Protein AF-A0A7V5C9N5-F1 (afdb_monomer)

Nearest PDB structures (foldseek):
  5kjy-assembly1_A  TM=9.538E-01  e=1.745E-11  Homo sapiens
  4qxk-assembly1_A  TM=9.317E-01  e=5.953E-10  Homo sapiens
  5d1i-assembly1_B  TM=8.336E-01  e=8.183E-09  Brucella abortus bv. 1 str. 9-941
  5j3u-assembly1_A  TM=5.118E-01  e=1.332E-10  Toxoplasma gondii
  6rsx-assembly1_A  TM=5.171E-01  e=5.953E-10  Euglena gracilis

Solvent-accessible surface area (backbone atoms only — not comparable to full-atom values): 47008 Å² total; per-residue (Å²): 137,56,72,70,57,41,54,51,49,30,52,49,49,48,51,50,50,25,54,68,71,25,92,58,84,90,41,89,89,46,48,68,62,41,50,49,42,29,51,55,48,58,70,61,18,54,42,76,94,59,29,43,79,33,86,78,42,57,47,26,23,48,99,86,64,49,72,61,63,67,58,84,47,61,45,82,52,94,96,37,81,38,76,34,45,54,36,46,38,73,53,90,57,71,80,46,44,66,55,47,72,58,35,42,76,71,59,39,36,45,77,55,97,93,40,50,20,27,36,24,36,33,31,30,37,35,72,48,77,58,38,40,26,54,42,31,82,87,80,38,33,29,36,43,34,30,38,41,33,41,38,36,68,83,97,70,80,79,66,48,48,43,57,78,39,40,79,60,94,65,79,71,45,83,69,51,76,46,88,92,56,51,35,41,34,25,59,46,73,49,47,30,39,41,59,81,56,99,85,68,85,47,92,62,38,46,37,38,66,52,37,35,28,54,70,85,50,41,40,67,40,29,38,64,39,80,25,51,74,83,60,70,51,93,49,63,65,56,53,48,54,48,41,63,72,65,48,23,63,77,56,51,58,56,79,82,65,92,74,78,84,81,85,78,90,75,85,91,74,96,66,91,74,77,86,73,76,78,72,68,60,59,39,81,78,46,59,46,78,55,68,52,75,44,76,41,79,44,84,91,48,86,78,48,88,49,47,81,88,46,49,49,50,21,31,24,42,35,39,37,36,34,34,31,53,70,65,98,51,80,66,74,75,50,54,57,94,56,12,63,57,54,25,53,50,21,53,51,52,50,51,51,52,51,51,63,55,65,79,59,60,78,77,82,76,90,83,77,93,77,95,77,83,86,80,73,86,80,80,72,99,53,91,86,54,99,74,77,87,74,77,53,101,54,34,71,61,54,49,54,52,50,52,54,33,51,50,42,27,52,54,17,46,52,32,36,53,51,57,74,41,56,92,78,55,58,66,76,60,50,55,55,54,48,48,52,51,54,47,47,52,40,52,51,52,33,52,50,51,50,52,46,45,43,67,70,46,45,52,55,48,24,71,74,66,76,47,80,76,56,66,66,61,55,52,51,55,46,48,51,44,47,51,52,30,49,50,46,39,41,40,73,65,67,68,38,78,55,64,65,59,49,56,59,47,47,56,53,50,48,54,51,47,62,72,44,42,67,65,52,43,10,38,53,31,24,53,46,47,70,71,71,43,87,64,53,73,70,29,40,35,31,45,54,92,48,79,51,21,33,29,66,45,78,46,62,47,35,36,33,23,37,29,88,86,75,42,80,47,77,40,47,16,40,61,53,67,76,31,60,73,49,62,54,52,79,43,94,80,34,42,49,83,45,78,46,82,45,59,28,40,61,88,56,57,68,68,61,52,39,50,46,52,37,54,15,51,69,69,18,68,63,44,43,69,85,44,88,92,47,56,60,43,54,43,81,75,50,63,44,74,32,99,75,79,79,50,74,56,65,26,30,33,32,40,40,37,40,27,33,60,49,68,89,48,46,65,63,39,52,49,40,36,50,54,28,40,52,50,41,33,59,78,69,71,51,55,70,51,67,92,78,81,82,78,80,71,86,66,85,82,73,82,78,73,70,80,74,70,56,74,50,39,54,55,47,67,76,27,74,92,42,62,86,51,54,70,71,53,42,53,57,46,35,76,61,50,40,83,44,80,42,51,55,77,35,72,78,42,52,58,64,40,78,47,51,40,31,38,37,29,72,36,41,34,31,37,37,29,31,74,58,97,88,41,79,42,79,77,52,74,44,41,57,72,36,71,50,43,57,61,17,41,72,73,65,44,49,31,80,38,26,32,30,20,71,30,61,25,39,32,32,38,40,44,44,83,71,54,56,81,71,75,118

Mean predicted aligned error: 20.1 Å

Sequence (824 aa):
PGWHAAFAYDTAMVVVEAIKNADIRGRRETIRADREKIRKYLANLTNMDKAVEGVTGYNYFDEQGDSQKPIFVATYKHQRLISALTQFQAIPNISEVPNLEKKKKEGLVVIFDGRHSYKINVVYTGIDIKEISELDVDSFTYTLDFYLWFRYHGDIQVQEVEFLNALDPINLQEHEAQKEANYRLYHVKGKFRADFLPSLHSFGNHILGISFRPRSMDRNNLILVKDVLGMRLSNDKDLVEKMNRDNVLNSIGVQGSLGRVETTTSGGAEGRTILKEMKHGWKISEVLFFQDIAEKSLLGNPGFFNVRGGTLEYSRFNVGIRIVEDKLTLRQVVPEKYAVYPLLFSLIAMMLLAALVKDRTPKPKKGMKSGADDLKDVTPPGKIFGIFPVLTPYAKTVLIFQIIFTSLLLLSAESFVLHLLSEKLTMSRFEKIIMVFDILWWTTVAFFLTVMLKQFVYIPAEEKTGQPVPQIVRVLLTLIIYIMAFMGIVGFVFDQKLTSLLATGGVLAMIIGLAVQVNISNIFSGIAMNMERPFQIDDWVKIGEFTEGKVMDISWRTTRLRTRDDTVLCIPNSQASESPIENFSRNENKGYWKYFTIHVDPFHSPDRVRKVLLDAAMSSEGVVTDDPDHPPGTRFMGLTRGMTGQSESWAANYLIGVYVTDYGKKFAHNEAIWDNVWTHLKLSGIKHVMERQEIQMLFQGMKKTQAKLPKTLSLLQDMDIFSPFPEAERVYLSKRMRPLHYRKDQDVVILGDSGDSLFIISEGTVSVNVKIKGKFTEVTRFGAGDFFGEMALLTGEPRTATITAITNTHLYEITKKDIYPLFK

pLDDT: mean 78.02, std 16.92, range [22.09, 96.75]

Radius of gyration: 63.04 Å; Cα contacts (8 Å, |Δi|>4): 1268; chains: 1; bounding box: 150×64×168 Å

Secondary structure (DSSP, 8-state):
--HHHHHHHHHHHHHHHHHHHS-----TTTHHHHHHHHHHHHHT--SGGGPEEETTEEE-B-TT--B---B--EEEETTEEEE-SEEEEE-S-GGGSTTHHHHHHTTSEEEETTEEEEEEEEEEEEEEEEEEEEEETTTTEEEEEEEEEEE--SS--TT-EEETTBSSPPPPEEEEEETTTTEEEEEEEEEEES--STT--BTTEEEEEEEEEESS--TTTEEEEE-TTTTT-SSHHHHHHHHHHTTTTTB---TTS-----------------------SEEEEEEEEEEEEEEEE-TT-GGGTT-TTSEEEEEEEEEEEEEEE----GGGGS-GGGTHHHHHHHHHHHHHHHHHHHTTPPPPPS----S--S------S-TTS------STTHHHHHHHHHHHHHHHHHHHHHHHHHHHTTT--HHHHHHHHHHHHHHHHHHHHHHHHHHHIIIIIHHHHHHHSSPPPHHHHHHHHHHHHHHHHHHIIIIIS---THHHHHHHHHHHHHHHHHHHHHHHHHHHHHHHHHH-SS-TT-EEEETTSPPEEEEEE-SSEEEEEETTS-EEEEEHHHHHHS-EEESS-STTSEEEEEEEEEE-TTS-HHHHHHHHHHHHHTSTTB--S-TTS--EEEEEEEPPPTTSSSPP--EEEEEEEEEE-GGGHHHHHHHHHHHHHHHHHHTTPPBPP---------TT---------HHHHHHHH-GGGTTS-HHHHHHHHTTPEEEEE-TT-EEE-TT----EEEEEEES-EEEEEEETTEEEEEEEE-TT-EE-HHHHHH-PPPSSEEEESS-EEEEEEEHHHHGGG--

Structure (mmCIF, N/CA/C/O backbone):
data_AF-A0A7V5C9N5-F1
#
_entry.id   AF-A0A7V5C9N5-F1
#
loop_
_atom_site.group_PDB
_atom_site.id
_atom_site.type_symbol
_atom_site.label_atom_id
_atom_site.label_alt_id
_atom_site.label_comp_id
_atom_site.label_asym_id
_atom_site.label_entity_id
_atom_site.label_seq_id
_atom_site.pdbx_PDB_ins_code
_atom_site.Cartn_x
_atom_site.Cartn_y
_atom_site.Cartn_z
_atom_site.occupancy
_atom_site.B_iso_or_equiv
_atom_site.auth_seq_id
_atom_site.auth_comp_id
_atom_site.auth_asym_id
_atom_site.auth_atom_id
_atom_site.pdbx_PDB_model_num
ATOM 1 N N . PRO A 1 1 ? 41.428 17.556 -39.762 1.00 47.19 1 PRO A N 1
ATOM 2 C CA . PRO A 1 1 ? 42.864 17.876 -39.973 1.00 47.19 1 PRO A CA 1
ATOM 3 C C . PRO A 1 1 ? 43.038 18.828 -41.168 1.00 47.19 1 PRO A C 1
ATOM 5 O O . PRO A 1 1 ? 42.392 18.623 -42.187 1.00 47.19 1 PRO A O 1
ATOM 8 N N . GLY A 1 2 ? 43.842 19.887 -41.032 1.00 56.41 2 GLY A N 1
ATOM 9 C CA . GLY A 1 2 ? 44.131 20.815 -42.137 1.00 56.41 2 GLY A CA 1
ATOM 10 C C . GLY A 1 2 ? 45.313 20.356 -42.999 1.00 56.41 2 GLY A C 1
ATOM 11 O O . GLY A 1 2 ? 46.080 19.494 -42.578 1.00 56.41 2 GLY A O 1
ATOM 12 N N . TRP A 1 3 ? 45.502 20.977 -44.169 1.00 63.03 3 TRP A N 1
ATOM 13 C CA . TRP A 1 3 ? 46.595 20.666 -45.108 1.00 63.03 3 TRP A CA 1
ATOM 14 C C . TRP A 1 3 ? 47.988 20.673 -44.469 1.00 63.03 3 TRP A C 1
ATOM 16 O O . TRP A 1 3 ? 48.791 19.790 -44.748 1.00 63.03 3 TRP A O 1
ATOM 26 N N . HIS A 1 4 ? 48.249 21.591 -43.537 1.00 74.69 4 HIS A N 1
ATOM 27 C CA . HIS A 1 4 ? 49.505 21.639 -42.780 1.00 74.69 4 HIS A CA 1
ATOM 28 C C . HIS A 1 4 ? 49.819 20.323 -42.051 1.00 74.69 4 HIS A C 1
ATOM 30 O O . HIS A 1 4 ? 50.967 19.894 -42.033 1.00 74.69 4 HIS A O 1
ATOM 36 N N . ALA A 1 5 ? 48.805 19.662 -41.482 1.00 75.19 5 ALA A N 1
ATOM 37 C CA . ALA A 1 5 ? 48.991 18.388 -40.792 1.00 75.19 5 ALA A CA 1
ATOM 38 C C . ALA A 1 5 ? 49.309 17.253 -41.777 1.00 75.19 5 ALA A C 1
ATOM 40 O O . ALA A 1 5 ? 50.148 16.411 -41.474 1.00 75.19 5 ALA A O 1
ATOM 41 N N . ALA A 1 6 ? 48.682 17.260 -42.959 1.00 75.19 6 ALA A N 1
ATOM 42 C CA . ALA A 1 6 ? 48.956 16.282 -44.009 1.00 75.19 6 ALA A CA 1
ATOM 43 C C . ALA A 1 6 ? 50.385 16.430 -44.559 1.00 75.19 6 ALA A C 1
ATOM 45 O O . ALA A 1 6 ? 51.125 15.456 -44.602 1.00 75.19 6 ALA A O 1
ATOM 46 N N . PHE A 1 7 ? 50.825 17.652 -44.881 1.00 81.38 7 PHE A N 1
ATOM 47 C CA . PHE A 1 7 ? 52.198 17.889 -45.346 1.00 81.38 7 PHE A CA 1
ATOM 48 C C . PHE A 1 7 ? 53.257 17.603 -44.270 1.00 81.38 7 PHE A C 1
ATOM 50 O O . PHE A 1 7 ? 54.330 17.088 -44.586 1.00 81.38 7 PHE A O 1
ATOM 57 N N . ALA A 1 8 ? 52.969 17.891 -42.996 1.00 86.12 8 ALA A N 1
ATOM 58 C CA . ALA A 1 8 ? 53.860 17.535 -41.892 1.00 86.12 8 ALA A CA 1
ATOM 59 C C . ALA A 1 8 ? 53.986 16.012 -41.725 1.00 86.12 8 ALA A C 1
ATOM 61 O O . ALA A 1 8 ? 55.089 15.512 -41.504 1.00 86.12 8 ALA A O 1
ATOM 62 N N . TYR A 1 9 ? 52.877 15.279 -41.872 1.00 85.50 9 TYR A N 1
ATOM 63 C CA . TYR A 1 9 ? 52.876 13.818 -41.857 1.00 85.50 9 TYR A CA 1
ATOM 64 C C . TYR A 1 9 ? 53.707 13.247 -43.012 1.00 85.50 9 TYR A C 1
ATOM 66 O O . TYR A 1 9 ? 54.585 12.423 -42.778 1.00 85.50 9 TYR A O 1
ATOM 74 N N . ASP A 1 10 ? 53.507 13.743 -44.233 1.00 87.25 10 ASP A N 1
ATOM 75 C CA . ASP A 1 10 ? 54.265 13.306 -45.411 1.00 87.25 10 ASP A CA 1
ATOM 76 C C . ASP A 1 10 ? 55.760 13.572 -45.262 1.00 87.25 10 ASP A C 1
ATOM 78 O O . ASP A 1 10 ? 56.584 12.703 -45.540 1.00 87.25 10 ASP A O 1
ATOM 82 N N . THR A 1 11 ? 56.117 14.747 -44.742 1.00 88.38 11 THR A N 1
ATOM 83 C CA . THR A 1 11 ? 57.511 15.095 -44.445 1.00 88.38 11 THR A CA 1
ATOM 84 C C . THR A 1 11 ? 58.109 14.121 -43.430 1.00 88.38 11 THR A C 1
ATOM 86 O O . THR A 1 11 ? 59.221 13.628 -43.622 1.00 88.38 11 THR A O 1
ATOM 89 N N . ALA A 1 12 ? 57.372 13.805 -42.362 1.00 89.69 12 ALA A N 1
ATOM 90 C CA . ALA A 1 12 ? 57.818 12.841 -41.364 1.00 89.69 12 ALA A CA 1
ATOM 91 C C . ALA A 1 12 ? 57.992 11.442 -41.971 1.00 89.69 12 ALA A C 1
ATOM 93 O O . ALA A 1 12 ? 59.004 10.801 -41.706 1.00 89.69 12 ALA A O 1
ATOM 94 N N . MET A 1 13 ? 57.067 10.997 -42.824 1.00 88.06 13 MET A N 1
ATOM 95 C CA . MET A 1 13 ? 57.157 9.712 -43.523 1.00 88.06 13 MET A CA 1
ATOM 96 C C . MET A 1 13 ? 58.391 9.635 -44.419 1.00 88.06 13 MET A C 1
ATOM 98 O O . MET A 1 13 ? 59.151 8.676 -44.320 1.00 88.06 13 MET A O 1
ATOM 102 N N . VAL A 1 14 ? 58.648 10.669 -45.225 1.00 89.88 14 VAL A N 1
ATOM 103 C CA . VAL A 1 14 ? 59.841 10.759 -46.083 1.00 89.88 14 VAL A CA 1
ATOM 104 C C . VAL A 1 14 ? 61.125 10.673 -45.256 1.00 89.88 14 VAL A C 1
ATOM 106 O O . VAL A 1 14 ? 62.042 9.931 -45.606 1.00 89.88 14 VAL A O 1
ATOM 109 N N . VAL A 1 15 ? 61.191 11.392 -44.132 1.00 88.12 15 VAL A N 1
ATOM 110 C CA . VAL A 1 15 ? 62.361 11.383 -43.242 1.00 88.12 15 VAL A CA 1
ATOM 111 C C . VAL A 1 15 ? 62.526 10.038 -42.536 1.00 88.12 15 VAL A C 1
ATOM 113 O O . VAL A 1 15 ? 63.644 9.539 -42.441 1.00 88.12 15 VAL A O 1
ATOM 116 N N . VAL A 1 16 ? 61.440 9.432 -42.053 1.00 88.94 16 VAL A N 1
ATOM 117 C CA . VAL A 1 16 ? 61.465 8.113 -41.404 1.00 88.94 16 VAL A CA 1
ATOM 118 C C . VAL A 1 16 ? 61.920 7.042 -42.385 1.00 88.94 16 VAL A C 1
ATOM 120 O O . VAL A 1 16 ? 62.765 6.223 -42.036 1.00 88.94 16 VAL A O 1
ATOM 123 N N . GLU A 1 17 ? 61.410 7.065 -43.612 1.00 87.75 17 GLU A N 1
ATOM 124 C CA . GLU A 1 17 ? 61.803 6.113 -44.647 1.00 87.75 17 GLU A CA 1
ATOM 125 C C . GLU A 1 17 ? 63.270 6.305 -45.045 1.00 87.75 17 GLU A C 1
ATOM 127 O O . GLU A 1 17 ? 64.023 5.338 -45.159 1.00 87.75 17 GLU A O 1
ATOM 132 N N . ALA A 1 18 ? 63.725 7.559 -45.130 1.00 87.88 18 ALA A N 1
ATOM 133 C CA . ALA A 1 18 ? 65.134 7.863 -45.332 1.00 87.88 18 ALA A CA 1
ATOM 134 C C . ALA A 1 18 ? 66.017 7.376 -44.182 1.00 87.88 18 ALA A C 1
ATOM 136 O O . ALA A 1 18 ? 67.107 6.881 -44.435 1.00 87.88 18 ALA A O 1
ATOM 137 N N . ILE A 1 19 ? 65.560 7.469 -42.934 1.00 86.81 19 ILE A N 1
ATOM 138 C CA . ILE A 1 19 ? 66.278 6.958 -41.759 1.00 86.81 19 ILE A CA 1
ATOM 139 C C . ILE A 1 19 ? 66.323 5.427 -41.742 1.00 86.81 19 ILE A C 1
ATOM 141 O O . ILE A 1 19 ? 67.342 4.862 -41.363 1.00 86.81 19 ILE A O 1
ATOM 145 N N . LYS A 1 20 ? 65.240 4.749 -42.135 1.00 85.12 20 LYS A N 1
ATOM 146 C CA . LYS A 1 20 ? 65.187 3.280 -42.182 1.00 85.12 20 LYS A CA 1
ATOM 147 C C . LYS A 1 20 ? 66.120 2.708 -43.244 1.00 85.12 20 LYS A C 1
ATOM 149 O O . LYS A 1 20 ? 66.802 1.722 -42.986 1.00 85.12 20 LYS A O 1
ATOM 154 N N . ASN A 1 21 ? 66.134 3.323 -44.425 1.00 83.31 21 ASN A N 1
ATOM 155 C CA . ASN A 1 21 ? 66.852 2.798 -45.585 1.00 83.31 21 ASN A CA 1
ATOM 156 C C . ASN A 1 21 ? 68.273 3.360 -45.718 1.00 83.31 21 ASN A C 1
ATOM 158 O O . ASN A 1 21 ? 69.132 2.736 -46.345 1.00 83.31 21 ASN A O 1
ATOM 162 N N . ALA A 1 22 ? 68.563 4.514 -45.113 1.00 79.75 22 ALA A N 1
ATOM 163 C CA . ALA A 1 22 ? 69.934 4.919 -44.855 1.00 79.75 22 ALA A CA 1
ATOM 164 C C . ALA A 1 22 ? 70.416 4.136 -43.633 1.00 79.75 22 ALA A C 1
ATOM 166 O O . ALA A 1 22 ? 70.093 4.490 -42.512 1.00 79.75 22 ALA A O 1
ATOM 167 N N . ASP A 1 23 ? 71.178 3.069 -43.847 1.00 78.12 23 ASP A N 1
ATOM 168 C CA . ASP A 1 23 ? 71.833 2.255 -42.813 1.00 78.12 23 ASP A CA 1
ATOM 169 C C . ASP A 1 23 ? 72.674 3.116 -41.830 1.00 78.12 23 ASP A C 1
ATOM 171 O O . ASP A 1 23 ? 73.883 3.321 -42.020 1.00 78.12 23 ASP A O 1
ATOM 175 N N . ILE A 1 24 ? 72.019 3.707 -40.822 1.00 84.19 24 ILE A N 1
ATOM 176 C CA . ILE A 1 24 ? 72.586 4.647 -39.843 1.00 84.19 24 ILE A CA 1
ATOM 177 C C . ILE A 1 24 ? 72.760 3.995 -38.470 1.00 84.19 24 ILE A C 1
ATOM 179 O O . ILE A 1 24 ? 72.024 3.089 -38.085 1.00 84.19 24 ILE A O 1
ATOM 183 N N . ARG A 1 25 ? 73.727 4.492 -37.687 1.00 77.19 25 ARG A N 1
ATOM 184 C CA . ARG A 1 25 ? 74.039 3.952 -36.347 1.00 77.19 25 ARG A CA 1
ATOM 185 C C . ARG A 1 25 ? 73.529 4.812 -35.191 1.00 77.19 25 ARG A C 1
ATOM 187 O O . ARG A 1 25 ? 73.454 4.314 -34.069 1.00 77.19 25 ARG A O 1
ATOM 194 N N . GLY A 1 26 ? 73.210 6.087 -35.432 1.00 76.44 26 GLY A N 1
ATOM 195 C CA . GLY A 1 26 ? 72.553 6.959 -34.451 1.00 76.44 26 GLY A CA 1
ATOM 196 C C . GLY A 1 26 ? 73.426 7.363 -33.253 1.00 76.44 26 GLY A C 1
ATOM 197 O O . GLY A 1 26 ? 72.894 7.734 -32.209 1.00 76.44 26 GLY A O 1
ATOM 198 N N . ARG A 1 27 ? 74.761 7.290 -33.370 1.00 82.62 27 ARG A N 1
ATOM 199 C CA . ARG A 1 27 ? 75.707 7.663 -32.299 1.00 82.62 27 ARG A CA 1
ATOM 200 C C . ARG A 1 27 ? 76.229 9.085 -32.487 1.00 82.62 27 ARG A C 1
ATOM 202 O O . ARG A 1 27 ? 76.360 9.576 -33.606 1.00 82.62 27 ARG A O 1
ATOM 209 N N . ARG A 1 28 ? 76.597 9.742 -31.381 1.00 78.94 28 ARG A N 1
ATOM 210 C CA . ARG A 1 28 ? 77.066 11.142 -31.385 1.00 78.94 28 ARG A CA 1
ATOM 211 C C . ARG A 1 28 ? 78.336 11.334 -32.228 1.00 78.94 28 ARG A C 1
ATOM 213 O O . ARG A 1 28 ? 78.502 12.378 -32.846 1.00 78.94 28 ARG A O 1
ATOM 220 N N . GLU A 1 29 ? 79.169 10.299 -32.298 1.00 81.50 29 GLU A N 1
ATOM 221 C CA . GLU A 1 29 ? 80.413 10.246 -33.078 1.00 81.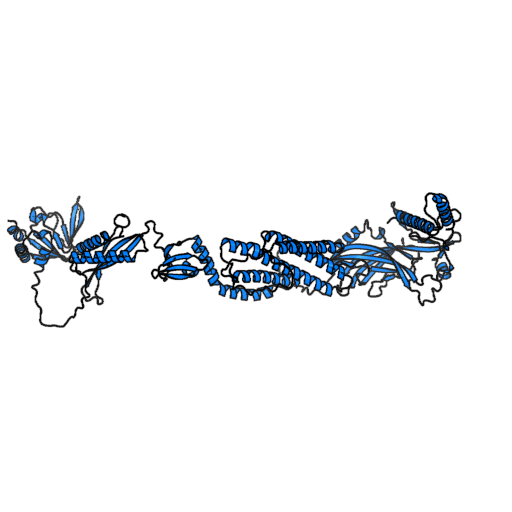50 29 GLU A CA 1
ATOM 222 C C . GLU A 1 29 ? 80.180 10.082 -34.592 1.00 81.50 29 GLU A C 1
ATOM 224 O O . GLU A 1 29 ? 80.956 10.608 -35.384 1.00 81.50 29 GLU A O 1
ATOM 229 N N . THR A 1 30 ? 79.107 9.403 -35.025 1.00 84.25 30 THR A N 1
ATOM 230 C CA . THR A 1 30 ? 78.835 9.126 -36.453 1.00 84.25 30 THR A CA 1
ATOM 231 C C . THR A 1 30 ? 77.820 10.082 -37.076 1.00 84.25 30 THR A C 1
ATOM 233 O O . THR A 1 30 ? 77.506 9.966 -38.258 1.00 84.25 30 THR A O 1
ATOM 236 N N . ILE A 1 31 ? 77.334 11.068 -36.315 1.00 86.00 31 ILE A N 1
ATOM 237 C CA . ILE A 1 31 ? 76.169 11.882 -36.683 1.00 86.00 31 ILE A CA 1
ATOM 238 C C . ILE A 1 31 ? 76.332 12.639 -38.008 1.00 86.00 31 ILE A C 1
ATOM 240 O O . ILE A 1 31 ? 75.361 12.826 -38.737 1.00 86.00 31 ILE A O 1
ATOM 244 N N . ARG A 1 32 ? 77.555 13.069 -38.349 1.00 85.62 32 ARG A N 1
ATOM 245 C CA . ARG A 1 32 ? 77.837 13.764 -39.614 1.00 85.62 32 ARG A CA 1
ATOM 246 C C . ARG A 1 32 ? 77.730 12.814 -40.811 1.00 85.62 32 ARG A C 1
ATOM 248 O O . ARG A 1 32 ? 77.069 13.159 -41.784 1.00 85.62 32 ARG A O 1
ATOM 255 N N . ALA A 1 33 ? 78.307 11.619 -40.697 1.00 84.31 33 ALA A N 1
ATOM 256 C CA . ALA A 1 33 ? 78.241 10.587 -41.731 1.00 84.31 33 ALA A CA 1
ATOM 257 C C . ALA A 1 33 ? 76.815 10.029 -41.889 1.00 84.31 33 ALA A C 1
ATOM 259 O O . ALA A 1 33 ? 76.342 9.845 -43.008 1.00 84.31 33 ALA A O 1
ATOM 260 N N . ASP A 1 34 ? 76.097 9.831 -40.780 1.00 87.31 34 ASP A N 1
ATOM 261 C CA . ASP A 1 34 ? 74.698 9.387 -40.792 1.00 87.31 34 ASP A CA 1
ATOM 262 C C . ASP A 1 34 ? 73.794 10.426 -41.496 1.00 87.31 34 ASP A C 1
ATOM 264 O O . ASP A 1 34 ? 72.965 10.069 -42.333 1.00 87.31 34 ASP A O 1
ATOM 268 N N . ARG A 1 35 ? 74.009 11.730 -41.255 1.00 87.81 35 ARG A N 1
ATOM 269 C CA . ARG A 1 35 ? 73.301 12.814 -41.968 1.00 87.81 35 ARG A CA 1
ATOM 270 C C . ARG A 1 35 ? 73.613 12.857 -43.465 1.00 87.81 35 ARG A C 1
ATOM 272 O O . ARG A 1 35 ? 72.713 13.134 -44.254 1.00 87.81 35 ARG A O 1
ATOM 279 N N . GLU A 1 36 ? 74.855 12.595 -43.869 1.00 87.56 36 GLU A N 1
ATOM 280 C CA . GLU A 1 36 ? 75.225 12.518 -45.290 1.00 87.56 36 GLU A CA 1
ATOM 281 C C . GLU A 1 36 ? 74.549 11.340 -45.997 1.00 87.56 36 GLU A C 1
ATOM 283 O O . GLU A 1 36 ? 74.043 11.512 -47.106 1.00 87.56 36 GLU A O 1
ATOM 288 N N . LYS A 1 37 ? 74.456 10.174 -45.344 1.00 87.75 37 LYS A N 1
ATOM 289 C CA . LYS A 1 37 ? 73.718 9.017 -45.875 1.00 87.75 37 LYS A CA 1
ATOM 290 C C . LYS A 1 37 ? 72.233 9.329 -46.073 1.00 87.75 37 LYS A C 1
ATOM 292 O O . LYS A 1 37 ? 71.707 9.068 -47.152 1.00 87.75 37 LYS A O 1
ATOM 297 N N . ILE A 1 38 ? 71.585 9.942 -45.079 1.00 87.94 38 ILE A N 1
ATOM 298 C CA . ILE A 1 38 ? 70.177 10.369 -45.174 1.00 87.94 38 ILE A CA 1
ATOM 299 C C . ILE A 1 38 ? 70.000 11.381 -46.311 1.00 87.94 38 ILE A C 1
ATOM 301 O O . ILE A 1 38 ? 69.109 11.227 -47.141 1.00 87.94 38 ILE A O 1
ATOM 305 N N . ARG A 1 39 ? 70.876 12.391 -46.405 1.00 87.00 39 ARG A N 1
ATOM 306 C CA . ARG A 1 39 ? 70.837 13.376 -47.497 1.00 87.00 39 ARG A CA 1
ATOM 307 C C . ARG A 1 39 ? 70.971 12.707 -48.867 1.00 87.00 39 ARG A C 1
ATOM 309 O O . ARG A 1 39 ? 70.235 13.065 -49.778 1.00 87.00 39 ARG A O 1
ATOM 316 N N . LYS A 1 40 ? 71.881 11.739 -49.014 1.00 86.88 40 LYS A N 1
ATOM 317 C CA . LYS A 1 40 ? 72.082 10.996 -50.267 1.00 86.88 40 LYS A CA 1
ATOM 318 C C . LYS A 1 40 ? 70.870 10.134 -50.626 1.00 86.88 40 LYS A C 1
ATOM 320 O O . LYS A 1 40 ? 70.532 10.036 -51.800 1.00 86.88 40 LYS A O 1
ATOM 325 N N . TYR A 1 41 ? 70.208 9.540 -49.633 1.00 87.19 41 TYR A N 1
ATOM 326 C CA . TYR A 1 41 ? 68.952 8.823 -49.840 1.00 87.19 41 TYR A CA 1
ATOM 327 C C . TYR A 1 41 ? 67.853 9.765 -50.345 1.00 87.19 41 TYR A C 1
ATOM 329 O O . TYR A 1 41 ? 67.256 9.497 -51.382 1.00 87.19 41 TYR A O 1
ATOM 337 N N . LEU A 1 42 ? 67.642 10.900 -49.668 1.00 86.50 42 LEU A N 1
ATOM 338 C CA . LEU A 1 42 ? 66.636 11.892 -50.060 1.00 86.50 42 LEU A CA 1
ATOM 339 C C . LEU A 1 42 ? 66.895 12.457 -51.465 1.00 86.50 42 LEU A C 1
ATOM 341 O O . LEU A 1 42 ? 65.963 12.591 -52.248 1.00 86.50 42 LEU A O 1
ATOM 345 N N . ALA A 1 43 ? 68.158 12.716 -51.813 1.00 85.12 43 ALA A N 1
ATOM 346 C CA . ALA A 1 43 ? 68.550 13.190 -53.141 1.00 85.12 43 ALA A CA 1
ATOM 347 C C . ALA A 1 43 ? 68.327 12.156 -54.262 1.00 85.12 43 ALA A C 1
ATOM 349 O O . ALA A 1 43 ? 68.304 12.528 -55.428 1.00 85.12 43 ALA A O 1
ATOM 350 N N . ASN A 1 44 ? 68.164 10.871 -53.930 1.00 86.25 44 ASN A N 1
ATOM 351 C CA . ASN A 1 44 ? 67.873 9.809 -54.896 1.00 86.25 44 ASN A CA 1
ATOM 352 C C . ASN A 1 44 ? 66.368 9.594 -55.131 1.00 86.25 44 ASN A C 1
ATOM 354 O O . ASN A 1 44 ? 66.008 8.763 -55.970 1.00 86.25 44 ASN A O 1
ATOM 358 N N . LEU A 1 45 ? 65.498 10.318 -54.417 1.00 86.19 45 LEU A N 1
ATOM 359 C CA . LEU A 1 45 ? 64.046 10.306 -54.608 1.00 86.19 45 LEU A CA 1
ATOM 360 C C . LEU A 1 45 ? 63.666 11.166 -55.824 1.00 86.19 45 LEU A C 1
ATOM 362 O O . LEU A 1 45 ? 62.932 12.138 -55.690 1.00 86.19 45 LEU A O 1
ATOM 366 N N . THR A 1 46 ? 64.210 10.846 -57.001 1.00 82.69 46 THR A N 1
ATOM 367 C CA . THR A 1 46 ? 64.080 11.678 -58.213 1.00 82.69 46 THR A CA 1
ATOM 368 C C . THR A 1 46 ? 62.980 11.234 -59.172 1.00 82.69 46 THR A C 1
ATOM 370 O O . THR A 1 46 ? 62.672 11.914 -60.148 1.00 82.69 46 THR A O 1
ATOM 373 N N . ASN A 1 47 ? 62.381 10.072 -58.927 1.00 77.19 47 ASN A N 1
ATOM 374 C CA . ASN A 1 47 ? 61.317 9.522 -59.751 1.00 77.19 47 ASN A CA 1
ATOM 375 C C . ASN A 1 47 ? 60.273 8.811 -58.891 1.00 77.19 47 ASN A C 1
ATOM 377 O O . ASN A 1 47 ? 60.499 8.518 -57.715 1.00 77.19 47 ASN A O 1
ATOM 381 N N . MET A 1 48 ? 59.118 8.540 -59.493 1.00 68.94 48 MET A N 1
ATOM 382 C CA . MET A 1 48 ? 57.986 7.981 -58.769 1.00 68.94 48 MET A CA 1
ATOM 383 C C . MET A 1 48 ? 58.224 6.544 -58.269 1.00 68.94 48 MET A C 1
ATOM 385 O O . MET A 1 48 ? 57.731 6.198 -57.202 1.00 68.94 48 MET A O 1
ATOM 389 N N . ASP A 1 49 ? 59.041 5.739 -58.955 1.00 74.12 49 ASP A N 1
ATOM 390 C CA . ASP A 1 49 ? 59.376 4.369 -58.519 1.00 74.12 49 ASP A CA 1
ATOM 391 C C . ASP A 1 49 ? 60.138 4.327 -57.190 1.00 74.12 49 ASP A C 1
ATOM 393 O O . ASP A 1 49 ? 60.086 3.341 -56.458 1.00 74.12 49 ASP A O 1
ATOM 397 N N . LYS A 1 50 ? 60.867 5.402 -56.886 1.00 76.44 50 LYS A N 1
ATOM 398 C CA . LYS A 1 50 ? 61.591 5.578 -55.627 1.00 76.44 50 LYS A CA 1
ATOM 399 C C . LYS A 1 50 ? 60.831 6.462 -54.645 1.00 76.44 50 LYS A C 1
ATOM 401 O O . LYS A 1 50 ? 61.361 6.740 -53.576 1.00 76.44 50 LYS A O 1
ATOM 406 N N . ALA A 1 51 ? 59.638 6.942 -54.993 1.00 83.19 51 ALA A N 1
ATOM 407 C CA . ALA A 1 51 ? 58.911 7.898 -54.176 1.00 83.19 51 ALA A CA 1
ATOM 408 C C . ALA A 1 51 ? 58.398 7.277 -52.878 1.00 83.19 51 ALA A C 1
ATOM 410 O O . ALA A 1 51 ? 58.004 6.114 -52.820 1.00 83.19 51 ALA A O 1
ATOM 411 N N . VAL A 1 52 ? 58.333 8.105 -51.840 1.00 84.69 52 VAL A N 1
ATOM 412 C CA . VAL A 1 52 ? 57.712 7.721 -50.572 1.00 84.69 52 VAL A CA 1
ATOM 413 C C . VAL A 1 52 ? 56.240 8.103 -50.635 1.00 84.69 52 VAL A C 1
ATOM 415 O O . VAL A 1 52 ? 55.901 9.278 -50.801 1.00 84.69 52 VAL A O 1
ATOM 418 N N . GLU A 1 53 ? 55.352 7.124 -50.521 1.00 81.56 53 GLU A N 1
ATOM 419 C CA . GLU A 1 53 ? 53.914 7.374 -50.503 1.00 81.56 53 GLU A CA 1
ATOM 420 C C . GLU A 1 53 ? 53.503 8.109 -49.218 1.00 81.56 53 GLU A C 1
ATOM 422 O O . GLU A 1 53 ? 53.867 7.715 -48.109 1.00 81.56 53 GLU A O 1
ATOM 427 N N . GLY A 1 54 ? 52.770 9.211 -49.380 1.00 78.44 54 GLY A N 1
ATOM 428 C CA . GLY A 1 54 ? 52.219 10.010 -48.289 1.00 78.44 54 GLY A CA 1
ATOM 429 C C . GLY A 1 54 ? 50.741 10.330 -48.505 1.00 78.44 54 GLY A C 1
ATOM 430 O O . GLY A 1 54 ? 50.157 10.030 -49.545 1.00 78.44 54 GLY A O 1
ATOM 431 N N . VAL A 1 55 ? 50.132 10.992 -47.526 1.00 72.31 55 VAL A N 1
ATOM 432 C CA . VAL A 1 55 ? 48.724 11.413 -47.507 1.00 72.31 55 VAL A CA 1
ATOM 433 C C . VAL A 1 55 ? 48.417 12.432 -48.609 1.00 72.31 55 VAL A C 1
ATOM 435 O O . VAL A 1 55 ? 47.291 12.485 -49.101 1.00 72.31 55 VAL A O 1
ATOM 438 N N . THR A 1 56 ? 49.400 13.232 -49.034 1.00 73.25 56 THR A N 1
ATOM 439 C CA . THR A 1 56 ? 49.262 14.181 -50.157 1.00 73.25 56 THR A CA 1
ATOM 440 C C . THR A 1 56 ? 49.702 13.589 -51.502 1.00 73.25 56 THR A C 1
ATOM 442 O O . THR A 1 56 ? 49.842 14.318 -52.486 1.00 73.25 56 THR A O 1
ATOM 445 N N . GLY A 1 57 ? 49.915 12.271 -51.557 1.00 72.81 57 GLY A N 1
ATOM 446 C CA . GLY A 1 57 ? 50.433 11.542 -52.712 1.00 72.81 57 GLY A CA 1
ATOM 447 C C . GLY A 1 57 ? 51.934 11.268 -52.616 1.00 72.81 57 GLY A C 1
ATOM 448 O O . GLY A 1 57 ? 52.588 11.587 -51.621 1.00 72.81 57 GLY A O 1
ATOM 449 N N . TYR A 1 58 ? 52.488 10.675 -53.672 1.00 80.88 58 TYR A N 1
ATOM 450 C CA . TYR A 1 58 ? 53.902 10.308 -53.749 1.00 80.88 58 TYR A CA 1
ATOM 451 C C . TYR A 1 58 ? 54.828 11.514 -53.538 1.00 80.88 58 TYR A C 1
ATOM 453 O O . TYR A 1 58 ? 54.579 12.617 -54.026 1.00 80.88 58 TYR A O 1
ATOM 461 N N . ASN A 1 59 ? 55.890 11.308 -52.762 1.00 85.50 59 ASN A N 1
ATOM 462 C CA . ASN A 1 59 ? 56.898 12.313 -52.446 1.00 85.50 59 ASN A CA 1
ATOM 463 C C . ASN A 1 59 ? 58.194 11.978 -53.189 1.00 85.50 59 ASN A C 1
ATOM 465 O O . ASN A 1 59 ? 58.924 11.067 -52.792 1.00 85.50 59 ASN A O 1
ATOM 469 N N . TYR A 1 60 ? 58.458 12.721 -54.262 1.00 87.06 60 TYR A N 1
ATOM 470 C CA . TYR A 1 60 ? 59.710 12.723 -55.017 1.00 87.06 60 TYR A CA 1
ATOM 471 C C . TYR A 1 60 ? 59.992 14.140 -55.535 1.00 87.06 60 TYR A C 1
ATOM 473 O O . TYR A 1 60 ? 59.110 15.008 -55.515 1.00 87.06 60 TYR A O 1
ATOM 481 N N . PHE A 1 61 ? 61.228 14.373 -55.955 1.00 86.19 61 PHE A N 1
ATOM 482 C CA . PHE A 1 61 ? 61.758 15.685 -56.308 1.00 86.19 61 PHE A CA 1
ATOM 483 C C . PHE A 1 61 ? 62.289 15.668 -57.741 1.00 86.19 61 PHE A C 1
ATOM 485 O O . PHE A 1 61 ? 62.779 14.640 -58.200 1.00 86.19 61 PHE A O 1
ATOM 492 N N . ASP A 1 62 ? 62.178 16.774 -58.467 1.00 80.00 62 ASP A N 1
ATOM 493 C CA . ASP A 1 62 ? 62.834 16.894 -59.772 1.00 80.00 62 ASP A CA 1
ATOM 494 C C . ASP A 1 62 ? 64.330 17.239 -59.637 1.00 80.00 62 ASP A C 1
ATOM 496 O O . ASP A 1 62 ? 64.886 17.291 -58.537 1.00 80.00 62 ASP A O 1
ATOM 500 N N . GLU A 1 63 ? 65.006 17.464 -60.767 1.00 77.62 63 GLU A N 1
ATOM 501 C CA . GLU A 1 63 ? 66.435 17.809 -60.809 1.00 77.62 63 GLU A CA 1
ATOM 502 C C . GLU A 1 63 ? 66.774 19.124 -60.081 1.00 77.62 63 GLU A C 1
ATOM 504 O O . GLU A 1 63 ? 67.929 19.338 -59.712 1.00 77.62 63 GLU A O 1
ATOM 509 N N . GLN A 1 64 ? 65.783 19.990 -59.849 1.00 78.62 64 GLN A N 1
ATOM 510 C CA . GLN A 1 64 ? 65.924 21.264 -59.135 1.00 78.62 64 GLN A CA 1
ATOM 511 C C . GLN A 1 64 ? 65.641 21.108 -57.631 1.00 78.62 64 GLN A C 1
ATOM 513 O O . GLN A 1 64 ? 65.893 22.028 -56.852 1.00 78.62 64 GLN A O 1
ATOM 518 N N . GLY A 1 65 ? 65.200 19.920 -57.203 1.00 73.81 65 GLY A N 1
ATOM 519 C CA . GLY A 1 65 ? 64.815 19.627 -55.828 1.00 73.81 65 GLY A CA 1
ATOM 520 C C . GLY A 1 65 ? 63.366 20.000 -55.511 1.00 73.81 65 GLY A C 1
ATOM 521 O O . GLY A 1 65 ? 62.976 19.936 -54.343 1.00 73.81 65 GLY A O 1
ATOM 522 N N . ASP A 1 66 ? 62.563 20.354 -56.518 1.00 79.50 66 ASP A N 1
ATOM 523 C CA . ASP A 1 66 ? 61.173 20.745 -56.326 1.00 79.50 66 ASP A CA 1
ATOM 524 C C . ASP A 1 66 ? 60.277 19.517 -56.193 1.00 79.50 66 ASP A C 1
ATOM 526 O O . ASP A 1 66 ? 60.333 18.565 -56.982 1.00 79.50 66 ASP A O 1
ATOM 530 N N . SER A 1 67 ? 59.415 19.537 -55.174 1.00 77.25 67 SER A N 1
ATOM 531 C CA . SER A 1 67 ? 58.482 18.441 -54.929 1.00 77.25 67 SER A CA 1
ATOM 532 C C . SER A 1 67 ? 57.442 18.368 -56.041 1.00 77.25 67 SER A C 1
ATOM 534 O O . SER A 1 67 ? 56.680 19.310 -56.265 1.00 77.25 67 SER A O 1
ATOM 536 N N . GLN A 1 68 ? 57.369 17.219 -56.706 1.00 76.25 68 GLN A N 1
ATOM 537 C CA . GLN A 1 68 ? 56.389 16.991 -57.759 1.00 76.25 68 GLN A CA 1
ATOM 538 C C . GLN A 1 68 ? 55.051 16.595 -57.126 1.00 76.25 68 GLN A C 1
ATOM 540 O O . GLN A 1 68 ? 54.827 15.438 -56.765 1.00 76.25 68 GLN A O 1
ATOM 545 N N . LYS A 1 69 ? 54.161 17.577 -56.958 1.00 73.56 69 LYS A N 1
ATOM 546 C CA . LYS A 1 69 ? 52.825 17.396 -56.373 1.00 73.56 69 LYS A CA 1
ATOM 547 C C . LYS A 1 69 ? 51.711 17.659 -57.393 1.00 73.56 69 LYS A C 1
ATOM 549 O O . LYS A 1 69 ? 51.927 18.397 -58.354 1.00 73.56 69 LYS A O 1
ATOM 554 N N . PRO A 1 70 ? 50.512 17.072 -57.206 1.00 65.38 70 PRO A N 1
ATOM 555 C CA . PRO A 1 70 ? 49.352 17.379 -58.040 1.00 65.38 70 PRO A CA 1
ATOM 556 C C . PRO A 1 70 ? 49.029 18.879 -58.038 1.00 65.38 70 PRO A C 1
ATOM 558 O O . PRO A 1 70 ? 49.155 19.549 -57.011 1.00 65.38 70 PRO A O 1
ATOM 561 N N . ILE A 1 71 ? 48.572 19.399 -59.180 1.00 65.56 71 ILE A N 1
ATOM 562 C CA . ILE A 1 71 ? 48.168 20.801 -59.310 1.00 65.56 71 ILE A CA 1
ATOM 563 C C . ILE A 1 71 ? 46.744 20.938 -58.772 1.00 65.56 71 ILE A C 1
AT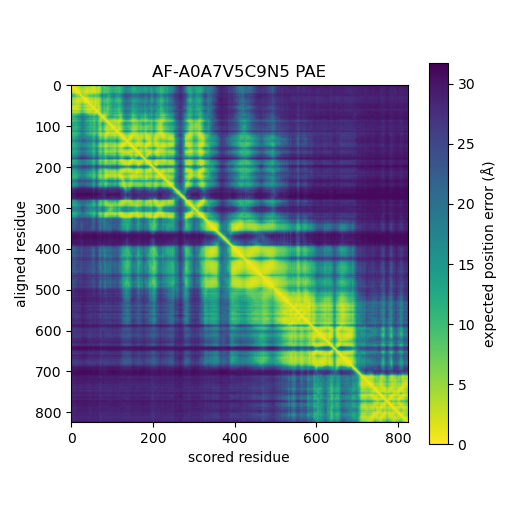OM 565 O O . ILE A 1 71 ? 45.780 20.516 -59.411 1.00 65.56 71 ILE A O 1
ATOM 569 N N . PHE A 1 72 ? 46.607 21.558 -57.603 1.00 66.38 72 PHE A N 1
ATOM 570 C CA . PHE A 1 72 ? 45.302 21.894 -57.045 1.00 66.38 72 PHE A CA 1
ATOM 571 C C . PHE A 1 72 ? 44.852 23.260 -57.554 1.00 66.38 72 PHE A C 1
ATOM 573 O O . PHE A 1 72 ? 45.469 24.286 -57.271 1.00 66.38 72 PHE A O 1
ATOM 580 N N . VAL A 1 73 ? 43.748 23.280 -58.292 1.00 71.00 73 VAL A N 1
ATOM 581 C CA . VAL A 1 73 ? 43.139 24.505 -58.809 1.00 71.00 73 VAL A CA 1
ATOM 582 C C . VAL A 1 73 ? 42.019 24.918 -57.860 1.00 71.00 73 VAL A C 1
ATOM 584 O O . VAL A 1 73 ? 41.128 24.133 -57.542 1.00 71.00 73 VAL A O 1
ATOM 587 N N . ALA A 1 74 ? 42.025 26.156 -57.387 1.00 68.88 74 ALA A N 1
ATOM 588 C CA . ALA A 1 74 ? 40.971 26.664 -56.519 1.00 68.88 74 ALA A CA 1
ATOM 589 C C . ALA A 1 74 ? 40.523 28.047 -56.979 1.00 68.88 74 ALA A C 1
ATOM 591 O O . ALA A 1 74 ? 41.313 28.850 -57.463 1.00 68.88 74 ALA A O 1
ATOM 592 N N . THR A 1 75 ? 39.235 28.325 -56.814 1.00 67.94 75 THR A N 1
ATOM 593 C CA . THR A 1 75 ? 38.665 29.655 -57.006 1.00 67.94 75 THR A CA 1
ATOM 594 C C . THR A 1 75 ? 38.574 30.335 -55.646 1.00 67.94 75 THR A C 1
ATOM 596 O O . THR A 1 75 ? 38.009 29.780 -54.701 1.00 67.94 75 THR A O 1
ATOM 599 N N . TYR A 1 76 ? 39.129 31.537 -55.521 1.00 72.12 76 TYR A N 1
ATOM 600 C CA . TYR A 1 76 ? 39.044 32.315 -54.289 1.00 72.12 76 TYR A CA 1
ATOM 601 C C . TYR A 1 76 ? 37.740 33.119 -54.277 1.00 72.12 76 TYR A C 1
ATOM 603 O O . TYR A 1 76 ? 37.570 34.037 -55.079 1.00 72.12 76 TYR A O 1
ATOM 611 N N . LYS A 1 77 ? 36.793 32.770 -53.397 1.00 62.75 77 LYS A N 1
ATOM 612 C CA . LYS A 1 77 ? 35.494 33.459 -53.293 1.00 62.75 77 LYS A CA 1
ATOM 613 C C . LYS A 1 77 ? 35.138 33.685 -51.823 1.00 62.75 77 LYS A C 1
ATOM 615 O O . LYS A 1 77 ? 35.173 32.750 -51.030 1.00 62.75 77 LYS A O 1
ATOM 620 N N . HIS A 1 78 ? 34.790 34.920 -51.457 1.00 68.44 78 HIS A N 1
ATOM 621 C CA . HIS A 1 78 ? 34.450 35.317 -50.076 1.00 68.44 78 HIS A CA 1
ATOM 622 C C . HIS A 1 78 ? 35.491 34.882 -49.026 1.00 68.44 78 HIS A C 1
ATOM 624 O O . HIS A 1 78 ? 35.151 34.263 -48.021 1.00 68.44 78 HIS A O 1
ATOM 630 N N . GLN A 1 79 ? 36.772 35.164 -49.281 1.00 67.44 79 GLN A N 1
ATOM 631 C CA . GLN A 1 79 ? 37.899 34.808 -48.404 1.00 67.44 79 GLN A CA 1
ATOM 632 C C . GLN A 1 79 ? 38.114 33.301 -48.163 1.00 67.44 79 GLN A C 1
ATOM 634 O O . GLN A 1 79 ? 38.951 32.917 -47.346 1.00 67.44 79 GLN A O 1
ATOM 639 N N . ARG A 1 80 ? 37.406 32.426 -48.887 1.00 57.69 80 ARG A N 1
ATOM 640 C CA . ARG A 1 80 ? 37.587 30.973 -48.831 1.00 57.69 80 ARG A CA 1
ATOM 641 C C . ARG A 1 80 ? 38.109 30.454 -50.169 1.00 57.69 80 ARG A C 1
ATOM 643 O O . ARG A 1 80 ? 37.628 30.839 -51.235 1.00 57.69 80 ARG A O 1
ATOM 650 N N . LEU A 1 81 ? 39.093 29.558 -50.100 1.00 65.19 81 LEU A N 1
ATOM 651 C CA . LEU A 1 81 ? 39.519 28.737 -51.232 1.00 65.19 81 LEU A CA 1
ATOM 652 C C . LEU A 1 81 ? 38.445 27.676 -51.482 1.00 65.19 81 LEU A C 1
ATOM 654 O O . LEU A 1 81 ? 38.185 26.836 -50.623 1.00 65.19 81 LEU A O 1
ATOM 658 N N . ILE A 1 82 ? 37.812 27.730 -52.647 1.00 65.19 82 ILE A N 1
ATOM 659 C CA . ILE A 1 82 ? 36.832 26.745 -53.098 1.00 65.19 82 ILE A CA 1
ATOM 660 C C . ILE A 1 82 ? 37.509 25.923 -54.186 1.00 65.19 82 ILE A C 1
ATOM 662 O O . ILE A 1 82 ? 38.065 26.497 -55.119 1.00 65.19 82 ILE A O 1
ATOM 666 N N . SER A 1 83 ? 37.492 24.595 -54.074 1.00 66.94 83 SER A N 1
ATOM 667 C CA . SER A 1 83 ? 38.038 23.730 -55.125 1.00 66.94 83 SER A CA 1
ATOM 668 C C . SER A 1 83 ? 37.412 24.090 -56.477 1.00 66.94 83 SER A C 1
ATOM 670 O O . SER A 1 83 ? 36.204 24.292 -56.590 1.00 66.94 83 SER A O 1
ATOM 672 N N . ALA A 1 84 ? 38.235 24.255 -57.508 1.00 74.88 84 ALA A N 1
ATOM 673 C CA . ALA A 1 84 ? 37.705 24.451 -58.846 1.00 74.88 84 ALA A CA 1
ATOM 674 C C . ALA A 1 84 ? 36.966 23.183 -59.298 1.00 74.88 84 ALA A C 1
ATOM 676 O O . ALA A 1 84 ? 37.352 22.068 -58.942 1.00 74.88 84 ALA A O 1
ATOM 677 N N . LEU A 1 85 ? 35.935 23.361 -60.128 1.00 76.88 85 LEU A N 1
ATOM 678 C CA . LEU A 1 85 ? 35.093 22.278 -60.663 1.00 76.88 85 LEU A CA 1
ATOM 679 C C . LEU A 1 85 ? 35.870 21.278 -61.541 1.00 76.88 85 LEU A C 1
ATOM 681 O O . LEU A 1 85 ? 35.356 20.222 -61.904 1.00 76.88 85 LEU A O 1
ATOM 685 N N . THR A 1 86 ? 37.118 21.594 -61.881 1.00 81.25 86 THR A N 1
ATOM 686 C CA . THR A 1 86 ? 38.035 20.723 -62.612 1.00 81.25 86 THR A CA 1
ATOM 687 C C . THR A 1 86 ? 39.404 20.759 -61.942 1.00 81.25 86 THR A C 1
ATOM 689 O O . THR A 1 86 ? 39.930 21.836 -61.662 1.00 81.25 86 THR A O 1
ATOM 692 N N . GLN A 1 87 ? 39.971 19.583 -61.690 1.00 82.31 87 GLN A N 1
ATOM 693 C CA . GLN A 1 87 ? 41.332 19.386 -61.188 1.00 82.31 87 GLN A CA 1
ATOM 694 C C . GLN A 1 87 ? 42.138 18.581 -62.207 1.00 82.31 87 GLN A C 1
ATOM 696 O O . GLN A 1 87 ? 41.566 17.854 -63.025 1.00 82.31 87 GLN A O 1
ATOM 701 N N . PHE A 1 88 ? 43.463 18.682 -62.134 1.00 81.56 88 PHE A N 1
ATOM 702 C CA . PHE A 1 88 ? 44.363 17.907 -62.980 1.00 81.56 88 PHE A CA 1
ATOM 703 C C . PHE A 1 88 ? 45.356 17.132 -62.124 1.00 81.56 88 PHE A C 1
ATOM 705 O O . PHE A 1 88 ? 46.061 17.705 -61.294 1.00 81.56 88 PHE A O 1
ATOM 712 N N . GLN A 1 89 ? 45.418 15.823 -62.343 1.00 78.62 89 GLN A N 1
ATOM 713 C CA . GLN A 1 89 ? 46.360 14.947 -61.658 1.00 78.62 89 GLN A CA 1
ATOM 714 C C . GLN A 1 89 ? 47.294 14.312 -62.678 1.00 78.62 89 GLN A C 1
ATOM 716 O O . GLN A 1 89 ? 46.834 13.635 -63.593 1.00 78.62 89 GLN A O 1
ATOM 721 N N . ALA A 1 90 ? 48.600 14.521 -62.520 1.00 74.81 90 ALA A N 1
ATOM 722 C CA . ALA A 1 90 ? 49.596 13.930 -63.404 1.00 74.81 90 ALA A CA 1
ATOM 723 C C . ALA A 1 90 ? 49.488 12.396 -63.397 1.00 74.81 90 ALA A C 1
ATOM 725 O O . ALA A 1 90 ? 49.332 11.780 -62.341 1.00 74.81 90 ALA A O 1
ATOM 726 N N . ILE A 1 91 ? 49.565 11.794 -64.584 1.00 79.06 91 ILE A N 1
ATOM 727 C CA . ILE A 1 91 ? 49.581 10.345 -64.772 1.00 79.06 91 ILE A CA 1
ATOM 728 C C . ILE A 1 91 ? 51.042 9.896 -64.757 1.00 79.06 91 ILE A C 1
ATOM 730 O O . ILE A 1 91 ? 51.792 10.259 -65.662 1.00 79.06 91 ILE A O 1
ATOM 734 N N . PRO A 1 92 ? 51.453 9.099 -63.764 1.00 64.88 92 PRO A N 1
ATOM 735 C CA . PRO A 1 92 ? 52.847 8.703 -63.616 1.00 64.88 92 PRO A CA 1
ATOM 736 C C . PRO A 1 92 ? 53.256 7.587 -64.577 1.00 64.88 92 PRO A C 1
ATOM 738 O O . PRO A 1 92 ? 54.333 7.650 -65.161 1.00 64.88 92 PRO A O 1
ATOM 741 N N . ASN A 1 93 ? 52.383 6.595 -64.789 1.00 72.12 93 ASN A N 1
ATOM 742 C CA . ASN A 1 93 ? 52.585 5.527 -65.761 1.00 72.12 93 ASN A CA 1
ATOM 743 C C . ASN A 1 93 ? 51.378 5.424 -66.695 1.00 72.12 93 ASN A C 1
ATOM 745 O O . ASN A 1 93 ? 50.291 4.991 -66.318 1.00 72.12 93 ASN A O 1
ATOM 749 N N . ILE A 1 94 ? 51.590 5.810 -67.947 1.00 74.56 94 ILE A N 1
ATOM 750 C CA . ILE A 1 94 ? 50.560 5.818 -68.988 1.00 74.56 94 ILE A CA 1
ATOM 751 C C . ILE A 1 94 ? 50.081 4.391 -69.320 1.00 74.56 94 ILE A C 1
ATOM 753 O O . ILE A 1 94 ? 48.926 4.204 -69.701 1.00 74.56 94 ILE A O 1
ATOM 757 N N . SER A 1 95 ? 50.938 3.383 -69.131 1.00 70.69 95 SER A N 1
ATOM 758 C CA . SER A 1 95 ? 50.641 1.975 -69.446 1.00 70.69 95 SER A CA 1
ATOM 759 C C . SER A 1 95 ? 49.616 1.343 -68.497 1.00 70.69 95 SER A C 1
ATOM 761 O O . SER A 1 95 ? 48.997 0.336 -68.843 1.00 70.69 95 SER A O 1
ATOM 763 N N . GLU A 1 96 ? 49.433 1.940 -67.317 1.00 71.12 96 GLU A N 1
ATOM 764 C CA . GLU A 1 96 ? 48.493 1.504 -66.276 1.00 71.12 96 GLU A CA 1
ATOM 765 C C . GLU A 1 96 ? 47.110 2.148 -66.433 1.00 71.12 96 GLU A C 1
ATOM 767 O O . GLU A 1 96 ? 46.170 1.786 -65.727 1.00 71.12 96 GLU A O 1
ATOM 772 N N . VAL A 1 97 ? 46.957 3.090 -67.371 1.00 76.81 97 VAL A N 1
ATOM 773 C CA . VAL A 1 97 ? 45.674 3.739 -67.639 1.00 76.81 97 VAL A CA 1
ATOM 774 C C . VAL A 1 97 ? 44.799 2.802 -68.476 1.00 76.81 97 VAL A C 1
ATOM 776 O O . VAL A 1 97 ? 45.090 2.575 -69.656 1.00 76.81 97 VAL A O 1
ATOM 779 N N . PRO A 1 98 ? 43.685 2.285 -67.931 1.00 73.12 98 PRO A N 1
ATOM 780 C CA . PRO A 1 98 ? 42.796 1.432 -68.701 1.00 73.12 98 PRO A CA 1
ATOM 781 C C . PRO A 1 98 ? 42.142 2.229 -69.833 1.00 73.12 98 PRO A C 1
ATOM 783 O O . PRO A 1 98 ? 41.628 3.330 -69.619 1.00 73.12 98 PRO A O 1
ATOM 786 N N . ASN A 1 99 ? 42.136 1.651 -71.038 1.00 76.25 99 ASN A N 1
ATOM 787 C CA . ASN A 1 99 ? 41.529 2.237 -72.238 1.00 76.25 99 ASN A CA 1
ATOM 788 C C . ASN A 1 99 ? 41.994 3.680 -72.519 1.00 76.25 99 ASN A C 1
ATOM 790 O O . ASN A 1 99 ? 41.183 4.548 -72.844 1.00 76.25 99 ASN A O 1
ATOM 794 N N . LEU A 1 100 ? 43.302 3.939 -72.401 1.00 80.62 100 LEU A N 1
ATOM 795 C CA . LEU A 1 100 ? 43.913 5.264 -72.557 1.00 80.62 100 LEU A CA 1
ATOM 796 C C . LEU A 1 100 ? 43.427 6.033 -73.796 1.00 80.62 100 LEU A C 1
ATOM 798 O O . LEU A 1 100 ? 43.061 7.199 -73.681 1.00 80.62 100 LEU A O 1
ATOM 802 N N . GLU A 1 101 ? 43.408 5.401 -74.971 1.00 79.94 101 GLU A N 1
ATOM 803 C CA . GLU A 1 101 ? 43.003 6.063 -76.221 1.00 79.94 101 GLU A CA 1
ATOM 804 C C . GLU A 1 101 ? 41.532 6.500 -76.197 1.00 79.94 101 GLU A C 1
ATOM 806 O O . GLU A 1 101 ? 41.191 7.591 -76.658 1.00 79.94 101 GLU A O 1
ATOM 811 N N . LYS A 1 102 ? 40.663 5.706 -75.561 1.00 81.12 102 LYS A N 1
ATOM 812 C CA . LYS A 1 102 ? 39.267 6.080 -75.315 1.00 81.12 102 LYS A CA 1
ATOM 813 C C . LYS A 1 102 ? 39.185 7.264 -74.345 1.00 81.12 102 LYS A C 1
ATOM 815 O O . LYS A 1 102 ? 38.535 8.255 -74.663 1.00 81.12 102 LYS A O 1
ATOM 820 N N . LYS A 1 103 ? 39.914 7.215 -73.221 1.00 83.62 103 LYS A N 1
ATOM 821 C CA . LYS A 1 103 ? 39.944 8.308 -72.231 1.00 83.62 103 LYS A CA 1
ATOM 822 C C . LYS A 1 103 ? 40.511 9.619 -72.801 1.00 83.62 103 LYS A C 1
ATOM 824 O O . LYS A 1 103 ? 40.040 10.690 -72.426 1.00 83.62 103 LYS A O 1
ATOM 829 N N . LYS A 1 104 ? 41.480 9.566 -73.724 1.00 83.06 104 LYS A N 1
ATOM 830 C CA . LYS A 1 104 ? 41.975 10.747 -74.459 1.00 83.06 104 LYS A CA 1
ATOM 831 C C . LYS A 1 104 ? 40.905 11.324 -75.387 1.00 83.06 104 LYS A C 1
ATOM 833 O O . LYS A 1 104 ? 40.683 12.530 -75.375 1.00 83.06 104 LYS A O 1
ATOM 838 N N . LYS A 1 105 ? 40.213 10.471 -76.154 1.00 82.50 105 LYS A N 1
ATOM 839 C CA . LYS A 1 105 ? 39.130 10.887 -77.064 1.00 82.50 105 LYS A CA 1
ATOM 840 C C . LYS A 1 105 ? 37.955 11.530 -76.318 1.00 82.50 105 LYS A C 1
ATOM 842 O O . LYS A 1 105 ? 37.362 12.478 -76.817 1.00 82.50 105 LYS A O 1
ATOM 847 N N . GLU A 1 106 ? 37.651 11.034 -75.123 1.00 80.00 106 GLU A N 1
ATOM 848 C CA . GLU A 1 106 ? 36.601 11.554 -74.235 1.00 80.00 106 GLU A CA 1
ATOM 849 C C . GLU A 1 106 ? 37.057 12.773 -73.404 1.00 80.00 106 GLU A C 1
ATOM 851 O O . GLU A 1 106 ? 36.282 13.315 -72.620 1.00 80.00 106 GLU A O 1
ATOM 856 N N . GLY A 1 107 ? 38.311 13.223 -73.549 1.00 81.88 107 GLY A N 1
ATOM 857 C CA . GLY A 1 107 ? 38.850 14.375 -72.815 1.00 81.88 107 GLY A CA 1
ATOM 858 C C . GLY A 1 107 ? 39.043 14.141 -71.309 1.00 81.88 107 GLY A C 1
ATOM 859 O O . GLY A 1 107 ? 39.201 15.099 -70.552 1.00 81.88 107 GLY A O 1
ATOM 860 N N . LEU A 1 108 ? 39.035 12.879 -70.870 1.00 83.44 108 LEU A N 1
ATOM 861 C CA . LEU A 1 108 ? 39.284 12.442 -69.491 1.00 83.44 108 LEU A CA 1
ATOM 862 C C . LEU A 1 108 ? 40.784 12.383 -69.160 1.00 83.44 108 LEU A C 1
ATOM 864 O O . LEU A 1 108 ? 41.171 12.419 -67.991 1.00 83.44 108 LEU A O 1
ATOM 868 N N . VAL A 1 109 ? 41.630 12.309 -70.191 1.00 85.69 109 VAL A N 1
ATOM 869 C CA . VAL A 1 109 ? 43.085 12.468 -70.104 1.00 85.69 109 VAL A CA 1
ATOM 870 C C . VAL A 1 109 ? 43.507 13.588 -71.043 1.00 85.69 109 VAL A C 1
ATOM 872 O O . VAL A 1 109 ? 43.201 13.556 -72.233 1.00 85.69 109 VAL A O 1
ATOM 875 N N . VAL A 1 110 ? 44.225 14.566 -70.506 1.00 83.94 110 VAL A N 1
ATOM 876 C CA . VAL A 1 110 ? 44.686 15.763 -71.218 1.00 83.94 110 VAL A CA 1
ATOM 877 C C . VAL A 1 110 ? 46.203 15.875 -71.138 1.00 83.94 110 VAL A C 1
ATOM 879 O O . VAL A 1 110 ? 46.820 15.338 -70.220 1.00 83.94 110 VAL A O 1
ATOM 882 N N . ILE A 1 111 ? 46.814 16.546 -72.113 1.00 80.81 111 ILE A N 1
ATOM 883 C CA . ILE A 1 111 ? 48.266 16.729 -72.174 1.00 80.81 111 ILE A CA 1
ATOM 884 C C . ILE A 1 111 ? 48.569 18.202 -71.917 1.00 80.81 111 ILE A C 1
ATOM 886 O O . ILE A 1 111 ? 48.105 19.062 -72.663 1.00 80.81 111 ILE A O 1
ATOM 890 N N . PHE A 1 112 ? 49.360 18.476 -70.883 1.00 71.12 112 PHE A N 1
ATOM 891 C CA . PHE A 1 112 ? 49.901 19.803 -70.591 1.00 71.12 112 PHE A CA 1
ATOM 892 C C . PHE A 1 112 ? 51.419 19.700 -70.519 1.00 71.12 112 PHE A C 1
ATOM 894 O O . PHE A 1 112 ? 51.933 18.852 -69.794 1.00 71.12 112 PHE A O 1
ATOM 901 N N . ASP A 1 113 ? 52.121 20.535 -71.286 1.00 67.75 113 ASP A N 1
ATOM 902 C CA . ASP A 1 113 ? 53.590 20.618 -71.266 1.00 67.75 113 ASP A CA 1
ATOM 903 C C . ASP A 1 113 ? 54.290 19.244 -71.405 1.00 67.75 113 ASP A C 1
ATOM 905 O O . ASP A 1 113 ? 55.168 18.861 -70.636 1.00 67.75 113 ASP A O 1
ATOM 909 N N . GLY A 1 114 ? 53.803 18.420 -72.343 1.00 70.38 114 GLY A N 1
ATOM 910 C CA . GLY A 1 114 ? 54.328 17.072 -72.599 1.00 70.38 114 GLY A CA 1
ATOM 911 C C . GLY A 1 114 ? 53.943 15.991 -71.575 1.00 70.38 114 GLY A C 1
ATOM 912 O O . GLY A 1 114 ? 54.302 14.833 -71.776 1.00 70.38 114 GLY A O 1
ATOM 913 N N . ARG A 1 115 ? 53.187 16.316 -70.515 1.00 74.00 115 ARG A N 1
ATOM 914 C CA . ARG A 1 115 ? 52.759 15.372 -69.465 1.00 74.00 115 ARG A CA 1
ATOM 915 C C . ARG A 1 115 ? 51.278 15.004 -69.599 1.00 74.00 115 ARG A C 1
ATOM 917 O O . ARG A 1 115 ? 50.418 15.882 -69.690 1.00 74.00 115 ARG A O 1
ATOM 924 N N . HIS A 1 116 ? 50.954 13.710 -69.554 1.00 82.62 116 HIS A N 1
ATOM 925 C CA . HIS A 1 116 ? 49.565 13.236 -69.477 1.00 82.62 116 HIS A CA 1
ATOM 926 C C . HIS A 1 116 ? 49.014 13.451 -68.069 1.00 82.62 116 HIS A C 1
ATOM 928 O O . HIS A 1 116 ? 49.650 13.089 -67.084 1.00 82.62 116 HIS A O 1
ATOM 934 N N . SER A 1 117 ? 47.823 14.028 -67.964 1.00 83.31 117 SER A N 1
ATOM 935 C CA . SER A 1 117 ? 47.121 14.251 -66.701 1.00 83.31 117 SER A CA 1
ATOM 936 C C . SER A 1 117 ? 45.686 13.756 -66.792 1.00 83.31 117 SER A C 1
ATOM 938 O O . SER A 1 117 ? 45.009 13.963 -67.800 1.00 83.31 117 SER A O 1
ATOM 940 N N . TYR A 1 118 ? 45.197 13.135 -65.726 1.00 85.88 118 TYR A N 1
ATOM 941 C CA . TYR A 1 118 ? 43.778 12.910 -65.535 1.00 85.88 118 TYR A CA 1
ATOM 942 C C . TYR A 1 118 ? 43.070 14.250 -65.350 1.00 85.88 118 TYR A C 1
ATOM 944 O O . TYR A 1 118 ? 43.478 15.069 -64.524 1.00 85.88 118 TYR A O 1
ATOM 952 N N . LYS A 1 119 ? 41.991 14.457 -66.104 1.00 86.56 119 LYS A N 1
ATOM 953 C CA . LYS A 1 119 ? 41.018 15.513 -65.841 1.00 86.56 119 LYS A CA 1
ATOM 954 C C . LYS A 1 119 ? 40.014 14.972 -64.827 1.00 86.56 119 LYS A C 1
ATOM 956 O O . LYS A 1 119 ? 39.199 14.109 -65.157 1.00 86.56 119 LYS A O 1
ATOM 961 N N . ILE A 1 120 ? 40.085 15.480 -63.602 1.00 87.38 120 ILE A N 1
ATOM 962 C CA . ILE A 1 120 ? 39.169 15.129 -62.519 1.00 87.38 120 ILE A CA 1
ATOM 963 C C . ILE A 1 120 ? 38.054 16.165 -62.484 1.00 87.38 120 ILE A C 1
ATOM 965 O O . ILE A 1 120 ? 38.299 17.359 -62.304 1.00 87.38 120 ILE A O 1
ATOM 969 N N . ASN A 1 121 ? 36.817 15.707 -62.611 1.00 86.81 121 ASN A N 1
ATOM 970 C CA . ASN A 1 121 ? 35.648 16.559 -62.491 1.00 86.81 121 ASN A CA 1
ATOM 971 C C . ASN A 1 121 ? 35.162 16.550 -61.042 1.00 86.81 121 ASN A C 1
ATOM 973 O O . ASN A 1 121 ? 34.806 15.503 -60.497 1.00 86.81 121 ASN A O 1
ATOM 977 N N . VAL A 1 122 ? 35.172 17.722 -60.410 1.00 87.25 122 VAL A N 1
ATOM 978 C CA . VAL A 1 122 ? 34.712 17.891 -59.031 1.00 87.25 122 VAL A CA 1
ATOM 979 C C . VAL A 1 122 ? 33.228 18.214 -59.069 1.00 87.25 122 VAL A C 1
ATOM 981 O O . VAL A 1 122 ? 32.821 19.282 -59.530 1.00 87.25 122 VAL A O 1
ATOM 984 N N . VAL A 1 123 ? 32.417 17.274 -58.592 1.00 89.44 123 VAL A N 1
ATOM 985 C CA . VAL A 1 123 ? 30.960 17.385 -58.578 1.00 89.44 123 VAL A CA 1
ATOM 986 C C . VAL A 1 123 ? 30.515 17.750 -57.168 1.00 89.44 123 VAL A C 1
ATOM 988 O O . VAL A 1 123 ? 30.572 16.936 -56.241 1.00 89.44 123 VAL A O 1
ATOM 991 N N . TYR A 1 124 ? 30.060 18.989 -57.003 1.00 88.12 124 TYR A N 1
ATOM 992 C CA . TYR A 1 124 ? 29.471 19.447 -55.753 1.00 88.12 124 TYR A CA 1
ATOM 993 C C . TYR A 1 124 ? 28.112 18.788 -55.558 1.00 88.12 124 TYR A C 1
ATOM 995 O O . TYR A 1 124 ? 27.200 18.978 -56.355 1.00 88.12 124 TYR A O 1
ATOM 1003 N N . THR A 1 125 ? 28.003 18.010 -54.493 1.00 90.62 125 THR A N 1
ATOM 1004 C CA . THR A 1 125 ? 26.852 17.190 -54.141 1.00 90.62 125 THR A CA 1
ATOM 1005 C C . THR A 1 125 ? 26.201 17.756 -52.893 1.00 90.62 125 THR A C 1
ATOM 1007 O O . THR A 1 125 ? 26.856 17.883 -51.852 1.00 90.62 125 THR A O 1
ATOM 1010 N N . GLY A 1 126 ? 24.918 18.081 -52.979 1.00 89.19 126 GLY A N 1
ATOM 1011 C CA . GLY A 1 126 ? 24.124 18.469 -51.821 1.00 89.19 126 GLY A CA 1
ATOM 1012 C C . GLY A 1 126 ? 22.845 17.654 -51.719 1.00 89.19 126 GLY A C 1
ATOM 1013 O O . GLY A 1 126 ? 22.366 17.100 -52.708 1.00 89.19 126 GLY A O 1
ATOM 1014 N N . ILE A 1 127 ? 22.338 17.552 -50.495 1.00 89.25 127 ILE A N 1
ATOM 1015 C CA . ILE A 1 127 ? 21.145 16.785 -50.154 1.00 89.25 127 ILE A CA 1
ATOM 1016 C C . ILE A 1 127 ? 20.222 17.643 -49.290 1.00 89.25 127 ILE A C 1
ATOM 1018 O O . ILE A 1 127 ? 20.697 18.397 -48.438 1.00 89.25 127 ILE A O 1
ATOM 1022 N N . ASP A 1 128 ? 18.915 17.511 -49.493 1.00 87.56 128 ASP A N 1
ATOM 1023 C CA . ASP A 1 128 ? 17.896 18.057 -48.601 1.00 87.56 128 ASP A CA 1
ATOM 1024 C C . ASP A 1 128 ? 16.862 16.977 -48.294 1.00 87.56 128 ASP A C 1
ATOM 1026 O O . ASP A 1 128 ? 16.190 16.474 -49.192 1.00 87.56 128 ASP A O 1
ATOM 1030 N N . ILE A 1 129 ? 16.778 16.572 -47.031 1.00 88.00 129 ILE A N 1
ATOM 1031 C CA . ILE A 1 129 ? 15.946 15.443 -46.612 1.00 88.00 129 ILE A CA 1
ATOM 1032 C C . ILE A 1 129 ? 14.561 15.975 -46.276 1.00 88.00 129 ILE A C 1
ATOM 1034 O O . ILE A 1 129 ? 14.431 16.854 -45.427 1.00 88.00 129 ILE A O 1
ATOM 1038 N N . LYS A 1 130 ? 13.535 15.418 -46.921 1.00 86.19 130 LYS A N 1
ATOM 1039 C CA . LYS A 1 130 ? 12.144 15.768 -46.640 1.00 86.19 130 LYS A CA 1
ATOM 1040 C C . LYS A 1 130 ? 11.558 14.925 -45.532 1.00 86.19 130 LYS A C 1
ATOM 1042 O O . LYS A 1 130 ? 10.949 15.459 -44.615 1.00 86.19 130 LYS A O 1
ATOM 1047 N N . GLU A 1 131 ? 11.709 13.613 -45.653 1.00 86.62 131 GLU A N 1
ATOM 1048 C CA . GLU A 1 131 ? 10.965 12.683 -44.818 1.00 86.62 131 GLU A CA 1
ATOM 1049 C C . GLU A 1 131 ? 11.713 11.360 -44.656 1.00 86.62 131 GLU A C 1
ATOM 1051 O O . GLU A 1 131 ? 12.285 10.815 -45.604 1.00 86.62 131 GLU A O 1
ATOM 1056 N N . ILE A 1 132 ? 11.676 10.839 -43.434 1.00 87.00 132 ILE A N 1
ATOM 1057 C CA . ILE A 1 132 ? 12.099 9.493 -43.068 1.00 87.00 132 ILE A CA 1
ATOM 1058 C C . ILE A 1 132 ? 10.864 8.789 -42.515 1.00 87.00 132 ILE A C 1
ATOM 1060 O O . ILE A 1 132 ? 10.315 9.205 -41.498 1.00 87.00 132 ILE A O 1
ATOM 1064 N N . SER A 1 133 ? 10.447 7.718 -43.180 1.00 84.31 133 SER A N 1
ATOM 1065 C CA . SER A 1 133 ? 9.202 6.997 -42.896 1.00 84.31 133 SER A CA 1
ATOM 1066 C C . SER A 1 133 ? 9.425 5.484 -42.888 1.00 84.31 133 SER A C 1
ATOM 1068 O O . SER A 1 133 ? 10.477 5.005 -43.313 1.00 84.31 133 SER A O 1
ATOM 1070 N N . GLU A 1 134 ? 8.434 4.726 -42.406 1.00 81.19 134 GLU A N 1
ATOM 1071 C CA . GLU A 1 134 ? 8.426 3.251 -42.452 1.00 81.19 134 GLU A CA 1
ATOM 1072 C C . GLU A 1 134 ? 9.695 2.593 -41.862 1.00 81.19 134 GLU A C 1
ATOM 1074 O O . GLU A 1 134 ? 10.216 1.638 -42.435 1.00 81.19 134 GLU A O 1
ATOM 1079 N N . LEU A 1 135 ? 10.229 3.109 -40.746 1.00 80.31 135 LEU A N 1
ATOM 1080 C CA . LEU A 1 135 ? 11.375 2.484 -40.076 1.00 80.31 135 LEU A CA 1
ATOM 1081 C C . LEU A 1 135 ? 10.958 1.138 -39.468 1.00 80.31 135 LEU A C 1
ATOM 1083 O O . LEU A 1 135 ? 10.243 1.088 -38.465 1.00 80.31 135 LEU A O 1
ATOM 1087 N N . ASP A 1 136 ? 11.455 0.062 -40.064 1.00 75.00 136 ASP A N 1
ATOM 1088 C CA . ASP A 1 136 ? 11.378 -1.294 -39.545 1.00 75.00 136 ASP A CA 1
ATOM 1089 C C . ASP A 1 136 ? 12.638 -1.587 -38.719 1.00 75.00 136 ASP A C 1
ATOM 1091 O O . ASP A 1 136 ? 13.757 -1.673 -39.238 1.00 75.00 136 ASP A O 1
ATOM 1095 N N . VAL A 1 137 ? 12.436 -1.719 -37.409 1.00 67.25 137 VAL A N 1
ATOM 1096 C CA . VAL A 1 137 ? 13.493 -1.938 -36.412 1.00 67.25 137 VAL A CA 1
ATOM 1097 C C . VAL A 1 137 ? 14.021 -3.380 -36.448 1.00 67.25 137 VAL A C 1
ATOM 1099 O O . VAL A 1 137 ? 15.151 -3.625 -36.031 1.00 67.25 137 VAL A O 1
ATOM 1102 N N . ASP A 1 138 ? 13.252 -4.329 -36.990 1.00 62.97 138 ASP A N 1
ATOM 1103 C CA . ASP A 1 138 ? 13.654 -5.733 -37.091 1.00 62.97 138 ASP A CA 1
ATOM 1104 C C . ASP A 1 138 ? 14.510 -5.988 -38.336 1.00 62.97 138 ASP A C 1
ATOM 1106 O O . ASP A 1 138 ? 15.525 -6.689 -38.266 1.00 62.97 138 ASP A O 1
ATOM 1110 N N . SER A 1 139 ? 14.125 -5.413 -39.482 1.00 71.25 139 SER A N 1
ATOM 1111 C CA . SER A 1 139 ? 14.872 -5.558 -40.742 1.00 71.25 139 SER A CA 1
ATOM 1112 C C . SER A 1 139 ? 15.923 -4.467 -40.981 1.00 71.25 139 SER A C 1
ATOM 1114 O O . SER A 1 139 ? 16.717 -4.587 -41.919 1.00 71.25 139 SER A O 1
ATOM 1116 N N . PHE A 1 140 ? 15.957 -3.425 -40.140 1.00 77.00 140 PHE A N 1
ATOM 1117 C CA . PHE A 1 140 ? 16.776 -2.218 -40.312 1.00 77.00 140 PHE A CA 1
ATOM 1118 C C . PHE A 1 140 ? 16.586 -1.572 -41.684 1.00 77.00 140 PHE A C 1
ATOM 1120 O O . PHE A 1 140 ? 17.545 -1.174 -42.356 1.00 77.00 140 PHE A O 1
ATOM 1127 N N . THR A 1 141 ? 15.333 -1.475 -42.115 1.00 84.50 141 THR A N 1
ATOM 1128 C CA . THR A 1 141 ? 14.967 -0.834 -43.376 1.00 84.50 141 THR A CA 1
ATOM 1129 C C . THR A 1 141 ? 14.072 0.364 -43.122 1.00 84.50 141 THR A C 1
ATOM 1131 O O . THR A 1 141 ? 13.362 0.425 -42.124 1.00 84.50 141 THR A O 1
ATOM 1134 N N . TYR A 1 142 ? 14.160 1.366 -43.988 1.00 88.50 142 TYR A N 1
ATOM 1135 C CA . TYR A 1 142 ? 13.347 2.571 -43.886 1.00 88.50 142 TYR A CA 1
ATOM 1136 C C . TYR A 1 142 ? 13.175 3.207 -4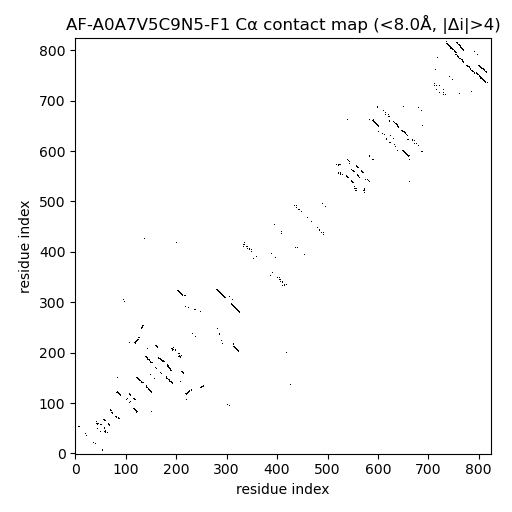5.262 1.00 88.50 142 TYR A C 1
ATOM 1138 O O . TYR A 1 142 ? 13.977 2.988 -46.177 1.00 88.50 142 TYR A O 1
ATOM 1146 N N . THR A 1 143 ? 12.129 4.012 -45.403 1.00 89.56 143 THR A N 1
ATOM 1147 C CA . THR A 1 143 ? 11.849 4.783 -46.610 1.00 89.56 143 THR A CA 1
ATOM 1148 C C . THR A 1 143 ? 12.382 6.203 -46.435 1.00 89.56 143 THR A C 1
ATOM 1150 O O . THR A 1 143 ? 12.030 6.899 -45.482 1.00 89.56 143 THR A O 1
ATOM 1153 N N . LEU A 1 144 ? 13.235 6.640 -47.363 1.00 91.69 144 LEU A N 1
ATOM 1154 C CA . LEU A 1 144 ? 13.824 7.979 -47.372 1.00 91.69 144 LEU A CA 1
ATOM 1155 C C . LEU A 1 144 ? 13.325 8.768 -48.580 1.00 91.69 144 LEU A C 1
ATOM 1157 O O . LEU A 1 144 ? 13.430 8.291 -49.711 1.00 91.69 144 LEU A O 1
ATOM 1161 N N . ASP A 1 145 ? 12.834 9.979 -48.330 1.00 91.38 145 ASP A N 1
ATOM 1162 C CA . ASP A 1 145 ? 12.395 10.952 -49.331 1.00 91.38 145 ASP A CA 1
ATOM 1163 C C . ASP A 1 145 ? 13.277 12.207 -49.238 1.00 91.38 145 ASP A C 1
ATOM 1165 O O . ASP A 1 145 ? 13.372 12.848 -48.184 1.00 91.38 145 ASP A O 1
ATOM 1169 N N . PHE A 1 146 ? 13.989 12.533 -50.317 1.00 91.88 146 PHE A N 1
ATOM 1170 C CA . PHE A 1 146 ? 14.973 13.611 -50.328 1.00 91.88 146 PHE A CA 1
ATOM 1171 C C . PHE A 1 146 ? 15.186 14.212 -51.718 1.00 91.88 146 PHE A C 1
ATOM 1173 O O . PHE A 1 146 ? 14.961 13.589 -52.756 1.00 91.88 146 PHE A O 1
ATOM 1180 N N . TYR A 1 147 ? 15.689 15.440 -51.730 1.00 90.81 147 TYR A N 1
ATOM 1181 C CA . TYR A 1 147 ? 16.278 16.058 -52.903 1.00 90.81 147 TYR A CA 1
ATOM 1182 C C . TYR A 1 147 ? 17.786 15.847 -52.918 1.00 90.81 147 TYR A C 1
ATOM 1184 O O . TYR A 1 147 ? 18.462 16.037 -51.908 1.00 90.81 147 TYR A O 1
ATOM 1192 N N . LEU A 1 148 ? 18.318 15.502 -54.084 1.00 91.56 148 LEU A N 1
ATOM 1193 C CA . LEU A 1 148 ? 19.744 15.379 -54.356 1.00 91.56 148 LEU A CA 1
ATOM 1194 C C . LEU A 1 148 ? 20.086 16.314 -55.505 1.00 91.56 148 LEU A C 1
ATOM 1196 O O . LEU A 1 148 ? 19.414 16.281 -56.531 1.00 91.56 148 LEU A O 1
ATOM 1200 N N . TRP A 1 149 ? 21.131 17.123 -55.377 1.00 91.19 149 TRP A N 1
ATOM 1201 C CA . TRP A 1 149 ? 21.592 17.940 -56.495 1.00 91.19 149 TRP A CA 1
ATOM 1202 C C . TRP A 1 149 ? 23.081 17.820 -56.740 1.00 91.19 149 TRP A C 1
ATOM 1204 O O . TRP A 1 149 ? 23.883 17.613 -55.825 1.00 91.19 149 TRP A O 1
ATOM 1214 N N . PHE A 1 150 ? 23.430 18.028 -58.004 1.00 90.50 150 PHE A N 1
ATOM 1215 C CA . PHE A 1 150 ? 24.797 18.094 -58.482 1.00 90.50 150 PHE A CA 1
ATOM 1216 C C . PHE A 1 150 ? 25.059 19.444 -59.129 1.00 90.50 150 PHE A C 1
ATOM 1218 O O . PHE A 1 150 ? 24.289 19.902 -59.972 1.00 90.50 150 PHE A O 1
ATOM 1225 N N . ARG A 1 151 ? 26.185 20.053 -58.766 1.00 87.06 151 ARG A N 1
ATOM 1226 C CA . ARG A 1 151 ? 26.728 21.253 -59.396 1.00 87.06 151 ARG A CA 1
ATOM 1227 C C . ARG A 1 151 ? 28.131 20.951 -59.901 1.00 87.06 151 ARG A C 1
ATOM 1229 O O . ARG A 1 151 ? 29.022 20.611 -59.125 1.00 87.06 151 ARG A O 1
ATOM 1236 N N . TYR A 1 152 ? 28.316 21.036 -61.208 1.00 86.06 152 TYR A N 1
ATOM 1237 C CA . TYR A 1 152 ? 29.545 20.615 -61.883 1.00 86.06 152 TYR A CA 1
ATOM 1238 C C . TYR A 1 152 ? 29.835 21.525 -63.080 1.00 86.06 152 TYR A C 1
ATOM 1240 O O . TYR A 1 152 ? 29.189 22.550 -63.253 1.00 86.06 152 TYR A O 1
ATOM 1248 N N . HIS A 1 153 ? 30.845 21.208 -63.886 1.00 79.38 153 HIS A N 1
ATOM 1249 C CA . HIS A 1 153 ? 31.142 21.929 -65.123 1.00 79.38 153 HIS A CA 1
ATOM 1250 C C . HIS A 1 153 ? 31.455 20.935 -66.245 1.00 79.38 153 HIS A C 1
ATOM 1252 O O . HIS A 1 153 ? 32.020 19.875 -65.984 1.00 79.38 153 HIS A O 1
ATOM 1258 N N . GLY A 1 154 ? 31.103 21.281 -67.485 1.00 74.69 154 GLY A N 1
ATOM 1259 C CA . GLY A 1 154 ? 31.240 20.403 -68.653 1.00 74.69 154 GLY A CA 1
ATOM 1260 C C . GLY A 1 154 ? 30.057 19.451 -68.865 1.00 74.69 154 GLY A C 1
ATOM 1261 O O . GLY A 1 154 ? 29.090 19.467 -68.105 1.00 74.69 154 GLY A O 1
ATOM 1262 N N . ASP A 1 155 ? 30.139 18.650 -69.928 1.00 74.81 155 ASP A N 1
ATOM 1263 C CA . ASP A 1 155 ? 29.131 17.654 -70.306 1.00 74.81 155 ASP A CA 1
ATOM 1264 C C . ASP A 1 155 ? 29.494 16.291 -69.701 1.00 74.81 155 ASP A C 1
ATOM 1266 O O . ASP A 1 155 ? 30.362 15.575 -70.201 1.00 74.81 155 ASP A O 1
ATOM 1270 N N . ILE A 1 156 ? 28.913 15.992 -68.537 1.00 79.75 156 ILE A N 1
ATOM 1271 C CA . ILE A 1 156 ? 29.228 14.812 -67.724 1.00 79.75 156 ILE A CA 1
ATOM 1272 C C . ILE A 1 156 ? 27.919 14.163 -67.289 1.00 79.75 156 ILE A C 1
ATOM 1274 O O . ILE A 1 156 ? 27.006 14.835 -66.807 1.00 79.75 156 ILE A O 1
ATOM 1278 N N . GLN A 1 157 ? 27.844 12.840 -67.407 1.00 80.50 157 GLN A N 1
ATOM 1279 C CA . GLN A 1 157 ? 26.684 12.056 -66.986 1.00 80.50 157 GLN A CA 1
ATOM 1280 C C . GLN A 1 157 ? 26.698 11.809 -65.471 1.00 80.50 157 GLN A C 1
ATOM 1282 O O . GLN A 1 157 ? 27.006 10.722 -64.994 1.00 80.50 157 GLN A O 1
ATOM 1287 N N . VAL A 1 158 ? 26.361 12.839 -64.695 1.00 82.81 158 VAL A N 1
ATOM 1288 C CA . VAL A 1 158 ? 26.291 12.754 -63.223 1.00 82.81 158 VAL A CA 1
ATOM 1289 C C . VAL A 1 158 ? 25.064 11.988 -62.713 1.00 82.81 158 VAL A C 1
ATOM 1291 O O . VAL A 1 158 ? 25.007 11.642 -61.538 1.00 82.81 158 VAL A O 1
ATOM 1294 N N . GLN A 1 159 ? 24.077 11.723 -63.576 1.00 82.12 159 GLN A N 1
ATOM 1295 C CA . GLN A 1 159 ? 22.859 10.993 -63.215 1.00 82.12 159 GLN A CA 1
ATOM 1296 C C . GLN A 1 159 ? 23.077 9.482 -63.015 1.00 82.12 159 GLN A C 1
ATOM 1298 O O . GLN A 1 159 ? 22.245 8.813 -62.404 1.00 82.12 159 GLN A O 1
ATOM 1303 N N . GLU A 1 160 ? 24.185 8.929 -63.520 1.00 87.12 160 GLU A N 1
ATOM 1304 C CA . GLU A 1 160 ? 24.507 7.506 -63.401 1.00 87.12 160 GLU A CA 1
ATOM 1305 C C . GLU A 1 160 ? 25.159 7.189 -62.048 1.00 87.12 160 GLU A C 1
ATOM 1307 O O . GLU A 1 160 ? 26.375 7.002 -61.948 1.00 87.12 160 GLU A O 1
ATOM 1312 N N . VAL A 1 161 ? 24.346 7.108 -60.995 1.00 89.81 161 VAL A N 1
ATOM 1313 C CA . VAL A 1 161 ? 24.797 6.725 -59.649 1.00 89.81 161 VAL A CA 1
ATOM 1314 C C . VAL A 1 161 ? 24.257 5.362 -59.224 1.00 89.81 161 VAL A C 1
ATOM 1316 O O . VAL A 1 161 ? 23.216 4.897 -59.679 1.00 89.81 161 VAL A O 1
ATOM 1319 N N . GLU A 1 162 ? 24.991 4.706 -58.334 1.00 90.88 162 GLU A N 1
ATOM 1320 C CA . GLU A 1 162 ? 24.620 3.462 -57.671 1.00 90.88 162 GLU A CA 1
ATOM 1321 C C . GLU A 1 162 ? 24.538 3.720 -56.163 1.00 90.88 162 GLU A C 1
ATOM 1323 O O . GLU A 1 162 ? 25.548 4.046 -55.535 1.00 90.88 162 GLU A O 1
ATOM 1328 N N . PHE A 1 163 ? 23.343 3.570 -55.587 1.00 92.56 163 PHE A N 1
ATOM 1329 C CA . PHE A 1 163 ? 23.138 3.597 -54.140 1.00 92.56 163 PHE A CA 1
ATOM 1330 C C . PHE A 1 163 ? 23.498 2.230 -53.553 1.00 92.56 163 PHE A C 1
ATOM 1332 O O . PHE A 1 163 ? 22.841 1.233 -53.835 1.00 92.56 163 PHE A O 1
ATOM 1339 N N . LEU A 1 164 ? 24.547 2.183 -52.737 1.00 89.25 164 LEU A N 1
ATOM 1340 C CA . LEU A 1 164 ? 25.122 0.948 -52.199 1.00 89.25 164 LEU A CA 1
ATOM 1341 C C . LEU A 1 164 ? 24.288 0.342 -51.065 1.00 89.25 164 LEU A C 1
ATOM 1343 O O . LEU A 1 164 ? 24.402 -0.849 -50.792 1.00 89.25 164 LEU A O 1
ATOM 1347 N N . ASN A 1 165 ? 23.473 1.159 -50.392 1.00 91.62 165 ASN A N 1
ATOM 1348 C CA . ASN A 1 165 ? 22.600 0.737 -49.298 1.00 91.62 165 ASN A CA 1
ATOM 1349 C C . ASN A 1 165 ? 21.104 0.777 -49.656 1.00 91.62 165 ASN A C 1
ATOM 1351 O O . ASN A 1 165 ? 20.274 0.621 -48.763 1.00 91.62 165 ASN A O 1
ATOM 1355 N N . ALA A 1 166 ? 20.747 0.995 -50.925 1.00 91.50 166 ALA A N 1
ATOM 1356 C CA . ALA A 1 166 ? 19.364 0.874 -51.381 1.00 91.50 166 ALA A CA 1
ATOM 1357 C C . ALA A 1 166 ? 18.969 -0.608 -51.513 1.00 91.50 166 ALA A C 1
ATOM 1359 O O . ALA A 1 166 ? 19.784 -1.434 -51.922 1.00 91.50 166 ALA A O 1
ATOM 1360 N N . LEU A 1 167 ? 17.727 -0.945 -51.156 1.00 88.31 167 LEU A N 1
ATOM 1361 C CA . LEU A 1 167 ? 17.188 -2.305 -51.314 1.00 88.31 167 LEU A CA 1
ATOM 1362 C C . LEU A 1 167 ? 16.856 -2.622 -52.777 1.00 88.31 167 LEU A C 1
ATOM 1364 O O . LEU A 1 167 ? 17.081 -3.743 -53.224 1.00 88.31 167 LEU A O 1
ATOM 1368 N N . ASP A 1 168 ? 16.395 -1.611 -53.513 1.00 88.81 168 ASP A N 1
ATOM 1369 C CA . ASP A 1 168 ? 16.063 -1.686 -54.932 1.00 88.81 168 ASP A CA 1
ATOM 1370 C C . ASP A 1 168 ? 16.939 -0.709 -55.739 1.00 88.81 168 ASP A C 1
ATOM 1372 O O . ASP A 1 168 ? 17.292 0.360 -55.229 1.00 88.81 168 ASP A O 1
ATOM 1376 N N . PRO A 1 169 ? 17.297 -1.012 -57.002 1.00 86.38 169 PRO A N 1
ATOM 1377 C CA . PRO A 1 169 ? 18.031 -0.078 -57.853 1.00 86.38 169 PRO A CA 1
ATOM 1378 C C . PRO A 1 169 ? 17.246 1.221 -58.089 1.00 86.38 169 PRO A C 1
ATOM 1380 O O . PRO A 1 169 ? 16.161 1.210 -58.668 1.00 86.38 169 PRO A O 1
ATOM 1383 N N . ILE A 1 170 ? 17.826 2.356 -57.696 1.00 88.69 170 ILE A N 1
ATOM 1384 C CA . ILE A 1 170 ? 17.229 3.686 -57.871 1.00 88.69 170 ILE A CA 1
ATOM 1385 C C . ILE A 1 170 ? 17.881 4.382 -59.068 1.00 88.69 170 ILE A C 1
ATOM 1387 O O . ILE A 1 170 ? 19.095 4.582 -59.085 1.00 88.69 170 ILE A O 1
ATOM 1391 N N . ASN A 1 171 ? 17.069 4.796 -60.042 1.00 84.75 171 ASN A N 1
ATOM 1392 C CA . ASN A 1 171 ? 17.502 5.668 -61.134 1.00 84.75 171 ASN A CA 1
ATOM 1393 C C . ASN A 1 171 ? 17.062 7.105 -60.842 1.00 84.75 171 ASN A C 1
ATOM 1395 O O . ASN A 1 171 ? 15.903 7.341 -60.502 1.00 84.75 171 ASN A O 1
ATOM 1399 N N . LEU A 1 172 ? 17.976 8.062 -60.990 1.00 85.88 172 LEU A N 1
ATOM 1400 C CA . LEU A 1 172 ? 17.679 9.468 -60.736 1.00 85.88 172 LEU A CA 1
ATOM 1401 C C . LEU A 1 172 ? 16.774 10.043 -61.834 1.00 85.88 172 LEU A C 1
ATOM 1403 O O . LEU A 1 172 ? 17.116 9.989 -63.015 1.00 85.88 172 LEU A O 1
ATOM 1407 N N . GLN A 1 173 ? 15.637 10.616 -61.436 1.00 77.88 173 GLN A N 1
ATOM 1408 C CA . GLN A 1 173 ? 14.734 11.352 -62.325 1.00 77.88 173 GLN A CA 1
ATOM 1409 C C . GLN A 1 173 ? 14.938 12.856 -62.130 1.00 77.88 173 GLN A C 1
ATOM 1411 O O . GLN A 1 173 ? 14.936 13.353 -61.002 1.00 77.88 173 GLN A O 1
ATOM 1416 N N . GLU A 1 174 ? 15.179 13.570 -63.227 1.00 75.94 174 GLU A N 1
ATOM 1417 C CA . GLU A 1 174 ? 15.484 15.002 -63.207 1.00 75.94 174 GLU A CA 1
ATOM 1418 C C . GLU A 1 174 ? 14.233 15.812 -62.840 1.00 75.94 174 GLU A C 1
ATOM 1420 O O . GLU A 1 174 ? 13.176 15.651 -63.448 1.00 75.94 174 GLU A O 1
ATOM 1425 N N . HIS A 1 175 ? 14.357 16.659 -61.818 1.00 73.81 175 HIS A N 1
ATOM 1426 C CA . HIS A 1 175 ? 13.274 17.495 -61.301 1.00 73.81 175 HIS A CA 1
ATOM 1427 C C . HIS A 1 175 ? 13.381 18.937 -61.813 1.00 73.81 175 HIS A C 1
ATOM 1429 O O . HIS A 1 175 ? 12.388 19.510 -62.251 1.00 73.81 175 HIS A O 1
ATOM 1435 N N . GLU A 1 176 ? 14.587 19.516 -61.791 1.00 74.88 176 GLU A N 1
ATOM 1436 C CA . GLU A 1 176 ? 14.851 20.879 -62.263 1.00 74.88 176 GLU A CA 1
ATOM 1437 C C . GLU A 1 176 ? 16.296 21.010 -62.777 1.00 74.88 176 GLU A C 1
ATOM 1439 O O . GLU A 1 176 ? 17.230 20.457 -62.186 1.00 74.88 176 GLU A O 1
ATOM 1444 N N . ALA A 1 177 ? 16.486 21.763 -63.866 1.00 66.25 177 ALA A N 1
ATOM 1445 C CA . ALA A 1 177 ? 17.789 22.006 -64.484 1.00 66.25 177 ALA A CA 1
ATOM 1446 C C . ALA A 1 177 ? 18.001 23.502 -64.754 1.00 66.25 177 ALA A C 1
ATOM 1448 O O . ALA A 1 177 ? 17.217 24.130 -65.468 1.00 66.25 177 ALA A O 1
ATOM 1449 N N . GLN A 1 178 ? 19.094 24.074 -64.239 1.00 66.44 178 GLN A N 1
ATOM 1450 C CA . GLN A 1 178 ? 19.448 25.480 -64.466 1.00 66.44 178 GLN A CA 1
ATOM 1451 C C . GLN A 1 178 ? 20.670 25.590 -65.395 1.00 66.44 178 GLN A C 1
ATOM 1453 O O . GLN A 1 178 ? 21.732 25.028 -65.116 1.00 66.44 178 GLN A O 1
ATOM 1458 N N . LYS A 1 179 ? 20.528 26.333 -66.506 1.00 55.41 179 LYS A N 1
ATOM 1459 C CA . LYS A 1 179 ? 21.533 26.399 -67.591 1.00 55.41 179 LYS A CA 1
ATOM 1460 C C . LYS A 1 179 ? 22.818 27.165 -67.246 1.00 55.41 179 LYS A C 1
ATOM 1462 O O . LYS A 1 179 ? 23.845 26.900 -67.853 1.00 55.41 179 LYS A O 1
ATOM 1467 N N . GLU A 1 180 ? 22.787 28.097 -66.295 1.00 52.81 180 GLU A N 1
ATOM 1468 C CA . GLU A 1 180 ? 23.910 29.023 -66.048 1.00 52.81 180 GLU A CA 1
ATOM 1469 C C . GLU A 1 180 ? 25.076 28.424 -65.238 1.00 52.81 180 GLU A C 1
ATOM 1471 O O . GLU A 1 180 ? 26.154 29.012 -65.198 1.00 52.81 180 GLU A O 1
ATOM 1476 N N . ALA A 1 181 ? 24.898 27.256 -64.604 1.00 55.31 181 ALA A N 1
ATOM 1477 C CA . ALA A 1 181 ? 25.911 26.683 -63.708 1.00 55.31 181 ALA A CA 1
ATOM 1478 C C . ALA A 1 181 ? 26.005 25.143 -63.712 1.00 55.31 181 ALA A C 1
ATOM 1480 O O . ALA A 1 181 ? 26.587 24.590 -62.780 1.00 55.31 181 ALA A O 1
ATOM 1481 N N . ASN A 1 182 ? 25.427 24.454 -64.711 1.00 70.38 182 ASN A N 1
ATOM 1482 C CA . ASN A 1 182 ? 25.303 22.984 -64.743 1.00 70.38 182 ASN A CA 1
ATOM 1483 C C . ASN A 1 182 ? 24.843 22.427 -63.378 1.00 70.38 182 ASN A C 1
ATOM 1485 O O . ASN A 1 182 ? 25.486 21.566 -62.772 1.00 70.38 182 ASN A O 1
ATOM 1489 N N . TYR A 1 183 ? 23.740 22.989 -62.879 1.00 84.06 183 TYR A N 1
ATOM 1490 C CA . TYR A 1 183 ? 23.039 22.539 -61.681 1.00 84.06 183 TYR A CA 1
ATOM 1491 C C . TYR A 1 183 ? 21.898 21.611 -62.096 1.00 84.06 183 TYR A C 1
ATOM 1493 O O . TYR A 1 183 ? 21.072 21.992 -62.930 1.00 84.06 183 TYR A O 1
ATOM 1501 N N . ARG A 1 184 ? 21.851 20.411 -61.513 1.00 85.94 184 ARG A N 1
ATOM 1502 C CA . ARG A 1 184 ? 20.758 19.451 -61.707 1.00 85.94 184 ARG A CA 1
ATOM 1503 C C . ARG A 1 184 ? 20.221 18.983 -60.368 1.00 85.94 184 ARG A C 1
ATOM 1505 O O . ARG A 1 184 ? 21.002 18.512 -59.541 1.00 85.94 184 ARG A O 1
ATOM 1512 N N . LEU A 1 185 ? 18.911 19.093 -60.193 1.00 88.44 185 LEU A N 1
ATOM 1513 C CA . LEU A 1 185 ? 18.173 18.667 -59.011 1.00 88.44 185 LEU A CA 1
ATOM 1514 C C . LEU A 1 185 ? 17.367 17.409 -59.334 1.00 88.44 185 LEU A C 1
ATOM 1516 O O . LEU A 1 185 ? 16.670 17.350 -60.346 1.00 88.44 185 LEU A O 1
ATOM 1520 N N . TYR A 1 186 ? 17.430 16.428 -58.445 1.00 90.38 186 TYR A N 1
ATOM 1521 C CA . TYR A 1 186 ? 16.738 15.151 -58.542 1.00 90.38 186 TYR A CA 1
ATOM 1522 C C . TYR A 1 186 ? 15.901 14.946 -57.287 1.00 90.38 186 TYR A C 1
ATOM 1524 O O . TYR A 1 186 ? 16.356 15.212 -56.172 1.00 90.38 186 TYR A O 1
ATOM 1532 N N . HIS A 1 187 ? 14.681 14.452 -57.464 1.00 91.94 187 HIS A N 1
ATOM 1533 C CA . HIS A 1 187 ? 13.847 13.991 -56.360 1.00 91.94 187 HIS A CA 1
ATOM 1534 C C . HIS A 1 187 ? 13.988 12.478 -56.247 1.00 91.94 187 HIS A C 1
ATOM 1536 O O . HIS A 1 187 ? 13.844 11.765 -57.240 1.00 91.94 187 HIS A O 1
ATOM 1542 N N . VAL A 1 188 ? 14.321 11.991 -55.055 1.00 90.88 188 VAL A N 1
ATOM 1543 C CA . VAL A 1 188 ? 14.592 10.578 -54.815 1.00 90.88 188 VAL A CA 1
ATOM 1544 C C . VAL A 1 188 ? 13.759 10.097 -53.643 1.00 90.88 188 VAL A C 1
ATOM 1546 O O . VAL A 1 188 ? 13.835 10.637 -52.541 1.00 90.88 188 VAL A O 1
ATOM 1549 N N . LYS A 1 189 ? 13.002 9.029 -53.887 1.00 92.00 189 LYS A N 1
ATOM 1550 C CA . LYS A 1 189 ? 12.291 8.280 -52.859 1.00 92.00 189 LYS A CA 1
ATOM 1551 C C . LYS A 1 189 ? 12.585 6.799 -53.028 1.00 92.00 189 LYS A C 1
ATOM 1553 O O . LYS A 1 189 ? 12.433 6.265 -54.124 1.00 92.00 189 LYS A O 1
ATOM 1558 N N . GLY A 1 190 ? 13.015 6.140 -51.961 1.00 90.69 190 GLY A N 1
ATOM 1559 C CA . GLY A 1 190 ? 13.360 4.722 -52.016 1.00 90.69 190 GLY A CA 1
ATOM 1560 C C . GLY A 1 190 ? 13.534 4.096 -50.642 1.00 90.69 190 GLY A C 1
ATOM 1561 O O . GLY A 1 190 ? 13.565 4.797 -49.629 1.00 90.69 190 GLY A O 1
ATOM 1562 N N . LYS A 1 191 ? 13.647 2.764 -50.625 1.00 91.31 191 LYS A N 1
ATOM 1563 C CA . LYS A 1 191 ? 13.924 1.990 -49.414 1.00 91.31 191 LYS A CA 1
ATOM 1564 C C . LYS A 1 191 ? 15.419 1.758 -49.260 1.00 91.31 191 LYS A C 1
ATOM 1566 O O . LYS A 1 191 ? 16.083 1.281 -50.182 1.00 91.31 191 LYS A O 1
ATOM 1571 N N . PHE A 1 192 ? 15.932 2.054 -48.074 1.00 91.75 192 PHE A N 1
ATOM 1572 C CA . PHE A 1 192 ? 17.345 1.943 -47.738 1.00 91.75 192 PHE A CA 1
ATOM 1573 C C . PHE A 1 192 ? 17.544 1.070 -46.504 1.00 91.75 192 PHE A C 1
ATOM 1575 O O . PHE A 1 192 ? 16.683 0.982 -45.630 1.00 91.75 192 PHE A O 1
ATOM 1582 N N . ARG A 1 193 ? 18.713 0.437 -46.431 1.00 88.50 193 ARG A N 1
ATOM 1583 C CA . ARG A 1 193 ? 19.193 -0.254 -45.238 1.00 88.50 193 ARG A CA 1
ATOM 1584 C C . ARG A 1 193 ? 19.885 0.754 -44.319 1.00 88.50 193 ARG A C 1
ATOM 1586 O O . ARG A 1 193 ? 20.769 1.497 -44.760 1.00 88.50 193 ARG A O 1
ATOM 1593 N N . ALA A 1 194 ? 19.452 0.793 -43.063 1.00 85.06 194 ALA A N 1
ATOM 1594 C CA . ALA A 1 194 ? 20.089 1.550 -41.993 1.00 85.06 194 ALA A CA 1
ATOM 1595 C C . ALA A 1 194 ? 21.440 0.925 -41.627 1.00 85.06 194 ALA A C 1
ATOM 1597 O O . ALA A 1 194 ? 21.758 -0.185 -42.056 1.00 85.06 194 ALA A O 1
ATOM 1598 N N . ASP A 1 195 ? 22.236 1.632 -40.825 1.00 78.81 195 ASP A N 1
ATOM 1599 C CA . ASP A 1 195 ? 23.418 1.057 -40.183 1.00 78.81 195 ASP A CA 1
ATOM 1600 C C . ASP A 1 195 ? 24.442 0.510 -41.202 1.00 78.81 195 ASP A C 1
ATOM 1602 O O . ASP A 1 195 ? 25.228 -0.395 -40.942 1.00 78.81 195 ASP A O 1
ATOM 1606 N N . PHE A 1 196 ? 24.484 1.133 -42.385 1.00 76.31 196 PHE A N 1
ATOM 1607 C CA . PHE A 1 196 ? 25.390 0.810 -43.492 1.00 76.31 196 PHE A CA 1
ATOM 1608 C C . PHE A 1 196 ? 26.857 1.204 -43.224 1.00 76.31 196 PHE A C 1
ATOM 1610 O O . PHE A 1 196 ? 27.706 1.078 -44.111 1.00 76.31 196 PHE A O 1
ATOM 1617 N N . LEU A 1 197 ? 27.160 1.686 -42.012 1.00 67.75 197 LEU A N 1
ATOM 1618 C CA . LEU A 1 197 ? 28.490 2.088 -41.571 1.00 67.75 197 LEU A CA 1
ATOM 1619 C C . LEU A 1 197 ? 29.017 1.183 -40.451 1.00 67.75 197 LEU A C 1
ATOM 1621 O O . LEU A 1 197 ? 28.441 1.197 -39.367 1.00 67.75 197 LEU A O 1
ATOM 1625 N N . PRO A 1 198 ? 30.146 0.471 -40.658 1.00 55.88 198 PRO A N 1
ATOM 1626 C CA . PRO A 1 198 ? 30.621 -0.574 -39.742 1.00 55.88 198 PRO A CA 1
ATOM 1627 C C . PRO A 1 198 ? 31.046 -0.141 -38.327 1.00 55.88 198 PRO A C 1
ATOM 1629 O O . PRO A 1 198 ? 31.401 -1.001 -37.530 1.00 55.88 198 PRO A O 1
ATOM 1632 N N . SER A 1 199 ? 31.119 1.157 -38.008 1.00 55.09 199 SER A N 1
ATOM 1633 C CA . SER A 1 199 ? 31.887 1.652 -36.849 1.00 55.09 199 SER A CA 1
ATOM 1634 C C . SER A 1 199 ? 31.079 2.319 -35.727 1.00 55.09 199 SER A C 1
ATOM 1636 O O . SER A 1 199 ? 31.688 2.885 -34.819 1.00 55.09 199 SER A O 1
ATOM 1638 N N . LEU A 1 200 ? 29.739 2.292 -35.756 1.00 50.69 200 LEU A N 1
ATOM 1639 C CA . LEU A 1 200 ? 28.919 3.166 -34.894 1.00 50.69 200 LEU A CA 1
ATOM 1640 C C . LEU A 1 200 ? 27.646 2.530 -34.288 1.00 50.69 200 LEU A C 1
ATOM 1642 O O . LEU A 1 200 ? 26.751 3.264 -33.868 1.00 50.69 200 LEU A O 1
ATOM 1646 N N . HIS A 1 201 ? 27.558 1.202 -34.174 1.00 54.03 201 HIS A N 1
ATOM 1647 C CA . HIS A 1 201 ? 26.398 0.557 -33.538 1.00 54.03 201 HIS A CA 1
ATOM 1648 C C . HIS A 1 201 ? 26.450 0.706 -32.009 1.00 54.03 201 HIS A C 1
ATOM 1650 O O . HIS A 1 201 ? 27.371 0.226 -31.354 1.00 54.03 201 HIS A O 1
ATOM 1656 N N . SER A 1 202 ? 25.454 1.373 -31.427 1.00 56.03 202 SER A N 1
ATOM 1657 C CA . SER A 1 202 ? 25.198 1.382 -29.977 1.00 56.03 202 SER A CA 1
ATOM 1658 C C . SER A 1 202 ? 23.692 1.280 -29.742 1.00 56.03 202 SER A C 1
ATOM 1660 O O . SER A 1 202 ? 22.904 1.661 -30.605 1.00 56.03 202 SER A O 1
ATOM 1662 N N . PHE A 1 203 ? 23.268 0.702 -28.617 1.00 55.28 203 PHE A N 1
ATOM 1663 C CA . PHE A 1 203 ? 21.848 0.429 -28.378 1.00 55.28 203 PHE A CA 1
ATOM 1664 C C . PHE A 1 203 ? 21.036 1.730 -28.325 1.00 55.28 203 PHE A C 1
ATOM 1666 O O . PHE A 1 203 ? 21.421 2.682 -27.645 1.00 55.28 203 PHE A O 1
ATOM 1673 N N . GLY A 1 204 ? 19.917 1.765 -29.053 1.00 60.12 204 GLY A N 1
ATOM 1674 C CA . GLY A 1 204 ? 19.097 2.964 -29.193 1.00 60.12 204 GLY A CA 1
ATOM 1675 C C . GLY A 1 204 ? 19.751 4.063 -30.031 1.00 60.12 204 GLY A C 1
ATOM 1676 O O . GLY A 1 204 ? 19.228 5.166 -30.020 1.00 60.12 204 GLY A O 1
ATOM 1677 N N . ASN A 1 205 ? 20.853 3.783 -30.742 1.00 70.19 205 ASN A N 1
ATOM 1678 C CA . ASN A 1 205 ? 21.509 4.692 -31.682 1.00 70.19 205 ASN A CA 1
ATOM 1679 C C . ASN A 1 205 ? 21.606 4.036 -33.067 1.00 70.19 205 ASN A C 1
ATOM 1681 O O . ASN A 1 205 ? 22.326 3.052 -33.232 1.00 70.19 205 ASN A O 1
ATOM 1685 N N . HIS A 1 206 ? 20.959 4.625 -34.072 1.00 76.69 206 HIS A N 1
ATOM 1686 C CA . HIS A 1 206 ? 21.000 4.131 -35.454 1.00 76.69 206 HIS A CA 1
ATOM 1687 C C . HIS A 1 206 ? 21.448 5.206 -36.428 1.00 76.69 206 HIS A C 1
ATOM 1689 O O . HIS A 1 206 ? 21.188 6.391 -36.223 1.00 76.69 206 HIS A O 1
ATOM 1695 N N . ILE A 1 207 ? 22.112 4.794 -37.504 1.00 83.19 207 ILE A N 1
ATOM 1696 C CA . ILE A 1 207 ? 22.513 5.664 -38.604 1.00 83.19 207 ILE A CA 1
ATOM 1697 C C . ILE A 1 207 ? 21.617 5.392 -39.804 1.00 83.19 207 ILE A C 1
ATOM 1699 O O . ILE A 1 207 ? 21.702 4.358 -40.464 1.00 83.19 207 ILE A O 1
ATOM 1703 N N . LEU A 1 208 ? 20.781 6.372 -40.118 1.00 88.06 208 LEU A N 1
ATOM 1704 C CA . LEU A 1 208 ? 20.010 6.428 -41.353 1.00 88.06 208 LEU A CA 1
ATOM 1705 C C . LEU A 1 208 ? 20.774 7.245 -42.404 1.00 88.06 208 LEU A C 1
ATOM 1707 O O . LEU A 1 208 ? 21.785 7.863 -42.104 1.00 88.06 208 LEU A O 1
ATOM 1711 N N . GLY A 1 209 ? 20.308 7.273 -43.642 1.00 88.88 209 GLY A N 1
ATOM 1712 C CA . GLY A 1 209 ? 20.891 8.031 -44.747 1.00 88.88 209 GLY A CA 1
ATOM 1713 C C . GLY A 1 209 ? 21.435 7.176 -45.897 1.00 88.88 209 GLY A C 1
ATOM 1714 O O . GLY A 1 209 ? 21.162 5.982 -46.020 1.00 88.88 209 GLY A O 1
ATOM 1715 N N . ILE A 1 210 ? 22.176 7.809 -46.799 1.00 91.88 210 ILE A N 1
ATOM 1716 C CA . ILE A 1 210 ? 22.521 7.235 -48.104 1.00 91.88 210 ILE A CA 1
ATOM 1717 C C . ILE A 1 210 ? 24.021 7.047 -48.271 1.00 91.88 210 ILE A C 1
ATOM 1719 O O . ILE A 1 210 ? 24.831 7.841 -47.792 1.00 91.88 210 ILE A O 1
ATOM 1723 N N . SER A 1 211 ? 24.375 6.025 -49.038 1.00 91.12 211 SER A N 1
ATOM 1724 C CA . SER A 1 211 ? 25.721 5.787 -49.537 1.00 91.12 211 SER A CA 1
ATOM 1725 C C . SER A 1 211 ? 25.644 5.543 -51.034 1.00 91.12 211 SER A C 1
ATOM 1727 O O . SER A 1 211 ? 24.951 4.622 -51.467 1.00 91.12 211 SER A O 1
ATOM 1729 N N . PHE A 1 212 ? 26.320 6.359 -51.843 1.00 92.19 212 PHE A N 1
ATOM 1730 C CA . PHE A 1 212 ? 26.301 6.178 -53.294 1.00 92.19 212 PHE A CA 1
ATOM 1731 C C . PHE A 1 212 ? 27.637 6.493 -53.961 1.00 92.19 212 PHE A C 1
ATOM 1733 O O . PHE A 1 212 ? 28.481 7.211 -53.419 1.00 92.19 212 PHE A O 1
ATOM 1740 N N . ARG A 1 213 ? 27.815 5.947 -55.166 1.00 91.50 213 ARG A N 1
ATOM 1741 C CA . ARG A 1 213 ? 28.973 6.188 -56.036 1.00 91.50 213 ARG A CA 1
ATOM 1742 C C . ARG A 1 213 ? 28.549 6.374 -57.499 1.00 91.50 213 ARG A C 1
ATOM 1744 O O . ARG A 1 213 ? 27.484 5.884 -57.871 1.00 91.50 213 ARG A O 1
ATOM 1751 N N . PRO A 1 214 ? 29.365 7.014 -58.353 1.00 90.12 214 PRO A N 1
ATOM 1752 C CA . PRO A 1 214 ? 29.163 6.989 -59.800 1.00 90.12 214 PRO A CA 1
ATOM 1753 C C . PRO A 1 214 ? 29.282 5.562 -60.353 1.00 90.12 214 PRO A C 1
ATOM 1755 O O . PRO A 1 214 ? 30.088 4.770 -59.864 1.00 90.12 214 PRO A O 1
ATOM 1758 N N . ARG A 1 215 ? 28.505 5.232 -61.389 1.00 86.50 215 ARG A N 1
ATOM 1759 C CA . ARG A 1 215 ? 28.514 3.901 -62.023 1.00 86.50 215 ARG A CA 1
ATOM 1760 C C . ARG A 1 215 ? 29.621 3.746 -63.069 1.00 86.50 215 ARG A C 1
ATOM 1762 O O . ARG A 1 215 ? 30.165 2.653 -63.211 1.00 86.50 215 ARG A O 1
ATOM 1769 N N . SER A 1 216 ? 29.919 4.810 -63.814 1.00 80.81 216 SER A N 1
ATOM 1770 C CA . SER A 1 216 ? 30.749 4.759 -65.026 1.00 80.81 216 SER A CA 1
ATOM 1771 C C . SER A 1 216 ? 32.115 5.441 -64.893 1.00 80.81 216 SER A C 1
ATOM 1773 O O . SER A 1 216 ? 33.056 5.024 -65.567 1.00 80.81 216 SER A O 1
ATOM 1775 N N . MET A 1 217 ? 32.260 6.443 -64.017 1.00 84.00 217 MET A N 1
ATOM 1776 C CA . MET A 1 217 ? 33.517 7.182 -63.830 1.00 84.00 217 MET A CA 1
ATOM 1777 C C . MET A 1 217 ? 34.229 6.798 -62.536 1.00 84.00 217 MET A C 1
ATOM 1779 O O . MET A 1 217 ? 33.647 6.872 -61.455 1.00 84.00 217 MET A O 1
ATOM 1783 N N . ASP A 1 218 ? 35.504 6.436 -62.657 1.00 85.06 218 ASP A N 1
ATOM 1784 C CA . ASP A 1 218 ? 36.386 6.172 -61.522 1.00 85.06 218 ASP A CA 1
ATOM 1785 C C . ASP A 1 218 ? 36.815 7.461 -60.800 1.00 85.06 218 ASP A C 1
ATOM 1787 O O . ASP A 1 218 ? 36.628 8.585 -61.281 1.00 85.06 218 ASP A O 1
ATOM 1791 N N . ARG A 1 219 ? 37.419 7.290 -59.622 1.00 84.44 219 ARG A N 1
ATOM 1792 C CA . ARG A 1 219 ? 37.902 8.379 -58.765 1.00 84.44 219 ARG A CA 1
ATOM 1793 C C . ARG A 1 219 ? 38.916 9.295 -59.460 1.00 84.44 219 ARG A C 1
ATOM 1795 O O . ARG A 1 219 ? 38.990 10.473 -59.116 1.00 84.44 219 ARG A O 1
ATOM 1802 N N . ASN A 1 220 ? 39.666 8.792 -60.440 1.00 84.25 220 ASN A N 1
ATOM 1803 C CA . ASN A 1 220 ? 40.645 9.591 -61.178 1.00 84.25 220 ASN A CA 1
ATOM 1804 C C . ASN A 1 220 ? 39.977 10.517 -62.205 1.00 84.25 220 ASN A C 1
ATOM 1806 O O . ASN A 1 220 ? 40.642 11.379 -62.767 1.00 84.25 220 ASN A O 1
ATOM 1810 N N . ASN A 1 221 ? 38.673 10.379 -62.457 1.00 87.12 221 ASN A N 1
ATOM 1811 C CA . ASN A 1 221 ? 37.938 11.225 -63.395 1.00 87.12 221 ASN A CA 1
ATOM 1812 C C . ASN A 1 221 ? 36.733 11.950 -62.781 1.00 87.12 221 ASN A C 1
ATOM 1814 O O . ASN A 1 221 ? 36.301 12.966 -63.336 1.00 87.12 221 ASN A O 1
ATOM 1818 N N . LEU A 1 222 ? 36.222 11.499 -61.631 1.00 88.94 222 LEU A N 1
ATOM 1819 C CA . LEU A 1 222 ? 35.119 12.147 -60.922 1.00 88.94 222 LEU A CA 1
ATOM 1820 C C . LEU A 1 222 ? 35.281 12.023 -59.401 1.00 88.94 222 LEU A C 1
ATOM 1822 O O . LEU A 1 222 ? 35.403 10.923 -58.861 1.00 88.94 222 LEU A O 1
ATOM 1826 N N . ILE A 1 223 ? 35.229 13.162 -58.706 1.00 87.56 223 ILE A N 1
ATOM 1827 C CA . ILE A 1 223 ? 35.211 13.220 -57.239 1.00 87.56 223 ILE A CA 1
ATOM 1828 C C . ILE A 1 223 ? 33.948 13.944 -56.772 1.00 87.56 223 ILE A C 1
ATOM 1830 O O . ILE A 1 223 ? 33.672 15.070 -57.190 1.00 87.56 223 ILE A O 1
ATOM 1834 N N . LEU A 1 224 ? 33.192 13.295 -55.887 1.00 88.75 224 LEU A N 1
ATOM 1835 C CA . LEU A 1 224 ? 32.010 13.860 -55.241 1.00 88.75 224 LEU A CA 1
ATOM 1836 C C . LEU A 1 224 ? 32.440 14.651 -54.005 1.00 88.75 224 LEU A C 1
ATOM 1838 O O . LEU A 1 224 ? 33.050 14.095 -53.093 1.00 88.75 224 LEU A O 1
ATOM 1842 N N . VAL A 1 225 ? 32.102 15.940 -53.951 1.00 85.94 225 VAL A N 1
ATOM 1843 C CA . VAL A 1 225 ? 32.447 16.821 -52.826 1.00 85.94 225 VAL A CA 1
ATOM 1844 C C . VAL A 1 225 ? 31.191 17.448 -52.235 1.00 85.94 225 VAL A C 1
ATOM 1846 O O . VAL A 1 225 ? 30.283 17.832 -52.957 1.00 85.94 225 VAL A O 1
ATOM 1849 N N . LYS A 1 226 ? 31.134 17.593 -50.911 1.00 85.94 226 LYS A N 1
ATOM 1850 C CA . LYS A 1 226 ? 30.012 18.228 -50.202 1.00 85.94 226 LYS A CA 1
ATOM 1851 C C . LYS A 1 226 ? 29.782 19.675 -50.672 1.00 85.94 226 LYS A C 1
ATOM 1853 O O . LYS A 1 226 ? 30.680 20.512 -50.567 1.00 85.94 226 LYS A O 1
ATOM 1858 N N . ASP A 1 227 ? 28.561 20.001 -51.096 1.00 85.25 227 ASP A N 1
ATOM 1859 C CA . ASP A 1 227 ? 28.160 21.358 -51.489 1.00 85.25 227 ASP A CA 1
ATOM 1860 C C . ASP A 1 227 ? 27.719 22.216 -50.295 1.00 85.25 227 ASP A C 1
ATOM 1862 O O . ASP A 1 227 ? 26.536 22.485 -50.083 1.00 85.25 227 ASP A O 1
ATOM 1866 N N . VAL A 1 228 ? 28.691 22.667 -49.499 1.00 75.69 228 VAL A N 1
ATOM 1867 C CA . VAL A 1 228 ? 28.441 23.503 -48.307 1.00 75.69 228 VAL A CA 1
ATOM 1868 C C . VAL A 1 228 ? 27.693 24.798 -48.658 1.00 75.69 228 VAL A C 1
ATOM 1870 O O . VAL A 1 228 ? 26.816 25.229 -47.913 1.00 75.69 228 VAL A O 1
ATOM 1873 N N . LEU A 1 229 ? 28.012 25.404 -49.807 1.00 72.31 229 LEU A N 1
ATOM 1874 C CA . LEU A 1 229 ? 27.389 26.653 -50.256 1.00 72.31 229 LEU A CA 1
ATOM 1875 C C . LEU A 1 229 ? 25.965 26.430 -50.773 1.00 72.31 229 LEU A C 1
ATOM 1877 O O . LEU A 1 229 ? 25.082 27.219 -50.444 1.00 72.31 229 LEU A O 1
ATOM 1881 N N . GLY A 1 230 ? 25.738 25.367 -51.550 1.00 74.25 230 GLY A N 1
ATOM 1882 C CA . GLY A 1 230 ? 24.411 25.017 -52.064 1.00 74.25 230 GLY A CA 1
ATOM 1883 C C . GLY A 1 230 ? 23.425 24.654 -50.955 1.00 74.25 230 GLY A C 1
ATOM 1884 O O . GLY A 1 230 ? 22.270 25.060 -51.010 1.00 74.25 230 GLY A O 1
ATOM 1885 N N . MET A 1 231 ? 23.892 23.979 -49.899 1.00 78.31 231 MET A N 1
ATOM 1886 C CA . MET A 1 231 ? 23.060 23.630 -48.738 1.00 78.31 231 MET A CA 1
ATOM 1887 C C . MET A 1 231 ? 22.816 24.806 -47.774 1.00 78.31 231 MET A C 1
ATOM 1889 O O . MET A 1 231 ? 22.037 24.663 -46.836 1.00 78.31 231 MET A O 1
ATOM 1893 N N . ARG A 1 232 ? 23.463 25.967 -47.986 1.00 70.19 232 ARG A N 1
ATOM 1894 C CA . ARG A 1 232 ? 23.403 27.153 -47.104 1.00 70.19 232 ARG A CA 1
ATOM 1895 C C . ARG A 1 232 ? 23.769 26.854 -45.639 1.00 70.19 232 ARG A C 1
ATOM 1897 O O . ARG A 1 232 ? 23.190 27.433 -44.726 1.00 70.19 232 ARG A O 1
ATOM 1904 N N . LEU A 1 233 ? 24.737 25.966 -45.412 1.00 64.75 233 LEU A N 1
ATOM 1905 C CA . LEU A 1 233 ? 25.155 25.559 -44.067 1.00 64.75 233 LEU A CA 1
ATOM 1906 C C . LEU A 1 233 ? 26.338 26.409 -43.585 1.00 64.75 233 LEU A C 1
ATOM 1908 O O . LEU A 1 233 ? 27.363 26.485 -44.269 1.00 64.75 233 LEU A O 1
ATOM 1912 N N . SER A 1 234 ? 26.232 27.013 -42.396 1.00 59.94 234 SER A N 1
ATOM 1913 C CA . SER A 1 234 ? 27.391 27.592 -41.696 1.00 59.94 234 SER A CA 1
ATOM 1914 C C . SER A 1 234 ? 28.173 26.521 -40.933 1.00 59.94 234 SER A C 1
ATOM 1916 O O . SER A 1 234 ? 29.406 26.580 -40.910 1.00 59.94 234 SER A O 1
ATOM 1918 N N . ASN A 1 235 ? 27.477 25.535 -40.354 1.00 63.50 2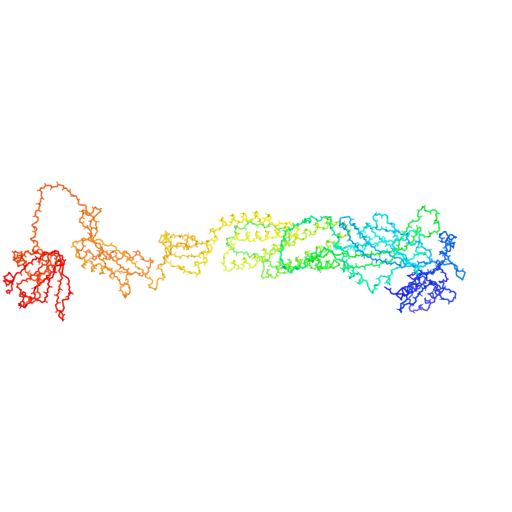35 ASN A N 1
ATOM 1919 C CA . ASN A 1 235 ? 28.042 24.354 -39.696 1.00 63.50 235 ASN A CA 1
ATOM 1920 C C . ASN A 1 235 ? 27.067 23.152 -39.748 1.00 63.50 235 ASN A C 1
ATOM 1922 O O . ASN A 1 235 ? 25.880 23.322 -40.011 1.00 63.50 235 ASN A O 1
ATOM 1926 N N . ASP A 1 236 ? 27.537 21.937 -39.446 1.00 62.91 236 ASP A N 1
ATOM 1927 C CA . ASP A 1 236 ? 26.728 20.700 -39.494 1.00 62.91 236 ASP A CA 1
ATOM 1928 C C . ASP A 1 236 ? 25.570 20.684 -38.478 1.00 62.91 236 ASP A C 1
ATOM 1930 O O . ASP A 1 236 ? 24.551 20.028 -38.695 1.00 62.91 236 ASP A O 1
ATOM 1934 N N . LYS A 1 237 ? 25.680 21.470 -37.398 1.00 65.06 237 LYS A N 1
ATOM 1935 C CA . LYS A 1 237 ? 24.609 21.654 -36.402 1.00 65.06 237 LYS A CA 1
ATOM 1936 C C . LYS A 1 237 ? 23.367 22.345 -36.973 1.00 65.06 237 LYS A C 1
ATOM 1938 O O . LYS A 1 237 ? 22.259 22.011 -36.561 1.00 65.06 237 LYS A O 1
ATOM 1943 N N . ASP A 1 238 ? 23.537 23.231 -37.954 1.00 69.25 238 ASP A N 1
ATOM 1944 C CA . ASP A 1 238 ? 22.425 23.971 -38.564 1.00 69.25 238 ASP A CA 1
ATOM 1945 C C . ASP A 1 238 ? 21.481 23.026 -39.323 1.00 69.25 238 ASP A C 1
ATOM 1947 O O . ASP A 1 238 ? 20.274 23.254 -39.390 1.00 69.25 238 ASP A O 1
ATOM 1951 N N . LEU A 1 239 ? 22.021 21.924 -39.857 1.00 72.56 239 LEU A N 1
ATOM 1952 C CA . LEU A 1 239 ? 21.240 20.913 -40.564 1.00 72.56 239 LEU A CA 1
ATOM 1953 C C . LEU A 1 239 ? 20.387 20.078 -39.601 1.00 72.56 239 LEU A C 1
ATOM 1955 O O . LEU A 1 239 ? 19.230 19.802 -39.902 1.00 72.56 239 LEU A O 1
ATOM 1959 N N . VAL A 1 240 ? 20.918 19.733 -38.421 1.00 76.81 240 VAL A N 1
ATOM 1960 C CA . VAL A 1 240 ? 20.150 19.050 -37.363 1.00 76.81 240 VAL A CA 1
ATOM 1961 C C . VAL A 1 240 ? 18.990 19.933 -36.898 1.00 76.81 240 VAL A C 1
ATOM 1963 O O . VAL A 1 240 ? 17.869 19.453 -36.738 1.00 76.81 240 VAL A O 1
ATOM 1966 N N . GLU A 1 241 ? 19.230 21.230 -36.700 1.00 75.94 241 GLU A N 1
ATOM 1967 C CA . GLU A 1 241 ? 18.179 22.182 -36.324 1.00 75.94 241 GLU A CA 1
ATOM 1968 C C . GLU A 1 241 ? 17.126 22.355 -37.421 1.00 75.94 241 GLU A C 1
ATOM 1970 O O . GLU A 1 241 ? 15.935 22.405 -37.111 1.00 75.94 241 GLU A O 1
ATOM 1975 N N . LYS A 1 242 ? 17.544 22.402 -38.693 1.00 78.25 242 LYS A N 1
ATOM 1976 C CA . LYS A 1 242 ? 16.632 22.447 -39.841 1.00 78.25 242 LYS A CA 1
ATOM 1977 C C . LYS A 1 242 ? 15.751 21.195 -39.894 1.00 78.25 242 LYS A C 1
ATOM 1979 O O . LYS A 1 242 ? 14.536 21.318 -39.881 1.00 78.25 242 LYS A O 1
ATOM 1984 N N . MET A 1 243 ? 16.337 20.000 -39.846 1.00 77.25 243 MET A N 1
ATOM 1985 C CA . MET A 1 243 ? 15.580 18.741 -39.908 1.00 77.25 243 MET A CA 1
ATOM 1986 C C . MET A 1 243 ? 14.628 18.552 -38.720 1.00 77.25 243 MET A C 1
ATOM 1988 O O . MET A 1 243 ? 13.524 18.037 -38.887 1.00 77.25 243 MET A O 1
ATOM 1992 N N . ASN A 1 244 ? 15.034 18.985 -37.521 1.00 75.88 244 ASN A N 1
ATOM 1993 C CA . ASN A 1 244 ? 14.162 18.970 -36.346 1.00 75.88 244 ASN A CA 1
ATOM 1994 C C . ASN A 1 244 ? 13.014 19.988 -36.463 1.00 75.88 244 ASN A C 1
ATOM 1996 O O . ASN A 1 244 ? 11.921 19.717 -35.979 1.00 75.88 244 ASN A O 1
ATOM 2000 N N . ARG A 1 245 ? 13.243 21.150 -37.090 1.00 75.62 245 ARG A N 1
ATOM 2001 C CA . ARG A 1 245 ? 12.201 22.156 -37.364 1.00 75.62 245 ARG A CA 1
ATOM 2002 C C . ARG A 1 245 ? 11.211 21.676 -38.422 1.00 75.62 245 ARG A C 1
ATOM 2004 O O . ARG A 1 245 ? 10.014 21.900 -38.273 1.00 75.62 245 ARG A O 1
ATOM 2011 N N . ASP A 1 246 ? 11.721 21.003 -39.445 1.00 76.00 246 ASP A N 1
ATOM 2012 C CA . ASP A 1 246 ? 10.949 20.498 -40.581 1.00 76.00 246 ASP A CA 1
ATOM 2013 C C . ASP A 1 246 ? 10.254 19.157 -40.265 1.00 76.00 246 ASP A C 1
ATOM 2015 O O . ASP A 1 246 ? 9.548 18.615 -41.109 1.00 76.00 246 ASP A O 1
ATOM 2019 N N . ASN A 1 247 ? 10.403 18.640 -39.036 1.00 73.69 247 ASN A N 1
ATOM 2020 C CA . ASN A 1 247 ? 9.745 17.426 -38.541 1.00 73.69 247 ASN A CA 1
ATOM 2021 C C . ASN A 1 247 ? 9.966 16.184 -39.427 1.00 73.69 247 ASN A C 1
ATOM 2023 O O . ASN A 1 247 ? 9.078 15.349 -39.594 1.00 73.69 247 ASN A O 1
ATOM 2027 N N . VAL A 1 248 ? 11.184 16.023 -39.945 1.00 78.00 248 VAL A N 1
ATOM 2028 C CA . VAL A 1 248 ? 11.550 14.982 -40.924 1.00 78.00 248 VAL A CA 1
ATOM 2029 C C . VAL A 1 248 ? 11.290 13.538 -40.436 1.00 78.00 248 VAL A C 1
ATOM 2031 O O . VAL A 1 248 ? 11.121 12.644 -41.260 1.00 78.00 248 VAL A O 1
ATOM 2034 N N . LEU A 1 249 ? 11.243 13.291 -39.118 1.00 71.19 249 LEU A N 1
ATOM 2035 C CA . LEU A 1 249 ? 11.008 11.966 -38.506 1.00 71.19 249 LEU A CA 1
ATOM 2036 C C . LEU A 1 249 ? 9.533 11.671 -38.140 1.00 71.19 249 LEU A C 1
ATOM 2038 O O . LEU A 1 249 ? 9.250 10.605 -37.594 1.00 71.19 249 LEU A O 1
ATOM 2042 N N . ASN A 1 250 ? 8.588 12.591 -38.377 1.00 60.38 250 ASN A N 1
ATOM 2043 C CA . ASN A 1 250 ? 7.223 12.477 -37.829 1.00 60.38 250 ASN A CA 1
ATOM 2044 C C . ASN A 1 250 ? 6.376 11.326 -38.404 1.00 60.38 250 ASN A C 1
ATOM 2046 O O . ASN A 1 250 ? 5.339 11.009 -37.831 1.00 60.38 250 ASN A O 1
ATOM 2050 N N . SER A 1 251 ? 6.785 10.683 -39.496 1.00 51.28 251 SER A N 1
ATOM 2051 C CA . SER A 1 251 ? 6.033 9.595 -40.141 1.00 51.28 251 SER A CA 1
A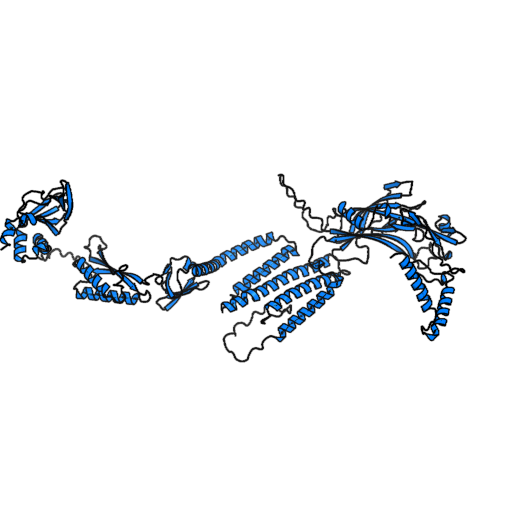TOM 2052 C C . SER A 1 251 ? 6.588 8.197 -39.864 1.00 51.28 251 SER A C 1
ATOM 2054 O O . SER A 1 251 ? 6.214 7.223 -40.525 1.00 51.28 251 SER A O 1
ATOM 2056 N N . ILE A 1 252 ? 7.451 8.059 -38.854 1.00 52.38 252 ILE A N 1
ATOM 2057 C CA . ILE A 1 252 ? 7.900 6.751 -38.376 1.00 52.38 252 ILE A CA 1
ATOM 2058 C C . ILE A 1 252 ? 6.771 6.092 -37.569 1.00 52.38 252 ILE A C 1
ATOM 2060 O O . ILE A 1 252 ? 6.735 6.117 -36.340 1.00 52.38 252 ILE A O 1
ATOM 2064 N N . GLY A 1 253 ? 5.826 5.482 -38.283 1.00 45.69 253 GLY A N 1
ATOM 2065 C CA . GLY A 1 253 ? 4.959 4.454 -37.726 1.00 45.69 253 GLY A CA 1
ATOM 2066 C C . GLY A 1 253 ? 5.775 3.178 -37.559 1.00 45.69 253 GLY A C 1
ATOM 2067 O O . GLY A 1 253 ? 6.059 2.501 -38.542 1.00 45.69 253 GLY A O 1
ATOM 2068 N N . VAL A 1 254 ? 6.175 2.858 -36.328 1.00 39.72 254 VAL A N 1
ATOM 2069 C CA . VAL A 1 254 ? 6.822 1.576 -36.021 1.00 39.72 254 VAL A CA 1
ATOM 2070 C C . VAL A 1 254 ? 5.781 0.472 -36.223 1.00 39.72 254 VAL A C 1
ATOM 2072 O O . VAL A 1 254 ? 4.930 0.248 -35.362 1.00 39.72 254 VAL A O 1
ATOM 2075 N N . GLN A 1 255 ? 5.815 -0.216 -37.366 1.00 35.06 255 GLN A N 1
ATOM 2076 C CA . GLN A 1 255 ? 5.088 -1.474 -37.528 1.00 35.06 255 GLN A CA 1
ATOM 2077 C C . GLN A 1 255 ? 5.776 -2.522 -36.653 1.00 35.06 255 GLN A C 1
ATOM 2079 O O . GLN A 1 255 ? 6.785 -3.097 -37.033 1.00 35.06 255 GLN A O 1
ATOM 2084 N N . GLY A 1 256 ? 5.252 -2.721 -35.444 1.00 33.62 256 GLY A N 1
ATOM 2085 C CA . GLY A 1 256 ? 5.800 -3.689 -34.493 1.00 33.62 256 GLY A CA 1
ATOM 2086 C C . GLY A 1 256 ? 5.375 -3.455 -33.047 1.00 33.62 256 GLY A C 1
ATOM 2087 O O . GLY A 1 256 ? 5.286 -4.413 -32.283 1.00 33.62 256 GLY A O 1
ATOM 2088 N N . SER A 1 257 ? 5.012 -2.225 -32.665 1.00 29.23 257 SER A N 1
ATOM 2089 C CA . SER A 1 257 ? 4.366 -1.994 -31.372 1.00 29.23 257 SER A CA 1
ATOM 2090 C C . SER A 1 257 ? 2.850 -2.107 -31.528 1.00 29.23 257 SER A C 1
ATOM 2092 O O . SER A 1 257 ? 2.225 -1.463 -32.370 1.00 29.23 257 SER A O 1
ATOM 2094 N N . LEU A 1 258 ? 2.238 -2.962 -30.711 1.00 26.92 258 LEU A N 1
ATOM 2095 C CA . LEU A 1 258 ? 0.789 -3.134 -30.582 1.00 26.92 258 LEU A CA 1
ATOM 2096 C C . LEU A 1 258 ? 0.161 -1.902 -29.887 1.00 26.92 258 LEU A C 1
ATOM 2098 O O . LEU A 1 258 ? -0.527 -2.005 -28.876 1.00 26.92 258 LEU A O 1
ATOM 2102 N N . GLY A 1 259 ? 0.413 -0.706 -30.421 1.00 26.53 259 GLY A N 1
ATOM 2103 C CA . GLY A 1 259 ? -0.198 0.549 -30.005 1.00 26.53 259 GLY A CA 1
ATOM 2104 C C . GLY A 1 259 ? -1.585 0.674 -30.620 1.00 26.53 259 GLY A C 1
ATOM 2105 O O . GLY A 1 259 ? -1.758 1.208 -31.712 1.00 26.53 259 GLY A O 1
ATOM 2106 N N . ARG A 1 260 ? -2.589 0.137 -29.928 1.00 26.08 260 ARG A N 1
ATOM 2107 C CA . ARG A 1 260 ? -4.002 0.269 -30.293 1.00 26.08 260 ARG A CA 1
ATOM 2108 C C . ARG A 1 260 ? -4.380 1.757 -30.259 1.00 26.08 260 ARG A C 1
ATOM 2110 O O . ARG A 1 260 ? -4.383 2.362 -29.193 1.00 26.08 260 ARG A O 1
ATOM 2117 N N . VAL A 1 261 ? -4.689 2.336 -31.419 1.00 26.59 261 VAL A N 1
ATOM 2118 C CA . VAL A 1 261 ? -5.226 3.699 -31.541 1.00 26.59 261 VAL A CA 1
ATOM 2119 C C . VAL A 1 261 ? -6.601 3.729 -30.862 1.00 26.59 261 VAL A C 1
ATOM 2121 O O . VAL A 1 261 ? -7.571 3.190 -31.391 1.00 26.59 261 VAL A O 1
ATOM 2124 N N . GLU A 1 262 ? -6.686 4.301 -29.659 1.00 25.45 262 GLU A N 1
ATOM 2125 C CA . GLU A 1 262 ? -7.960 4.584 -28.990 1.00 25.45 262 GLU A CA 1
ATOM 2126 C C . GLU A 1 262 ? -8.528 5.898 -29.546 1.00 25.45 262 GLU A C 1
ATOM 2128 O O . GLU A 1 262 ? -8.072 6.991 -29.225 1.00 25.45 262 GLU A O 1
ATOM 2133 N N . THR A 1 263 ? -9.542 5.796 -30.405 1.00 24.09 263 THR A N 1
ATOM 2134 C CA . THR A 1 263 ? -10.403 6.924 -30.770 1.00 24.09 263 THR A CA 1
ATOM 2135 C C . THR A 1 263 ? -11.411 7.166 -29.649 1.00 24.09 263 THR A C 1
ATOM 2137 O O . THR A 1 263 ? -12.405 6.447 -29.547 1.00 24.09 263 THR A O 1
ATOM 2140 N N . THR A 1 264 ? -11.188 8.177 -28.812 1.00 24.69 264 THR A N 1
ATOM 2141 C CA . THR A 1 264 ? -12.217 8.696 -27.900 1.00 24.69 264 THR A CA 1
ATOM 2142 C C . THR A 1 264 ? -12.902 9.915 -28.508 1.00 24.69 264 THR A C 1
ATOM 2144 O O . THR A 1 264 ? -12.313 10.986 -28.632 1.00 24.69 264 THR A O 1
ATOM 2147 N N . THR A 1 265 ? -14.172 9.749 -28.864 1.00 32.81 265 THR A N 1
ATOM 2148 C CA . THR A 1 265 ? -15.131 10.823 -29.144 1.00 32.81 265 THR A CA 1
ATOM 2149 C C . THR A 1 265 ? -15.584 11.502 -27.846 1.00 32.81 265 THR A C 1
ATOM 2151 O O . THR A 1 265 ? -16.279 10.888 -27.042 1.00 32.81 265 THR A O 1
ATOM 2154 N N . SER A 1 266 ? -15.267 12.787 -27.683 1.00 26.98 266 SER A N 1
ATOM 2155 C CA . SER A 1 266 ? -16.010 13.757 -26.856 1.00 26.98 266 SER A CA 1
ATOM 2156 C C . SER A 1 266 ? -15.686 15.153 -27.406 1.00 26.98 266 SER A C 1
ATOM 2158 O O . SER A 1 266 ? -14.515 15.485 -27.543 1.00 26.98 266 SER A O 1
ATOM 2160 N N . GLY A 1 267 ? -16.635 15.951 -27.901 1.00 25.70 267 GLY A N 1
ATOM 2161 C CA . GLY A 1 267 ? -17.690 16.582 -27.103 1.00 25.70 267 GLY A CA 1
ATOM 2162 C C . GLY A 1 267 ? -17.124 17.872 -26.498 1.00 25.70 267 GLY A C 1
ATOM 2163 O O . GLY A 1 267 ? -16.347 17.800 -25.555 1.00 25.70 267 GLY A O 1
ATOM 2164 N N . GLY A 1 268 ? -17.419 19.020 -27.114 1.00 28.38 268 GLY A N 1
ATOM 2165 C CA . GLY A 1 268 ? -16.673 20.269 -26.934 1.00 28.38 268 GLY A CA 1
ATOM 2166 C C . GLY A 1 268 ? -16.799 20.970 -25.578 1.00 28.38 268 GLY A C 1
ATOM 2167 O O . GLY A 1 268 ? -17.799 20.835 -24.885 1.00 28.38 268 GLY A O 1
ATOM 2168 N N . ALA A 1 269 ? -15.780 21.770 -25.264 1.00 25.36 269 ALA A N 1
ATOM 2169 C CA . ALA A 1 269 ? -15.833 23.045 -24.546 1.00 25.36 269 ALA A CA 1
ATOM 2170 C C . ALA A 1 269 ? -14.417 23.647 -24.546 1.00 25.36 269 ALA A C 1
ATOM 2172 O O . ALA A 1 269 ? -13.426 22.924 -24.449 1.00 25.36 269 ALA A O 1
ATOM 2173 N N . GLU A 1 270 ? -14.331 24.966 -24.689 1.00 34.91 270 GLU A N 1
ATOM 2174 C CA . GLU A 1 270 ? -13.094 25.745 -24.677 1.00 34.91 270 GLU A CA 1
ATOM 2175 C C . GLU A 1 270 ? -12.223 25.425 -23.454 1.00 34.91 270 GLU A C 1
ATOM 2177 O O . GLU A 1 270 ? -12.606 25.632 -22.305 1.00 34.91 270 GLU A O 1
ATOM 2182 N N . GLY A 1 271 ? -11.007 24.954 -23.709 1.00 22.09 271 GLY A N 1
ATOM 2183 C CA . GLY A 1 271 ? -10.004 24.724 -22.685 1.00 22.09 271 GLY A CA 1
ATOM 2184 C C . GLY A 1 271 ? -8.650 24.612 -23.354 1.00 22.09 271 GLY A C 1
ATOM 2185 O O . GLY A 1 271 ? -8.443 23.722 -24.173 1.00 22.09 271 GLY A O 1
ATOM 2186 N N . ARG A 1 272 ? -7.747 25.546 -23.031 1.00 28.28 272 ARG A N 1
ATOM 2187 C CA . ARG A 1 272 ? -6.340 25.569 -23.457 1.00 28.28 272 ARG A CA 1
ATOM 2188 C C . ARG A 1 272 ? -5.750 24.158 -23.413 1.00 28.28 272 ARG A C 1
ATOM 2190 O O . ARG A 1 272 ? -5.378 23.667 -22.349 1.00 28.28 272 ARG A O 1
ATOM 2197 N N . THR A 1 273 ? -5.670 23.517 -24.573 1.00 22.92 273 THR A N 1
ATOM 2198 C CA . THR A 1 273 ? -5.060 22.203 -24.718 1.00 22.92 273 THR A CA 1
ATOM 2199 C C . THR A 1 273 ? -3.558 22.410 -24.633 1.00 22.92 273 THR A C 1
ATOM 2201 O O . THR A 1 273 ? -2.930 22.967 -25.532 1.00 22.92 273 THR A O 1
ATOM 2204 N N . ILE A 1 274 ? -2.985 22.026 -23.497 1.00 23.95 274 ILE A N 1
ATOM 2205 C CA . ILE A 1 274 ? -1.548 21.836 -23.355 1.00 23.95 274 ILE A CA 1
ATOM 2206 C C . ILE A 1 274 ? -1.171 20.798 -24.416 1.00 23.95 274 ILE A C 1
ATOM 2208 O O . ILE A 1 274 ? -1.511 19.625 -24.274 1.00 23.95 274 ILE A O 1
ATOM 2212 N N . LEU A 1 275 ? -0.531 21.254 -25.497 1.00 24.64 275 LEU A N 1
ATOM 2213 C CA . LEU A 1 275 ? 0.085 20.432 -26.537 1.00 24.64 275 LEU A CA 1
ATOM 2214 C C . LEU A 1 275 ? 1.136 19.532 -25.881 1.00 24.64 275 LEU A C 1
ATOM 2216 O O . LEU A 1 275 ? 2.310 19.876 -25.766 1.00 24.64 275 LEU A O 1
ATOM 2220 N N . LYS A 1 276 ? 0.683 18.380 -25.397 1.00 25.75 276 LYS A N 1
ATOM 2221 C CA . LYS A 1 276 ? 1.512 17.248 -25.003 1.00 25.75 276 LYS A CA 1
ATOM 2222 C C . LYS A 1 276 ? 1.347 16.171 -26.072 1.00 25.75 276 LYS A C 1
ATOM 2224 O O . LYS A 1 276 ? 0.973 15.042 -25.778 1.00 25.75 276 LYS A O 1
ATOM 2229 N N . GLU A 1 277 ? 1.583 16.548 -27.327 1.00 26.39 277 GLU A N 1
ATOM 2230 C CA . GLU A 1 277 ? 1.833 15.566 -28.376 1.00 26.39 277 GLU A CA 1
ATOM 2231 C C . GLU A 1 277 ? 3.158 14.889 -28.032 1.00 26.39 277 GLU A C 1
ATOM 2233 O O . GLU A 1 277 ? 4.228 15.504 -28.027 1.00 26.39 277 GLU A O 1
ATOM 2238 N N . MET A 1 278 ? 3.052 13.628 -27.616 1.00 25.50 278 MET A N 1
ATOM 2239 C CA . MET A 1 278 ? 4.188 12.757 -27.377 1.00 25.50 278 MET A CA 1
ATOM 2240 C C . MET A 1 278 ? 4.964 12.626 -28.685 1.00 25.50 278 MET A C 1
ATOM 2242 O O . MET A 1 278 ? 4.541 11.936 -29.613 1.00 25.50 278 MET A O 1
ATOM 2246 N N . LYS A 1 279 ? 6.103 13.321 -28.734 1.00 36.03 279 LYS A N 1
ATOM 2247 C CA . LYS A 1 279 ? 7.163 13.122 -29.717 1.00 36.03 279 LYS A CA 1
ATOM 2248 C C . LYS A 1 279 ? 7.431 11.628 -29.850 1.00 36.03 279 LYS A C 1
ATOM 2250 O O . LYS A 1 279 ? 7.646 10.939 -28.853 1.00 36.03 279 LYS A O 1
ATOM 2255 N N . HIS A 1 280 ? 7.363 11.135 -31.080 1.00 48.81 280 HIS A N 1
ATOM 2256 C CA . HIS A 1 280 ? 7.748 9.775 -31.422 1.00 48.81 280 HIS A CA 1
ATOM 2257 C C . HIS A 1 280 ? 9.166 9.512 -30.906 1.00 48.81 280 HIS A C 1
ATOM 2259 O O . HIS A 1 280 ? 10.014 10.399 -30.963 1.00 48.81 280 HIS A O 1
ATOM 2265 N N . GLY A 1 281 ? 9.384 8.325 -30.337 1.00 59.59 281 GLY A N 1
ATOM 2266 C CA . GLY A 1 281 ? 10.481 8.019 -29.413 1.00 59.59 281 GLY A CA 1
ATOM 2267 C C . GLY A 1 281 ? 11.899 8.033 -29.984 1.00 59.59 281 GLY A C 1
ATOM 2268 O O . GLY A 1 281 ? 12.749 7.391 -29.393 1.00 59.59 281 GLY A O 1
ATOM 2269 N N . TRP A 1 282 ? 12.175 8.729 -31.088 1.00 70.75 282 TRP A N 1
ATOM 2270 C CA . TRP A 1 282 ? 13.494 8.854 -31.707 1.00 70.75 282 TRP A CA 1
ATOM 2271 C C . TRP A 1 282 ? 13.808 10.318 -32.027 1.00 70.75 282 TRP A C 1
ATOM 2273 O O . TRP A 1 282 ? 12.972 11.052 -32.551 1.00 70.75 282 TRP A O 1
ATOM 2283 N N . LYS A 1 283 ? 15.039 10.745 -31.754 1.00 75.81 283 LYS A N 1
ATOM 2284 C CA . LYS A 1 283 ? 15.527 12.111 -31.956 1.00 75.81 283 LYS A CA 1
ATOM 2285 C C . LYS A 1 283 ? 16.787 12.118 -32.812 1.00 75.81 283 LYS A C 1
ATOM 2287 O O . LYS A 1 283 ? 17.684 11.312 -32.592 1.00 75.81 283 LYS A O 1
ATOM 2292 N N . ILE A 1 284 ? 16.907 13.078 -33.731 1.00 78.19 284 ILE A N 1
ATOM 2293 C CA . ILE A 1 284 ? 18.147 13.294 -34.489 1.00 78.19 284 ILE A CA 1
ATOM 2294 C C . ILE A 1 284 ? 19.198 13.905 -33.560 1.00 78.19 284 ILE A C 1
ATOM 2296 O O . ILE A 1 284 ? 19.012 15.013 -33.048 1.00 78.19 284 ILE A O 1
ATOM 2300 N N . SER A 1 285 ? 20.310 13.204 -33.356 1.00 76.88 285 SER A N 1
ATOM 2301 C CA . SER A 1 285 ? 21.438 13.718 -32.575 1.00 76.88 285 SER A CA 1
ATOM 2302 C C . SER A 1 285 ? 22.488 14.412 -33.438 1.00 76.88 285 SER A C 1
ATOM 2304 O O . SER A 1 285 ? 23.090 15.386 -32.995 1.00 76.88 285 SER A O 1
ATOM 2306 N N . GLU A 1 286 ? 22.748 13.898 -34.644 1.00 80.69 286 GLU A N 1
ATOM 2307 C CA . GLU A 1 286 ? 23.875 14.328 -35.480 1.00 80.69 286 GLU A CA 1
ATOM 2308 C C . GLU A 1 286 ? 23.634 13.992 -36.959 1.00 80.69 286 GLU A C 1
ATOM 2310 O O . GLU A 1 286 ? 23.027 12.966 -37.262 1.00 80.69 286 GLU A O 1
ATOM 2315 N N . VAL A 1 287 ? 24.153 14.817 -37.876 1.00 82.31 287 VAL A N 1
ATOM 2316 C CA . VAL A 1 287 ? 24.275 14.477 -39.303 1.00 82.31 287 VAL A CA 1
ATOM 2317 C C . VAL A 1 287 ? 25.751 14.474 -39.694 1.00 82.31 287 VAL A C 1
ATOM 2319 O O . VAL A 1 287 ? 26.481 15.425 -39.428 1.00 82.31 287 VAL A O 1
ATOM 2322 N N . LEU A 1 288 ? 26.180 13.395 -40.335 1.00 81.81 288 LEU A N 1
ATOM 2323 C CA . LEU A 1 288 ? 27.548 13.096 -40.723 1.00 81.81 288 LEU A CA 1
ATOM 2324 C C . LEU A 1 288 ? 27.660 13.105 -42.246 1.00 81.81 288 LEU A C 1
ATOM 2326 O O . LEU A 1 288 ? 26.908 12.423 -42.939 1.00 81.81 288 LEU A O 1
ATOM 2330 N N . PHE A 1 289 ? 28.651 13.827 -42.761 1.00 83.00 289 PHE A N 1
ATOM 2331 C CA . PHE A 1 289 ? 29.050 13.764 -44.165 1.00 83.00 289 PHE A CA 1
ATOM 2332 C C . PHE A 1 289 ? 30.495 13.305 -44.245 1.00 83.00 289 PHE A C 1
ATOM 2334 O O . PHE A 1 289 ? 31.373 13.932 -43.652 1.00 83.00 289 PHE A O 1
ATOM 2341 N N . PHE A 1 290 ? 30.763 12.258 -45.013 1.00 80.00 290 PHE A N 1
ATOM 2342 C CA . PHE A 1 290 ? 32.132 11.823 -45.264 1.00 80.00 290 PHE A CA 1
ATOM 2343 C C . PHE A 1 290 ? 32.262 11.237 -46.666 1.00 80.00 290 PHE A C 1
ATOM 2345 O O . PHE A 1 290 ? 31.325 10.676 -47.240 1.00 80.00 290 PHE A O 1
ATOM 2352 N N . GLN A 1 291 ? 33.452 11.430 -47.219 1.00 83.81 291 GLN A N 1
ATOM 2353 C CA . GLN A 1 291 ? 33.849 10.962 -48.537 1.00 83.81 291 GLN A CA 1
ATOM 2354 C C . GLN A 1 291 ? 34.945 9.931 -48.352 1.00 83.81 291 GLN A C 1
ATOM 2356 O O . GLN A 1 291 ? 35.881 10.145 -47.580 1.00 83.81 291 GLN A O 1
ATOM 2361 N N . ASP A 1 292 ? 34.823 8.831 -49.070 1.00 83.31 292 ASP A N 1
ATOM 2362 C CA . ASP A 1 292 ? 35.795 7.753 -49.069 1.00 83.31 292 ASP A CA 1
ATOM 2363 C C . ASP A 1 292 ? 35.793 7.039 -50.426 1.00 83.31 292 ASP A C 1
ATOM 2365 O O . ASP A 1 292 ? 35.327 7.582 -51.437 1.00 83.31 292 ASP A O 1
ATOM 2369 N N . ILE A 1 293 ? 36.400 5.855 -50.468 1.00 84.00 293 ILE A N 1
ATOM 2370 C CA . ILE A 1 293 ? 36.626 5.095 -51.690 1.00 84.00 293 ILE A CA 1
ATOM 2371 C C . ILE A 1 293 ? 35.781 3.825 -51.645 1.00 84.00 293 ILE A C 1
ATOM 2373 O O . ILE A 1 293 ? 35.801 3.082 -50.665 1.00 84.00 293 ILE A O 1
ATOM 2377 N N . ALA A 1 294 ? 35.037 3.578 -52.721 1.00 82.56 294 ALA A N 1
ATOM 2378 C CA . ALA A 1 294 ? 34.379 2.304 -52.959 1.00 82.56 294 ALA A CA 1
ATOM 2379 C C . ALA A 1 294 ? 35.163 1.518 -54.006 1.00 82.56 294 ALA A C 1
ATOM 2381 O O . ALA A 1 294 ? 35.190 1.894 -55.179 1.00 82.56 294 ALA A O 1
ATOM 2382 N N . GLU A 1 295 ? 35.760 0.409 -53.594 1.00 83.69 295 GLU A N 1
ATOM 2383 C CA . GLU A 1 295 ? 36.463 -0.491 -54.500 1.00 83.69 295 GLU A CA 1
ATOM 2384 C C . GLU A 1 295 ? 35.481 -1.414 -55.233 1.00 83.69 295 GLU A C 1
ATOM 2386 O O . GLU A 1 295 ? 34.465 -1.863 -54.692 1.00 83.69 295 GLU A O 1
ATOM 2391 N N . LYS A 1 296 ? 35.774 -1.704 -56.499 1.00 80.19 296 LYS A N 1
ATOM 2392 C CA . LYS A 1 296 ? 35.072 -2.715 -57.293 1.00 80.19 296 LYS A CA 1
ATOM 2393 C C . LYS A 1 296 ? 36.094 -3.660 -57.899 1.00 80.19 296 LYS A C 1
ATOM 2395 O O . LYS A 1 296 ? 36.952 -3.216 -58.654 1.00 80.19 296 LYS A O 1
ATOM 2400 N N . SER A 1 297 ? 35.987 -4.953 -57.605 1.00 76.69 297 SER A N 1
ATOM 2401 C CA . SER A 1 297 ? 36.876 -5.949 -58.204 1.00 76.69 297 SER A CA 1
ATOM 2402 C C . SER A 1 297 ? 36.710 -6.008 -59.726 1.00 76.69 297 SER A C 1
ATOM 2404 O O . SER A 1 297 ? 35.594 -5.960 -60.248 1.00 76.69 297 SER A O 1
ATOM 2406 N N . LEU A 1 298 ? 37.841 -6.102 -60.421 1.00 73.44 298 LEU A N 1
ATOM 2407 C CA . LEU A 1 298 ? 37.959 -6.199 -61.876 1.00 73.44 298 LEU A CA 1
ATOM 2408 C C . LEU A 1 298 ? 38.197 -7.642 -62.352 1.00 73.44 298 LEU A C 1
ATOM 2410 O O . LEU A 1 298 ? 38.341 -7.869 -63.554 1.00 73.44 298 LEU A O 1
ATOM 2414 N N . LEU A 1 299 ? 38.230 -8.615 -61.431 1.00 67.62 299 LEU A N 1
ATOM 2415 C CA . LEU A 1 299 ? 38.406 -10.037 -61.738 1.00 67.62 299 LEU A CA 1
ATOM 2416 C C . LEU A 1 299 ? 37.376 -10.495 -62.787 1.00 67.62 299 LEU A C 1
ATOM 2418 O O . LEU A 1 299 ? 36.171 -10.458 -62.549 1.00 67.62 299 LEU A O 1
ATOM 2422 N N . GLY A 1 300 ? 37.867 -10.920 -63.957 1.00 60.03 300 GLY A N 1
ATOM 2423 C CA . GLY A 1 300 ? 37.045 -11.426 -65.063 1.00 60.03 300 GLY A CA 1
ATOM 2424 C C . GLY A 1 300 ? 36.567 -10.387 -66.087 1.00 60.03 300 GLY A C 1
ATOM 2425 O O . GLY A 1 300 ? 35.860 -10.766 -67.018 1.00 60.03 300 GLY A O 1
ATOM 2426 N N . ASN A 1 301 ? 36.944 -9.104 -65.974 1.00 67.56 301 ASN A N 1
ATOM 2427 C CA . ASN A 1 301 ? 36.578 -8.079 -66.959 1.00 67.56 301 ASN A CA 1
ATOM 2428 C C . ASN A 1 301 ? 37.697 -7.848 -68.005 1.00 67.56 301 ASN A C 1
ATOM 2430 O O . ASN A 1 301 ? 38.730 -7.262 -67.668 1.00 67.56 301 ASN A O 1
ATOM 2434 N N . PRO A 1 302 ? 37.503 -8.226 -69.286 1.00 61.34 302 PRO A N 1
ATOM 2435 C CA . PRO A 1 302 ? 38.532 -8.110 -70.324 1.00 61.34 302 PRO A CA 1
ATOM 2436 C C . PRO A 1 302 ? 38.887 -6.663 -70.712 1.00 61.34 302 PRO A C 1
ATOM 2438 O O . PRO A 1 302 ? 39.887 -6.444 -71.389 1.00 61.34 302 PRO A O 1
ATOM 2441 N N . GLY A 1 303 ? 38.117 -5.659 -70.278 1.00 63.16 303 GLY A N 1
ATOM 2442 C CA . GLY A 1 303 ? 38.375 -4.246 -70.578 1.00 63.16 303 GLY A CA 1
ATOM 2443 C C . GLY A 1 303 ? 39.443 -3.561 -69.712 1.00 63.16 303 GLY A C 1
ATOM 2444 O O . GLY A 1 303 ? 39.693 -2.374 -69.923 1.00 63.16 303 GLY A O 1
ATOM 2445 N N . PHE A 1 304 ? 40.043 -4.253 -68.731 1.00 67.38 304 PHE A N 1
ATOM 2446 C CA . PHE A 1 304 ? 40.886 -3.638 -67.686 1.00 67.38 304 PHE A CA 1
ATOM 2447 C C . PHE A 1 304 ? 42.183 -4.420 -67.372 1.00 67.38 304 PHE A C 1
ATOM 2449 O O . PHE A 1 304 ? 42.624 -4.472 -66.227 1.00 67.38 304 PHE A O 1
ATOM 2456 N N . PHE A 1 305 ? 42.827 -5.002 -68.390 1.00 58.28 305 PHE A N 1
ATOM 2457 C CA . PHE A 1 305 ? 43.959 -5.942 -68.254 1.00 58.28 305 PHE A CA 1
ATOM 2458 C C . PHE A 1 305 ? 45.260 -5.396 -67.609 1.00 58.28 305 PHE A C 1
ATOM 2460 O O . PHE A 1 305 ? 46.126 -6.194 -67.264 1.00 58.28 305 PHE A O 1
ATOM 2467 N N . ASN A 1 306 ? 45.396 -4.079 -67.398 1.00 60.38 306 ASN A N 1
ATOM 2468 C CA . ASN A 1 306 ? 46.633 -3.431 -66.916 1.00 60.38 306 ASN A CA 1
ATOM 2469 C C . ASN A 1 306 ? 46.500 -2.696 -65.564 1.00 60.38 306 ASN A C 1
ATOM 2471 O O . ASN A 1 306 ? 47.392 -1.935 -65.192 1.00 60.38 306 ASN A O 1
ATOM 2475 N N . VAL A 1 307 ? 45.405 -2.886 -64.819 1.00 64.19 307 VAL A N 1
ATOM 2476 C CA . VAL A 1 307 ? 45.190 -2.170 -63.547 1.00 64.19 307 VAL A CA 1
ATOM 2477 C C . VAL A 1 307 ? 45.878 -2.903 -62.389 1.00 64.19 307 VAL A C 1
ATOM 2479 O O . VAL A 1 307 ? 45.483 -4.009 -62.010 1.00 64.19 307 VAL A O 1
ATOM 2482 N N . ARG A 1 308 ? 46.908 -2.281 -61.799 1.00 57.62 308 ARG A N 1
ATOM 2483 C CA . ARG A 1 308 ? 47.603 -2.787 -60.602 1.00 57.62 308 ARG A CA 1
ATOM 2484 C C . ARG A 1 308 ? 46.620 -2.850 -59.423 1.00 57.62 308 ARG A C 1
ATOM 2486 O O . ARG A 1 308 ? 45.891 -1.898 -59.184 1.00 57.62 308 ARG A O 1
ATOM 2493 N N . GLY A 1 309 ? 46.574 -3.976 -58.709 1.00 61.25 309 GLY A N 1
ATOM 2494 C CA . GLY A 1 309 ? 45.650 -4.187 -57.581 1.00 61.25 309 GLY A CA 1
ATOM 2495 C C . GLY A 1 309 ? 44.294 -4.805 -57.949 1.00 61.25 309 GLY A C 1
ATOM 2496 O O . GLY A 1 309 ? 43.596 -5.286 -57.064 1.00 61.25 309 GLY A O 1
ATOM 2497 N N . GLY A 1 310 ? 43.937 -4.884 -59.239 1.00 67.38 310 GLY A N 1
ATOM 2498 C CA . GLY A 1 310 ? 42.750 -5.622 -59.695 1.00 67.38 310 GLY A CA 1
ATOM 2499 C C . GLY A 1 310 ? 41.407 -5.057 -59.213 1.00 67.38 310 GLY A C 1
ATOM 2500 O O . GLY A 1 310 ? 40.390 -5.748 -59.292 1.00 67.38 310 GLY A O 1
ATOM 2501 N N . THR A 1 311 ? 41.383 -3.816 -58.728 1.00 76.19 311 THR A N 1
ATOM 2502 C CA . THR A 1 311 ? 40.185 -3.096 -58.292 1.00 76.19 311 THR A CA 1
ATOM 2503 C C . THR A 1 311 ? 40.115 -1.732 -58.979 1.00 76.19 311 THR A C 1
ATOM 2505 O O . THR A 1 311 ? 41.133 -1.124 -59.301 1.00 76.19 311 THR A O 1
ATOM 2508 N N . LEU A 1 312 ? 38.899 -1.259 -59.255 1.00 78.56 312 LEU A N 1
ATOM 2509 C CA . LEU A 1 312 ? 38.649 0.123 -59.653 1.00 78.56 312 LEU A CA 1
ATOM 2510 C C . LEU A 1 312 ? 38.131 0.887 -58.438 1.00 78.56 312 LEU A C 1
ATOM 2512 O O . LEU A 1 312 ? 37.184 0.447 -57.779 1.00 78.56 312 LEU A O 1
ATOM 2516 N N . GLU A 1 313 ? 38.729 2.036 -58.174 1.00 84.56 313 GLU A N 1
ATOM 2517 C CA . GLU A 1 313 ? 38.334 2.920 -57.088 1.00 84.56 313 GLU A CA 1
ATOM 2518 C C . GLU A 1 313 ? 37.321 3.954 -57.574 1.00 84.56 313 GLU A C 1
ATOM 2520 O O . GLU A 1 313 ? 37.559 4.668 -58.549 1.00 84.56 313 GLU A O 1
ATOM 2525 N N . TYR A 1 314 ? 36.205 4.079 -56.865 1.00 88.38 314 TYR A N 1
ATOM 2526 C CA . TYR A 1 314 ? 35.197 5.106 -57.111 1.00 88.38 314 TYR A CA 1
ATOM 2527 C C . TYR A 1 314 ? 35.131 6.068 -55.932 1.00 88.38 314 TYR A C 1
ATOM 2529 O O . TYR A 1 314 ? 35.225 5.651 -54.777 1.00 88.38 314 TYR A O 1
ATOM 2537 N N . SER A 1 315 ? 34.913 7.353 -56.216 1.00 89.69 315 SER A N 1
ATOM 2538 C CA . SER A 1 315 ? 34.552 8.314 -55.175 1.00 89.69 315 SER A CA 1
ATOM 2539 C C . SER A 1 315 ? 33.174 7.950 -54.622 1.00 89.69 315 SER A C 1
ATOM 2541 O O . SER A 1 315 ? 32.202 7.870 -55.375 1.00 89.69 315 SER A O 1
ATOM 2543 N N . ARG A 1 316 ? 33.093 7.704 -53.313 1.00 90.19 316 ARG A N 1
ATOM 2544 C CA . ARG A 1 316 ? 31.845 7.411 -52.611 1.00 90.19 316 ARG A CA 1
ATOM 2545 C C . ARG A 1 316 ? 31.460 8.590 -51.730 1.00 90.19 316 ARG A C 1
ATOM 2547 O O . ARG A 1 316 ? 32.293 9.158 -51.022 1.00 90.19 316 ARG A O 1
ATOM 2554 N N . PHE A 1 317 ? 30.184 8.949 -51.785 1.00 90.38 317 PHE A N 1
ATOM 2555 C CA . PHE A 1 317 ? 29.602 9.997 -50.963 1.00 90.38 317 PHE A CA 1
ATOM 2556 C C . PHE A 1 317 ? 28.611 9.384 -49.983 1.00 90.38 317 PHE A C 1
ATOM 2558 O O . PHE A 1 317 ? 27.716 8.633 -50.379 1.00 90.38 317 PHE A O 1
ATOM 2565 N N . ASN A 1 318 ? 28.777 9.709 -48.704 1.00 89.06 318 ASN A N 1
ATOM 2566 C CA . ASN A 1 318 ? 27.961 9.156 -47.638 1.00 89.06 318 ASN A CA 1
ATOM 2567 C C . ASN A 1 318 ? 27.341 10.271 -46.800 1.00 89.06 318 ASN A C 1
ATOM 2569 O O . ASN A 1 318 ? 28.011 11.240 -46.424 1.00 89.06 318 ASN A O 1
ATOM 2573 N N . VAL A 1 319 ? 26.069 10.081 -46.472 1.00 88.94 319 VAL A N 1
ATOM 2574 C CA . VAL A 1 319 ? 25.299 10.927 -45.563 1.00 88.94 319 VAL A CA 1
ATOM 2575 C C . VAL A 1 319 ? 24.726 10.022 -44.489 1.00 88.94 319 VAL A C 1
ATOM 2577 O O . VAL A 1 319 ? 23.925 9.150 -44.803 1.00 88.94 319 VAL A O 1
ATOM 2580 N N . GLY A 1 320 ? 25.144 10.217 -43.244 1.00 86.50 320 GLY A N 1
ATOM 2581 C CA . GLY A 1 320 ? 24.630 9.499 -42.081 1.00 86.50 320 GLY A CA 1
ATOM 2582 C C . GLY A 1 320 ? 23.816 10.428 -41.185 1.00 86.50 320 GLY A C 1
ATOM 2583 O O . GLY A 1 320 ? 24.262 11.523 -40.876 1.00 86.50 320 GLY A O 1
ATOM 2584 N N . ILE A 1 321 ? 22.645 10.008 -40.734 1.00 86.06 321 ILE A N 1
ATOM 2585 C CA . ILE A 1 321 ? 21.761 10.727 -39.817 1.00 86.06 321 ILE A CA 1
ATOM 2586 C C . ILE A 1 321 ? 21.650 9.849 -38.586 1.00 86.06 321 ILE A C 1
ATOM 2588 O O . ILE A 1 321 ? 21.046 8.779 -38.634 1.00 86.06 321 ILE A O 1
ATOM 2592 N N . ARG A 1 322 ? 22.262 10.280 -37.488 1.00 82.38 322 ARG A N 1
ATOM 2593 C CA . ARG A 1 322 ? 22.210 9.536 -36.238 1.00 82.38 322 ARG A CA 1
ATOM 2594 C C . ARG A 1 322 ? 20.903 9.845 -35.517 1.00 82.38 322 ARG A C 1
ATOM 2596 O O . ARG A 1 322 ? 20.651 11.004 -35.175 1.00 82.38 322 ARG A O 1
ATOM 2603 N N . ILE A 1 323 ? 20.107 8.811 -35.274 1.00 79.31 323 ILE A N 1
ATOM 2604 C CA . ILE A 1 323 ? 18.888 8.858 -34.467 1.00 79.31 323 ILE A CA 1
ATOM 2605 C C . ILE A 1 323 ? 19.110 8.148 -33.132 1.00 79.31 323 ILE A C 1
ATOM 2607 O O . ILE A 1 323 ? 19.805 7.136 -33.087 1.00 79.31 323 ILE A O 1
ATOM 2611 N N . VAL A 1 324 ? 18.533 8.694 -32.060 1.00 73.50 324 VAL A N 1
ATOM 2612 C CA . VAL A 1 324 ? 18.661 8.205 -30.680 1.00 73.50 324 VAL A CA 1
ATOM 2613 C C . VAL A 1 324 ? 17.287 8.042 -30.045 1.00 73.50 324 VAL A C 1
ATOM 2615 O O . VAL A 1 324 ? 16.452 8.926 -30.223 1.00 73.50 324 VAL A O 1
ATOM 2618 N N . GLU A 1 325 ? 17.041 6.970 -29.294 1.00 67.62 325 GLU A N 1
ATOM 2619 C CA . GLU A 1 325 ? 15.762 6.783 -28.596 1.00 67.62 325 GLU A CA 1
ATOM 2620 C C . GLU A 1 325 ? 15.548 7.873 -27.514 1.00 67.62 325 GLU A C 1
ATOM 2622 O O . GLU A 1 325 ? 16.375 8.055 -26.617 1.00 67.62 325 GLU A O 1
ATOM 2627 N N . ASP A 1 326 ? 14.437 8.615 -27.579 1.00 59.19 326 ASP A N 1
ATOM 2628 C CA . ASP A 1 326 ? 14.087 9.739 -26.691 1.00 59.19 326 ASP A CA 1
ATOM 2629 C C . ASP A 1 326 ? 13.458 9.241 -25.373 1.00 59.19 326 ASP A C 1
ATOM 2631 O O . ASP A 1 326 ? 12.341 9.603 -25.000 1.00 59.19 326 ASP A O 1
ATOM 2635 N N . LYS A 1 327 ? 14.173 8.352 -24.670 1.00 58.75 327 LYS A N 1
ATOM 2636 C CA . LYS A 1 327 ? 13.802 7.841 -23.341 1.00 58.75 327 LYS A CA 1
ATOM 2637 C C . LYS A 1 327 ? 14.918 8.096 -22.336 1.00 58.75 327 LYS A C 1
ATOM 2639 O O . LYS A 1 327 ? 16.039 7.615 -22.488 1.00 58.75 327 LYS A O 1
ATOM 2644 N N . LEU A 1 328 ? 14.586 8.802 -21.253 1.00 48.25 328 LEU A N 1
ATOM 2645 C CA . LEU A 1 328 ? 15.487 8.972 -20.116 1.00 48.25 328 LEU A CA 1
ATOM 2646 C C . LEU A 1 328 ? 15.586 7.638 -19.359 1.00 48.25 328 LEU A C 1
ATOM 2648 O O . LEU A 1 328 ? 14.710 7.300 -18.566 1.00 48.25 328 LEU A O 1
ATOM 2652 N N . THR A 1 329 ? 16.640 6.867 -19.614 1.00 59.97 329 THR A N 1
ATOM 2653 C CA . THR A 1 329 ? 16.902 5.598 -18.920 1.00 59.97 329 THR A CA 1
ATOM 2654 C C . THR A 1 329 ? 18.138 5.730 -18.034 1.00 59.97 329 THR A C 1
ATOM 2656 O O . THR A 1 329 ? 19.147 6.308 -18.437 1.00 59.97 329 THR A O 1
ATOM 2659 N N . LEU A 1 330 ? 18.079 5.175 -16.814 1.00 59.28 330 LEU A N 1
ATOM 2660 C CA . LEU A 1 330 ? 19.209 5.141 -15.864 1.00 59.28 330 LEU A CA 1
ATOM 2661 C C . LEU A 1 330 ? 20.489 4.581 -16.506 1.00 59.28 330 LEU A C 1
ATOM 2663 O O . LEU A 1 330 ? 21.592 5.003 -16.171 1.00 59.28 330 LEU A O 1
ATOM 2667 N N . ARG A 1 331 ? 20.338 3.692 -17.489 1.00 64.81 331 ARG A N 1
ATOM 2668 C CA . ARG A 1 331 ? 21.415 3.108 -18.288 1.00 64.81 331 ARG A CA 1
ATOM 2669 C C . ARG A 1 331 ? 22.314 4.132 -18.987 1.00 64.81 331 ARG A C 1
ATOM 2671 O O . ARG A 1 331 ? 23.504 3.877 -19.136 1.00 64.81 331 ARG A O 1
ATOM 2678 N N . GLN A 1 332 ? 21.789 5.296 -19.371 1.00 64.06 332 GLN A N 1
ATOM 2679 C CA . GLN A 1 332 ? 22.570 6.345 -20.042 1.00 64.06 332 GLN A CA 1
ATOM 2680 C C . GLN A 1 332 ? 23.518 7.101 -19.088 1.00 64.06 332 GLN A C 1
ATOM 2682 O O . GLN A 1 332 ? 24.335 7.900 -19.542 1.00 64.06 332 GLN A O 1
ATOM 2687 N N . VAL A 1 333 ? 23.444 6.853 -17.771 1.00 70.00 333 VAL A N 1
ATOM 2688 C CA . VAL A 1 333 ? 24.277 7.525 -16.755 1.00 70.00 333 VAL A CA 1
ATOM 2689 C C . VAL A 1 333 ? 25.735 7.057 -16.793 1.00 70.00 333 VAL A C 1
ATOM 2691 O O . VAL A 1 333 ? 26.637 7.854 -16.534 1.00 70.00 333 VAL A O 1
ATOM 2694 N N . VAL A 1 334 ? 25.991 5.784 -17.113 1.00 69.38 334 VAL A N 1
ATOM 2695 C CA . VAL A 1 334 ? 27.352 5.230 -17.204 1.00 69.38 334 VAL A CA 1
ATOM 2696 C C . VAL A 1 334 ? 27.704 5.040 -18.678 1.00 69.38 334 VAL A C 1
ATOM 2698 O O . VAL A 1 334 ? 27.152 4.135 -19.308 1.00 69.38 334 VAL A O 1
ATOM 2701 N N . PRO A 1 335 ? 28.627 5.846 -19.246 1.00 69.44 335 PRO A N 1
ATOM 2702 C CA . PRO A 1 335 ? 29.018 5.677 -20.637 1.00 69.44 335 PRO A CA 1
ATOM 2703 C C . PRO A 1 335 ? 29.603 4.279 -20.856 1.00 69.44 335 PRO A C 1
ATOM 2705 O O . PRO A 1 335 ? 30.468 3.854 -20.086 1.00 69.44 335 PRO A O 1
ATOM 2708 N N . GLU A 1 336 ? 29.182 3.599 -21.925 1.00 69.06 336 GLU A N 1
ATOM 2709 C CA . GLU A 1 336 ? 29.554 2.202 -22.214 1.00 69.06 336 GLU A CA 1
ATOM 2710 C C . GLU A 1 336 ? 31.070 1.968 -22.141 1.00 69.06 336 GLU A C 1
ATOM 2712 O O . GLU A 1 336 ? 31.542 1.027 -21.504 1.00 69.06 336 GLU A O 1
ATOM 2717 N N . LYS A 1 337 ? 31.853 2.904 -22.695 1.00 70.00 337 LYS A N 1
ATOM 2718 C CA . LYS A 1 337 ? 33.323 2.858 -22.705 1.00 70.00 337 LYS A CA 1
ATOM 2719 C C . LYS A 1 337 ? 33.946 2.775 -21.306 1.00 70.00 337 LYS A C 1
ATOM 2721 O O . LYS A 1 337 ? 35.052 2.262 -21.153 1.00 70.00 337 LYS A O 1
ATOM 2726 N N . TYR A 1 338 ? 33.265 3.302 -20.292 1.00 77.38 338 TYR A N 1
ATOM 2727 C CA . TYR A 1 338 ? 33.761 3.355 -18.921 1.00 77.38 338 TYR A CA 1
ATOM 2728 C C . TYR A 1 338 ? 33.075 2.358 -17.990 1.00 77.38 338 TYR A C 1
ATOM 2730 O O . TYR A 1 338 ? 33.488 2.286 -16.839 1.00 77.38 338 TYR A O 1
ATOM 2738 N N . ALA A 1 339 ? 32.102 1.563 -18.452 1.00 80.06 339 ALA A N 1
ATOM 2739 C CA . ALA A 1 339 ? 31.299 0.672 -17.606 1.00 80.06 339 ALA A CA 1
ATOM 2740 C C . ALA A 1 339 ? 32.117 -0.385 -16.834 1.00 80.06 339 ALA A C 1
ATOM 2742 O O . ALA A 1 339 ? 31.737 -0.788 -15.736 1.00 80.06 339 ALA A O 1
ATOM 2743 N N . VAL A 1 340 ? 33.286 -0.782 -17.351 1.00 85.62 340 VAL A N 1
ATOM 2744 C CA . VAL A 1 340 ? 34.183 -1.764 -16.711 1.00 85.62 340 VAL A CA 1
ATOM 2745 C C . VAL A 1 340 ? 34.752 -1.263 -15.378 1.00 85.62 340 VAL A C 1
ATOM 2747 O O . VAL A 1 340 ? 34.887 -2.038 -14.431 1.00 85.62 340 VAL A O 1
ATOM 2750 N N . TYR A 1 341 ? 35.077 0.028 -15.273 1.00 87.81 341 TYR A N 1
ATOM 2751 C CA . TYR A 1 341 ? 35.691 0.596 -14.069 1.00 87.81 341 TYR A CA 1
ATOM 2752 C C . TYR A 1 341 ? 34.756 0.591 -12.842 1.00 87.81 341 TYR A C 1
ATOM 2754 O O . TYR A 1 341 ? 35.152 0.034 -11.814 1.00 87.81 341 TYR A O 1
ATOM 2762 N N . PRO A 1 342 ? 33.523 1.145 -12.900 1.00 86.94 342 PRO A N 1
ATOM 2763 C CA . PRO A 1 342 ? 32.587 1.079 -11.785 1.00 86.94 342 PRO A CA 1
ATOM 2764 C C . PRO A 1 342 ? 32.118 -0.357 -11.511 1.00 86.94 342 PRO A C 1
ATOM 2766 O O . PRO A 1 342 ? 31.898 -0.695 -10.348 1.00 86.94 342 PRO A O 1
ATOM 2769 N N . LEU A 1 343 ? 32.067 -1.235 -12.526 1.00 88.44 343 LEU A N 1
ATOM 2770 C CA . LEU A 1 343 ? 31.795 -2.663 -12.334 1.00 88.44 343 LEU A CA 1
ATOM 2771 C C . LEU A 1 343 ? 32.853 -3.316 -11.431 1.00 88.44 343 LEU A C 1
ATOM 2773 O O . LEU A 1 343 ? 32.511 -3.875 -10.389 1.00 88.44 343 LEU A O 1
ATOM 2777 N N . LEU A 1 344 ? 34.138 -3.204 -11.779 1.00 89.19 344 LEU A N 1
ATOM 2778 C CA . LEU A 1 344 ? 35.232 -3.765 -10.976 1.00 89.19 344 LEU A CA 1
ATOM 2779 C C . LEU A 1 344 ? 35.295 -3.139 -9.580 1.00 89.19 344 LEU A C 1
ATOM 2781 O O . LEU A 1 344 ? 35.453 -3.853 -8.590 1.00 89.19 344 LEU A O 1
ATOM 2785 N N . PHE A 1 345 ? 35.121 -1.819 -9.485 1.00 91.31 345 PHE A N 1
ATOM 2786 C CA . PHE A 1 345 ? 35.092 -1.116 -8.205 1.00 91.31 345 PHE A CA 1
ATOM 2787 C C . PHE A 1 345 ? 33.970 -1.630 -7.293 1.00 91.31 345 PHE A C 1
ATOM 2789 O O . PHE A 1 345 ? 34.217 -1.923 -6.125 1.00 91.31 345 PHE A O 1
ATOM 2796 N N . SER A 1 346 ? 32.757 -1.800 -7.828 1.00 89.25 346 SER A N 1
ATOM 2797 C CA . SER A 1 346 ? 31.612 -2.306 -7.065 1.00 89.25 346 SER A CA 1
ATOM 2798 C C . SER A 1 346 ? 31.809 -3.754 -6.589 1.00 89.25 346 SER A C 1
ATOM 2800 O O . SER A 1 346 ? 31.498 -4.059 -5.437 1.00 89.25 346 SER A O 1
ATOM 2802 N N . LEU A 1 347 ? 32.409 -4.623 -7.415 1.00 89.19 347 LEU A N 1
ATOM 2803 C CA . LEU A 1 347 ? 32.769 -5.998 -7.046 1.00 89.19 347 LEU A CA 1
ATOM 2804 C C . LEU A 1 347 ? 33.801 -6.037 -5.911 1.00 89.19 347 LEU A C 1
ATOM 2806 O O . LEU A 1 347 ? 33.619 -6.768 -4.935 1.00 89.19 347 LEU A O 1
ATOM 2810 N N . ILE A 1 348 ? 34.862 -5.229 -6.011 1.00 89.00 348 ILE A N 1
ATOM 2811 C CA . ILE A 1 348 ? 35.899 -5.127 -4.974 1.00 89.00 348 ILE A CA 1
ATOM 2812 C C . ILE A 1 348 ? 35.297 -4.581 -3.675 1.00 89.00 348 ILE A C 1
ATOM 2814 O O . ILE A 1 348 ? 35.523 -5.150 -2.607 1.00 89.00 348 ILE A O 1
ATOM 2818 N N . ALA A 1 349 ? 34.488 -3.521 -3.749 1.00 87.25 349 ALA A N 1
ATOM 2819 C CA . ALA A 1 349 ? 33.836 -2.928 -2.586 1.00 87.25 349 ALA A CA 1
ATOM 2820 C C . ALA A 1 349 ? 32.881 -3.912 -1.886 1.00 87.25 349 ALA A C 1
ATOM 2822 O O . ALA A 1 349 ? 32.898 -4.023 -0.660 1.00 87.25 349 ALA A O 1
ATOM 2823 N N . MET A 1 350 ? 32.103 -4.685 -2.652 1.00 84.81 350 MET A N 1
ATOM 2824 C CA . MET A 1 350 ? 31.248 -5.756 -2.128 1.00 84.81 350 MET A CA 1
ATOM 2825 C C . MET A 1 350 ? 32.059 -6.869 -1.450 1.00 84.81 350 MET A C 1
ATOM 2827 O O . MET A 1 350 ? 31.690 -7.321 -0.365 1.00 84.81 350 MET A O 1
ATOM 2831 N N . MET A 1 351 ? 33.185 -7.283 -2.040 1.00 84.12 351 MET A N 1
ATOM 2832 C CA . MET A 1 351 ? 34.075 -8.290 -1.452 1.00 84.12 351 MET A CA 1
ATOM 2833 C C . MET A 1 351 ? 34.704 -7.797 -0.140 1.00 84.12 351 MET A C 1
ATOM 2835 O O . MET A 1 351 ? 34.731 -8.535 0.846 1.00 84.12 351 MET A O 1
ATOM 2839 N N . LEU A 1 352 ? 35.147 -6.536 -0.098 1.00 83.25 352 LEU A N 1
ATOM 2840 C CA . LEU A 1 352 ? 35.679 -5.898 1.108 1.00 83.25 352 LEU A CA 1
ATOM 2841 C C . LEU A 1 352 ? 34.618 -5.793 2.209 1.00 83.25 352 LEU A C 1
ATOM 2843 O O . LEU A 1 352 ? 34.899 -6.132 3.357 1.00 83.25 352 LEU A O 1
ATOM 2847 N N . LEU A 1 353 ? 33.388 -5.391 1.871 1.00 81.62 353 LEU A N 1
ATOM 2848 C CA . LEU A 1 353 ? 32.269 -5.366 2.819 1.00 81.62 353 LEU A CA 1
ATOM 2849 C C . LEU A 1 353 ? 31.968 -6.760 3.378 1.00 81.62 353 LEU A C 1
ATOM 2851 O O . LEU A 1 353 ? 31.778 -6.905 4.585 1.00 81.62 353 LEU A O 1
ATOM 2855 N N . ALA A 1 354 ? 31.960 -7.791 2.530 1.00 72.31 354 ALA A N 1
ATOM 2856 C CA . ALA A 1 354 ? 31.746 -9.169 2.963 1.00 72.31 354 ALA A CA 1
ATOM 2857 C C . ALA A 1 354 ? 32.862 -9.658 3.905 1.00 72.31 354 ALA A C 1
ATOM 2859 O O . ALA A 1 354 ? 32.574 -10.284 4.928 1.00 72.31 354 ALA A O 1
ATOM 2860 N N . ALA A 1 355 ? 34.124 -9.330 3.609 1.00 74.31 355 ALA A N 1
ATOM 2861 C CA . ALA A 1 355 ? 35.261 -9.642 4.475 1.00 74.31 355 ALA A CA 1
ATOM 2862 C C . ALA A 1 355 ? 35.159 -8.934 5.838 1.00 74.31 355 ALA A C 1
ATOM 2864 O O . ALA A 1 355 ? 35.343 -9.570 6.876 1.00 74.31 355 ALA A O 1
ATOM 2865 N N . LEU A 1 356 ? 34.772 -7.653 5.848 1.00 70.62 356 LEU A N 1
ATOM 2866 C CA . LEU A 1 356 ? 34.620 -6.848 7.065 1.00 70.62 356 LEU A CA 1
ATOM 2867 C C . LEU A 1 356 ? 33.535 -7.395 8.010 1.00 70.62 356 LEU A C 1
ATOM 2869 O O . LEU A 1 356 ? 33.658 -7.298 9.232 1.00 70.62 356 LEU A O 1
ATOM 2873 N N . VAL A 1 357 ? 32.468 -7.971 7.446 1.00 65.88 357 VAL A N 1
ATOM 2874 C CA . VAL A 1 357 ? 31.374 -8.599 8.204 1.00 65.88 357 VAL A CA 1
ATOM 2875 C C . VAL A 1 357 ? 31.780 -9.978 8.734 1.00 65.88 357 VAL A C 1
ATOM 2877 O O . VAL A 1 357 ? 31.449 -10.311 9.873 1.00 65.88 357 VAL A O 1
ATOM 2880 N N . LYS A 1 358 ? 32.519 -10.770 7.944 1.00 59.19 358 LYS A N 1
ATOM 2881 C CA . LYS A 1 358 ? 32.950 -12.130 8.312 1.00 59.19 358 LYS A CA 1
ATOM 2882 C C . LYS A 1 358 ? 33.906 -12.149 9.510 1.00 59.19 358 LYS A C 1
ATOM 2884 O O . LYS A 1 358 ? 33.834 -13.067 10.320 1.00 59.19 358 LYS A O 1
ATOM 2889 N N . ASP A 1 359 ? 34.754 -11.135 9.651 1.00 48.22 359 ASP A N 1
ATOM 2890 C CA . ASP A 1 359 ? 35.796 -11.095 10.688 1.00 48.22 359 ASP A CA 1
ATOM 2891 C C . ASP A 1 359 ? 35.287 -10.635 12.072 1.00 48.22 359 ASP A C 1
ATOM 2893 O O . ASP A 1 359 ? 36.009 -10.671 13.066 1.00 48.22 359 ASP A O 1
ATOM 2897 N N . ARG A 1 360 ? 34.020 -10.203 12.165 1.00 49.22 360 ARG A N 1
ATOM 2898 C CA . ARG A 1 360 ? 33.430 -9.633 13.393 1.00 49.22 360 ARG A CA 1
ATOM 2899 C C . ARG A 1 360 ? 32.245 -10.413 13.961 1.00 49.22 360 ARG A C 1
ATOM 2901 O O . ARG A 1 360 ? 31.596 -9.928 14.886 1.00 49.22 360 ARG A O 1
ATOM 2908 N N . THR A 1 361 ? 31.958 -11.616 13.464 1.00 40.16 361 THR A N 1
ATOM 2909 C CA . THR A 1 361 ? 30.951 -12.487 14.090 1.00 40.16 361 THR A CA 1
ATOM 2910 C C . THR A 1 361 ? 31.489 -13.023 15.426 1.00 40.16 361 THR A C 1
ATOM 2912 O O . THR A 1 361 ? 32.505 -13.725 15.415 1.00 40.16 361 THR A O 1
ATOM 2915 N N . PRO A 1 362 ? 30.860 -12.734 16.582 1.00 36.91 362 PRO A N 1
ATOM 2916 C CA . PRO A 1 362 ? 31.326 -13.269 17.856 1.00 36.91 362 PRO A CA 1
ATOM 2917 C C . PRO A 1 362 ? 31.198 -14.799 17.860 1.00 36.91 362 PRO A C 1
ATOM 2919 O O . PRO A 1 362 ? 30.130 -15.344 17.582 1.00 36.91 362 PRO A O 1
ATOM 2922 N N . LYS A 1 363 ? 32.285 -15.510 18.195 1.00 33.75 363 LYS A N 1
ATOM 2923 C CA . LYS A 1 363 ? 32.210 -16.942 18.525 1.00 33.75 363 LYS A CA 1
ATOM 2924 C C . LYS A 1 363 ? 31.260 -17.108 19.723 1.00 33.75 363 LYS A C 1
ATOM 2926 O O . LYS A 1 363 ? 31.406 -16.357 20.691 1.00 33.75 363 LYS A O 1
ATOM 2931 N N . PRO A 1 364 ? 30.316 -18.066 19.708 1.00 33.12 364 PRO A N 1
ATOM 2932 C CA . PRO A 1 364 ? 29.430 -18.277 20.846 1.00 33.12 364 PRO A CA 1
ATOM 2933 C C . PRO A 1 364 ? 30.261 -18.633 22.086 1.00 33.12 364 PRO A C 1
ATOM 2935 O O . PRO A 1 364 ? 31.083 -19.554 22.056 1.00 33.12 364 PRO A O 1
ATOM 2938 N N . LYS A 1 365 ? 30.070 -17.885 23.181 1.00 33.41 365 LYS A N 1
ATOM 2939 C CA . LYS A 1 365 ? 30.657 -18.216 24.485 1.00 33.41 365 LYS A CA 1
ATOM 2940 C C . LYS A 1 365 ? 30.088 -19.563 24.940 1.00 33.41 365 LYS A C 1
ATOM 2942 O O . LYS A 1 365 ? 28.879 -19.709 25.100 1.00 33.41 365 LYS A O 1
ATOM 2947 N N . LYS A 1 366 ? 30.964 -20.548 25.160 1.00 37.72 366 LYS A N 1
ATOM 2948 C CA . LYS A 1 366 ? 30.621 -21.796 25.856 1.00 37.72 366 LYS A CA 1
ATOM 2949 C C . LYS A 1 366 ? 30.159 -21.445 27.274 1.00 37.72 366 LYS A C 1
ATOM 2951 O O . LYS A 1 366 ? 30.964 -20.962 28.062 1.00 37.72 366 LYS A O 1
ATOM 2956 N N . GLY A 1 367 ? 28.891 -21.719 27.578 1.00 36.66 367 GLY A N 1
ATOM 2957 C CA . GLY A 1 367 ? 28.349 -21.658 28.938 1.00 36.66 367 GLY A CA 1
ATOM 2958 C C . GLY A 1 367 ? 27.230 -20.639 29.135 1.00 36.66 367 GLY A C 1
ATOM 2959 O O . GLY A 1 367 ? 27.391 -19.702 29.901 1.00 36.66 367 GLY A O 1
ATOM 2960 N N . MET A 1 368 ? 26.083 -20.839 28.483 1.00 29.38 368 MET A N 1
ATOM 2961 C CA . MET A 1 368 ? 24.803 -20.306 28.958 1.00 29.38 368 MET A CA 1
ATOM 2962 C C . MET A 1 368 ? 23.702 -21.254 28.472 1.00 29.38 368 MET A C 1
ATOM 2964 O O . MET A 1 368 ? 23.394 -21.307 27.284 1.00 29.38 368 MET A O 1
ATOM 2968 N N . LYS A 1 369 ? 23.179 -22.083 29.378 1.00 40.75 369 LYS A N 1
ATOM 2969 C CA . LYS A 1 369 ? 21.984 -22.895 29.134 1.00 40.75 369 LYS A CA 1
ATOM 2970 C C . LYS A 1 369 ? 20.761 -22.040 29.474 1.00 40.75 369 LYS A C 1
ATOM 2972 O O . LYS A 1 369 ? 20.549 -21.786 30.652 1.00 40.75 369 LYS A O 1
ATOM 2977 N N . SER A 1 370 ? 19.958 -21.659 28.481 1.00 33.69 370 SER A N 1
ATOM 2978 C CA . SER A 1 370 ? 18.490 -21.630 28.600 1.00 33.69 370 SER A CA 1
ATOM 2979 C C . SER A 1 370 ? 17.812 -21.441 27.231 1.00 33.69 370 SER A C 1
ATOM 2981 O O . SER A 1 370 ? 18.099 -20.503 26.496 1.00 33.69 370 SER A O 1
ATOM 2983 N N . GLY A 1 371 ? 16.902 -22.364 26.903 1.00 32.59 371 GLY A N 1
ATOM 2984 C CA . GLY A 1 371 ? 15.646 -22.069 26.201 1.00 32.59 371 GLY A CA 1
ATOM 2985 C C . GLY A 1 371 ? 15.640 -21.735 24.705 1.00 32.59 371 GLY A C 1
ATOM 2986 O O . GLY A 1 371 ? 14.700 -21.073 24.283 1.00 32.59 371 GLY A O 1
ATOM 2987 N N . ALA A 1 372 ? 16.614 -22.160 23.895 1.00 31.84 372 ALA A N 1
ATOM 2988 C CA . ALA A 1 372 ? 16.619 -21.869 22.452 1.00 31.84 372 ALA A CA 1
ATOM 2989 C C . ALA A 1 372 ? 16.850 -23.110 21.566 1.00 31.84 372 ALA A C 1
ATOM 2991 O O . ALA A 1 372 ? 17.636 -23.051 20.623 1.00 31.84 372 ALA A O 1
ATOM 2992 N N . ASP A 1 373 ? 16.177 -24.227 21.866 1.00 29.77 373 ASP A N 1
ATOM 2993 C CA . ASP A 1 373 ? 16.222 -25.440 21.027 1.00 29.77 373 ASP A CA 1
ATOM 2994 C C . ASP A 1 373 ? 15.063 -25.558 20.007 1.00 29.77 373 ASP A C 1
ATOM 2996 O O . ASP A 1 373 ? 15.125 -26.425 19.140 1.00 29.77 373 ASP A O 1
ATOM 3000 N N . ASP A 1 374 ? 14.091 -24.633 19.990 1.00 31.78 374 ASP A N 1
ATOM 3001 C CA . ASP A 1 374 ? 12.902 -24.712 19.108 1.00 31.78 374 ASP A CA 1
ATOM 3002 C C . ASP A 1 374 ? 12.901 -23.757 17.891 1.00 31.78 374 ASP A C 1
ATOM 3004 O O . ASP A 1 374 ? 11.866 -23.510 17.279 1.00 31.78 374 ASP A O 1
ATOM 3008 N N . LEU A 1 375 ? 14.057 -23.231 17.473 1.00 32.84 375 LEU A N 1
ATOM 3009 C CA . LEU A 1 375 ? 14.193 -22.549 16.171 1.00 32.84 375 LEU A CA 1
ATOM 3010 C C . LEU A 1 375 ? 15.321 -23.159 15.330 1.00 32.84 375 LEU A C 1
ATOM 3012 O O . LEU A 1 375 ? 16.251 -22.485 14.882 1.00 32.84 375 LEU A O 1
ATOM 3016 N N . LYS A 1 376 ? 15.221 -24.465 15.082 1.00 31.39 376 LYS A N 1
ATOM 3017 C CA . LYS A 1 376 ? 15.739 -25.049 13.841 1.00 31.39 376 LYS A CA 1
ATOM 3018 C C . LYS A 1 376 ? 14.615 -25.008 12.805 1.00 31.39 376 LYS A C 1
ATOM 3020 O O . LYS A 1 376 ? 13.463 -25.232 13.139 1.00 31.39 376 LYS A O 1
ATOM 3025 N N . ASP A 1 377 ? 14.987 -24.697 11.569 1.00 33.22 377 ASP A N 1
ATOM 3026 C CA . ASP A 1 377 ? 14.141 -24.699 10.369 1.00 33.22 377 ASP A CA 1
ATOM 3027 C C . ASP A 1 377 ? 13.210 -23.505 10.132 1.00 33.22 377 ASP A C 1
ATOM 3029 O O . ASP A 1 377 ? 11.996 -23.625 10.101 1.00 33.22 377 ASP A O 1
ATOM 3033 N N . VAL A 1 378 ? 13.814 -22.374 9.750 1.00 33.00 378 VAL A N 1
ATOM 3034 C CA . VAL A 1 378 ? 13.475 -21.748 8.458 1.00 33.00 378 VAL A CA 1
ATOM 3035 C C . VAL A 1 378 ? 14.775 -21.229 7.844 1.00 33.00 378 VAL A C 1
ATOM 3037 O O . VAL A 1 378 ? 15.236 -20.125 8.137 1.00 33.00 378 VAL A O 1
ATOM 3040 N N . THR A 1 379 ? 15.410 -22.035 6.996 1.00 26.97 379 THR A N 1
ATOM 3041 C CA . THR A 1 379 ? 16.391 -21.497 6.050 1.00 26.97 379 THR A CA 1
ATOM 3042 C C . THR A 1 379 ? 15.617 -20.670 5.017 1.00 26.97 379 THR A C 1
ATOM 3044 O O . THR A 1 379 ? 14.719 -21.210 4.374 1.00 26.97 379 THR A O 1
ATOM 3047 N N . PRO A 1 380 ? 15.882 -19.361 4.846 1.00 29.41 380 PRO A N 1
ATOM 3048 C CA . PRO A 1 380 ? 15.226 -18.613 3.784 1.00 29.41 380 PRO A CA 1
ATOM 3049 C C . PRO A 1 380 ? 15.700 -19.143 2.418 1.00 29.41 380 PRO A C 1
ATOM 3051 O O . PRO A 1 380 ? 16.881 -19.491 2.277 1.00 29.41 380 PRO A O 1
ATOM 3054 N N . PRO A 1 381 ? 14.824 -19.181 1.398 1.00 25.47 381 PRO A N 1
ATOM 3055 C CA . PRO A 1 381 ? 15.194 -19.528 0.032 1.00 25.47 381 PRO A CA 1
ATOM 3056 C C . PRO A 1 381 ? 16.021 -18.374 -0.552 1.00 25.47 381 PRO A C 1
ATOM 3058 O O . PRO A 1 381 ? 15.510 -17.470 -1.196 1.00 25.47 381 PRO A O 1
ATOM 3061 N N . GLY A 1 382 ? 17.311 -18.348 -0.225 1.00 32.25 382 GLY A N 1
ATOM 3062 C CA . GLY A 1 382 ? 18.210 -17.247 -0.578 1.00 32.25 382 GLY A CA 1
ATOM 3063 C C . GLY A 1 382 ? 19.692 -17.612 -0.554 1.00 32.25 382 GLY A C 1
ATOM 3064 O O . GLY A 1 382 ? 20.536 -16.740 -0.709 1.00 32.25 382 GLY A O 1
ATOM 3065 N N . LYS A 1 383 ? 20.044 -18.898 -0.415 1.00 29.80 383 LYS A N 1
ATOM 3066 C CA . LYS A 1 383 ? 21.436 -19.388 -0.511 1.00 29.80 383 LYS A CA 1
ATOM 3067 C C . LYS A 1 383 ? 21.997 -19.413 -1.946 1.00 29.80 383 LYS A C 1
ATOM 3069 O O . LYS A 1 383 ? 23.023 -20.042 -2.178 1.00 29.80 383 LYS A O 1
ATOM 3074 N N . ILE A 1 384 ? 21.340 -18.750 -2.898 1.00 31.69 384 ILE A N 1
ATOM 3075 C CA . ILE A 1 384 ? 21.744 -18.725 -4.313 1.00 31.69 384 ILE A CA 1
ATOM 3076 C C . ILE A 1 384 ? 22.529 -17.444 -4.656 1.00 31.69 384 ILE A C 1
ATOM 3078 O O . ILE A 1 384 ? 23.353 -17.463 -5.562 1.00 31.69 384 ILE A O 1
ATOM 3082 N N . PHE A 1 385 ? 22.396 -16.370 -3.869 1.00 32.19 385 PHE A N 1
ATOM 3083 C CA . PHE A 1 385 ? 23.211 -15.157 -3.999 1.00 32.19 385 PHE A CA 1
ATOM 3084 C C . PHE A 1 385 ? 23.861 -14.842 -2.649 1.00 32.19 385 PHE A C 1
ATOM 3086 O O . PHE A 1 385 ? 23.168 -14.645 -1.657 1.00 32.19 385 PHE A O 1
ATOM 3093 N N . GLY A 1 386 ? 25.195 -14.847 -2.585 1.00 31.20 386 GLY A N 1
ATOM 3094 C CA . GLY A 1 386 ? 25.995 -14.722 -1.358 1.00 31.20 386 GLY A CA 1
ATOM 3095 C C . GLY A 1 386 ? 25.927 -13.359 -0.652 1.00 31.20 386 GLY A C 1
ATOM 3096 O O . GLY A 1 386 ? 26.954 -12.708 -0.481 1.00 31.20 386 GLY A O 1
ATOM 3097 N N . ILE A 1 387 ? 24.743 -12.931 -0.213 1.00 39.56 387 ILE A N 1
ATOM 3098 C CA . ILE A 1 387 ? 24.523 -11.699 0.552 1.00 39.56 387 ILE A CA 1
ATOM 3099 C C . ILE A 1 387 ? 24.355 -12.081 2.032 1.00 39.56 387 ILE A C 1
ATOM 3101 O O . ILE A 1 387 ? 23.340 -12.633 2.454 1.00 39.56 387 ILE A O 1
ATOM 3105 N N . PHE A 1 388 ? 25.411 -11.858 2.817 1.00 43.88 388 PHE A N 1
ATOM 3106 C CA . PHE A 1 388 ? 25.548 -12.305 4.210 1.00 43.88 388 PHE A CA 1
ATOM 3107 C C . PHE A 1 388 ? 24.631 -11.538 5.192 1.00 43.88 388 PHE A C 1
ATOM 3109 O O . PHE A 1 388 ? 24.497 -10.318 5.070 1.00 43.88 388 PHE A O 1
ATOM 3116 N N . PRO A 1 389 ? 24.047 -12.196 6.219 1.00 42.19 389 PRO A N 1
ATOM 3117 C CA . PRO A 1 389 ? 23.238 -11.525 7.234 1.00 42.19 389 PRO A CA 1
ATOM 3118 C C . PRO A 1 389 ? 24.123 -10.707 8.186 1.00 42.19 389 PRO A C 1
ATOM 3120 O O . PRO A 1 389 ? 24.972 -11.245 8.895 1.00 42.19 389 PRO A O 1
ATOM 3123 N N . VAL A 1 390 ? 23.913 -9.390 8.208 1.00 47.41 390 VAL A N 1
ATOM 3124 C CA . VAL A 1 390 ? 24.713 -8.452 9.005 1.00 47.41 390 VAL A CA 1
ATOM 3125 C C . VAL A 1 390 ? 24.222 -8.422 10.459 1.00 47.41 390 VAL A C 1
ATOM 3127 O O . VAL A 1 390 ? 23.209 -7.798 10.772 1.00 47.41 390 VAL A O 1
ATOM 3130 N N . LEU A 1 391 ? 24.951 -9.105 11.346 1.00 50.16 391 LEU A N 1
ATOM 3131 C CA . LEU A 1 391 ? 24.797 -9.081 12.809 1.00 50.16 391 LEU A CA 1
ATOM 3132 C C . LEU A 1 391 ? 26.011 -8.366 13.430 1.00 50.16 391 LEU A C 1
ATOM 3134 O O . LEU A 1 391 ? 26.910 -9.010 13.962 1.00 50.16 391 LEU A O 1
ATOM 3138 N N . THR A 1 392 ? 26.090 -7.037 13.309 1.00 53.75 392 THR A N 1
ATOM 3139 C CA . THR A 1 392 ? 27.147 -6.220 13.947 1.00 53.75 392 THR A CA 1
ATOM 3140 C C . THR A 1 392 ? 26.616 -4.829 14.342 1.00 53.75 392 THR A C 1
ATOM 3142 O O . THR A 1 392 ? 25.635 -4.374 13.755 1.00 53.75 392 THR A O 1
ATOM 3145 N N . PRO A 1 393 ? 27.261 -4.097 15.279 1.00 56.84 393 PRO A N 1
ATOM 3146 C CA . PRO A 1 393 ? 26.892 -2.715 15.654 1.00 56.84 393 PRO A CA 1
ATOM 3147 C C . PRO A 1 393 ? 26.933 -1.702 14.493 1.00 56.84 393 PRO A C 1
ATOM 3149 O O . PRO A 1 393 ? 26.430 -0.590 14.615 1.00 56.84 393 PRO A O 1
ATOM 3152 N N . TYR A 1 394 ? 27.495 -2.096 13.349 1.00 67.00 394 TYR A N 1
ATOM 3153 C CA . TYR A 1 394 ? 27.553 -1.315 12.114 1.00 67.00 394 TYR A CA 1
ATOM 3154 C C . TYR A 1 394 ? 26.555 -1.816 11.057 1.00 67.00 394 TYR A C 1
ATOM 3156 O O . TYR A 1 394 ? 26.673 -1.475 9.885 1.00 67.00 394 TYR A O 1
ATOM 3164 N N . ALA A 1 395 ? 25.557 -2.626 11.429 1.00 71.94 395 ALA A N 1
ATOM 3165 C CA . ALA A 1 395 ? 24.646 -3.240 10.463 1.00 71.94 395 ALA A CA 1
ATOM 3166 C C . ALA A 1 395 ? 23.909 -2.225 9.580 1.00 71.94 395 ALA A C 1
ATOM 3168 O O . ALA A 1 395 ? 23.765 -2.439 8.378 1.00 71.94 395 ALA A O 1
ATOM 3169 N N . LYS A 1 396 ? 23.513 -1.086 10.157 1.00 80.44 396 LYS A N 1
ATOM 3170 C CA . LYS A 1 396 ? 22.840 -0.002 9.429 1.00 80.44 396 LYS A CA 1
ATOM 3171 C C . LYS A 1 396 ? 23.763 0.669 8.408 1.00 80.44 396 LYS A C 1
ATOM 3173 O O . LYS A 1 396 ? 23.338 0.918 7.286 1.00 80.44 396 LYS A O 1
ATOM 3178 N N . THR A 1 397 ? 25.022 0.933 8.765 1.00 81.38 397 THR A N 1
ATOM 3179 C CA . THR A 1 397 ? 25.985 1.566 7.850 1.00 81.38 397 THR A CA 1
ATOM 3180 C C . THR A 1 397 ? 26.429 0.603 6.754 1.00 81.38 397 THR A C 1
ATOM 3182 O O . THR A 1 397 ? 26.460 0.987 5.589 1.00 81.38 397 THR A O 1
ATOM 3185 N N . VAL A 1 398 ? 26.685 -0.666 7.091 1.00 83.12 398 VAL A N 1
ATOM 3186 C CA . VAL A 1 398 ? 26.989 -1.722 6.111 1.00 83.12 398 VAL A CA 1
ATOM 3187 C C . VAL A 1 398 ? 25.847 -1.880 5.107 1.00 83.12 398 VAL A C 1
ATOM 3189 O O . VAL A 1 398 ? 26.117 -1.982 3.914 1.00 83.12 398 VAL A O 1
ATOM 3192 N N . LEU A 1 399 ? 24.588 -1.840 5.556 1.00 84.06 399 LEU A N 1
ATOM 3193 C CA . LEU A 1 399 ? 23.427 -1.934 4.669 1.00 84.06 399 LEU A CA 1
ATOM 3194 C C . LEU A 1 399 ? 23.368 -0.781 3.659 1.00 84.06 399 LEU A C 1
ATOM 3196 O O . LEU A 1 399 ? 23.117 -1.019 2.482 1.00 84.06 399 LEU A O 1
ATOM 3200 N N . ILE A 1 400 ? 23.639 0.454 4.094 1.00 86.69 400 ILE A N 1
ATOM 3201 C CA . ILE A 1 400 ? 23.671 1.620 3.196 1.00 86.69 400 ILE A CA 1
ATOM 3202 C C . ILE A 1 400 ? 24.731 1.423 2.107 1.00 86.69 400 ILE A C 1
ATOM 3204 O O . ILE A 1 400 ? 24.439 1.588 0.924 1.00 86.69 400 ILE A O 1
ATOM 3208 N N . PHE A 1 401 ? 25.943 1.007 2.483 1.00 88.19 401 PHE A N 1
ATOM 3209 C CA . PHE A 1 401 ? 26.994 0.731 1.505 1.00 88.19 401 PHE A CA 1
ATOM 3210 C C . PHE A 1 401 ? 26.643 -0.446 0.584 1.00 88.19 401 PHE A C 1
ATOM 3212 O O . PHE A 1 401 ? 26.896 -0.367 -0.615 1.00 88.19 401 PHE A O 1
ATOM 3219 N N . GLN A 1 402 ? 26.008 -1.506 1.097 1.00 86.56 402 GLN A N 1
ATOM 3220 C CA . GLN A 1 402 ? 25.523 -2.617 0.272 1.00 86.56 402 GLN A CA 1
ATOM 3221 C C . GLN A 1 402 ? 24.499 -2.155 -0.768 1.00 86.56 402 GLN A C 1
ATOM 3223 O O . GLN A 1 402 ? 24.610 -2.559 -1.923 1.00 86.56 402 GLN A O 1
ATOM 3228 N N . ILE A 1 403 ? 23.551 -1.286 -0.402 1.00 89.25 403 ILE A N 1
ATOM 3229 C CA . ILE A 1 403 ? 22.574 -0.716 -1.345 1.00 89.25 403 ILE A CA 1
ATOM 3230 C C . ILE A 1 403 ? 23.298 0.058 -2.452 1.00 89.25 403 ILE A C 1
ATOM 3232 O O . ILE 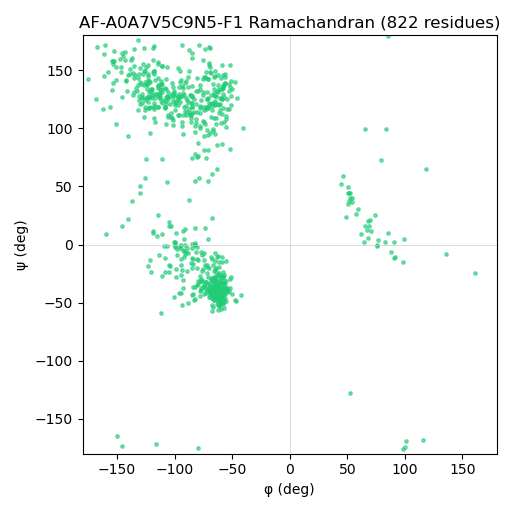A 1 403 ? 23.038 -0.171 -3.634 1.00 89.25 403 ILE A O 1
ATOM 3236 N N . ILE A 1 404 ? 24.239 0.932 -2.079 1.00 89.81 404 ILE A N 1
ATOM 3237 C CA . ILE A 1 404 ? 24.992 1.765 -3.027 1.00 89.81 404 ILE A CA 1
ATOM 3238 C C . ILE A 1 404 ? 25.798 0.893 -3.996 1.00 89.81 404 ILE A C 1
ATOM 3240 O O . ILE A 1 404 ? 25.661 1.039 -5.210 1.00 89.81 404 ILE A O 1
ATOM 3244 N N . PHE A 1 405 ? 26.612 -0.035 -3.487 1.00 90.56 405 PHE A N 1
ATOM 3245 C CA . PHE A 1 405 ? 27.478 -0.846 -4.343 1.00 90.56 405 PHE A CA 1
ATOM 3246 C C . PHE A 1 405 ? 26.713 -1.891 -5.151 1.00 90.56 405 PHE A C 1
ATOM 3248 O O . PHE A 1 405 ? 27.106 -2.151 -6.280 1.00 90.56 405 PHE A O 1
ATOM 3255 N N . THR A 1 406 ? 25.610 -2.445 -4.638 1.00 89.94 406 THR A N 1
ATOM 3256 C CA . THR A 1 406 ? 24.769 -3.371 -5.419 1.00 89.94 406 THR A CA 1
ATOM 3257 C C . THR A 1 406 ? 24.064 -2.637 -6.556 1.00 89.94 406 THR A C 1
ATOM 325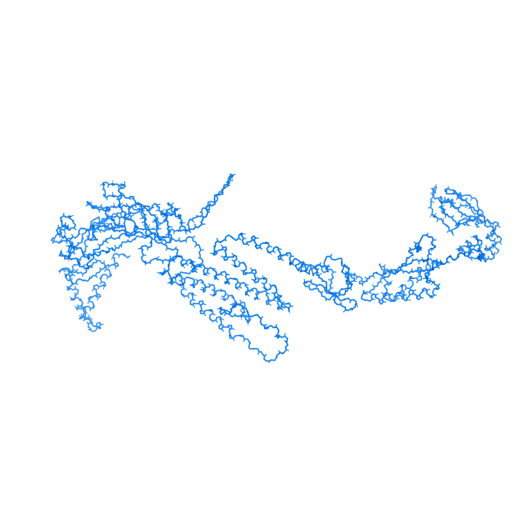9 O O . THR A 1 406 ? 24.039 -3.140 -7.674 1.00 89.94 406 THR A O 1
ATOM 3262 N N . SER A 1 407 ? 23.562 -1.422 -6.308 1.00 89.56 407 SER A N 1
ATOM 3263 C CA . SER A 1 407 ? 22.957 -0.588 -7.356 1.00 89.56 407 SER A CA 1
ATOM 3264 C C . SER A 1 407 ? 23.992 -0.196 -8.414 1.00 89.56 407 SER A C 1
ATOM 3266 O O . SER A 1 407 ? 23.740 -0.319 -9.609 1.00 89.56 407 SER A O 1
ATOM 3268 N N . LEU A 1 408 ? 25.192 0.216 -7.987 1.00 89.62 408 LEU A N 1
ATOM 3269 C CA . LEU A 1 408 ? 26.286 0.539 -8.903 1.00 89.62 408 LEU A CA 1
ATOM 3270 C C . LEU A 1 408 ? 26.731 -0.684 -9.717 1.00 89.62 408 LEU A C 1
ATOM 3272 O O . LEU A 1 408 ? 26.993 -0.557 -10.913 1.00 89.62 408 LEU A O 1
ATOM 3276 N N . LEU A 1 409 ? 26.797 -1.859 -9.085 1.00 90.75 409 LEU A N 1
ATOM 3277 C CA . LEU A 1 409 ? 27.133 -3.119 -9.740 1.00 90.75 409 LEU A CA 1
ATOM 3278 C C . LEU A 1 409 ? 26.101 -3.476 -10.801 1.00 90.75 409 LEU A C 1
ATOM 3280 O O . LEU A 1 409 ? 26.486 -3.789 -11.921 1.00 90.75 409 LEU A O 1
ATOM 3284 N N . LEU A 1 410 ? 24.811 -3.397 -10.466 1.00 90.62 410 LEU A N 1
ATOM 3285 C CA . LEU A 1 410 ? 23.728 -3.731 -11.384 1.00 90.62 410 LEU A CA 1
ATOM 3286 C C . LEU A 1 410 ? 23.727 -2.793 -12.599 1.00 90.62 410 LEU A C 1
ATOM 3288 O O . LEU A 1 410 ? 23.738 -3.272 -13.730 1.00 90.62 410 LEU A O 1
ATOM 3292 N N . LEU A 1 411 ? 23.853 -1.481 -12.366 1.00 87.94 411 LEU A N 1
ATOM 3293 C CA . LEU A 1 411 ? 23.939 -0.464 -13.420 1.00 87.94 411 LEU A CA 1
ATOM 3294 C C . LEU A 1 411 ? 25.146 -0.679 -14.348 1.00 87.94 411 LEU A C 1
ATOM 3296 O O . LEU A 1 411 ? 25.046 -0.575 -15.570 1.00 87.94 411 LEU A O 1
ATOM 3300 N N . SER A 1 412 ? 26.307 -0.983 -13.764 1.00 88.38 412 SER A N 1
ATOM 3301 C CA . SER A 1 412 ? 27.544 -1.177 -14.527 1.00 88.38 412 SER A CA 1
ATOM 3302 C C . SER A 1 412 ? 27.546 -2.509 -15.277 1.00 88.38 412 SER A C 1
ATOM 3304 O O . SER A 1 412 ? 28.060 -2.582 -16.389 1.00 88.38 412 SER A O 1
ATOM 3306 N N . ALA A 1 413 ? 26.963 -3.558 -14.689 1.00 87.94 413 ALA A N 1
ATOM 3307 C CA . ALA A 1 413 ? 26.835 -4.873 -15.310 1.00 87.94 413 ALA A CA 1
ATOM 3308 C C . ALA A 1 413 ? 25.904 -4.818 -16.520 1.00 87.94 413 ALA A C 1
ATOM 3310 O O . ALA A 1 413 ? 26.240 -5.368 -17.563 1.00 87.94 413 ALA A O 1
ATOM 3311 N N . GLU A 1 414 ? 24.784 -4.110 -16.399 1.00 86.19 414 GLU A N 1
ATOM 3312 C CA . GLU A 1 414 ? 23.849 -3.855 -17.492 1.00 86.19 414 GLU A CA 1
ATOM 3313 C C . GLU A 1 414 ? 24.554 -3.173 -18.673 1.00 86.19 414 GLU A C 1
ATOM 3315 O O . GLU A 1 414 ? 24.580 -3.718 -19.775 1.00 86.19 414 GLU A O 1
ATOM 3320 N N . SER A 1 415 ? 25.219 -2.038 -18.429 1.00 82.75 415 SER A N 1
ATOM 3321 C CA . SER A 1 415 ? 25.959 -1.296 -19.462 1.00 82.75 415 SER A CA 1
ATOM 3322 C C . SER A 1 415 ? 27.088 -2.131 -20.092 1.00 82.75 415 SER A C 1
ATOM 3324 O O . SER A 1 415 ? 27.228 -2.180 -21.314 1.00 82.75 415 SER A O 1
ATOM 3326 N N . PHE A 1 416 ? 27.853 -2.873 -19.283 1.00 84.19 416 PHE A N 1
ATOM 3327 C CA . PHE A 1 416 ? 28.944 -3.721 -19.770 1.00 84.19 416 PHE A CA 1
ATOM 3328 C C . PHE A 1 416 ? 28.461 -4.903 -20.622 1.00 84.19 416 PHE A C 1
ATOM 3330 O O . PHE A 1 416 ? 29.025 -5.167 -21.683 1.00 84.19 416 PHE A O 1
ATOM 3337 N N . VAL A 1 417 ? 27.423 -5.619 -20.175 1.00 83.94 417 VAL A N 1
ATOM 3338 C CA . VAL A 1 417 ? 26.863 -6.768 -20.904 1.00 83.94 417 VAL A CA 1
ATOM 3339 C C . VAL A 1 417 ? 26.290 -6.320 -22.245 1.00 83.94 417 VAL A C 1
ATOM 3341 O O . VAL A 1 417 ? 26.518 -6.985 -23.255 1.00 83.94 417 VAL A O 1
ATOM 3344 N N . LEU A 1 418 ? 25.594 -5.182 -22.272 1.00 76.94 418 LEU A N 1
ATOM 3345 C CA . LEU A 1 418 ? 25.037 -4.630 -23.504 1.00 76.94 418 LEU A CA 1
ATOM 3346 C C . LEU A 1 418 ? 26.133 -4.219 -24.490 1.00 76.94 418 LEU A C 1
ATOM 3348 O O . LEU A 1 418 ? 26.030 -4.545 -25.669 1.00 76.94 418 LEU A O 1
ATOM 3352 N N . HIS A 1 419 ? 27.210 -3.596 -24.005 1.00 76.94 419 HIS A N 1
ATOM 3353 C CA . HIS A 1 419 ? 28.360 -3.245 -24.834 1.00 76.94 419 HIS A CA 1
ATOM 3354 C C . HIS A 1 419 ? 29.071 -4.481 -25.406 1.00 76.94 419 HIS A C 1
ATOM 3356 O O . HIS A 1 419 ? 29.403 -4.514 -26.585 1.00 76.94 419 HIS A O 1
ATOM 3362 N N . LEU A 1 420 ? 29.273 -5.530 -24.601 1.00 78.19 420 LEU A N 1
ATOM 3363 C CA . LEU A 1 420 ? 29.953 -6.754 -25.045 1.00 78.19 420 LEU A CA 1
ATOM 3364 C C . LEU A 1 420 ? 29.170 -7.502 -26.135 1.00 78.19 420 LEU A C 1
ATOM 3366 O O . LEU A 1 420 ? 29.750 -8.202 -26.968 1.00 78.19 420 LEU A O 1
ATOM 3370 N N . LEU A 1 421 ? 27.844 -7.409 -26.088 1.00 76.44 421 LEU A N 1
ATOM 3371 C CA . LEU A 1 421 ? 26.953 -8.156 -26.964 1.00 76.44 421 LEU A CA 1
ATOM 3372 C C . LEU A 1 421 ? 26.472 -7.341 -28.176 1.00 76.44 421 LEU A C 1
ATOM 3374 O O . LEU A 1 421 ? 25.794 -7.913 -29.033 1.00 76.44 421 LEU A O 1
ATOM 3378 N N . SER A 1 422 ? 26.827 -6.050 -28.270 1.00 68.50 422 SER A N 1
ATOM 3379 C CA . SER A 1 422 ? 26.329 -5.104 -29.293 1.00 68.50 422 SER A CA 1
ATOM 3380 C C . SER A 1 422 ? 26.662 -5.543 -30.710 1.00 68.50 422 SER A C 1
ATOM 3382 O O . SER A 1 422 ? 25.823 -5.444 -31.597 1.00 68.50 422 SER A O 1
ATOM 3384 N N . GLU A 1 423 ? 27.834 -6.140 -30.904 1.00 63.53 423 GLU A N 1
ATOM 3385 C CA . GLU A 1 423 ? 28.294 -6.609 -32.212 1.00 63.53 423 GLU A CA 1
ATOM 3386 C C . GLU A 1 423 ? 27.706 -7.972 -32.627 1.00 63.53 423 GLU A C 1
ATOM 3388 O O . GLU A 1 423 ? 27.864 -8.386 -33.774 1.00 63.53 423 GLU A O 1
ATOM 3393 N N . LYS A 1 424 ? 27.067 -8.716 -31.708 1.00 65.38 424 LYS A N 1
ATOM 3394 C CA . LYS A 1 424 ? 26.736 -10.145 -31.911 1.00 65.38 424 LYS A CA 1
ATOM 3395 C C . LYS A 1 424 ? 25.252 -10.495 -31.826 1.00 65.38 424 LYS A C 1
ATOM 3397 O O . LYS A 1 424 ? 24.891 -11.620 -32.176 1.00 65.38 424 LYS A O 1
ATOM 3402 N N . LEU A 1 425 ? 24.394 -9.605 -31.329 1.00 64.00 425 LEU A N 1
ATOM 3403 C CA . LEU A 1 425 ? 22.981 -9.910 -31.083 1.00 64.00 425 LEU A CA 1
ATOM 3404 C C . LEU A 1 425 ? 22.029 -9.057 -31.928 1.00 64.00 425 LEU A C 1
ATOM 3406 O O . LEU A 1 425 ? 22.209 -7.859 -32.092 1.00 64.00 425 LEU A O 1
ATOM 3410 N N . THR A 1 426 ? 20.955 -9.693 -32.396 1.00 61.22 426 THR A N 1
ATOM 3411 C CA . THR A 1 426 ? 19.774 -9.040 -32.982 1.00 61.22 426 THR A CA 1
ATOM 3412 C C . THR A 1 426 ? 18.974 -8.282 -31.911 1.00 61.22 426 THR A C 1
ATOM 3414 O O . THR A 1 426 ? 18.944 -8.719 -30.755 1.00 61.22 426 THR A O 1
ATOM 3417 N N . MET A 1 427 ? 18.251 -7.221 -32.291 1.00 56.78 427 MET A N 1
ATOM 3418 C CA . MET A 1 427 ? 17.477 -6.368 -31.368 1.00 56.78 427 MET A CA 1
ATOM 3419 C C . MET A 1 427 ? 16.495 -7.127 -30.466 1.00 56.78 427 MET A C 1
ATOM 3421 O O . MET A 1 427 ? 16.477 -6.909 -29.258 1.00 56.78 427 MET A O 1
ATOM 3425 N N . SER A 1 428 ? 15.788 -8.131 -30.991 1.00 59.72 428 SER A N 1
ATOM 3426 C CA . SER A 1 428 ? 14.883 -8.964 -30.179 1.00 59.72 428 SER A CA 1
ATOM 3427 C C . SER A 1 428 ? 15.585 -9.707 -29.024 1.00 59.72 428 SER A C 1
ATOM 3429 O O . SER A 1 428 ? 15.004 -9.941 -27.962 1.00 59.72 428 SER A O 1
ATOM 3431 N N . ARG A 1 429 ? 16.856 -10.104 -29.194 1.00 69.06 429 ARG A N 1
ATOM 3432 C CA . ARG A 1 429 ? 17.637 -10.720 -28.104 1.00 69.06 429 ARG A CA 1
ATOM 3433 C C . ARG A 1 429 ? 18.149 -9.669 -27.122 1.00 69.06 429 ARG A C 1
ATOM 3435 O O . ARG A 1 429 ? 18.242 -9.966 -25.934 1.00 69.06 429 ARG A O 1
ATOM 3442 N N . PHE A 1 430 ? 18.433 -8.465 -27.611 1.00 68.44 430 PHE A N 1
ATOM 3443 C CA . PHE A 1 430 ? 18.790 -7.310 -26.796 1.00 68.44 430 PHE A CA 1
ATOM 3444 C C . PHE A 1 430 ? 17.673 -6.924 -25.825 1.00 68.44 430 PHE A C 1
ATOM 3446 O O . PHE A 1 430 ? 17.919 -6.867 -24.623 1.00 68.44 430 PHE A O 1
ATOM 3453 N N . GLU A 1 431 ? 16.437 -6.773 -26.301 1.00 70.38 431 GLU A N 1
ATOM 3454 C CA . GLU A 1 431 ? 15.278 -6.436 -25.458 1.00 70.38 431 GLU A CA 1
ATOM 3455 C C . GLU A 1 431 ? 15.048 -7.442 -24.324 1.00 70.38 431 GLU A C 1
ATOM 3457 O O . GLU A 1 431 ? 14.751 -7.064 -23.192 1.00 70.38 431 GLU A O 1
ATOM 3462 N N . LYS A 1 432 ? 15.265 -8.737 -24.581 1.00 78.56 432 LYS A N 1
ATOM 3463 C CA . LYS A 1 432 ? 15.140 -9.778 -23.548 1.00 78.56 432 LYS A CA 1
ATOM 3464 C C . LYS A 1 432 ? 16.184 -9.642 -22.442 1.00 78.56 432 LYS A C 1
ATOM 3466 O O . LYS A 1 432 ? 15.874 -9.905 -21.286 1.00 78.56 432 LYS A O 1
ATOM 3471 N N . ILE A 1 433 ? 17.411 -9.239 -22.772 1.00 82.12 433 ILE A N 1
ATOM 3472 C CA . ILE A 1 433 ? 18.463 -9.004 -21.769 1.00 82.12 433 ILE A CA 1
ATOM 3473 C C . ILE A 1 433 ? 18.097 -7.797 -20.905 1.00 82.12 433 ILE A C 1
ATOM 3475 O O . ILE A 1 433 ? 18.240 -7.847 -19.686 1.00 82.12 433 ILE A O 1
ATOM 3479 N N . ILE A 1 434 ? 17.577 -6.741 -21.526 1.00 80.56 434 ILE A N 1
ATOM 3480 C CA . ILE A 1 434 ? 17.118 -5.530 -20.839 1.00 80.56 434 ILE A CA 1
ATOM 3481 C C . ILE A 1 434 ? 16.019 -5.872 -19.839 1.00 80.56 434 ILE A C 1
ATOM 3483 O O . ILE A 1 434 ? 16.146 -5.559 -18.661 1.00 80.56 434 ILE A O 1
ATOM 3487 N N . MET A 1 435 ? 15.019 -6.626 -20.290 1.00 83.50 435 MET A N 1
ATOM 3488 C CA . MET A 1 435 ? 13.927 -7.109 -19.452 1.00 83.50 435 MET A CA 1
ATOM 3489 C C . MET A 1 435 ? 14.433 -7.868 -18.214 1.00 83.50 435 MET A C 1
ATOM 3491 O O . MET A 1 435 ? 13.900 -7.699 -17.119 1.00 83.50 435 MET A O 1
ATOM 3495 N N . VAL A 1 436 ? 15.491 -8.677 -18.355 1.00 89.81 436 VAL A N 1
ATOM 3496 C CA . VAL A 1 436 ? 16.116 -9.373 -17.217 1.00 89.81 436 VAL A CA 1
ATOM 3497 C C . VAL A 1 436 ? 16.715 -8.379 -16.219 1.00 89.81 436 VAL A C 1
ATOM 3499 O O . VAL A 1 436 ? 16.499 -8.536 -15.018 1.00 89.81 436 VAL A O 1
ATOM 3502 N N . PHE A 1 437 ? 17.431 -7.351 -16.681 1.00 90.44 437 PHE A N 1
ATOM 3503 C CA . PHE A 1 437 ? 17.979 -6.315 -15.799 1.00 90.44 437 PHE A CA 1
ATOM 3504 C C . PHE A 1 437 ? 16.885 -5.481 -15.125 1.00 90.44 437 PHE A C 1
ATOM 3506 O O . PHE A 1 437 ? 16.979 -5.225 -13.925 1.00 90.44 437 PHE A O 1
ATOM 3513 N N . ASP A 1 438 ? 15.812 -5.138 -15.834 1.00 87.56 438 ASP A N 1
ATOM 3514 C CA . ASP A 1 438 ? 14.690 -4.396 -15.255 1.00 87.56 438 ASP A CA 1
ATOM 3515 C C . ASP A 1 438 ? 13.981 -5.205 -14.151 1.00 87.56 438 ASP A C 1
ATOM 3517 O O . ASP A 1 438 ? 13.664 -4.677 -13.082 1.00 87.56 438 ASP A O 1
ATOM 3521 N N . ILE A 1 439 ? 13.808 -6.521 -14.340 1.00 92.75 439 ILE A N 1
ATOM 3522 C CA . ILE A 1 439 ? 13.313 -7.430 -13.288 1.00 92.75 439 ILE A CA 1
ATOM 3523 C C . ILE A 1 439 ? 14.288 -7.477 -12.100 1.00 92.75 439 ILE A C 1
ATOM 3525 O O . ILE A 1 439 ? 13.865 -7.466 -10.935 1.00 92.75 439 ILE A O 1
ATOM 3529 N N . LEU A 1 440 ? 15.598 -7.520 -12.363 1.00 92.25 440 LEU A N 1
ATOM 3530 C CA . LEU A 1 440 ? 16.622 -7.497 -11.316 1.00 92.25 440 LEU A CA 1
ATOM 3531 C C . LEU A 1 440 ? 16.578 -6.199 -10.500 1.00 92.25 440 LEU A C 1
ATOM 3533 O O . LEU A 1 440 ? 16.725 -6.255 -9.279 1.00 92.25 440 LEU A O 1
ATOM 3537 N N . TRP A 1 441 ? 16.306 -5.050 -11.122 1.00 92.38 441 TRP A N 1
ATOM 3538 C CA . TRP A 1 441 ? 16.133 -3.780 -10.412 1.00 92.38 441 TRP A CA 1
ATOM 3539 C C . TRP A 1 441 ? 14.965 -3.836 -9.421 1.00 92.38 441 TRP A C 1
ATOM 3541 O O . TRP A 1 441 ? 15.148 -3.545 -8.235 1.00 92.38 441 TRP A O 1
ATOM 3551 N N . TRP A 1 442 ? 13.790 -4.292 -9.860 1.00 94.44 442 TRP A N 1
ATOM 3552 C CA . TRP A 1 442 ? 12.610 -4.419 -8.994 1.00 94.44 442 TRP A CA 1
ATOM 3553 C C . TRP A 1 442 ? 12.818 -5.391 -7.830 1.00 94.44 442 TRP A C 1
ATOM 3555 O O . TRP A 1 442 ? 12.471 -5.092 -6.684 1.00 94.44 442 TRP A O 1
ATOM 3565 N N . THR A 1 443 ? 13.417 -6.548 -8.103 1.00 92.69 443 THR A N 1
ATOM 3566 C CA . THR A 1 443 ? 13.684 -7.564 -7.074 1.00 92.69 443 THR A CA 1
ATOM 3567 C C . THR A 1 443 ? 14.757 -7.116 -6.082 1.00 92.69 443 THR A C 1
ATOM 3569 O O . THR A 1 443 ? 14.618 -7.361 -4.883 1.00 92.69 443 THR A O 1
ATOM 3572 N N . THR A 1 444 ? 15.779 -6.388 -6.539 1.00 90.81 444 THR A N 1
ATOM 3573 C CA . THR A 1 444 ? 16.824 -5.813 -5.678 1.00 90.81 444 THR A CA 1
ATOM 3574 C C . THR A 1 444 ? 16.243 -4.778 -4.716 1.00 90.81 444 THR A C 1
ATOM 3576 O O . THR A 1 444 ? 16.526 -4.820 -3.517 1.00 90.81 444 THR A O 1
ATOM 3579 N N . VAL A 1 445 ? 15.370 -3.889 -5.202 1.00 92.62 445 VAL A N 1
ATOM 3580 C CA . VAL A 1 445 ? 14.669 -2.912 -4.351 1.00 92.62 445 VAL A CA 1
ATOM 3581 C C . VAL A 1 445 ? 13.791 -3.620 -3.314 1.00 92.62 445 VAL A C 1
ATOM 3583 O O . VAL A 1 445 ? 13.870 -3.298 -2.127 1.00 92.62 445 VAL A O 1
ATOM 3586 N N . ALA A 1 446 ? 13.009 -4.625 -3.722 1.00 93.62 446 ALA A N 1
ATOM 3587 C CA . ALA A 1 446 ? 12.165 -5.410 -2.816 1.00 93.62 446 ALA A CA 1
ATOM 3588 C C . ALA A 1 446 ? 12.976 -6.112 -1.712 1.00 93.62 446 ALA A C 1
ATOM 3590 O O . ALA A 1 446 ? 12.616 -6.079 -0.527 1.00 93.62 446 ALA A O 1
ATOM 3591 N N . PHE A 1 447 ? 14.108 -6.710 -2.089 1.00 91.88 447 PHE A N 1
ATOM 3592 C CA . PHE A 1 447 ? 15.033 -7.345 -1.160 1.00 91.88 447 PHE A CA 1
ATOM 3593 C C . PHE A 1 447 ? 15.564 -6.340 -0.131 1.00 91.88 447 PHE A C 1
ATOM 3595 O O . PHE A 1 447 ? 15.446 -6.574 1.075 1.00 91.88 447 PHE A O 1
ATOM 3602 N N . PHE A 1 448 ? 16.085 -5.194 -0.577 1.00 90.19 448 PHE A N 1
ATOM 3603 C CA . PHE A 1 448 ? 16.634 -4.190 0.335 1.00 90.19 448 PHE A CA 1
ATOM 3604 C C . PHE A 1 448 ? 15.573 -3.553 1.229 1.00 90.19 448 PHE A C 1
ATOM 3606 O O . PHE A 1 448 ? 15.842 -3.369 2.414 1.00 90.19 448 PHE A O 1
ATOM 3613 N N . LEU A 1 449 ? 14.359 -3.299 0.730 1.00 91.62 449 LEU A N 1
ATOM 3614 C CA . LEU A 1 449 ? 13.238 -2.847 1.562 1.00 91.62 449 LEU A CA 1
ATOM 3615 C C . LEU A 1 449 ? 12.928 -3.848 2.681 1.00 91.62 449 LEU A C 1
ATOM 3617 O O . LEU A 1 449 ? 12.750 -3.452 3.833 1.00 91.62 449 LEU A O 1
ATOM 3621 N N . THR A 1 450 ? 12.945 -5.147 2.375 1.00 90.00 450 THR A N 1
ATOM 3622 C CA . THR A 1 450 ? 12.732 -6.209 3.372 1.00 90.00 450 THR A CA 1
ATOM 3623 C C . THR A 1 450 ? 13.843 -6.219 4.431 1.00 90.00 450 THR A C 1
ATOM 3625 O O . THR A 1 450 ? 13.576 -6.332 5.632 1.00 90.00 450 THR A O 1
ATOM 3628 N N . VAL A 1 451 ? 15.104 -6.050 4.019 1.00 85.81 451 VAL A N 1
ATOM 3629 C CA . VAL A 1 451 ? 16.244 -5.967 4.949 1.00 85.81 451 VAL A CA 1
ATOM 3630 C C . VAL A 1 451 ? 16.193 -4.682 5.785 1.00 85.81 451 VAL A C 1
ATOM 3632 O O . VAL A 1 451 ? 16.458 -4.735 6.989 1.00 85.81 451 VAL A O 1
ATOM 3635 N N . MET A 1 452 ? 15.806 -3.545 5.198 1.00 87.19 452 MET A N 1
ATOM 3636 C CA . MET A 1 452 ? 15.619 -2.287 5.927 1.00 87.19 452 MET A CA 1
ATOM 3637 C C . MET A 1 452 ? 14.510 -2.412 6.967 1.00 87.19 452 MET A C 1
ATOM 3639 O O . MET A 1 452 ? 14.712 -2.024 8.114 1.00 87.19 452 MET A O 1
ATOM 3643 N N . LEU A 1 453 ? 13.379 -3.023 6.618 1.00 89.88 453 LEU A N 1
ATOM 3644 C CA . LEU A 1 453 ? 12.285 -3.266 7.553 1.00 89.88 453 LEU A CA 1
ATOM 3645 C C . LEU A 1 453 ? 12.758 -4.086 8.764 1.00 89.88 453 LEU A C 1
ATOM 3647 O O . LEU A 1 453 ? 12.483 -3.735 9.912 1.00 89.88 453 LEU A O 1
ATOM 3651 N N . LYS A 1 454 ? 13.574 -5.118 8.530 1.00 86.62 454 LYS A N 1
ATOM 3652 C CA . LYS A 1 454 ? 14.191 -5.894 9.610 1.00 86.62 454 LYS A CA 1
ATOM 3653 C C . LYS A 1 454 ? 15.118 -5.048 10.495 1.00 86.62 454 LYS A C 1
ATOM 3655 O O . LYS A 1 454 ? 15.010 -5.119 11.716 1.00 86.62 454 LYS A O 1
ATOM 3660 N N . GLN A 1 455 ? 16.021 -4.272 9.896 1.00 84.00 455 GLN A N 1
ATOM 3661 C CA . GLN A 1 455 ? 17.071 -3.529 10.613 1.00 84.00 455 GLN A CA 1
ATOM 3662 C C . GLN A 1 455 ? 16.571 -2.258 11.320 1.00 84.00 455 GLN A C 1
ATOM 3664 O O . GLN A 1 455 ? 17.120 -1.867 12.350 1.00 84.00 455 GLN A O 1
ATOM 3669 N N . PHE A 1 456 ? 15.553 -1.594 10.772 1.00 86.94 456 PHE A N 1
ATOM 3670 C CA . PHE A 1 456 ? 15.055 -0.310 11.275 1.00 86.94 456 PHE A CA 1
ATOM 3671 C C . PHE A 1 456 ? 13.733 -0.414 12.030 1.00 86.94 456 PHE A C 1
ATOM 3673 O O . PHE A 1 456 ? 13.464 0.454 12.857 1.00 86.94 456 PHE A O 1
ATOM 3680 N N . VAL A 1 457 ? 12.932 -1.455 11.785 1.00 88.56 457 VAL A N 1
ATOM 3681 C CA . VAL A 1 457 ? 11.629 -1.624 12.442 1.00 88.56 457 VAL A CA 1
ATOM 3682 C C . VAL A 1 457 ? 11.650 -2.811 13.392 1.00 88.56 457 VAL A C 1
ATOM 3684 O O . VAL A 1 457 ? 11.451 -2.614 14.585 1.00 88.56 457 VAL A O 1
ATOM 3687 N N . TYR A 1 458 ? 11.933 -4.025 12.908 1.00 86.00 458 TYR A N 1
ATOM 3688 C CA . TYR A 1 458 ? 11.791 -5.223 13.746 1.00 86.00 458 TYR A CA 1
ATOM 3689 C C . TYR A 1 458 ? 12.808 -5.275 14.882 1.00 86.00 458 TYR A C 1
ATOM 3691 O O . TYR A 1 458 ? 12.396 -5.301 16.032 1.00 86.00 458 TYR A O 1
ATOM 3699 N N . ILE A 1 459 ? 14.111 -5.222 14.589 1.00 84.19 459 ILE A N 1
ATOM 3700 C CA . ILE A 1 459 ? 15.145 -5.311 15.635 1.00 84.19 459 ILE A CA 1
ATOM 3701 C C . ILE A 1 459 ? 14.959 -4.215 16.707 1.00 84.19 459 ILE A C 1
ATOM 3703 O O . ILE A 1 459 ? 14.864 -4.561 17.883 1.00 84.19 459 ILE A O 1
ATOM 3707 N N . PRO A 1 460 ? 14.790 -2.921 16.356 1.00 85.25 460 PRO A N 1
ATOM 3708 C CA . PRO A 1 460 ? 14.583 -1.881 17.366 1.00 85.25 460 PRO A CA 1
ATOM 3709 C C . PRO A 1 460 ? 13.271 -2.020 18.151 1.00 85.25 460 PRO A C 1
ATOM 3711 O O . PRO A 1 460 ? 13.213 -1.631 19.316 1.00 85.25 460 PRO A O 1
ATOM 3714 N N . ALA A 1 461 ? 12.204 -2.538 17.532 1.00 81.31 461 ALA A N 1
ATOM 3715 C CA . ALA A 1 461 ? 10.944 -2.788 18.228 1.00 81.31 461 ALA A CA 1
ATOM 3716 C C . ALA A 1 461 ? 11.076 -3.942 19.233 1.00 81.31 461 ALA A C 1
ATOM 3718 O O . ALA A 1 461 ? 10.580 -3.831 20.352 1.00 81.31 461 ALA A O 1
ATOM 3719 N N . GLU A 1 462 ? 11.778 -5.015 18.867 1.00 86.00 462 GLU A N 1
ATOM 3720 C CA . GLU A 1 462 ? 12.031 -6.169 19.741 1.00 86.00 462 GLU A CA 1
ATOM 3721 C C . GLU A 1 462 ? 12.929 -5.797 20.918 1.00 86.00 462 GLU A C 1
ATOM 3723 O O . GLU A 1 462 ? 12.647 -6.180 22.049 1.00 86.00 462 GLU A O 1
ATOM 3728 N N . GLU A 1 463 ? 13.955 -4.977 20.678 1.00 83.44 463 GLU A N 1
ATOM 3729 C CA . GLU A 1 463 ? 14.827 -4.449 21.732 1.00 83.44 463 GLU A CA 1
ATOM 3730 C C . GLU A 1 463 ? 14.063 -3.567 22.732 1.00 83.44 463 GLU A C 1
ATOM 3732 O O . GLU A 1 463 ? 14.299 -3.658 23.934 1.00 83.44 463 GLU A O 1
ATOM 3737 N N . LYS A 1 464 ? 13.126 -2.728 22.262 1.00 80.06 464 LYS A N 1
ATOM 3738 C CA . LYS A 1 464 ? 12.327 -1.848 23.136 1.00 80.06 464 LYS A CA 1
ATOM 3739 C C . LYS A 1 464 ? 11.229 -2.576 23.906 1.00 80.06 464 LYS A C 1
ATOM 3741 O O . LYS A 1 464 ? 10.919 -2.184 25.025 1.00 80.06 464 LYS A O 1
ATOM 3746 N N . THR A 1 465 ? 10.593 -3.568 23.288 1.00 76.56 465 THR A N 1
ATOM 3747 C CA . THR A 1 465 ? 9.427 -4.260 23.865 1.00 76.56 465 THR A CA 1
ATOM 3748 C C . THR A 1 465 ? 9.797 -5.534 24.618 1.00 76.56 465 THR A C 1
ATOM 3750 O O . THR A 1 465 ? 8.983 -6.039 25.387 1.00 76.56 465 THR A O 1
ATOM 3753 N N . GLY A 1 466 ? 10.998 -6.078 24.397 1.00 78.44 466 GLY A N 1
ATOM 3754 C CA . GLY A 1 466 ? 11.430 -7.361 24.955 1.00 78.44 466 GLY A CA 1
ATOM 3755 C C . GLY A 1 466 ? 10.679 -8.571 24.387 1.00 78.44 466 GLY A C 1
ATOM 3756 O O . GLY A 1 466 ? 10.877 -9.686 24.865 1.00 78.44 466 GLY A O 1
ATOM 3757 N N . GLN A 1 467 ? 9.817 -8.375 23.384 1.00 76.69 467 GLN A N 1
ATOM 3758 C CA . GLN A 1 467 ? 9.025 -9.424 22.746 1.00 76.69 467 GLN A CA 1
ATOM 3759 C C . GLN A 1 467 ? 9.321 -9.475 21.244 1.00 76.69 467 GLN A C 1
ATOM 3761 O O . GLN A 1 467 ? 9.456 -8.422 20.617 1.00 76.69 467 GLN A O 1
ATOM 3766 N N . PRO A 1 468 ? 9.400 -10.673 20.635 1.00 80.19 468 PRO A N 1
ATOM 3767 C CA . PRO A 1 468 ? 9.578 -10.788 19.197 1.00 80.19 468 PRO A CA 1
ATOM 3768 C C . PRO A 1 468 ? 8.340 -10.271 18.453 1.00 80.19 468 PRO A C 1
ATOM 3770 O O . PRO A 1 468 ? 7.200 -10.573 18.814 1.00 80.19 468 PRO A O 1
ATOM 3773 N N . VAL A 1 469 ? 8.558 -9.535 17.364 1.00 80.94 469 VAL A N 1
ATOM 3774 C CA . VAL A 1 469 ? 7.510 -9.131 16.428 1.00 80.94 469 VAL A CA 1
ATOM 3775 C C . VAL A 1 469 ? 6.861 -10.400 15.869 1.00 80.94 469 VAL A C 1
ATOM 3777 O O . VAL A 1 469 ? 7.574 -11.242 15.307 1.00 80.94 469 VAL A O 1
ATOM 3780 N N . PRO A 1 470 ? 5.524 -10.540 15.959 1.00 79.81 470 PRO A N 1
ATOM 3781 C CA . PRO A 1 470 ? 4.824 -11.727 15.495 1.00 79.81 470 PRO A CA 1
ATOM 3782 C C . PRO A 1 470 ? 5.176 -12.089 14.051 1.00 79.81 470 PRO A C 1
ATOM 3784 O O . PRO A 1 470 ? 5.186 -11.236 13.158 1.00 79.81 470 PRO A O 1
ATOM 3787 N N . GLN A 1 471 ? 5.409 -13.378 13.802 1.00 82.81 471 GLN A N 1
ATOM 3788 C CA . GLN A 1 471 ? 5.810 -13.874 12.484 1.00 82.81 471 GLN A CA 1
ATOM 3789 C C . GLN A 1 471 ? 4.800 -13.512 11.387 1.00 82.81 471 GLN A C 1
ATOM 3791 O O . GLN A 1 471 ? 5.205 -13.197 10.272 1.00 82.81 471 GLN A O 1
ATOM 3796 N N . ILE A 1 472 ? 3.506 -13.460 11.715 1.00 79.06 472 ILE A N 1
ATOM 3797 C CA . ILE A 1 472 ? 2.455 -13.055 10.773 1.00 79.06 472 ILE A CA 1
ATOM 3798 C C . ILE A 1 472 ? 2.663 -11.632 10.235 1.00 79.06 472 ILE A C 1
ATOM 3800 O O . ILE A 1 472 ? 2.529 -11.412 9.036 1.00 79.06 472 ILE A O 1
ATOM 3804 N N . VAL A 1 473 ? 3.074 -10.683 11.086 1.00 84.25 473 VAL A N 1
ATOM 3805 C CA . VAL A 1 473 ? 3.341 -9.292 10.683 1.00 84.25 473 VAL A CA 1
ATOM 3806 C C . VAL A 1 473 ? 4.552 -9.239 9.754 1.00 84.25 473 VAL A C 1
ATOM 3808 O O . VAL A 1 473 ? 4.535 -8.537 8.743 1.00 84.25 473 VAL A O 1
ATOM 3811 N N . ARG A 1 474 ? 5.587 -10.029 10.064 1.00 86.62 474 ARG A N 1
ATOM 3812 C CA . ARG A 1 474 ? 6.796 -10.140 9.238 1.00 86.62 474 ARG A CA 1
ATOM 3813 C C . ARG A 1 474 ? 6.484 -10.686 7.846 1.00 86.62 474 ARG A C 1
ATOM 3815 O O . ARG A 1 474 ? 6.922 -10.114 6.848 1.00 86.62 474 ARG A O 1
ATOM 3822 N N . VAL A 1 475 ? 5.715 -11.773 7.785 1.00 87.38 475 VAL A N 1
ATOM 3823 C CA . VAL A 1 475 ? 5.311 -12.414 6.527 1.00 87.38 475 VAL A CA 1
ATOM 3824 C C . VAL A 1 475 ? 4.415 -11.486 5.712 1.00 87.38 475 VAL A C 1
ATOM 3826 O O . VAL A 1 475 ? 4.672 -11.308 4.526 1.00 87.38 475 VAL A O 1
ATOM 3829 N N . LEU A 1 476 ? 3.424 -10.841 6.334 1.00 86.56 476 LEU A N 1
ATOM 3830 C CA . LEU A 1 476 ? 2.483 -9.955 5.647 1.00 86.56 476 LEU A CA 1
ATOM 3831 C C . LEU A 1 476 ? 3.181 -8.742 5.020 1.00 86.56 476 LEU A C 1
ATOM 3833 O O . LEU A 1 476 ? 2.980 -8.463 3.842 1.00 86.56 476 LEU A O 1
ATOM 3837 N N . LEU A 1 477 ? 4.044 -8.048 5.768 1.00 89.44 477 LEU A N 1
ATOM 3838 C CA . LEU A 1 477 ? 4.772 -6.893 5.233 1.00 89.44 477 LEU A CA 1
ATOM 3839 C C . LEU A 1 477 ? 5.761 -7.297 4.132 1.00 89.44 477 LEU A C 1
ATOM 3841 O O . LEU A 1 477 ? 5.870 -6.601 3.125 1.00 89.44 477 LEU A O 1
ATOM 3845 N N . THR A 1 478 ? 6.433 -8.443 4.282 1.00 90.31 478 THR A N 1
ATOM 3846 C CA . THR A 1 478 ? 7.306 -8.984 3.229 1.00 90.31 478 THR A CA 1
ATOM 3847 C C . THR A 1 478 ? 6.497 -9.306 1.970 1.00 90.31 478 THR A C 1
ATOM 3849 O O . THR A 1 478 ? 6.880 -8.904 0.874 1.00 90.31 478 THR A O 1
ATOM 3852 N N . LEU A 1 479 ? 5.344 -9.964 2.116 1.00 91.00 479 LEU A N 1
ATOM 3853 C CA . LEU A 1 479 ? 4.447 -10.285 1.008 1.00 91.00 479 LEU A CA 1
ATOM 3854 C C . LEU A 1 479 ? 3.979 -9.018 0.280 1.00 91.00 479 LEU A C 1
ATOM 3856 O O . LEU A 1 479 ? 4.026 -8.978 -0.944 1.00 91.00 479 LEU A O 1
ATOM 3860 N N . ILE A 1 480 ? 3.595 -7.969 1.014 1.00 91.25 480 ILE A N 1
ATOM 3861 C CA . ILE A 1 480 ? 3.187 -6.679 0.435 1.00 91.25 480 ILE A CA 1
ATOM 3862 C C . ILE A 1 480 ? 4.319 -6.071 -0.406 1.00 91.25 480 ILE A C 1
ATOM 3864 O O . ILE A 1 480 ? 4.074 -5.655 -1.537 1.00 91.25 480 ILE A O 1
ATOM 3868 N N . ILE A 1 481 ? 5.559 -6.067 0.097 1.00 94.69 481 ILE A N 1
ATOM 3869 C CA . ILE A 1 481 ? 6.726 -5.551 -0.640 1.00 94.69 481 ILE A CA 1
ATOM 3870 C C . ILE A 1 481 ? 6.928 -6.313 -1.958 1.00 94.69 481 ILE A C 1
ATOM 3872 O O . ILE A 1 481 ? 7.091 -5.689 -3.008 1.00 94.69 481 ILE A O 1
ATOM 3876 N N . TYR A 1 482 ? 6.875 -7.647 -1.933 1.00 95.00 482 TYR A N 1
ATOM 3877 C CA . TYR A 1 482 ? 7.058 -8.455 -3.143 1.00 95.00 482 TYR A CA 1
ATOM 3878 C C . TYR A 1 482 ? 5.865 -8.394 -4.103 1.00 95.00 482 TYR A C 1
ATOM 3880 O O . TYR A 1 482 ? 6.082 -8.420 -5.310 1.00 95.00 482 TYR A O 1
ATOM 3888 N N . ILE A 1 483 ? 4.628 -8.253 -3.614 1.00 91.81 483 ILE A N 1
ATOM 3889 C CA . ILE A 1 483 ? 3.455 -8.009 -4.470 1.00 91.81 483 ILE A CA 1
ATOM 3890 C C . ILE A 1 483 ? 3.592 -6.659 -5.180 1.00 91.81 483 ILE A C 1
ATOM 3892 O O . ILE A 1 483 ? 3.354 -6.589 -6.382 1.00 91.81 483 ILE A O 1
ATOM 3896 N N . MET A 1 484 ? 4.023 -5.604 -4.480 1.00 92.44 484 MET A N 1
ATOM 3897 C CA . MET A 1 484 ? 4.273 -4.301 -5.108 1.00 92.44 484 MET A CA 1
ATOM 3898 C C . MET A 1 484 ? 5.381 -4.384 -6.158 1.00 92.44 484 MET A C 1
ATOM 3900 O O . MET A 1 484 ? 5.226 -3.834 -7.244 1.00 92.44 484 MET A O 1
ATOM 3904 N N . ALA A 1 485 ? 6.468 -5.105 -5.874 1.00 95.12 485 ALA A N 1
ATOM 3905 C CA . ALA A 1 485 ? 7.531 -5.314 -6.851 1.00 95.12 485 ALA A CA 1
ATOM 3906 C C . ALA A 1 485 ? 7.054 -6.134 -8.058 1.00 95.12 485 ALA A C 1
ATOM 3908 O O . ALA A 1 485 ? 7.366 -5.785 -9.190 1.00 95.12 485 ALA A O 1
ATOM 3909 N N . PHE A 1 486 ? 6.244 -7.172 -7.840 1.00 93.75 486 PHE A N 1
ATOM 3910 C CA . PHE A 1 486 ? 5.623 -7.952 -8.910 1.00 93.75 486 PHE A CA 1
ATOM 3911 C C . PHE A 1 486 ? 4.693 -7.096 -9.777 1.00 93.75 486 PHE A C 1
ATOM 3913 O O . PHE A 1 486 ? 4.779 -7.146 -11.000 1.00 93.75 486 PHE A O 1
ATOM 3920 N N . MET A 1 487 ? 3.849 -6.261 -9.167 1.00 90.75 487 MET A N 1
ATOM 3921 C CA . MET A 1 487 ? 3.012 -5.305 -9.897 1.00 90.75 487 MET A CA 1
ATOM 3922 C C . MET A 1 487 ? 3.860 -4.287 -10.665 1.00 90.75 487 MET A C 1
ATOM 3924 O O . MET A 1 487 ? 3.557 -3.990 -11.816 1.00 90.75 487 MET A O 1
ATOM 3928 N N . GLY A 1 488 ? 4.949 -3.801 -10.067 1.00 91.06 488 GLY A N 1
ATOM 3929 C CA . GLY A 1 488 ? 5.920 -2.941 -10.735 1.00 91.06 488 GLY A CA 1
ATOM 3930 C C . GLY A 1 488 ? 6.539 -3.608 -11.963 1.00 91.06 488 GLY A C 1
ATOM 3931 O O . GLY A 1 488 ? 6.584 -3.011 -13.032 1.00 91.06 488 GLY A O 1
ATOM 3932 N N . ILE A 1 489 ? 6.919 -4.881 -11.851 1.00 92.81 489 ILE A N 1
ATOM 3933 C CA . ILE A 1 489 ? 7.429 -5.678 -12.971 1.00 92.81 489 ILE A CA 1
ATOM 3934 C C . ILE A 1 489 ? 6.368 -5.815 -14.073 1.00 92.81 489 ILE A C 1
ATOM 3936 O O . ILE A 1 489 ? 6.636 -5.519 -15.233 1.00 92.81 489 ILE A O 1
ATOM 3940 N N . VAL A 1 490 ? 5.144 -6.217 -13.731 1.00 90.56 490 VAL A N 1
ATOM 3941 C CA . VAL A 1 490 ? 4.055 -6.386 -14.709 1.00 90.56 490 VAL A CA 1
ATOM 3942 C C . VAL A 1 490 ? 3.723 -5.068 -15.420 1.00 90.56 490 VAL A C 1
ATOM 3944 O O . VAL A 1 490 ? 3.560 -5.058 -16.637 1.00 90.56 490 VAL A O 1
ATOM 3947 N N . GLY A 1 491 ? 3.654 -3.960 -14.678 1.00 88.19 491 GLY A N 1
ATOM 3948 C CA . GLY A 1 491 ? 3.275 -2.656 -15.219 1.00 88.19 491 GLY A CA 1
ATOM 3949 C C . GLY A 1 491 ? 4.388 -1.941 -15.982 1.00 88.19 491 GLY A C 1
ATOM 3950 O O . GLY A 1 491 ? 4.128 -1.397 -17.044 1.00 88.19 491 GLY A O 1
ATOM 3951 N N . PHE A 1 492 ? 5.617 -1.930 -15.459 1.00 85.75 492 PHE A N 1
ATOM 3952 C CA . PHE A 1 492 ? 6.719 -1.147 -16.034 1.00 85.75 492 PHE A CA 1
ATOM 3953 C C . PHE A 1 492 ? 7.659 -1.962 -16.925 1.00 85.75 492 PHE A C 1
ATOM 3955 O O . PHE A 1 492 ? 8.271 -1.384 -17.815 1.00 85.75 492 PHE A O 1
ATOM 3962 N N . VAL A 1 493 ? 7.797 -3.274 -16.696 1.00 87.25 493 VAL A N 1
ATOM 3963 C CA . VAL A 1 493 ? 8.721 -4.123 -17.472 1.00 87.25 493 VAL A CA 1
ATOM 3964 C C . VAL A 1 493 ? 8.004 -4.844 -18.609 1.00 87.25 493 VAL A C 1
ATOM 3966 O O . VAL A 1 493 ? 8.523 -4.915 -19.717 1.00 87.25 493 VAL A O 1
ATOM 3969 N N . PHE A 1 494 ? 6.800 -5.362 -18.357 1.00 85.06 494 PHE A N 1
ATOM 3970 C CA . PHE A 1 494 ? 5.996 -6.043 -19.380 1.00 85.06 494 PHE A CA 1
ATOM 3971 C C . PHE A 1 494 ? 4.968 -5.137 -20.075 1.00 85.06 494 PHE A C 1
ATOM 3973 O O . PHE A 1 494 ? 4.240 -5.622 -20.944 1.00 85.06 494 PHE A O 1
ATOM 3980 N N . ASP A 1 495 ? 4.887 -3.864 -19.670 1.00 81.44 495 ASP A N 1
ATOM 3981 C CA . ASP A 1 495 ? 3.935 -2.859 -20.172 1.00 81.44 495 ASP A CA 1
ATOM 3982 C C . ASP A 1 495 ? 2.471 -3.356 -20.169 1.00 81.44 495 ASP A C 1
ATOM 3984 O O . ASP A 1 495 ? 1.665 -3.069 -21.055 1.00 81.44 495 ASP A O 1
ATOM 3988 N N . GLN A 1 496 ? 2.112 -4.179 -19.174 1.00 84.75 496 GLN A N 1
ATOM 3989 C CA . GLN A 1 496 ? 0.770 -4.749 -19.057 1.00 84.75 496 GLN A CA 1
ATOM 3990 C C . GLN A 1 496 ? -0.136 -3.854 -18.214 1.00 84.75 496 GLN A C 1
ATOM 3992 O O . GLN A 1 496 ? 0.229 -3.380 -17.135 1.00 84.75 496 GLN A O 1
ATOM 3997 N N . LYS A 1 497 ? -1.390 -3.693 -18.653 1.00 84.44 497 LYS A N 1
ATOM 3998 C CA . LYS A 1 497 ? -2.410 -2.956 -17.893 1.00 84.44 497 LYS A CA 1
ATOM 3999 C C . LYS A 1 497 ? -2.710 -3.677 -16.567 1.00 84.44 497 LYS A C 1
ATOM 4001 O O . LYS A 1 497 ? -3.392 -4.702 -16.537 1.00 84.44 497 LYS A O 1
ATOM 4006 N N . LEU A 1 498 ? -2.269 -3.082 -15.455 1.00 86.06 498 LEU A N 1
ATOM 4007 C CA . LEU A 1 498 ? -2.471 -3.587 -14.086 1.00 86.06 498 LEU A CA 1
ATOM 4008 C C . LEU A 1 498 ? -3.939 -3.612 -13.628 1.00 86.06 498 LEU A C 1
ATOM 4010 O O . LEU A 1 498 ? -4.254 -4.252 -12.628 1.00 86.06 498 LEU A O 1
ATOM 4014 N N . THR A 1 499 ? -4.843 -2.935 -14.339 1.00 84.19 499 THR A N 1
ATOM 4015 C CA . THR A 1 499 ? -6.266 -2.821 -13.976 1.00 84.19 499 THR A CA 1
ATOM 4016 C C . THR A 1 499 ? -6.956 -4.175 -13.836 1.00 84.19 499 THR A C 1
ATOM 4018 O O . THR A 1 499 ? -7.735 -4.362 -12.905 1.00 84.19 499 THR A O 1
ATOM 4021 N N . SER A 1 500 ? -6.636 -5.137 -14.706 1.00 80.50 500 SER A N 1
ATOM 4022 C CA . SER A 1 500 ? -7.189 -6.498 -14.645 1.00 80.50 500 SER A CA 1
ATOM 4023 C C . SER A 1 500 ? -6.745 -7.244 -13.380 1.00 80.50 500 SER A C 1
ATOM 4025 O O . SER A 1 500 ? -7.573 -7.802 -12.659 1.00 80.50 500 SER A O 1
ATOM 4027 N N . LEU A 1 501 ? -5.450 -7.180 -13.062 1.00 81.88 501 LEU A N 1
ATOM 4028 C CA . LEU A 1 501 ? -4.856 -7.834 -11.900 1.00 81.88 501 LEU A CA 1
ATOM 4029 C C . LEU A 1 501 ? -5.342 -7.203 -10.587 1.00 81.88 501 LEU A C 1
ATOM 4031 O O . LEU A 1 501 ? -5.684 -7.918 -9.645 1.00 81.88 501 LEU A O 1
ATOM 4035 N N . LEU A 1 502 ? -5.433 -5.870 -10.541 1.00 83.50 502 LEU A N 1
ATOM 4036 C CA . LEU A 1 502 ? -5.951 -5.121 -9.395 1.00 83.50 502 LEU A CA 1
ATOM 4037 C C . LEU A 1 502 ? -7.438 -5.387 -9.156 1.00 83.50 502 LEU A C 1
ATOM 4039 O O . LEU A 1 502 ? -7.833 -5.527 -8.004 1.00 83.50 502 LEU A O 1
ATOM 4043 N N . ALA A 1 503 ? -8.251 -5.521 -10.209 1.00 83.75 503 ALA A N 1
ATOM 4044 C CA . ALA A 1 503 ? -9.663 -5.873 -10.065 1.00 83.75 503 ALA A CA 1
ATOM 4045 C C . ALA A 1 503 ? -9.833 -7.255 -9.407 1.00 83.75 503 ALA A C 1
ATOM 4047 O O . ALA A 1 503 ? -10.576 -7.389 -8.435 1.00 83.75 503 ALA A O 1
ATOM 4048 N N . THR A 1 504 ? -9.085 -8.268 -9.867 1.00 84.00 504 THR A N 1
ATOM 4049 C CA . THR A 1 504 ? -9.104 -9.607 -9.247 1.00 84.00 504 THR A CA 1
ATOM 4050 C C . THR A 1 504 ? -8.494 -9.619 -7.842 1.00 84.00 504 THR A C 1
ATOM 4052 O O . THR A 1 504 ? -9.028 -10.256 -6.935 1.00 84.00 504 THR A O 1
ATOM 4055 N N . GLY A 1 505 ? -7.407 -8.870 -7.632 1.00 85.19 505 GLY A N 1
ATOM 4056 C CA . GLY A 1 505 ? -6.740 -8.746 -6.338 1.00 85.19 505 GLY A CA 1
ATOM 4057 C C . GLY A 1 505 ? -7.579 -7.991 -5.309 1.00 85.19 505 GLY A C 1
ATOM 4058 O O . GLY A 1 505 ? -7.513 -8.310 -4.127 1.00 85.19 505 GLY A O 1
ATOM 4059 N N . GLY A 1 506 ? -8.415 -7.047 -5.747 1.00 85.88 506 GLY A N 1
ATOM 4060 C CA . GLY A 1 506 ? -9.317 -6.280 -4.893 1.00 85.88 506 GLY A CA 1
ATOM 4061 C C . GLY A 1 506 ? -10.372 -7.153 -4.220 1.00 85.88 506 GLY A C 1
ATOM 4062 O O . GLY A 1 506 ? -10.597 -7.015 -3.021 1.00 85.88 506 GLY A O 1
ATOM 4063 N N . VAL A 1 507 ? -10.957 -8.112 -4.948 1.00 87.94 507 VAL A N 1
ATOM 4064 C CA . VAL A 1 507 ? -11.905 -9.083 -4.368 1.00 87.94 507 VAL A CA 1
ATOM 4065 C C . VAL A 1 507 ? -11.217 -9.940 -3.306 1.00 87.94 507 VAL A C 1
ATOM 4067 O O . VAL A 1 507 ? -11.747 -10.113 -2.210 1.00 87.94 507 VAL A O 1
ATOM 4070 N N . LEU A 1 508 ? -10.006 -10.427 -3.588 1.00 84.69 508 LEU A N 1
ATOM 4071 C CA . LEU A 1 508 ? -9.229 -11.204 -2.621 1.00 84.69 508 LEU A CA 1
ATOM 4072 C C . LEU A 1 508 ? -8.853 -10.365 -1.388 1.00 84.69 508 LEU A C 1
ATOM 4074 O O . LEU A 1 508 ? -8.989 -10.834 -0.260 1.00 84.69 508 LEU A O 1
ATOM 4078 N N . ALA A 1 509 ? -8.435 -9.113 -1.589 1.00 86.19 509 ALA A N 1
ATOM 4079 C CA . ALA A 1 509 ? -8.127 -8.176 -0.513 1.00 86.19 509 ALA A CA 1
ATOM 4080 C C . ALA A 1 509 ? -9.361 -7.868 0.345 1.00 86.19 509 ALA A C 1
ATOM 4082 O O . ALA A 1 509 ? -9.245 -7.798 1.565 1.00 86.19 509 ALA A O 1
ATOM 4083 N N . MET A 1 510 ? -10.545 -7.754 -0.264 1.00 88.69 510 MET A N 1
ATOM 4084 C CA . MET A 1 510 ? -11.812 -7.597 0.451 1.00 88.69 510 MET A CA 1
ATOM 4085 C C . MET A 1 510 ? -12.123 -8.828 1.312 1.00 88.69 510 MET A C 1
ATOM 4087 O O . MET A 1 510 ? -12.445 -8.675 2.487 1.00 88.69 510 MET A O 1
ATOM 4091 N N . ILE A 1 511 ? -11.974 -10.042 0.769 1.00 89.06 511 ILE A N 1
ATOM 4092 C CA . ILE A 1 511 ? -12.194 -11.296 1.513 1.00 89.06 511 ILE A CA 1
ATOM 4093 C C . ILE A 1 511 ? -11.230 -11.400 2.704 1.00 89.06 511 ILE A C 1
ATOM 4095 O O . ILE A 1 511 ? -11.656 -11.686 3.823 1.00 89.06 511 ILE A O 1
ATOM 4099 N N . ILE A 1 512 ? -9.939 -11.128 2.489 1.00 86.81 512 ILE A N 1
ATOM 4100 C CA . ILE A 1 512 ? -8.931 -11.122 3.560 1.00 86.81 512 ILE A CA 1
ATOM 4101 C C . ILE A 1 512 ? -9.246 -10.026 4.587 1.00 86.81 512 ILE A C 1
ATOM 4103 O O . ILE A 1 512 ? -9.153 -10.267 5.789 1.00 86.81 512 ILE A O 1
ATOM 4107 N N . GLY A 1 513 ? -9.658 -8.839 4.134 1.00 87.94 513 GLY A N 1
ATOM 4108 C CA . GLY A 1 513 ? -10.052 -7.724 4.993 1.00 87.94 513 GLY A CA 1
ATOM 4109 C C . GLY A 1 513 ? -11.215 -8.084 5.916 1.00 87.94 513 GLY A C 1
ATOM 4110 O O . GLY A 1 513 ? -11.117 -7.865 7.121 1.00 87.94 513 GLY A O 1
ATOM 4111 N N . LEU A 1 514 ? -12.261 -8.720 5.379 1.00 90.44 514 LEU A N 1
ATOM 4112 C CA . LEU A 1 514 ? -13.396 -9.227 6.157 1.00 90.44 514 LEU A CA 1
ATOM 4113 C C . LEU A 1 514 ? -12.958 -10.286 7.177 1.00 90.44 514 LEU A C 1
ATOM 4115 O O . LEU A 1 514 ? -13.368 -10.235 8.334 1.00 90.44 514 LEU A O 1
ATOM 4119 N N . ALA A 1 515 ? -12.070 -11.206 6.789 1.00 87.50 515 ALA A N 1
ATOM 4120 C CA . ALA A 1 515 ? -11.563 -12.241 7.691 1.00 87.50 515 ALA A CA 1
ATOM 4121 C C . ALA A 1 515 ? -10.711 -11.670 8.843 1.00 87.50 515 ALA A C 1
ATOM 4123 O O . ALA A 1 515 ? -10.733 -12.185 9.962 1.00 87.50 515 ALA A O 1
ATOM 4124 N N . VAL A 1 516 ? -9.950 -10.601 8.587 1.00 86.12 516 VAL A N 1
ATOM 4125 C CA . VAL A 1 516 ? -9.038 -9.990 9.569 1.00 86.12 516 VAL A CA 1
ATOM 4126 C C . VAL A 1 516 ? -9.712 -8.866 10.376 1.00 86.12 516 VAL A C 1
ATOM 4128 O O . VAL A 1 516 ? -9.178 -8.462 11.410 1.00 86.12 516 VAL A O 1
ATOM 4131 N N . GLN A 1 517 ? -10.907 -8.410 9.984 1.00 88.50 517 GLN A N 1
ATOM 4132 C CA . GLN A 1 517 ? -11.626 -7.276 10.582 1.00 88.50 517 GLN A CA 1
ATOM 4133 C C . GLN A 1 517 ? -11.678 -7.320 12.118 1.00 88.50 517 GLN A C 1
ATOM 4135 O O . GLN A 1 517 ? -11.335 -6.338 12.773 1.00 88.50 517 GLN A O 1
ATOM 4140 N N . VAL A 1 518 ? -12.033 -8.465 12.713 1.00 85.75 518 VAL A N 1
ATOM 4141 C CA . VAL A 1 518 ? -12.128 -8.614 14.180 1.00 85.75 518 VAL A CA 1
ATOM 4142 C C . VAL A 1 518 ? -10.760 -8.480 14.860 1.00 85.75 518 VAL A C 1
ATOM 4144 O O . VAL A 1 518 ? -10.641 -7.901 15.940 1.00 85.75 518 VAL A O 1
ATOM 4147 N N . ASN A 1 519 ? -9.692 -8.974 14.230 1.00 83.62 519 ASN A N 1
ATOM 4148 C CA . ASN A 1 519 ? -8.335 -8.843 14.766 1.00 83.62 519 ASN A CA 1
ATOM 4149 C C . ASN A 1 519 ? -7.858 -7.387 14.731 1.00 83.62 519 ASN A C 1
ATOM 4151 O O . ASN A 1 519 ? -7.228 -6.937 15.685 1.00 83.62 519 ASN A O 1
ATOM 4155 N N . ILE A 1 520 ? -8.204 -6.651 13.671 1.00 86.62 520 ILE A N 1
ATOM 4156 C CA . ILE A 1 520 ? -7.925 -5.215 13.560 1.00 86.62 520 ILE A CA 1
ATOM 4157 C C . ILE A 1 520 ? -8.733 -4.424 14.594 1.00 86.62 520 ILE A C 1
ATOM 4159 O O . ILE A 1 520 ? -8.161 -3.574 15.274 1.00 86.62 520 ILE A O 1
ATOM 4163 N N . SER A 1 521 ? -10.019 -4.744 14.772 1.00 89.44 521 SER A N 1
ATOM 4164 C CA . SER A 1 521 ? -10.868 -4.112 15.791 1.00 89.44 521 SER A CA 1
ATOM 4165 C C . SER A 1 521 ? -10.251 -4.245 17.187 1.00 89.44 521 SER A C 1
ATOM 4167 O O . SER A 1 521 ? -10.028 -3.246 17.859 1.00 89.44 521 SER A O 1
ATOM 4169 N N . ASN A 1 522 ? -9.813 -5.451 17.574 1.00 88.19 522 ASN A N 1
ATOM 4170 C CA . ASN A 1 522 ? -9.147 -5.661 18.863 1.00 88.19 522 ASN A CA 1
ATOM 4171 C C . ASN A 1 522 ? -7.880 -4.805 19.060 1.00 88.19 522 ASN A C 1
ATOM 4173 O O . ASN A 1 522 ? -7.604 -4.394 20.188 1.00 88.19 522 ASN A O 1
ATOM 4177 N N . ILE A 1 523 ? -7.114 -4.538 17.995 1.00 86.56 523 ILE A N 1
ATOM 4178 C CA . ILE A 1 523 ? -5.933 -3.662 18.060 1.00 86.56 523 ILE A CA 1
ATOM 4179 C C . ILE A 1 523 ? -6.362 -2.218 18.324 1.00 86.56 523 ILE A C 1
ATOM 4181 O O . ILE A 1 523 ? -5.853 -1.591 19.252 1.00 86.56 523 ILE A O 1
ATOM 4185 N N . PHE A 1 524 ? -7.300 -1.692 17.531 1.00 87.75 524 PHE A N 1
ATOM 4186 C CA . PHE A 1 524 ? -7.764 -0.312 17.681 1.00 87.75 524 PHE A CA 1
ATOM 4187 C C . PHE A 1 524 ? -8.450 -0.082 19.026 1.00 87.75 524 PHE A C 1
ATOM 4189 O O . PHE A 1 524 ? -8.144 0.909 19.686 1.00 87.75 524 PHE A O 1
ATOM 4196 N N . SER A 1 525 ? -9.273 -1.026 19.488 1.00 91.75 525 SER A N 1
ATOM 4197 C CA . SER A 1 525 ? -9.852 -0.988 20.833 1.00 91.75 525 SER A CA 1
ATOM 4198 C C . SER A 1 525 ? -8.768 -1.021 21.911 1.00 91.75 525 SER A C 1
ATOM 4200 O O . SER A 1 525 ? -8.837 -0.260 22.866 1.00 91.75 525 SER A O 1
ATOM 4202 N N . GLY A 1 526 ? -7.710 -1.824 21.746 1.00 86.75 526 GLY A N 1
ATOM 4203 C CA . GLY A 1 526 ? -6.583 -1.843 22.685 1.00 86.75 526 GLY A CA 1
ATOM 4204 C C . GLY A 1 526 ? -5.826 -0.514 22.773 1.00 86.75 526 GLY A C 1
ATOM 4205 O O . GLY A 1 526 ? -5.440 -0.093 23.866 1.00 86.75 526 GLY A O 1
ATOM 4206 N N . ILE A 1 527 ? -5.630 0.162 21.635 1.00 87.00 527 ILE A N 1
ATOM 4207 C CA . ILE A 1 527 ? -5.020 1.500 21.576 1.00 87.00 527 ILE A CA 1
ATOM 4208 C C . ILE A 1 527 ? -5.944 2.532 22.234 1.00 87.00 527 ILE A C 1
ATOM 4210 O O . ILE A 1 527 ? -5.481 3.310 23.068 1.00 87.00 527 ILE A O 1
ATOM 4214 N N . ALA A 1 528 ? -7.241 2.509 21.910 1.00 87.62 528 ALA A N 1
ATOM 4215 C CA . ALA A 1 528 ? -8.238 3.415 22.477 1.00 87.62 528 ALA A CA 1
ATOM 4216 C C . ALA A 1 528 ? -8.335 3.271 24.004 1.00 87.62 528 ALA A C 1
ATOM 4218 O O . ALA A 1 528 ? -8.216 4.261 24.721 1.00 87.62 528 ALA A O 1
ATOM 4219 N N . MET A 1 529 ? -8.410 2.039 24.517 1.00 88.19 529 MET A N 1
ATOM 4220 C CA . MET A 1 529 ? -8.449 1.760 25.958 1.00 88.19 529 MET A CA 1
ATOM 4221 C C . MET A 1 529 ? -7.198 2.262 26.694 1.00 88.19 529 MET A C 1
ATOM 4223 O O . MET A 1 529 ? -7.304 2.777 27.805 1.00 88.19 529 MET A O 1
ATOM 4227 N N . ASN A 1 530 ? -6.011 2.169 26.082 1.00 83.62 530 ASN A N 1
ATOM 4228 C CA . ASN A 1 530 ? -4.778 2.717 26.662 1.00 83.62 530 ASN A CA 1
ATOM 4229 C C . ASN A 1 530 ? -4.735 4.254 26.659 1.00 83.62 530 ASN A C 1
ATOM 4231 O O . ASN A 1 530 ? -4.058 4.849 27.505 1.00 83.62 530 ASN A O 1
ATOM 4235 N N . MET A 1 531 ? -5.422 4.889 25.707 1.00 84.50 531 MET A N 1
ATOM 4236 C CA . MET A 1 531 ? -5.468 6.342 25.560 1.00 84.50 531 MET A CA 1
ATOM 4237 C C . MET A 1 531 ? -6.515 6.976 26.484 1.00 84.50 531 MET A C 1
ATOM 4239 O O . MET A 1 531 ? -6.194 7.916 27.205 1.00 84.50 531 MET A O 1
ATOM 4243 N N . GLU A 1 532 ? -7.735 6.439 26.507 1.00 86.94 532 GLU A N 1
ATOM 4244 C CA . GLU A 1 532 ? -8.841 6.931 27.343 1.00 86.94 532 GLU A CA 1
ATOM 4245 C C . GLU A 1 532 ? -8.710 6.497 28.807 1.00 86.94 532 GLU A C 1
ATOM 4247 O O . GLU A 1 532 ? -9.175 7.189 29.715 1.00 86.94 532 GLU A O 1
ATOM 4252 N N . ARG A 1 533 ? -8.044 5.359 29.047 1.00 89.19 533 ARG A N 1
ATOM 4253 C CA . ARG A 1 533 ? -7.818 4.760 30.370 1.00 89.19 533 ARG A CA 1
ATOM 4254 C C . ARG A 1 533 ? -9.092 4.728 31.224 1.00 89.19 533 ARG A C 1
ATOM 4256 O O . ARG A 1 533 ? -9.089 5.314 32.310 1.00 89.19 533 ARG A O 1
ATOM 4263 N N . PRO A 1 534 ? -10.184 4.070 30.787 1.00 90.88 534 PRO A N 1
ATOM 4264 C CA . PRO A 1 534 ? -11.390 3.917 31.612 1.00 90.88 534 PRO A CA 1
ATOM 4265 C C . PRO A 1 534 ? -11.092 3.180 32.933 1.00 90.88 534 PRO A C 1
ATOM 4267 O O . PRO A 1 534 ? -11.708 3.455 33.964 1.00 90.88 534 PRO A O 1
ATOM 4270 N N . PHE A 1 535 ? -10.080 2.312 32.918 1.00 92.44 535 PHE A N 1
ATOM 4271 C CA . PHE A 1 535 ? -9.496 1.639 34.073 1.00 92.44 535 PHE A CA 1
ATOM 4272 C C . PHE A 1 535 ? -7.985 1.466 33.895 1.00 92.44 535 PHE A C 1
ATOM 4274 O O . PHE A 1 535 ? -7.461 1.576 32.783 1.00 92.44 535 PHE A O 1
ATOM 4281 N N . GLN A 1 536 ? -7.286 1.208 34.995 1.00 91.81 536 GLN A N 1
ATOM 4282 C CA . GLN A 1 536 ? -5.850 0.941 35.032 1.00 91.81 536 GLN A CA 1
ATOM 4283 C C . GLN A 1 536 ? -5.562 -0.458 35.579 1.00 91.81 536 GLN A C 1
ATOM 4285 O O . GLN A 1 536 ? -6.446 -1.142 36.093 1.00 91.81 536 GLN A O 1
ATOM 4290 N N . ILE A 1 537 ? -4.307 -0.891 35.444 1.00 92.44 537 ILE A N 1
ATOM 4291 C CA . ILE A 1 537 ? -3.819 -2.093 36.128 1.00 92.44 537 ILE A CA 1
ATOM 4292 C C . ILE A 1 537 ? -4.063 -1.915 37.631 1.00 92.44 537 ILE A C 1
ATOM 4294 O O . ILE A 1 537 ? -3.861 -0.825 38.157 1.00 92.44 537 ILE A O 1
ATOM 4298 N N . ASP A 1 538 ? -4.503 -2.988 38.284 1.00 91.62 538 ASP A N 1
ATOM 4299 C CA . ASP A 1 538 ? -4.944 -3.059 39.678 1.00 91.62 538 ASP A CA 1
ATOM 4300 C C . ASP A 1 538 ? -6.333 -2.481 40.019 1.00 91.62 538 ASP A C 1
ATOM 4302 O O . ASP A 1 538 ? -6.769 -2.631 41.165 1.00 91.62 538 ASP A O 1
ATOM 4306 N N . ASP A 1 539 ? -7.087 -1.938 39.061 1.00 92.62 539 ASP A N 1
ATOM 4307 C CA . ASP A 1 539 ? -8.481 -1.546 39.309 1.00 92.62 539 ASP A CA 1
ATOM 4308 C C . ASP A 1 539 ? -9.410 -2.769 39.397 1.00 92.62 539 ASP A C 1
ATOM 4310 O O . ASP A 1 539 ? -9.259 -3.740 38.653 1.00 92.62 539 ASP A O 1
ATOM 4314 N N . TRP A 1 540 ? -10.419 -2.712 40.269 1.00 93.19 540 TRP A N 1
ATOM 4315 C CA . TRP A 1 540 ? -11.557 -3.633 40.246 1.00 93.19 540 TRP A CA 1
ATOM 4316 C C . TRP A 1 540 ? -12.610 -3.136 39.265 1.00 93.19 540 TRP A C 1
ATOM 4318 O O . TRP A 1 540 ? -13.148 -2.038 39.424 1.00 93.19 540 TRP A O 1
ATOM 4328 N N . VAL A 1 541 ? -12.940 -3.968 38.281 1.00 94.31 541 VAL A N 1
ATOM 4329 C CA . VAL A 1 541 ? -13.885 -3.613 37.221 1.00 94.31 541 VAL A CA 1
ATOM 4330 C C . VAL A 1 541 ? -14.876 -4.734 36.941 1.00 94.31 541 VAL A C 1
ATOM 4332 O O . VAL A 1 541 ? -14.584 -5.918 37.137 1.00 94.31 541 VAL A O 1
ATOM 4335 N N . LYS A 1 542 ? -16.046 -4.355 36.433 1.00 94.81 542 LYS A N 1
ATOM 4336 C CA . LYS A 1 542 ? -17.001 -5.254 35.786 1.00 94.81 542 LYS A CA 1
ATOM 4337 C C . LYS A 1 542 ? -17.255 -4.744 34.371 1.00 94.81 542 LYS A C 1
ATOM 4339 O O . LYS A 1 542 ? -17.546 -3.567 34.180 1.00 94.81 542 LYS A O 1
ATOM 4344 N N . ILE A 1 543 ? -17.100 -5.624 33.389 1.00 95.75 543 ILE A N 1
ATOM 4345 C CA . ILE A 1 543 ? -17.186 -5.286 31.966 1.00 95.75 543 ILE A CA 1
ATOM 4346 C C . ILE A 1 543 ? -18.376 -6.051 31.383 1.00 95.75 543 ILE A C 1
ATOM 4348 O O . ILE A 1 543 ? -18.303 -7.264 31.215 1.00 95.75 543 ILE A O 1
ATOM 4352 N N . GLY A 1 544 ? -19.482 -5.361 31.111 1.00 93.38 544 GLY A N 1
ATOM 4353 C CA . GLY A 1 544 ? -20.723 -5.957 30.614 1.00 93.38 544 GLY A CA 1
ATOM 4354 C C . GLY A 1 544 ? -21.213 -7.127 31.475 1.00 93.38 544 GLY A C 1
ATOM 4355 O O . GLY A 1 544 ? -21.328 -7.022 32.698 1.00 93.38 544 GLY A O 1
ATOM 4356 N N . GLU A 1 545 ? -21.464 -8.260 30.818 1.00 92.31 545 GLU A N 1
ATOM 4357 C CA . GLU A 1 545 ? -21.918 -9.509 31.448 1.00 92.31 545 GLU A CA 1
ATOM 4358 C C . GLU A 1 545 ? -20.767 -10.369 32.002 1.00 92.31 545 GLU A C 1
ATOM 4360 O O . GLU A 1 545 ? -21.002 -11.425 32.590 1.00 92.31 545 GLU A O 1
ATOM 4365 N N . PHE A 1 546 ? -19.510 -9.952 31.816 1.00 93.56 546 PHE A N 1
ATOM 4366 C CA . PHE A 1 546 ? -18.362 -10.695 32.324 1.00 93.56 546 PHE A CA 1
ATOM 4367 C C . PHE A 1 546 ? -18.244 -10.576 33.850 1.00 93.56 546 PHE A C 1
ATOM 4369 O O . PHE A 1 546 ? -18.575 -9.549 34.450 1.00 93.56 546 PHE A O 1
ATOM 4376 N N . THR A 1 547 ? -17.729 -11.633 34.484 1.00 93.31 547 THR A N 1
ATOM 4377 C CA . THR A 1 547 ? -17.479 -11.660 35.930 1.00 93.31 547 THR A CA 1
ATOM 4378 C C . THR A 1 547 ? -16.545 -10.524 36.345 1.00 93.31 547 THR A C 1
ATOM 4380 O O . THR A 1 547 ? -15.546 -10.254 35.676 1.00 93.31 547 THR A O 1
ATOM 4383 N N . GLU A 1 548 ? -16.852 -9.878 37.473 1.00 94.12 548 GLU A N 1
ATOM 4384 C CA . GLU A 1 548 ? -15.993 -8.838 38.040 1.00 94.12 548 GLU A CA 1
ATOM 4385 C C . GLU A 1 548 ? -14.591 -9.375 38.368 1.00 94.12 548 GLU A C 1
ATOM 4387 O O . GLU A 1 548 ? -14.420 -10.510 38.826 1.00 94.12 548 GLU A O 1
ATOM 4392 N N . GLY A 1 549 ? -13.576 -8.542 38.161 1.00 94.62 549 GLY A N 1
ATOM 4393 C CA . GLY A 1 549 ? -12.190 -8.925 38.392 1.00 94.62 549 GLY A CA 1
ATOM 4394 C C . GLY A 1 549 ? -11.261 -7.728 38.530 1.00 94.62 549 GLY A C 1
ATOM 4395 O O . GLY A 1 549 ? -11.603 -6.602 38.171 1.00 94.62 549 GLY A O 1
ATOM 4396 N N . LYS A 1 550 ? -10.070 -7.990 39.066 1.00 95.06 550 LYS A N 1
ATOM 4397 C CA . LYS A 1 550 ? -8.990 -7.015 39.188 1.00 95.06 550 LYS A CA 1
ATOM 4398 C C . LYS A 1 550 ? -8.155 -7.006 37.910 1.00 95.06 550 LYS A C 1
ATOM 4400 O O . LYS A 1 550 ? -7.705 -8.063 37.470 1.00 95.06 550 LYS A O 1
ATOM 4405 N N . VAL A 1 551 ? -7.926 -5.844 37.313 1.00 95.50 551 VAL A N 1
ATOM 4406 C CA . VAL A 1 551 ? -7.165 -5.717 36.063 1.00 95.50 551 VAL A CA 1
ATOM 4407 C C . VAL A 1 551 ? -5.711 -6.131 36.292 1.00 95.50 551 VAL A C 1
ATOM 4409 O O . VAL A 1 551 ? -5.012 -5.548 37.114 1.00 95.50 551 VAL A O 1
ATOM 4412 N N . MET A 1 552 ? -5.255 -7.136 35.546 1.00 94.19 552 MET A N 1
ATOM 4413 C CA . MET A 1 552 ? -3.889 -7.665 35.605 1.00 94.19 552 MET A CA 1
ATOM 4414 C C . MET A 1 552 ? -2.985 -7.008 34.569 1.00 94.19 552 MET A C 1
ATOM 4416 O O . MET A 1 552 ? -1.900 -6.532 34.886 1.00 94.19 552 MET A O 1
ATOM 4420 N N . ASP A 1 553 ? -3.434 -7.011 33.316 1.00 92.00 553 ASP A N 1
ATOM 4421 C CA . ASP A 1 553 ? -2.754 -6.365 32.204 1.00 92.00 553 ASP A CA 1
ATOM 4422 C C . ASP A 1 553 ? -3.755 -5.950 31.121 1.00 92.00 553 ASP A C 1
ATOM 4424 O O . ASP A 1 553 ? -4.865 -6.484 31.019 1.00 92.00 553 ASP A O 1
ATOM 4428 N N . ILE A 1 554 ? -3.334 -4.984 30.307 1.00 90.31 554 ILE A N 1
ATOM 4429 C CA . ILE A 1 554 ? -4.024 -4.572 29.087 1.00 90.31 554 ILE A CA 1
ATOM 4430 C C . ILE A 1 554 ? -3.025 -4.759 27.947 1.00 90.31 554 ILE A C 1
ATOM 4432 O O . ILE A 1 554 ? -2.157 -3.922 27.700 1.00 90.31 554 ILE A O 1
ATOM 4436 N N . SER A 1 555 ? -3.110 -5.904 27.275 1.00 86.69 555 SER A N 1
ATOM 4437 C CA . SER A 1 555 ? -2.301 -6.203 26.095 1.00 86.69 555 SER A CA 1
ATOM 4438 C C . SER A 1 555 ? -2.880 -5.515 24.848 1.00 86.69 555 SER A C 1
ATOM 4440 O O . SER A 1 555 ? -4.003 -5.012 24.847 1.00 86.69 555 SER A O 1
ATOM 4442 N N . TRP A 1 556 ? -2.157 -5.559 23.724 1.00 79.12 556 TRP A N 1
ATOM 4443 C CA . TRP A 1 556 ? -2.610 -4.937 22.469 1.00 79.12 556 TRP A CA 1
ATOM 4444 C C . TRP A 1 556 ? -3.896 -5.553 21.878 1.00 79.12 556 TRP A C 1
ATOM 4446 O O . TRP A 1 556 ? -4.560 -4.899 21.083 1.00 79.12 556 TRP A O 1
ATOM 4456 N N . ARG A 1 557 ? -4.270 -6.786 22.260 1.00 86.88 557 ARG A N 1
ATOM 4457 C CA . ARG A 1 557 ? -5.477 -7.492 21.769 1.00 86.88 557 ARG A CA 1
ATOM 4458 C C . ARG A 1 557 ? -6.473 -7.879 22.865 1.00 86.88 557 ARG A C 1
ATOM 4460 O O . ARG A 1 557 ? -7.637 -8.140 22.566 1.00 86.88 557 ARG A O 1
ATOM 4467 N N . THR A 1 558 ? -6.013 -8.005 24.104 1.00 91.88 558 THR A N 1
ATOM 4468 C CA . THR A 1 558 ? -6.784 -8.610 25.196 1.00 91.88 558 THR A CA 1
ATOM 4469 C C . THR A 1 558 ? -6.551 -7.881 26.505 1.00 91.88 558 THR A C 1
ATOM 4471 O O . THR A 1 558 ? -5.408 -7.559 26.826 1.00 91.88 558 THR A O 1
ATOM 4474 N N . THR A 1 559 ? -7.612 -7.739 27.285 1.00 94.06 559 THR A N 1
ATOM 4475 C CA . THR A 1 559 ? -7.582 -7.290 28.673 1.00 94.06 559 THR A CA 1
ATOM 4476 C C . THR A 1 559 ? -7.696 -8.516 29.569 1.00 94.06 559 THR A C 1
ATOM 4478 O O . THR A 1 559 ? -8.579 -9.353 29.367 1.00 94.06 559 THR A O 1
ATOM 4481 N N . ARG A 1 560 ? -6.789 -8.659 30.536 1.00 95.56 560 ARG A N 1
ATOM 4482 C CA . ARG A 1 560 ? -6.801 -9.779 31.482 1.00 95.56 560 ARG A CA 1
ATOM 4483 C C . ARG A 1 560 ? -7.236 -9.300 32.853 1.00 95.56 560 ARG A C 1
ATOM 4485 O O . ARG A 1 560 ? -6.640 -8.377 33.404 1.00 95.56 560 ARG A O 1
ATOM 4492 N N . LEU A 1 561 ? -8.241 -9.958 33.414 1.00 96.75 561 LEU A N 1
ATOM 4493 C CA . LEU A 1 561 ? -8.741 -9.714 34.761 1.00 96.75 561 LEU A CA 1
ATOM 4494 C C . LEU A 1 561 ? -8.468 -10.945 35.628 1.00 96.75 561 LEU A C 1
ATOM 4496 O O . LEU A 1 561 ? -8.687 -12.070 35.186 1.00 96.75 561 LEU A O 1
ATOM 4500 N N . ARG A 1 562 ? -8.018 -10.754 36.866 1.00 96.44 562 ARG A N 1
ATOM 4501 C CA . ARG A 1 562 ? -8.030 -11.795 37.897 1.00 96.44 562 ARG A CA 1
ATOM 4502 C C . ARG A 1 562 ? -9.387 -11.752 38.591 1.00 96.44 562 ARG A C 1
ATOM 4504 O O . ARG A 1 562 ? -9.714 -10.757 39.237 1.00 96.44 562 ARG A O 1
ATOM 4511 N N . THR A 1 563 ? -10.188 -12.796 38.431 1.00 94.50 563 THR A N 1
ATOM 4512 C CA . THR A 1 563 ? -11.485 -12.923 39.107 1.00 94.50 563 THR A CA 1
ATOM 4513 C C . THR A 1 563 ? -11.289 -13.154 40.608 1.00 94.50 563 THR A C 1
ATOM 4515 O O . THR A 1 563 ? -10.177 -13.402 41.079 1.00 94.50 563 THR A O 1
ATOM 4518 N N . ARG A 1 564 ? -12.374 -13.086 41.387 1.00 89.69 564 ARG A N 1
ATOM 4519 C CA . ARG A 1 564 ? -12.322 -13.386 42.829 1.00 89.69 564 ARG A CA 1
ATOM 4520 C C . ARG A 1 564 ? -11.999 -14.852 43.138 1.00 89.69 564 ARG A C 1
ATOM 4522 O O . ARG A 1 564 ? -11.447 -15.115 44.199 1.00 89.69 564 ARG A O 1
ATOM 4529 N N . ASP A 1 565 ? -12.261 -15.759 42.198 1.00 91.50 565 ASP A N 1
ATOM 4530 C CA . ASP A 1 565 ? -11.913 -17.184 42.292 1.00 91.50 565 ASP A CA 1
ATOM 4531 C C . ASP A 1 565 ? -10.447 -17.460 41.893 1.00 91.50 565 ASP A C 1
ATOM 4533 O O . ASP A 1 565 ? -10.077 -18.597 41.613 1.00 91.50 565 ASP A O 1
ATOM 4537 N N . ASP A 1 566 ? -9.621 -16.408 41.804 1.00 90.06 566 ASP A N 1
ATOM 4538 C CA . ASP A 1 566 ? -8.213 -16.434 41.382 1.00 90.06 566 ASP A CA 1
ATOM 4539 C C . ASP A 1 566 ? -7.977 -17.024 39.976 1.00 90.06 566 ASP A C 1
ATOM 4541 O O . ASP A 1 566 ? -6.898 -17.509 39.636 1.00 90.06 566 ASP A O 1
ATOM 4545 N N . THR A 1 567 ? -8.986 -16.949 39.103 1.00 94.69 567 THR A N 1
ATOM 4546 C CA . THR A 1 567 ? -8.854 -17.334 37.690 1.00 94.69 567 THR A CA 1
ATOM 4547 C C . THR A 1 567 ? -8.553 -16.120 36.813 1.00 94.69 567 THR A C 1
ATOM 4549 O O . THR A 1 567 ? -8.972 -14.999 37.105 1.00 94.69 567 THR A O 1
ATOM 4552 N N . VAL A 1 568 ? -7.821 -16.324 35.712 1.00 96.25 568 VAL A N 1
ATOM 4553 C CA . VAL A 1 568 ? -7.504 -15.253 34.754 1.00 96.25 568 VAL A CA 1
ATOM 4554 C C . VAL A 1 568 ? -8.533 -15.243 33.627 1.00 96.25 568 VAL A C 1
ATOM 4556 O O . VAL A 1 568 ? -8.498 -16.078 32.723 1.00 96.25 568 VAL A O 1
ATOM 4559 N N . LEU A 1 569 ? -9.428 -14.262 33.655 1.00 96.00 569 LEU A N 1
ATOM 4560 C CA . LEU A 1 569 ? -10.398 -14.001 32.603 1.00 96.00 569 LEU A CA 1
ATOM 4561 C C . LEU A 1 569 ? -9.762 -13.132 31.510 1.00 96.00 569 LEU A C 1
ATOM 4563 O O . LEU A 1 569 ? -9.350 -12.002 31.763 1.00 96.00 569 LEU A O 1
ATOM 4567 N N . CYS A 1 570 ? -9.671 -13.655 30.287 1.00 95.06 570 CYS A N 1
ATOM 4568 C CA . CYS A 1 570 ? -9.103 -12.943 29.140 1.00 95.06 570 CYS A CA 1
ATOM 4569 C C . CYS A 1 570 ? -10.220 -12.444 28.217 1.00 95.06 570 CYS A C 1
ATOM 4571 O O . CYS A 1 570 ? -10.843 -13.242 27.520 1.00 95.06 570 CYS A O 1
ATOM 4573 N N . ILE A 1 571 ? -10.433 -11.131 28.173 1.00 94.62 571 ILE A N 1
ATOM 4574 C CA . ILE A 1 571 ? -11.484 -10.494 27.375 1.00 94.62 571 ILE A CA 1
ATOM 4575 C C . ILE A 1 571 ? -10.843 -9.858 26.128 1.00 94.62 571 ILE A C 1
ATOM 4577 O O . ILE A 1 571 ? -9.870 -9.108 26.261 1.00 94.62 571 ILE A O 1
ATOM 4581 N N . PRO A 1 572 ? -11.325 -10.142 24.904 1.00 95.00 572 PRO A N 1
ATOM 4582 C CA . PRO A 1 572 ? -10.900 -9.421 23.704 1.00 95.00 572 PRO A CA 1
ATOM 4583 C C . PRO A 1 572 ? -11.172 -7.918 23.838 1.00 95.00 572 PRO A C 1
ATOM 4585 O O . PRO A 1 572 ? -12.253 -7.524 24.266 1.00 95.00 572 PRO A O 1
ATOM 4588 N N . ASN A 1 573 ? -10.221 -7.070 23.441 1.00 94.12 573 ASN A N 1
ATOM 4589 C CA . ASN A 1 573 ? -10.354 -5.620 23.624 1.00 94.12 573 ASN A CA 1
ATOM 4590 C C . ASN A 1 573 ? -11.563 -5.027 22.883 1.00 94.12 573 ASN A C 1
ATOM 4592 O O . ASN A 1 573 ? -12.159 -4.085 23.387 1.00 94.12 573 ASN A O 1
ATOM 4596 N N . SER A 1 574 ? -11.950 -5.583 21.728 1.00 93.94 574 SER A N 1
ATOM 4597 C CA . SER A 1 574 ? -13.174 -5.170 21.014 1.00 93.94 574 SER A CA 1
ATOM 4598 C C . SER A 1 574 ? -14.415 -5.331 21.891 1.00 93.94 574 SER A C 1
ATOM 4600 O O . SER A 1 574 ? -15.129 -4.366 22.132 1.00 93.94 574 SER A O 1
ATOM 4602 N N . GLN A 1 575 ? -14.597 -6.515 22.480 1.00 94.00 575 GLN A N 1
ATOM 4603 C CA . GLN A 1 575 ? -15.701 -6.785 23.402 1.00 94.00 575 GLN A CA 1
ATOM 4604 C C . GLN A 1 575 ? -15.616 -5.938 24.674 1.00 94.00 575 GLN A C 1
ATOM 4606 O O . GLN A 1 575 ? -16.638 -5.449 25.148 1.00 94.00 575 GLN A O 1
ATOM 4611 N N . ALA A 1 576 ? -14.413 -5.748 25.224 1.00 93.12 576 ALA A N 1
ATOM 4612 C CA . ALA A 1 576 ? -14.228 -4.944 26.428 1.00 93.12 576 ALA A CA 1
ATOM 4613 C C . ALA A 1 576 ? -14.571 -3.463 26.205 1.00 93.12 576 ALA A C 1
ATOM 4615 O O . ALA A 1 576 ? -15.161 -2.841 27.080 1.00 93.12 576 ALA A O 1
ATOM 4616 N N . SER A 1 577 ? -14.219 -2.919 25.039 1.00 91.62 577 SER A N 1
ATOM 4617 C CA . SER A 1 577 ? -14.469 -1.524 24.670 1.00 91.62 577 SER A CA 1
ATOM 4618 C C . SER A 1 577 ? -15.921 -1.254 24.272 1.00 91.62 577 SER A C 1
ATOM 4620 O O . SER A 1 577 ? -16.380 -0.128 24.425 1.00 91.62 577 SER A O 1
ATOM 4622 N N . GLU A 1 578 ? -16.625 -2.247 23.725 1.00 91.12 578 GLU A N 1
ATOM 4623 C CA . GLU A 1 578 ? -18.034 -2.126 23.321 1.00 91.12 578 GLU A CA 1
ATOM 4624 C C . GLU A 1 578 ? -19.008 -2.365 24.487 1.00 91.12 578 GLU A C 1
ATOM 4626 O O . GLU A 1 578 ? -20.183 -2.004 24.406 1.00 91.12 578 GLU A O 1
ATOM 4631 N N . SER A 1 579 ? -18.533 -2.970 25.579 1.00 93.94 579 SER A N 1
ATOM 4632 C CA . SER A 1 579 ? -19.347 -3.269 26.757 1.00 93.94 579 SER A CA 1
ATOM 4633 C C . SER A 1 579 ? -19.385 -2.095 27.743 1.00 93.94 579 SER A C 1
ATOM 4635 O O . SER A 1 579 ? -18.389 -1.387 27.888 1.00 93.94 579 SER A O 1
ATOM 4637 N N . PRO A 1 580 ? -20.483 -1.913 28.503 1.00 94.69 580 PRO A N 1
ATOM 4638 C CA . PRO A 1 580 ? -20.497 -1.006 29.649 1.00 94.69 580 PRO A CA 1
ATOM 4639 C C . PRO A 1 580 ? -19.425 -1.400 30.672 1.00 94.69 580 PRO A C 1
ATOM 4641 O O . PRO A 1 580 ? -19.293 -2.577 31.009 1.00 94.69 580 PRO A O 1
ATOM 4644 N N . ILE A 1 581 ? -18.670 -0.426 31.180 1.00 93.69 581 ILE A N 1
ATOM 4645 C CA . ILE A 1 581 ? -17.598 -0.652 32.155 1.00 93.69 581 ILE A CA 1
ATOM 4646 C C . ILE A 1 581 ? -17.982 0.017 33.475 1.00 93.69 581 ILE A C 1
ATOM 4648 O O . ILE A 1 581 ? -18.094 1.240 33.548 1.00 93.69 581 ILE A O 1
ATOM 4652 N N . GLU A 1 582 ? -18.117 -0.777 34.532 1.00 92.62 582 GLU A N 1
ATOM 4653 C CA . GLU A 1 582 ? -18.207 -0.294 35.910 1.00 92.62 582 GLU A CA 1
ATOM 4654 C C . GLU A 1 582 ? -16.822 -0.390 36.560 1.00 92.62 582 GLU A C 1
ATOM 4656 O O . GLU A 1 582 ? -16.247 -1.477 36.650 1.00 92.62 582 GLU A O 1
ATOM 4661 N N . ASN A 1 583 ? -16.273 0.741 37.007 1.00 92.00 583 ASN A N 1
ATOM 4662 C CA . ASN A 1 583 ? -14.998 0.794 37.724 1.00 92.00 583 ASN A CA 1
ATOM 4663 C C . ASN A 1 583 ? -15.250 1.106 39.204 1.00 92.00 583 ASN A C 1
ATOM 4665 O O . ASN A 1 583 ? -15.739 2.182 39.544 1.00 92.00 583 ASN A O 1
ATOM 4669 N N . PHE A 1 584 ? -14.885 0.173 40.082 1.00 90.06 584 PHE A N 1
ATOM 4670 C CA . PHE A 1 584 ? -15.099 0.279 41.527 1.00 90.06 584 PHE A CA 1
ATOM 4671 C C . PHE A 1 584 ? -13.908 0.894 42.278 1.00 90.06 584 PHE A C 1
ATOM 4673 O O . PHE A 1 584 ? -13.987 1.103 43.486 1.00 90.06 584 PHE A O 1
ATOM 4680 N N . SER A 1 585 ? -12.798 1.174 41.591 1.00 86.81 585 SER A N 1
ATOM 4681 C CA . SER A 1 585 ? -11.549 1.667 42.191 1.00 86.81 585 SER A CA 1
ATOM 4682 C C . SER A 1 585 ? -11.295 3.156 41.962 1.00 86.81 585 SER A C 1
ATOM 4684 O O . SER A 1 585 ? -10.494 3.752 42.680 1.00 86.81 585 SER A O 1
ATOM 4686 N N . ARG A 1 586 ? -11.979 3.774 40.993 1.00 78.25 586 ARG A N 1
ATOM 4687 C CA . ARG A 1 586 ? -11.678 5.134 40.517 1.00 78.25 586 ARG A CA 1
ATOM 4688 C C . ARG A 1 586 ? -12.565 6.245 41.096 1.00 78.25 586 ARG A C 1
ATOM 4690 O O . ARG A 1 586 ? -12.507 7.373 40.618 1.00 78.25 586 ARG A O 1
ATOM 4697 N N . ASN A 1 587 ? -13.382 5.947 42.102 1.00 72.38 587 ASN A N 1
ATOM 4698 C CA . ASN A 1 587 ? -14.146 6.970 42.818 1.00 72.38 587 ASN A CA 1
ATOM 4699 C C . ASN A 1 587 ? -13.210 7.807 43.719 1.00 72.38 587 ASN A C 1
ATOM 4701 O O . ASN A 1 587 ? -12.289 7.243 44.313 1.00 72.38 587 ASN A O 1
ATOM 4705 N N . GLU A 1 588 ? -13.452 9.116 43.853 1.00 66.38 588 GLU A N 1
ATOM 4706 C CA . GLU A 1 588 ? -12.631 10.053 44.647 1.00 66.38 588 GLU A CA 1
ATOM 4707 C C . GLU A 1 588 ? -12.430 9.558 46.087 1.00 66.38 588 GLU A C 1
ATOM 4709 O O . GLU A 1 588 ? -11.312 9.562 46.603 1.00 66.38 588 GLU A O 1
ATOM 4714 N N . ASN A 1 589 ? -13.487 8.996 46.681 1.00 66.88 589 ASN A N 1
ATOM 4715 C CA . ASN A 1 589 ? -13.475 8.492 48.058 1.00 66.88 589 ASN A CA 1
ATOM 4716 C C . ASN A 1 589 ? -13.107 6.998 48.164 1.00 66.88 589 ASN A C 1
ATOM 4718 O O . ASN A 1 589 ? -13.174 6.429 49.252 1.00 66.88 589 ASN A O 1
ATOM 4722 N N . LYS A 1 590 ? -12.752 6.332 47.048 1.00 69.88 590 LYS A N 1
ATOM 4723 C CA . LYS A 1 590 ? -12.423 4.886 46.958 1.00 69.88 590 LYS A CA 1
ATOM 4724 C C . LYS A 1 590 ? -13.437 3.945 47.630 1.00 69.88 590 LYS A C 1
ATOM 4726 O O . LYS A 1 590 ? -13.101 2.820 48.016 1.00 69.88 590 LYS A O 1
ATOM 4731 N N . GLY A 1 591 ? -14.669 4.416 47.780 1.00 78.75 591 GLY A N 1
ATOM 4732 C CA . GLY A 1 591 ? -15.763 3.687 48.391 1.00 78.75 591 GLY A CA 1
ATOM 4733 C C . GLY A 1 591 ? -16.907 3.460 47.417 1.00 78.75 591 GLY A C 1
ATOM 4734 O O . GLY A 1 591 ? -16.923 3.979 46.294 1.00 78.75 591 GLY A O 1
ATOM 4735 N N . TYR A 1 592 ? -17.857 2.639 47.846 1.00 87.31 592 TYR A N 1
ATOM 4736 C CA . TYR A 1 592 ? -19.020 2.278 47.050 1.00 87.31 592 TYR A CA 1
ATOM 4737 C C . TYR A 1 592 ? -20.217 1.955 47.948 1.00 87.31 592 TYR A C 1
ATOM 4739 O O . TYR A 1 592 ? -20.071 1.514 49.091 1.00 87.31 592 TYR A O 1
ATOM 4747 N N . TRP A 1 593 ? -21.417 2.169 47.409 1.00 89.38 593 TRP A N 1
ATOM 4748 C CA . TRP A 1 593 ? -22.661 1.902 48.120 1.00 89.38 593 TRP A CA 1
ATOM 4749 C C . TRP A 1 593 ? -23.006 0.416 48.134 1.00 89.38 593 TRP A C 1
ATOM 4751 O O . TRP A 1 593 ? -22.957 -0.282 47.114 1.00 89.38 593 TRP A O 1
ATOM 4761 N N . LYS A 1 594 ? -23.441 -0.049 49.301 1.00 90.44 594 LYS A N 1
ATOM 4762 C CA . LYS A 1 594 ? -24.075 -1.343 49.498 1.00 90.44 594 LYS A CA 1
ATOM 4763 C C . LYS A 1 594 ? -25.471 -1.182 50.056 1.00 90.44 594 LYS A C 1
ATOM 4765 O O . LYS A 1 594 ? -25.688 -0.460 51.020 1.00 90.44 594 LYS A O 1
ATOM 4770 N N . TYR A 1 595 ? -26.398 -1.914 49.449 1.00 91.06 595 TYR A N 1
ATOM 4771 C CA . TYR A 1 595 ? -27.797 -1.927 49.834 1.00 91.06 595 TYR A CA 1
ATOM 4772 C C . TYR A 1 595 ? -28.216 -3.336 50.242 1.00 91.06 595 TYR A C 1
ATOM 4774 O O . TYR A 1 595 ? -28.014 -4.290 49.490 1.00 91.06 595 TYR A O 1
ATOM 4782 N N . PHE A 1 596 ? -28.825 -3.451 51.417 1.00 90.31 596 PHE A N 1
ATOM 4783 C CA . PHE A 1 596 ? -29.335 -4.697 51.977 1.00 90.31 596 PHE A CA 1
ATOM 4784 C C . PHE A 1 596 ? -30.830 -4.557 52.223 1.00 90.31 596 PHE A C 1
ATOM 4786 O O . PHE A 1 596 ? -31.275 -3.567 52.800 1.00 90.31 596 PHE A O 1
ATOM 4793 N N . THR A 1 597 ? -31.612 -5.540 51.781 1.00 89.62 597 THR A N 1
ATOM 4794 C CA . THR A 1 597 ? -33.049 -5.589 52.071 1.00 89.62 597 THR A CA 1
ATOM 4795 C C . THR A 1 597 ? -33.286 -6.556 53.217 1.00 89.62 597 THR A C 1
ATOM 4797 O O . THR A 1 597 ? -32.941 -7.731 53.121 1.00 89.62 597 THR A O 1
ATOM 4800 N N . ILE A 1 598 ? -33.861 -6.051 54.303 1.00 89.50 598 ILE A N 1
ATOM 4801 C CA . ILE A 1 598 ? -34.147 -6.798 55.522 1.00 89.50 598 ILE A CA 1
ATOM 4802 C C . ILE A 1 598 ? -35.656 -6.962 55.664 1.00 89.50 598 ILE A C 1
ATOM 4804 O O . ILE A 1 598 ? -36.412 -5.992 55.565 1.00 89.50 598 ILE A O 1
ATOM 4808 N N . HIS A 1 599 ? -36.084 -8.192 55.929 1.00 88.00 599 HIS A N 1
ATOM 4809 C CA . HIS A 1 599 ? -37.483 -8.545 56.140 1.00 88.00 599 HIS A CA 1
ATOM 4810 C C . HIS A 1 599 ? -37.748 -8.766 57.632 1.00 88.00 599 HIS A C 1
ATOM 4812 O O . HIS A 1 599 ? -37.124 -9.621 58.268 1.00 88.00 599 HIS A O 1
ATOM 4818 N N . VAL A 1 600 ? -38.677 -7.988 58.187 1.00 88.62 600 VAL A N 1
ATOM 4819 C CA . VAL A 1 600 ? -39.027 -7.985 59.618 1.00 88.62 600 VAL A CA 1
ATOM 4820 C C . VAL A 1 600 ? -40.534 -8.178 59.801 1.00 88.62 600 VAL A C 1
ATOM 4822 O O . VAL A 1 600 ? -41.313 -7.795 58.928 1.00 88.62 600 VAL A O 1
ATOM 4825 N N . ASP A 1 601 ? -40.954 -8.809 60.905 1.00 85.00 601 ASP A N 1
ATOM 4826 C CA . ASP A 1 601 ? -42.379 -8.993 61.207 1.00 85.00 601 ASP A CA 1
ATOM 4827 C C . ASP A 1 601 ? -43.093 -7.618 61.263 1.00 85.00 601 ASP A C 1
ATOM 4829 O O . ASP A 1 601 ? -42.626 -6.725 61.984 1.00 85.00 601 ASP A O 1
ATOM 4833 N N . PRO A 1 602 ? -44.201 -7.415 60.516 1.00 82.94 602 PRO A N 1
ATOM 4834 C CA . PRO A 1 602 ? -44.920 -6.138 60.463 1.00 82.94 602 PRO A CA 1
ATOM 4835 C C . PRO A 1 602 ? -45.449 -5.629 61.807 1.00 82.94 602 PRO A C 1
ATOM 4837 O O . PRO A 1 602 ? -45.817 -4.461 61.900 1.00 82.94 602 PRO A O 1
ATOM 4840 N N . PHE A 1 603 ? -45.501 -6.475 62.841 1.00 82.31 603 PHE A N 1
ATOM 4841 C CA . PHE A 1 603 ? -45.950 -6.088 64.179 1.00 82.31 603 PHE A CA 1
ATOM 4842 C C . PHE A 1 603 ? -45.029 -5.054 64.855 1.00 82.31 603 PHE A C 1
ATOM 4844 O O . PHE A 1 603 ? -45.438 -4.366 65.790 1.00 82.31 603 PHE A O 1
ATOM 4851 N N . HIS A 1 604 ? -43.774 -4.936 64.415 1.00 84.75 604 HIS A N 1
ATOM 4852 C CA . HIS A 1 604 ? -42.829 -3.971 64.971 1.00 84.75 604 HIS A CA 1
ATOM 4853 C C . HIS A 1 604 ? -42.979 -2.589 64.319 1.00 84.75 604 HIS A C 1
ATOM 4855 O O . HIS A 1 604 ? -43.054 -2.475 63.096 1.00 84.75 604 HIS A O 1
ATOM 4861 N N . SER A 1 605 ? -42.961 -1.523 65.130 1.00 85.19 605 SER A N 1
ATOM 4862 C CA . SER A 1 605 ? -43.098 -0.157 64.615 1.00 85.19 605 SER A CA 1
ATOM 4863 C C . SER A 1 605 ? -41.947 0.209 63.658 1.00 85.19 605 SER A C 1
ATOM 4865 O O . SER A 1 605 ? -40.776 -0.024 63.990 1.00 85.19 605 SER A O 1
ATOM 4867 N N . PRO A 1 606 ? -42.233 0.820 62.490 1.00 87.81 606 PRO A N 1
ATOM 4868 C CA . PRO A 1 606 ? -41.200 1.135 61.506 1.00 87.81 606 PRO A CA 1
ATOM 4869 C C . PRO A 1 606 ? -40.081 2.030 62.021 1.00 87.81 606 PRO A C 1
ATOM 4871 O O . PRO A 1 606 ? -38.936 1.877 61.602 1.00 87.81 606 PRO A O 1
ATOM 4874 N N . ASP A 1 607 ? -40.385 2.949 62.932 1.00 88.06 607 ASP A N 1
ATOM 4875 C CA . ASP A 1 607 ? -39.401 3.882 63.486 1.00 88.06 607 ASP A CA 1
ATOM 4876 C C . ASP A 1 607 ? -38.395 3.158 64.380 1.00 88.06 607 ASP A C 1
ATOM 4878 O O . ASP A 1 607 ? -37.188 3.387 64.283 1.00 88.06 607 ASP A O 1
ATOM 4882 N N . ARG A 1 608 ? -38.881 2.206 65.186 1.00 89.06 608 ARG A N 1
ATOM 4883 C CA . ARG A 1 608 ? -38.029 1.364 66.028 1.00 89.06 608 ARG A CA 1
ATOM 4884 C C . ARG A 1 608 ? -37.131 0.475 65.179 1.00 89.06 608 ARG A C 1
ATOM 4886 O O . ARG A 1 608 ? -35.941 0.385 65.462 1.00 89.06 608 ARG A O 1
ATOM 4893 N N . VAL A 1 609 ? -37.678 -0.162 64.143 1.00 90.56 609 VAL A N 1
ATOM 4894 C CA . VAL A 1 609 ? -36.888 -1.032 63.259 1.00 90.56 609 VAL A CA 1
ATOM 4895 C C . VAL A 1 609 ? -35.831 -0.220 62.509 1.00 90.56 609 VAL A C 1
ATOM 4897 O O . VAL A 1 609 ? -34.666 -0.606 62.519 1.00 90.56 609 VAL A O 1
ATOM 4900 N N . ARG A 1 610 ? -36.184 0.942 61.936 1.00 92.94 610 ARG A N 1
ATOM 4901 C CA . ARG A 1 610 ? -35.215 1.826 61.262 1.00 92.94 610 ARG A CA 1
ATOM 4902 C C . ARG A 1 610 ? -34.065 2.237 62.176 1.00 92.94 610 ARG A C 1
ATOM 4904 O O . ARG A 1 610 ? -32.924 2.204 61.724 1.00 92.94 610 ARG A O 1
ATOM 4911 N N . LYS A 1 611 ? -34.360 2.583 63.434 1.00 92.81 611 LYS A N 1
ATOM 4912 C CA . LYS A 1 611 ? -33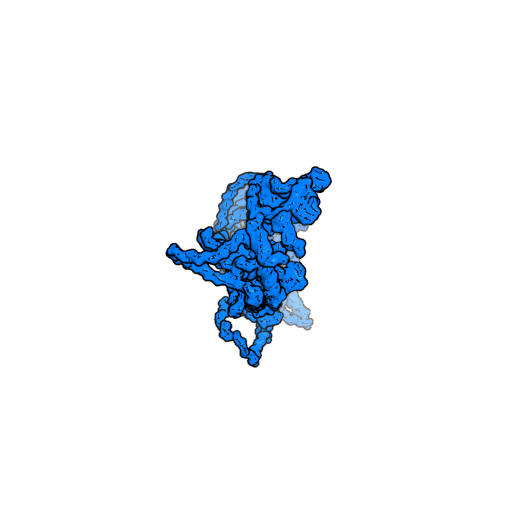.341 2.929 64.431 1.00 92.81 611 LYS A CA 1
ATOM 4913 C C . LYS A 1 611 ? -32.395 1.758 64.696 1.00 92.81 611 LYS A C 1
ATOM 4915 O O . LYS A 1 611 ? -31.194 1.915 64.545 1.00 92.81 611 LYS A O 1
ATOM 4920 N N . VAL A 1 612 ? -32.928 0.576 65.010 1.00 92.94 612 VAL A N 1
ATOM 4921 C CA . VAL A 1 612 ? -32.103 -0.607 65.321 1.00 92.94 612 VAL A CA 1
ATOM 4922 C C . VAL A 1 612 ? -31.230 -1.021 64.133 1.00 92.94 612 VAL A C 1
ATOM 4924 O O . VAL A 1 612 ? -30.071 -1.384 64.316 1.00 92.94 612 VAL A O 1
ATOM 4927 N N . LEU A 1 613 ? -31.768 -0.949 62.914 1.00 93.50 613 LEU A N 1
ATOM 4928 C CA . LEU A 1 613 ? -31.011 -1.243 61.698 1.00 93.50 613 LEU A CA 1
ATOM 4929 C C . LEU A 1 613 ? -29.935 -0.187 61.403 1.00 93.50 613 LEU A C 1
ATOM 4931 O O . LEU A 1 613 ? -28.885 -0.530 60.866 1.00 93.50 613 LEU A O 1
ATOM 4935 N N . LEU A 1 614 ? -30.184 1.079 61.751 1.00 93.62 614 LEU A N 1
ATOM 4936 C CA . LEU A 1 614 ? -29.192 2.143 61.626 1.00 93.62 614 LEU A CA 1
ATOM 4937 C C . LEU A 1 614 ? -28.063 1.936 62.638 1.00 93.62 614 LEU A C 1
ATOM 4939 O O . LEU A 1 614 ? -26.903 1.983 62.250 1.00 93.62 614 LEU A O 1
ATOM 4943 N N . ASP A 1 615 ? -28.397 1.625 63.893 1.00 92.62 615 ASP A N 1
ATOM 4944 C CA . ASP A 1 615 ? -27.414 1.318 64.938 1.00 92.62 615 ASP A CA 1
ATOM 4945 C C . ASP A 1 615 ? -26.506 0.148 64.511 1.00 92.62 615 ASP A C 1
ATOM 4947 O O . ASP A 1 615 ? -25.292 0.225 64.674 1.00 92.62 615 ASP A O 1
ATOM 4951 N N . ALA A 1 616 ? -27.080 -0.889 63.885 1.00 93.06 616 ALA A N 1
ATOM 4952 C CA . ALA A 1 616 ? -26.335 -2.032 63.351 1.00 93.06 616 ALA A CA 1
ATOM 4953 C C . ALA A 1 616 ? -25.399 -1.657 62.187 1.00 93.06 616 ALA A C 1
ATOM 4955 O O . ALA A 1 616 ? -24.274 -2.148 62.092 1.00 93.06 616 ALA A O 1
ATOM 4956 N N . ALA A 1 617 ? -25.856 -0.791 61.280 1.00 91.94 617 ALA A N 1
ATOM 4957 C CA . ALA A 1 617 ? -25.028 -0.290 60.187 1.00 91.94 617 ALA A CA 1
ATOM 4958 C C . ALA A 1 617 ? -23.866 0.573 60.704 1.00 91.94 617 ALA A C 1
ATOM 4960 O O . ALA A 1 617 ? -22.739 0.409 60.247 1.00 91.94 617 ALA A O 1
ATOM 4961 N N . MET A 1 618 ? -24.124 1.439 61.687 1.00 90.62 618 MET A N 1
ATOM 4962 C CA . MET A 1 618 ? -23.114 2.308 62.302 1.00 90.62 618 MET A CA 1
ATOM 4963 C C . MET A 1 618 ? -22.077 1.526 63.119 1.00 90.62 618 MET A C 1
ATOM 4965 O O . MET A 1 618 ? -20.935 1.957 63.225 1.00 90.62 618 MET A O 1
ATOM 4969 N N . SER A 1 619 ? -22.443 0.371 63.685 1.00 90.81 619 SER A N 1
ATOM 4970 C CA . SER A 1 619 ? -21.522 -0.496 64.432 1.00 90.81 619 SER A CA 1
ATOM 4971 C C . SER A 1 619 ? -20.721 -1.463 63.550 1.00 90.81 619 SER A C 1
ATOM 4973 O O . SER A 1 619 ? -19.971 -2.288 64.074 1.00 90.81 619 SER A O 1
ATOM 4975 N N . SER A 1 620 ? -20.906 -1.426 62.226 1.00 90.50 620 SER A N 1
ATOM 4976 C CA . SER A 1 620 ? -20.292 -2.375 61.292 1.00 90.50 620 SER A CA 1
ATOM 4977 C C . SER A 1 620 ? -18.887 -1.980 60.865 1.00 90.50 620 SER A C 1
ATOM 4979 O O . SER A 1 620 ? -18.646 -0.876 60.383 1.00 90.50 620 SER A O 1
ATOM 4981 N N . GLU A 1 621 ? -17.949 -2.918 61.005 1.00 85.19 621 GLU A N 1
ATOM 4982 C CA . GLU A 1 621 ? -16.548 -2.692 60.662 1.00 85.19 621 GLU A CA 1
ATOM 4983 C C . GLU A 1 621 ? -16.371 -2.437 59.154 1.00 85.19 621 GLU A C 1
ATOM 4985 O O . GLU A 1 621 ? -16.813 -3.205 58.293 1.00 85.19 621 GLU A O 1
ATOM 4990 N N . GLY A 1 622 ? -15.700 -1.330 58.826 1.00 82.12 622 GLY A N 1
ATOM 4991 C CA . GLY A 1 622 ? -15.438 -0.908 57.448 1.00 82.12 622 GLY A CA 1
ATOM 4992 C C . GLY A 1 622 ? -16.578 -0.145 56.767 1.00 82.12 622 GLY A C 1
ATOM 4993 O O . GLY A 1 622 ? -16.425 0.242 55.605 1.00 82.12 622 GLY A O 1
ATOM 4994 N N . VAL A 1 623 ? -17.682 0.110 57.476 1.00 87.50 623 VAL A N 1
ATOM 4995 C CA . VAL A 1 623 ? -18.687 1.097 57.065 1.00 87.50 623 VAL A CA 1
ATOM 4996 C C . VAL A 1 623 ? -18.182 2.497 57.402 1.00 87.50 623 VAL A C 1
ATOM 4998 O O . VAL A 1 623 ? -17.675 2.746 58.492 1.00 87.50 623 VAL A O 1
ATOM 5001 N N . VAL A 1 624 ? -18.312 3.419 56.452 1.00 85.50 624 VAL A N 1
ATOM 5002 C CA . VAL A 1 624 ? -17.984 4.830 56.655 1.00 85.50 624 VAL A CA 1
ATOM 5003 C C . VAL A 1 624 ? -19.114 5.491 57.434 1.00 85.50 624 VAL A C 1
ATOM 5005 O O . VAL A 1 624 ? -20.249 5.525 56.968 1.00 85.50 624 VAL A O 1
ATOM 5008 N N . THR A 1 625 ? -18.799 6.011 58.617 1.00 84.25 625 THR A N 1
ATOM 5009 C CA . THR A 1 625 ? -19.753 6.695 59.507 1.00 84.25 625 THR A CA 1
ATOM 5010 C C . THR A 1 625 ? -19.528 8.200 59.583 1.00 84.25 625 THR A C 1
ATOM 5012 O O . THR A 1 625 ? -20.458 8.941 59.888 1.00 84.25 625 THR A O 1
ATOM 5015 N N . ASP A 1 626 ? -18.305 8.645 59.292 1.00 81.38 626 ASP A N 1
ATOM 5016 C CA . ASP A 1 626 ? -17.843 10.008 59.579 1.00 81.38 626 ASP A CA 1
ATOM 5017 C C . ASP A 1 626 ? -17.888 10.931 58.346 1.00 81.38 626 ASP A C 1
ATOM 5019 O O . ASP A 1 626 ? -17.544 12.107 58.446 1.00 81.38 626 ASP A O 1
ATOM 5023 N N . ASP A 1 627 ? -18.302 10.410 57.184 1.00 81.62 627 ASP A N 1
ATOM 5024 C CA . ASP A 1 627 ? -18.437 11.161 55.930 1.00 81.62 627 ASP A CA 1
ATOM 5025 C C . ASP A 1 627 ? -19.848 11.780 55.819 1.00 81.62 627 ASP A C 1
ATOM 5027 O O . ASP A 1 627 ? -20.828 11.034 55.689 1.00 81.62 627 ASP A O 1
ATOM 5031 N N . PRO A 1 628 ? -19.979 13.124 55.847 1.00 79.12 628 PRO A N 1
ATOM 5032 C CA . PRO A 1 628 ? -21.270 13.802 55.739 1.00 79.12 628 PRO A CA 1
ATOM 5033 C C . PRO A 1 628 ? -21.989 13.559 54.409 1.00 79.12 628 PRO A C 1
ATOM 5035 O O . PRO A 1 628 ? -23.218 13.642 54.368 1.00 79.12 628 PRO A O 1
ATOM 5038 N N . ASP A 1 629 ? -21.248 13.263 53.338 1.00 81.19 629 ASP A N 1
ATOM 5039 C CA . ASP A 1 629 ? -21.804 13.067 51.997 1.00 81.19 629 ASP A CA 1
ATOM 5040 C C . ASP A 1 629 ? -22.305 11.627 51.785 1.00 81.19 629 ASP A C 1
ATOM 5042 O O . ASP A 1 629 ? -23.156 11.377 50.925 1.00 81.19 629 ASP A O 1
ATOM 5046 N N . HIS A 1 630 ? -21.832 10.673 52.598 1.00 85.56 630 HIS A N 1
ATOM 5047 C CA . HIS A 1 630 ? -22.148 9.247 52.469 1.00 85.56 630 HIS A CA 1
ATOM 5048 C C . HIS A 1 630 ? -22.612 8.576 53.781 1.00 85.56 630 HIS A C 1
ATOM 5050 O O . HIS A 1 630 ? -22.107 7.503 54.126 1.00 85.56 630 HIS A O 1
ATOM 5056 N N . PRO A 1 631 ? -23.587 9.140 54.521 1.00 87.69 631 PRO A N 1
ATOM 5057 C CA . PRO A 1 631 ? -24.005 8.576 55.797 1.00 87.69 631 PRO A CA 1
ATOM 5058 C C . PRO A 1 631 ? -24.774 7.256 55.613 1.00 87.69 631 PRO A C 1
ATOM 5060 O O . PRO A 1 631 ? -25.603 7.141 54.700 1.00 87.69 631 PRO A O 1
ATOM 5063 N N . PRO A 1 632 ? -24.589 6.268 56.507 1.00 91.44 632 PRO A N 1
ATOM 5064 C CA . PRO A 1 632 ? -25.453 5.100 56.567 1.00 91.44 632 PRO A CA 1
ATOM 5065 C C . PRO A 1 632 ? -26.918 5.505 56.746 1.00 91.44 632 PRO A C 1
ATOM 5067 O O . PRO A 1 632 ? -27.248 6.405 57.517 1.00 91.44 632 PRO A O 1
ATOM 5070 N N . GLY A 1 633 ? -27.817 4.830 56.036 1.00 90.69 633 GLY A N 1
ATOM 5071 C CA . GLY A 1 633 ? -29.229 5.192 56.009 1.00 90.69 633 GLY A CA 1
ATOM 5072 C C . GLY A 1 633 ? -30.142 3.980 56.029 1.00 90.69 633 GLY A C 1
ATOM 5073 O O . GLY A 1 633 ? -29.841 2.940 55.441 1.00 90.69 633 GLY A O 1
ATOM 5074 N N . THR A 1 634 ? -31.299 4.126 56.675 1.00 93.12 634 THR A N 1
ATOM 5075 C CA . THR A 1 634 ? -32.342 3.098 56.688 1.00 93.12 634 THR A CA 1
ATOM 5076 C C . THR A 1 634 ? -33.666 3.650 56.182 1.00 93.12 634 THR A C 1
ATOM 5078 O O . THR A 1 634 ? -34.084 4.759 56.517 1.00 93.12 634 THR A O 1
ATOM 5081 N N . ARG A 1 635 ? -34.357 2.868 55.350 1.00 90.88 635 ARG A N 1
ATOM 5082 C CA . ARG A 1 635 ? -35.635 3.256 54.746 1.00 90.88 635 ARG A CA 1
ATOM 5083 C C . ARG A 1 635 ? -36.651 2.136 54.878 1.00 90.88 635 ARG A C 1
ATOM 5085 O O . ARG A 1 635 ? -36.363 0.994 54.540 1.00 90.88 635 ARG A O 1
ATOM 5092 N N . PHE A 1 636 ? -37.861 2.468 55.320 1.00 89.69 636 PHE A N 1
ATOM 5093 C CA . PHE A 1 636 ? -38.993 1.550 55.233 1.00 89.69 636 PHE A CA 1
ATOM 5094 C C . PHE A 1 636 ? -39.520 1.550 53.792 1.00 89.69 636 PHE A C 1
ATOM 5096 O O . PHE A 1 636 ? -39.940 2.587 53.280 1.00 89.69 636 PHE A O 1
ATOM 5103 N N . MET A 1 637 ? -39.455 0.396 53.131 1.00 85.06 637 MET A N 1
ATOM 5104 C CA . MET A 1 637 ? -39.844 0.203 51.729 1.00 85.06 637 MET A CA 1
ATOM 5105 C C . MET A 1 637 ? -41.316 -0.206 51.575 1.00 85.06 637 MET A C 1
ATOM 5107 O O . MET A 1 637 ? -41.790 -0.390 50.456 1.00 85.06 637 MET A O 1
ATOM 5111 N N . GLY A 1 638 ? -42.043 -0.337 52.688 1.00 83.44 638 GLY A N 1
ATOM 5112 C CA . GLY A 1 638 ? -43.429 -0.788 52.724 1.00 83.44 638 GLY A CA 1
ATOM 5113 C C . GLY A 1 638 ? -43.559 -2.254 53.129 1.00 83.44 638 GLY A C 1
ATOM 5114 O O . GLY A 1 638 ? -42.613 -2.891 53.596 1.00 83.44 638 GLY A O 1
ATOM 5115 N N . LEU A 1 639 ? -44.766 -2.785 52.966 1.00 82.81 639 LEU A N 1
ATOM 5116 C CA . LEU A 1 639 ? -45.088 -4.167 53.297 1.00 82.81 639 LEU A CA 1
ATOM 5117 C C . LEU A 1 639 ? -45.135 -5.021 52.017 1.00 82.81 639 LEU A C 1
ATOM 5119 O O . LEU A 1 639 ? -45.677 -4.580 51.001 1.00 82.81 639 LEU A O 1
ATOM 5123 N N . THR A 1 640 ? -44.595 -6.240 52.050 1.00 70.12 640 THR A N 1
ATOM 5124 C CA . THR A 1 640 ? -44.647 -7.164 50.902 1.00 70.12 640 THR A CA 1
ATOM 5125 C C . THR A 1 640 ? -46.073 -7.661 50.682 1.00 70.12 640 THR A C 1
ATOM 5127 O O . THR A 1 640 ? -46.636 -8.304 51.563 1.00 70.12 640 THR A O 1
ATOM 5130 N N . ARG A 1 641 ? -46.648 -7.427 49.494 1.00 58.25 641 ARG A N 1
ATOM 5131 C CA . ARG A 1 641 ? -47.916 -8.055 49.084 1.00 58.25 641 ARG A CA 1
ATOM 5132 C C . ARG A 1 641 ? -47.717 -9.566 48.928 1.00 58.25 641 ARG A C 1
ATOM 5134 O O . ARG A 1 641 ? -46.809 -9.991 48.217 1.00 58.25 641 ARG A O 1
ATOM 5141 N N . GLY A 1 642 ? -48.570 -10.375 49.558 1.00 52.75 642 GLY A N 1
ATOM 5142 C CA . GLY A 1 642 ? -48.650 -11.806 49.254 1.00 52.75 642 GLY A CA 1
ATOM 5143 C C . GLY A 1 642 ? -48.982 -12.032 47.772 1.00 52.75 642 GLY A C 1
ATOM 5144 O O . GLY A 1 642 ? -49.718 -11.239 47.179 1.00 52.75 642 GLY A O 1
ATOM 5145 N N . MET A 1 643 ? -48.440 -13.100 47.172 1.00 42.19 643 MET A N 1
ATOM 5146 C CA . MET A 1 643 ? -48.485 -13.386 45.721 1.00 42.19 643 MET A CA 1
ATOM 5147 C C . MET A 1 643 ? -49.894 -13.423 45.096 1.00 42.19 643 MET A C 1
ATOM 5149 O O . MET A 1 643 ? -50.018 -13.365 43.878 1.00 42.19 643 MET A O 1
ATOM 5153 N N . THR A 1 644 ? -50.958 -13.494 45.894 1.00 44.72 644 THR A N 1
ATOM 5154 C CA . THR A 1 644 ? -52.347 -13.624 45.424 1.00 44.72 644 THR A CA 1
ATOM 5155 C C . THR A 1 644 ? -53.199 -12.370 45.630 1.00 44.72 644 THR A C 1
ATOM 5157 O O . THR A 1 644 ? -54.375 -12.374 45.278 1.00 44.72 644 THR A O 1
ATOM 5160 N N . GLY A 1 645 ? -52.660 -11.297 46.224 1.00 46.34 645 GLY A N 1
ATOM 5161 C CA . GLY A 1 645 ? -53.435 -10.087 46.541 1.00 46.34 645 GLY A CA 1
ATOM 5162 C C . GLY A 1 645 ? -54.557 -10.286 47.575 1.00 46.34 645 GLY A C 1
ATOM 5163 O O . GLY A 1 645 ? -55.264 -9.327 47.874 1.00 46.34 645 GLY A O 1
ATOM 5164 N N . GLN A 1 646 ? -54.707 -11.499 48.125 1.00 44.44 646 GLN A N 1
ATOM 5165 C CA . GLN A 1 646 ? -55.696 -11.856 49.150 1.00 44.44 646 GLN A CA 1
ATOM 5166 C C . GLN A 1 646 ? -55.090 -12.107 50.540 1.00 44.44 646 GLN A C 1
ATOM 5168 O O . GLN A 1 646 ? -55.839 -12.170 51.510 1.00 44.44 646 GLN A O 1
ATOM 5173 N N . SER A 1 647 ? -53.764 -12.224 50.661 1.00 50.84 647 SER A N 1
ATOM 5174 C CA . SER A 1 647 ? -53.089 -12.402 51.955 1.00 50.84 647 SER A CA 1
ATOM 5175 C C . SER A 1 647 ? -52.614 -11.071 52.533 1.00 50.84 647 SER A C 1
ATOM 5177 O O . SER A 1 647 ? -52.112 -10.211 51.800 1.00 50.84 647 SER A O 1
ATOM 5179 N N . GLU A 1 648 ? -52.734 -10.927 53.856 1.00 55.94 648 GLU A N 1
ATOM 5180 C CA . GLU A 1 648 ? -52.104 -9.839 54.605 1.00 55.94 648 GLU A CA 1
ATOM 5181 C C . GLU A 1 648 ? -50.592 -9.828 54.351 1.00 55.94 648 GLU A C 1
ATOM 5183 O O . GLU A 1 648 ? -49.960 -10.863 54.114 1.00 55.94 648 GLU A O 1
ATOM 5188 N N . SER A 1 649 ? -50.003 -8.635 54.348 1.00 63.00 649 SER A N 1
ATOM 5189 C CA . SER A 1 649 ? -48.584 -8.487 54.067 1.00 63.00 649 SER A CA 1
ATOM 5190 C C . SER A 1 649 ? -47.743 -9.229 55.107 1.00 63.00 649 SER A C 1
ATOM 5192 O O . SER A 1 649 ? -47.812 -8.926 56.294 1.00 63.00 649 SER A O 1
ATOM 5194 N N . TRP A 1 650 ? -46.933 -10.190 54.668 1.00 71.81 650 TRP A N 1
ATOM 5195 C CA . TRP A 1 650 ? -46.232 -11.123 55.560 1.00 71.81 650 TRP A CA 1
ATOM 5196 C C . TRP A 1 650 ? -44.889 -10.588 56.085 1.00 71.81 650 TRP A C 1
ATOM 5198 O O . TRP A 1 650 ? -44.365 -11.110 57.065 1.00 71.81 650 TRP A O 1
ATOM 5208 N N . ALA A 1 651 ? -44.347 -9.534 55.465 1.00 81.06 651 ALA A N 1
ATOM 5209 C CA . ALA A 1 651 ? -43.093 -8.897 55.860 1.00 81.06 651 ALA A CA 1
ATOM 5210 C C . ALA A 1 651 ? -43.145 -7.376 55.698 1.00 81.06 651 ALA A C 1
ATOM 5212 O O . ALA A 1 651 ? -43.646 -6.863 54.693 1.00 81.06 651 ALA A O 1
ATOM 5213 N N . ALA A 1 652 ? -42.560 -6.667 56.658 1.00 86.75 652 ALA A N 1
ATOM 5214 C CA . ALA A 1 652 ? -42.159 -5.277 56.527 1.00 86.75 652 ALA A CA 1
ATOM 5215 C C . ALA A 1 652 ? -40.736 -5.218 55.954 1.00 86.75 652 ALA A C 1
ATOM 5217 O O . ALA A 1 652 ? -39.808 -5.807 56.515 1.00 86.75 652 ALA A O 1
ATOM 5218 N N . ASN A 1 653 ? -40.572 -4.527 54.824 1.00 88.94 653 ASN A N 1
ATOM 5219 C CA . ASN A 1 653 ? -39.309 -4.453 54.096 1.00 88.94 653 ASN A CA 1
ATOM 5220 C C . ASN A 1 653 ? -38.549 -3.191 54.479 1.00 88.94 653 ASN A C 1
ATOM 5222 O O . ASN A 1 653 ? -39.079 -2.081 54.382 1.00 88.94 653 ASN A O 1
ATOM 5226 N N . TYR A 1 654 ? -37.283 -3.355 54.834 1.00 91.31 654 TYR A N 1
ATOM 5227 C CA . TYR A 1 654 ? -36.388 -2.255 55.158 1.00 91.31 654 TYR A CA 1
ATOM 5228 C C . TYR A 1 654 ? -35.158 -2.315 54.266 1.00 91.31 654 TYR A C 1
ATOM 5230 O O . TYR A 1 654 ? -34.571 -3.375 54.089 1.00 91.31 654 TYR A O 1
ATOM 5238 N N . LEU A 1 655 ? -34.768 -1.176 53.706 1.00 92.06 655 LEU A N 1
ATOM 5239 C CA . LEU A 1 655 ? -33.516 -1.013 52.983 1.00 92.06 655 LEU A CA 1
ATOM 5240 C C . LEU A 1 655 ? -32.486 -0.405 53.931 1.00 92.06 655 LEU A C 1
ATOM 5242 O O . LEU A 1 655 ? -32.757 0.636 54.529 1.00 92.06 655 LEU A O 1
ATOM 5246 N N . ILE A 1 656 ? -31.319 -1.027 54.034 1.00 93.50 656 ILE A N 1
ATOM 5247 C CA . ILE A 1 656 ? -30.136 -0.471 54.690 1.00 93.50 656 ILE A CA 1
ATOM 5248 C C . ILE A 1 656 ? -29.142 -0.112 53.593 1.00 93.50 656 ILE A C 1
ATOM 5250 O O . ILE A 1 656 ? -28.753 -0.985 52.820 1.00 93.50 656 ILE A O 1
ATOM 5254 N N . GLY A 1 657 ? -28.762 1.158 53.508 1.00 92.88 657 GLY A N 1
ATOM 5255 C CA . GLY A 1 657 ? -27.696 1.651 52.644 1.00 92.88 657 GLY A CA 1
ATOM 5256 C C . GLY A 1 657 ? -26.468 1.987 53.478 1.00 92.88 657 GLY A C 1
ATOM 5257 O O . GLY A 1 657 ? -26.572 2.772 54.415 1.00 92.88 657 GLY A O 1
ATOM 5258 N N . VAL A 1 658 ? -25.320 1.415 53.139 1.00 92.44 658 VAL A N 1
ATOM 5259 C CA . VAL A 1 658 ? -24.035 1.720 53.776 1.00 92.44 658 VAL A CA 1
ATOM 5260 C C . VAL A 1 658 ? -22.978 1.992 52.725 1.00 92.44 658 VAL A C 1
ATOM 5262 O O . VAL A 1 658 ? -22.992 1.394 51.646 1.00 92.44 658 VAL A O 1
ATOM 5265 N N . TYR A 1 659 ? -22.051 2.881 53.046 1.00 91.12 659 TYR A N 1
ATOM 5266 C CA . TYR A 1 659 ? -20.907 3.171 52.204 1.00 91.12 659 TYR A CA 1
ATOM 5267 C C . TYR A 1 659 ? -19.677 2.467 52.769 1.00 91.12 659 TYR A C 1
ATOM 5269 O O . TYR A 1 659 ? -19.410 2.540 53.967 1.00 91.12 659 TYR A O 1
ATOM 5277 N N . VAL A 1 660 ? -18.961 1.732 51.924 1.00 88.44 660 VAL A N 1
ATOM 5278 C CA . VAL A 1 660 ? -17.856 0.863 52.344 1.00 88.44 660 VAL A CA 1
ATOM 5279 C C . VAL A 1 660 ? -16.586 1.267 51.611 1.00 88.44 660 VAL A C 1
ATOM 5281 O O . VAL A 1 660 ? -16.626 1.552 50.413 1.00 88.44 660 VAL A O 1
ATOM 5284 N N . THR A 1 661 ? -15.461 1.268 52.323 1.00 80.19 661 THR A N 1
ATOM 5285 C CA . THR A 1 661 ? -14.134 1.513 51.735 1.00 80.19 661 THR A CA 1
ATOM 5286 C C . THR A 1 661 ? -13.522 0.205 51.243 1.00 80.19 661 THR A C 1
ATOM 5288 O O . THR A 1 661 ? -13.715 -0.832 51.860 1.00 80.19 661 THR A O 1
ATOM 5291 N N . ASP A 1 662 ? -12.788 0.243 50.128 1.00 84.00 662 ASP A N 1
ATOM 5292 C CA . ASP A 1 662 ? -12.118 -0.927 49.533 1.00 84.00 662 ASP A CA 1
ATOM 5293 C C . ASP A 1 662 ? -13.064 -2.029 48.997 1.00 84.00 662 ASP A C 1
ATOM 5295 O O . ASP A 1 662 ? -13.536 -2.939 49.686 1.00 84.00 662 ASP A O 1
ATOM 5299 N N . TYR A 1 663 ? -13.270 -2.010 47.678 1.00 88.06 663 TYR A N 1
ATOM 5300 C CA . TYR A 1 663 ? -14.061 -3.020 46.972 1.00 88.06 663 TYR A CA 1
ATOM 5301 C C . TYR A 1 663 ? -13.499 -4.449 47.085 1.00 88.06 663 TYR A C 1
ATOM 5303 O O . TYR A 1 663 ? -14.255 -5.428 46.998 1.00 88.06 663 TYR A O 1
ATOM 5311 N N . GLY A 1 664 ? -12.188 -4.605 47.299 1.00 86.00 664 GLY A N 1
ATOM 5312 C CA . GLY A 1 664 ? -11.546 -5.914 47.424 1.00 86.00 664 GLY A CA 1
ATOM 5313 C C . GLY A 1 664 ? -12.153 -6.738 48.560 1.00 86.00 664 GLY A C 1
ATOM 5314 O O . GLY A 1 664 ? -12.462 -7.918 48.380 1.00 86.00 664 GLY A O 1
ATOM 5315 N N . LYS A 1 665 ? -12.458 -6.087 49.687 1.00 87.00 665 LYS A N 1
ATOM 5316 C CA . LYS A 1 665 ? -13.005 -6.706 50.905 1.00 87.00 665 LYS A CA 1
ATOM 5317 C C . LYS A 1 665 ? -14.534 -6.738 50.971 1.00 87.00 665 LYS A C 1
ATOM 5319 O O . LYS A 1 665 ? -15.099 -7.062 52.009 1.00 87.00 665 LYS A O 1
ATOM 5324 N N . LYS A 1 666 ? -15.228 -6.475 49.859 1.00 87.50 666 LYS A N 1
ATOM 5325 C CA . LYS A 1 666 ? -16.702 -6.458 49.758 1.00 87.50 666 LYS A CA 1
ATOM 5326 C C . LYS A 1 666 ? -17.430 -7.589 50.491 1.00 87.50 666 LYS A C 1
ATOM 5328 O O . LYS A 1 666 ? -18.444 -7.330 51.127 1.00 87.50 666 LYS A O 1
ATOM 5333 N N . PHE A 1 667 ? -16.949 -8.828 50.398 1.00 88.75 667 PHE A N 1
ATOM 5334 C CA . PHE A 1 667 ? -17.592 -9.953 51.084 1.00 88.75 667 PHE A CA 1
ATOM 5335 C C . PHE A 1 667 ? -17.410 -9.910 52.601 1.00 88.75 667 PHE A C 1
ATOM 5337 O O . PHE A 1 667 ? -18.386 -10.130 53.307 1.00 88.75 667 PHE A O 1
ATOM 5344 N N . ALA A 1 668 ? -16.222 -9.540 53.085 1.00 88.75 668 ALA A N 1
ATOM 5345 C CA . ALA A 1 668 ? -15.975 -9.363 54.514 1.00 88.75 668 ALA A CA 1
ATOM 5346 C C . ALA A 1 668 ? -16.857 -8.245 55.095 1.00 88.75 668 ALA A C 1
ATOM 5348 O O . ALA A 1 668 ? -17.449 -8.409 56.154 1.00 88.75 668 ALA A O 1
ATOM 5349 N N . HIS A 1 669 ? -17.025 -7.139 54.360 1.00 89.31 669 HIS A N 1
ATOM 5350 C CA . HIS A 1 669 ? -17.940 -6.073 54.773 1.00 89.31 669 HIS A CA 1
ATOM 5351 C C . HIS A 1 669 ? -19.398 -6.533 54.780 1.00 89.31 669 HIS A C 1
ATOM 5353 O O . HIS A 1 669 ? -20.111 -6.271 55.743 1.00 89.31 669 HIS A O 1
ATOM 5359 N N . ASN A 1 670 ? -19.845 -7.248 53.740 1.00 90.62 670 ASN A N 1
ATOM 5360 C CA . ASN A 1 670 ? -21.197 -7.806 53.705 1.00 90.62 670 ASN A CA 1
ATOM 5361 C C . ASN A 1 670 ? -21.471 -8.709 54.917 1.00 90.62 670 ASN A C 1
ATOM 5363 O O . ASN A 1 670 ? -22.536 -8.599 55.514 1.00 90.62 670 ASN A O 1
ATOM 5367 N N . GLU A 1 671 ? -20.535 -9.598 55.248 1.00 91.38 671 GLU A N 1
ATOM 5368 C CA . GLU A 1 671 ? -20.638 -10.510 56.389 1.00 91.38 671 GLU A CA 1
ATOM 5369 C C . GLU A 1 671 ? -20.732 -9.734 57.707 1.00 91.38 671 GLU A C 1
ATOM 5371 O O . GLU A 1 671 ? -21.709 -9.899 58.432 1.00 91.38 671 GLU A O 1
ATOM 5376 N N . ALA A 1 672 ? -19.821 -8.782 57.942 1.00 90.62 672 ALA A N 1
ATOM 5377 C CA . ALA A 1 672 ? -19.831 -7.940 59.140 1.00 90.62 672 ALA A CA 1
ATOM 5378 C C . ALA A 1 672 ? -21.158 -7.177 59.327 1.00 90.62 672 ALA A C 1
ATOM 5380 O O . ALA A 1 672 ? -21.686 -7.090 60.437 1.00 90.62 672 ALA A O 1
ATOM 5381 N N . ILE A 1 673 ? -21.729 -6.650 58.239 1.00 91.75 673 ILE A N 1
ATOM 5382 C CA . ILE A 1 673 ? -23.017 -5.945 58.273 1.00 91.75 673 ILE A CA 1
ATOM 5383 C C . ILE A 1 673 ? -24.156 -6.910 58.605 1.00 91.75 673 ILE A C 1
ATOM 5385 O O . ILE A 1 673 ? -25.002 -6.594 59.441 1.00 91.75 673 ILE A O 1
ATOM 5389 N N . TRP A 1 674 ? -24.195 -8.084 57.972 1.00 91.94 674 TRP A N 1
ATOM 5390 C CA . TRP A 1 674 ? -25.230 -9.083 58.240 1.00 91.94 674 TRP A CA 1
ATOM 5391 C C . TRP A 1 674 ? -25.175 -9.610 59.673 1.00 91.94 674 TRP A C 1
ATOM 5393 O O . TRP A 1 674 ? -26.227 -9.716 60.309 1.00 91.94 674 TRP A O 1
ATOM 5403 N N . ASP A 1 675 ? -23.981 -9.867 60.201 1.00 92.00 675 ASP A N 1
ATOM 5404 C CA . ASP A 1 675 ? -23.781 -10.315 61.579 1.00 92.00 675 ASP A CA 1
ATOM 5405 C C . ASP A 1 675 ? -24.263 -9.270 62.588 1.00 92.00 675 ASP A C 1
ATOM 5407 O O . ASP A 1 675 ? -24.951 -9.602 63.562 1.00 92.00 675 ASP A O 1
ATOM 5411 N N . ASN A 1 676 ? -23.985 -7.992 62.331 1.00 92.62 676 ASN A N 1
ATOM 5412 C CA . ASN A 1 676 ? -24.471 -6.906 63.173 1.00 92.62 676 ASN A CA 1
ATOM 5413 C C . ASN A 1 676 ? -25.978 -6.706 63.060 1.00 92.62 676 ASN A C 1
ATOM 5415 O O . ASN A 1 676 ? -26.647 -6.562 64.083 1.00 92.62 676 ASN A O 1
ATOM 5419 N N . VAL A 1 677 ? -26.544 -6.751 61.851 1.00 92.06 677 VAL A N 1
ATOM 5420 C CA . VAL A 1 677 ? -27.999 -6.684 61.654 1.00 92.06 677 VAL A CA 1
ATOM 5421 C C . VAL A 1 677 ? -28.685 -7.817 62.415 1.00 92.06 677 VAL A C 1
ATOM 5423 O O . VAL A 1 677 ? -29.622 -7.567 63.174 1.00 92.06 677 VAL A O 1
ATOM 5426 N N . TRP A 1 678 ? -28.189 -9.046 62.280 1.00 90.81 678 TRP A N 1
ATOM 5427 C CA . TRP A 1 678 ? -28.697 -10.204 63.012 1.00 90.81 678 TRP A CA 1
ATOM 5428 C C . TRP A 1 678 ? -28.607 -10.008 64.530 1.00 90.81 678 TRP A C 1
ATOM 5430 O O . TRP A 1 678 ? -29.591 -10.198 65.251 1.00 90.81 678 TRP A O 1
ATOM 5440 N N . THR A 1 679 ? -27.444 -9.578 65.023 1.00 91.19 679 THR A N 1
ATOM 5441 C CA . THR A 1 679 ? -27.184 -9.368 66.453 1.00 91.19 679 THR A CA 1
ATOM 5442 C C . THR A 1 679 ? -28.098 -8.293 67.039 1.00 91.19 679 THR A C 1
ATOM 5444 O O . THR A 1 679 ? -28.763 -8.532 68.050 1.00 91.19 679 THR A O 1
ATOM 5447 N N . HIS A 1 680 ? -28.209 -7.137 66.384 1.00 92.75 680 HIS A N 1
ATOM 5448 C CA . HIS A 1 680 ? -29.036 -6.020 66.840 1.00 92.75 680 HIS A CA 1
ATOM 5449 C C . HIS A 1 680 ? -30.531 -6.342 66.806 1.00 92.75 680 HIS A C 1
ATOM 5451 O O . HIS A 1 680 ? -31.244 -6.017 67.759 1.00 92.75 680 HIS A O 1
ATOM 5457 N N . LEU A 1 681 ? -31.017 -7.017 65.758 1.00 91.38 681 LEU A N 1
ATOM 5458 C CA . LEU A 1 681 ? -32.414 -7.450 65.684 1.00 91.38 681 LEU A CA 1
ATOM 5459 C C . LEU A 1 681 ? -32.745 -8.445 66.801 1.00 91.38 681 LEU A C 1
ATOM 5461 O O . LEU A 1 681 ? -33.733 -8.258 67.520 1.00 91.38 681 LEU A O 1
ATOM 5465 N N . LYS A 1 682 ? -31.878 -9.445 67.005 1.00 89.56 682 LYS A N 1
ATOM 5466 C CA . LYS A 1 682 ? -32.040 -10.467 68.044 1.00 89.56 682 LYS A CA 1
ATOM 5467 C C . LYS A 1 682 ? -32.038 -9.866 69.451 1.00 89.56 682 LYS A C 1
ATOM 5469 O O . LYS A 1 682 ? -32.942 -10.164 70.230 1.00 89.56 682 LYS A O 1
ATOM 5474 N N . LEU A 1 683 ? -31.066 -9.009 69.774 1.00 89.19 683 LEU A N 1
ATOM 5475 C CA . LEU A 1 683 ? -30.961 -8.358 71.088 1.00 89.19 683 LEU A CA 1
ATOM 5476 C C . LEU A 1 683 ? -32.109 -7.371 71.347 1.00 89.19 683 LEU A C 1
ATOM 5478 O O . LEU A 1 683 ? -32.554 -7.231 72.483 1.00 89.19 683 LEU A O 1
ATOM 5482 N N . SER A 1 684 ? -32.639 -6.736 70.298 1.00 88.00 684 SER A N 1
ATOM 5483 C CA . SER A 1 684 ? -33.754 -5.782 70.401 1.00 88.00 684 SER A CA 1
ATOM 5484 C C . SER A 1 684 ? -35.138 -6.441 70.455 1.00 88.00 684 SER A C 1
ATOM 5486 O O . SER A 1 684 ? -36.149 -5.729 70.520 1.00 88.00 684 SER A O 1
ATOM 5488 N N . GLY A 1 685 ? -35.204 -7.778 70.404 1.00 85.44 685 GLY A N 1
ATOM 5489 C CA . GLY A 1 685 ? -36.450 -8.548 70.387 1.00 85.44 685 GLY A CA 1
ATOM 5490 C C . GLY A 1 685 ? -37.272 -8.372 69.107 1.00 85.44 685 GLY A C 1
ATOM 5491 O O . GLY A 1 685 ? -38.480 -8.616 69.120 1.00 85.44 685 GLY A O 1
ATOM 5492 N N . ILE A 1 686 ? -36.643 -7.917 68.020 1.00 87.19 686 ILE A N 1
ATOM 5493 C CA . ILE A 1 686 ? -37.287 -7.754 66.717 1.00 87.19 686 ILE A CA 1
ATOM 5494 C C . ILE A 1 686 ? -37.235 -9.100 65.999 1.00 87.19 686 ILE A C 1
ATOM 5496 O O . ILE A 1 686 ? -36.162 -9.643 65.737 1.00 87.19 686 ILE A O 1
ATOM 5500 N N . LYS A 1 687 ? -38.406 -9.667 65.704 1.00 79.94 687 LYS A N 1
ATOM 5501 C CA . LYS A 1 687 ? -38.499 -11.002 65.113 1.00 79.94 687 LYS A CA 1
ATOM 5502 C C . LYS A 1 687 ? -38.239 -10.950 63.611 1.00 79.94 687 LYS A C 1
ATOM 5504 O O . LYS A 1 687 ? -38.850 -10.162 62.886 1.00 79.94 687 LYS A O 1
ATOM 5509 N N . HIS A 1 688 ? -37.374 -11.850 63.150 1.00 72.12 688 HIS A N 1
ATOM 5510 C CA . HIS A 1 688 ? -37.259 -12.156 61.731 1.00 72.12 688 HIS A CA 1
ATOM 5511 C C . HIS A 1 688 ? -38.546 -12.793 61.215 1.00 72.12 688 HIS A C 1
ATOM 5513 O O . HIS A 1 688 ? -39.203 -13.569 61.915 1.00 72.12 688 HIS A O 1
ATOM 5519 N N . VAL A 1 689 ? -38.883 -12.466 59.972 1.00 72.06 689 VAL A N 1
ATOM 5520 C CA . VAL A 1 689 ? -40.018 -13.077 59.292 1.00 72.06 689 VAL A CA 1
ATOM 5521 C C . VAL A 1 689 ? -39.669 -14.514 58.945 1.00 72.06 689 VAL A C 1
ATOM 5523 O O . VAL A 1 689 ? -38.677 -14.768 58.268 1.00 72.06 689 VAL A O 1
ATOM 5526 N N . MET A 1 690 ? -40.506 -15.442 59.391 1.00 62.59 690 MET A N 1
ATOM 5527 C CA . MET A 1 690 ? -40.566 -16.790 58.837 1.00 62.59 690 MET A CA 1
ATOM 5528 C C . MET A 1 690 ? -41.683 -16.805 57.798 1.00 62.59 690 MET A C 1
ATOM 5530 O O . MET A 1 690 ? -42.732 -16.198 58.027 1.00 62.59 690 MET A O 1
ATOM 5534 N N . GLU A 1 691 ? -41.468 -17.477 56.669 1.00 58.72 691 GLU A N 1
ATOM 5535 C CA . GLU A 1 691 ? -42.508 -17.674 55.660 1.00 58.72 691 GLU A CA 1
ATOM 5536 C C . GLU A 1 691 ? -43.725 -18.340 56.322 1.00 58.72 691 GLU A C 1
ATOM 5538 O O . GLU A 1 691 ? -43.665 -19.483 56.780 1.00 58.72 691 GLU A O 1
ATOM 5543 N N . ARG A 1 692 ? -44.827 -17.592 56.458 1.00 58.72 692 ARG A N 1
ATOM 5544 C CA . ARG A 1 692 ? -46.067 -18.110 57.037 1.00 58.72 692 ARG A CA 1
ATOM 5545 C C . ARG A 1 692 ? -46.864 -18.779 55.921 1.00 58.72 692 ARG A C 1
ATOM 5547 O O . ARG A 1 692 ? -47.479 -18.093 55.112 1.00 58.72 692 ARG A O 1
ATOM 5554 N N . GLN A 1 693 ? -46.895 -20.110 55.896 1.00 55.53 693 GLN A N 1
ATOM 5555 C CA . GLN A 1 693 ? -47.962 -20.822 55.193 1.00 55.53 693 GLN A CA 1
ATOM 5556 C C . GLN A 1 693 ? -49.237 -20.734 56.034 1.00 55.53 693 GLN A C 1
ATOM 5558 O O . GLN A 1 693 ? -49.364 -21.395 57.066 1.00 55.53 693 GLN A O 1
ATOM 5563 N N . GLU A 1 694 ? -50.196 -19.919 55.598 1.00 52.22 694 GLU A N 1
ATOM 5564 C CA . GLU A 1 694 ? -51.558 -20.007 56.118 1.00 52.22 694 GLU A CA 1
ATOM 5565 C C . GLU A 1 694 ? -52.200 -21.295 55.597 1.00 52.22 694 GLU A C 1
ATOM 5567 O O . GLU A 1 694 ? -52.773 -21.341 54.510 1.00 52.22 694 GLU A O 1
ATOM 5572 N N . ILE A 1 695 ? -52.120 -22.372 56.381 1.00 53.28 695 ILE A N 1
ATOM 5573 C CA . ILE A 1 695 ? -52.998 -23.520 56.165 1.00 53.28 695 ILE A CA 1
ATOM 5574 C C . ILE A 1 695 ? -54.377 -23.104 56.669 1.00 53.28 695 ILE A C 1
ATOM 5576 O O . ILE A 1 695 ? -54.695 -23.240 57.852 1.00 53.28 695 ILE A O 1
ATOM 5580 N N . GLN A 1 696 ? -55.211 -22.589 55.770 1.00 47.31 696 GLN A N 1
ATOM 5581 C CA . GLN A 1 696 ? -56.622 -22.374 56.052 1.00 47.31 696 GLN A CA 1
ATOM 5582 C C . GLN A 1 696 ? -57.329 -23.735 56.087 1.00 47.31 696 GLN A C 1
ATOM 5584 O O . GLN A 1 696 ? -58.026 -24.129 55.157 1.00 47.31 696 GLN A O 1
ATOM 5589 N N . MET A 1 697 ? -57.130 -24.502 57.164 1.00 50.75 697 MET A N 1
ATOM 5590 C CA . MET A 1 697 ? -58.017 -25.626 57.442 1.00 50.75 697 MET A CA 1
ATOM 5591 C C . MET A 1 697 ? -59.399 -25.034 57.720 1.00 50.75 697 MET A C 1
ATOM 5593 O O . MET A 1 697 ? -59.557 -24.227 58.638 1.00 50.75 697 MET A O 1
ATOM 5597 N N . LEU A 1 698 ? -60.393 -25.418 56.915 1.00 49.03 698 LEU A N 1
ATOM 5598 C CA . LEU A 1 698 ? -61.819 -25.142 57.111 1.00 49.03 698 LEU A CA 1
ATOM 5599 C C . LEU A 1 698 ? -62.320 -25.808 58.408 1.00 49.03 698 LEU A C 1
ATOM 5601 O O . LEU A 1 698 ? -63.173 -26.688 58.392 1.00 49.03 698 LEU A O 1
ATOM 5605 N N . PHE A 1 699 ? -61.820 -25.383 59.566 1.00 46.97 699 PHE A N 1
ATOM 5606 C CA . PHE A 1 699 ? -62.471 -25.636 60.842 1.00 46.97 699 PHE A CA 1
ATOM 5607 C C . PHE A 1 699 ? -63.608 -24.626 60.988 1.00 46.97 699 PHE A C 1
ATOM 5609 O O . PHE A 1 699 ? -63.525 -23.643 61.728 1.00 46.97 699 PHE A O 1
ATOM 5616 N N . GLN A 1 700 ? -64.702 -24.871 60.262 1.00 46.59 700 GLN A N 1
ATOM 5617 C CA . GLN A 1 700 ? -66.005 -24.380 60.691 1.00 46.59 700 GLN A CA 1
ATOM 5618 C C . GLN A 1 700 ? -66.238 -24.909 62.114 1.00 46.59 700 GLN A C 1
ATOM 5620 O O . GLN A 1 700 ? -66.447 -26.102 62.303 1.00 46.59 700 GLN A O 1
ATOM 5625 N N . GLY A 1 701 ? -66.167 -24.040 63.123 1.00 50.84 701 GLY A N 1
ATOM 5626 C CA . GLY A 1 701 ? -66.769 -24.344 64.426 1.00 50.84 701 GLY A CA 1
ATOM 5627 C C . GLY A 1 701 ? -65.970 -24.035 65.687 1.00 50.84 701 GLY A C 1
ATOM 5628 O O . GLY A 1 701 ? -66.563 -24.081 66.757 1.00 50.84 701 GLY A O 1
ATOM 5629 N N . MET A 1 702 ? -64.692 -23.648 65.632 1.00 46.16 702 MET A N 1
ATOM 5630 C CA . MET A 1 702 ? -63.973 -23.226 66.848 1.00 46.16 702 MET A CA 1
ATOM 5631 C C . MET A 1 702 ? -63.373 -21.830 66.709 1.00 46.16 702 MET A C 1
ATOM 5633 O O . MET A 1 702 ? -62.160 -21.646 66.638 1.00 46.16 702 MET A O 1
ATOM 5637 N N . LYS A 1 703 ? -64.235 -20.806 66.754 1.00 44.47 703 LYS A N 1
ATOM 5638 C CA . LYS A 1 703 ? -63.794 -19.476 67.186 1.00 44.47 703 LYS A CA 1
ATOM 5639 C C . LYS A 1 703 ? -63.418 -19.572 68.666 1.00 44.47 703 LYS A C 1
ATOM 5641 O O . LYS A 1 703 ? -64.278 -19.459 69.536 1.00 44.47 703 LYS A O 1
ATOM 5646 N N . LYS A 1 704 ? -62.126 -19.725 68.967 1.00 43.34 704 LYS A N 1
ATOM 5647 C CA . LYS A 1 704 ? -61.590 -19.166 70.212 1.00 43.34 704 LYS A CA 1
ATOM 5648 C C . LYS A 1 704 ? -61.727 -17.655 70.083 1.00 43.34 704 LYS A C 1
ATOM 5650 O O . LYS A 1 704 ? -60.890 -16.994 69.476 1.00 43.34 704 LYS A O 1
ATOM 5655 N N . THR A 1 705 ? -62.818 -17.119 70.612 1.00 40.97 705 THR A N 1
ATOM 5656 C CA . THR A 1 705 ? -62.962 -15.692 70.872 1.00 40.97 705 THR A CA 1
ATOM 5657 C C . THR A 1 705 ? -61.904 -15.325 71.911 1.00 40.97 705 THR A C 1
ATOM 5659 O O . THR A 1 705 ? -62.171 -15.332 73.108 1.00 40.97 705 THR A O 1
ATOM 5662 N N . GLN A 1 706 ? -60.675 -15.028 71.475 1.00 45.19 706 GLN A N 1
ATOM 5663 C CA . GLN A 1 706 ? -59.892 -14.033 72.199 1.00 45.19 706 GLN A CA 1
ATOM 5664 C C . GLN A 1 706 ? -60.796 -12.806 72.241 1.00 45.19 706 GLN A C 1
ATOM 5666 O O . GLN A 1 706 ? -61.238 -12.337 71.190 1.00 45.19 706 GLN A O 1
ATOM 5671 N N . ALA A 1 707 ? -61.195 -12.395 73.443 1.00 44.97 707 ALA A N 1
ATOM 5672 C CA . ALA A 1 707 ? -62.055 -11.244 73.639 1.00 44.97 707 ALA A CA 1
ATOM 5673 C C . ALA A 1 707 ? -61.388 -10.051 72.951 1.00 44.97 707 ALA A C 1
ATOM 5675 O O . ALA A 1 707 ? -60.404 -9.509 73.448 1.00 44.97 707 ALA A O 1
ATOM 5676 N N . LYS A 1 708 ? -61.871 -9.705 71.755 1.00 48.97 708 LYS A N 1
ATOM 5677 C CA . LYS A 1 708 ? -61.415 -8.538 71.012 1.00 48.97 708 LYS A CA 1
ATOM 5678 C C . LYS A 1 708 ? -61.689 -7.365 71.945 1.00 48.97 708 LYS A C 1
ATOM 5680 O O . LYS A 1 708 ? -62.858 -7.129 72.266 1.00 48.97 708 LYS A O 1
ATOM 5685 N N . LEU A 1 709 ? -60.639 -6.712 72.455 1.00 58.16 709 LEU A N 1
ATOM 5686 C CA . LEU A 1 709 ? -60.826 -5.513 73.267 1.00 58.16 709 LEU A CA 1
ATOM 5687 C C . LEU A 1 709 ? -61.751 -4.564 72.481 1.00 58.16 709 LEU A C 1
ATOM 5689 O O . LEU A 1 709 ? -61.644 -4.500 71.249 1.00 58.16 709 LEU A O 1
ATOM 5693 N N . PRO A 1 710 ? -62.690 -3.865 73.143 1.00 68.69 710 PRO A N 1
ATOM 5694 C CA . PRO A 1 710 ? -63.517 -2.872 72.469 1.00 68.69 710 PRO A CA 1
ATOM 5695 C C . PRO A 1 710 ? -62.625 -1.916 71.666 1.00 68.69 710 PRO A C 1
ATOM 5697 O O . PRO A 1 710 ? -61.617 -1.453 72.192 1.00 68.69 710 PRO A O 1
ATOM 5700 N N . LYS A 1 711 ? -62.981 -1.617 70.405 1.00 70.12 711 LYS A N 1
ATOM 5701 C CA . LYS A 1 711 ? -62.191 -0.753 69.492 1.00 70.12 711 LYS A CA 1
ATOM 5702 C C . LYS A 1 711 ? -61.817 0.597 70.131 1.00 70.12 711 LYS A C 1
ATOM 5704 O O . LYS A 1 711 ? -60.798 1.184 69.799 1.00 70.12 711 LYS A O 1
ATOM 5709 N N . THR A 1 712 ? -62.634 1.082 71.062 1.00 78.94 712 THR A N 1
ATOM 5710 C CA . THR A 1 712 ? -62.390 2.296 71.849 1.00 78.94 712 THR A CA 1
ATOM 5711 C C . THR A 1 712 ? -61.249 2.146 72.856 1.00 78.94 712 THR A C 1
ATOM 5713 O O . THR A 1 712 ? -60.487 3.083 73.050 1.00 78.94 712 THR A O 1
ATOM 5716 N N . LEU A 1 713 ? -61.089 0.974 73.474 1.00 82.19 713 LEU A N 1
ATOM 5717 C CA . LEU A 1 713 ? -60.026 0.717 74.443 1.00 82.19 713 LEU A CA 1
ATOM 5718 C C . LEU A 1 713 ? -58.658 0.583 73.767 1.00 82.19 713 LEU A C 1
ATOM 5720 O O . LEU A 1 713 ? -57.686 1.098 74.305 1.00 82.19 713 LEU A O 1
ATOM 5724 N N . SER A 1 714 ? -58.586 -0.039 72.583 1.00 78.62 714 SER A N 1
ATOM 5725 C CA . SER A 1 714 ? -57.335 -0.104 71.811 1.00 78.62 714 SER A CA 1
ATOM 5726 C C . SER A 1 714 ? -56.879 1.285 71.354 1.00 78.62 714 SER A C 1
ATOM 5728 O O . SER A 1 714 ? -55.718 1.627 71.523 1.00 78.62 714 SER A O 1
ATOM 5730 N N . LEU A 1 715 ? -57.806 2.136 70.891 1.00 81.06 715 LEU A N 1
ATOM 5731 C CA . LEU A 1 715 ? -57.485 3.521 70.513 1.00 81.06 715 LEU A CA 1
ATOM 5732 C C . LEU A 1 715 ? -56.884 4.319 71.682 1.00 81.06 715 LEU A C 1
ATOM 5734 O O . LEU A 1 715 ? -55.897 5.017 71.499 1.00 81.06 715 LEU A O 1
ATOM 5738 N N . LEU A 1 716 ? -57.428 4.183 72.896 1.00 83.88 716 LEU A N 1
ATOM 5739 C CA . LEU A 1 716 ? -56.873 4.843 74.087 1.00 83.88 716 LEU A CA 1
ATOM 5740 C C . LEU A 1 716 ? -55.543 4.235 74.567 1.00 83.88 716 LEU A C 1
ATOM 5742 O O . LEU A 1 716 ? -54.833 4.863 75.348 1.00 83.88 716 LEU A O 1
ATOM 5746 N N . GLN A 1 717 ? -55.216 3.001 74.175 1.00 81.56 717 GLN A N 1
ATOM 5747 C CA . GLN A 1 717 ? -53.936 2.370 74.509 1.00 81.56 717 GLN A CA 1
ATOM 5748 C C . GLN A 1 717 ? -52.802 2.843 73.598 1.00 81.56 717 GLN A C 1
ATOM 5750 O O . GLN A 1 717 ? -51.682 2.984 74.083 1.00 81.56 717 GLN A O 1
ATOM 5755 N N . ASP A 1 718 ? -53.110 3.112 72.330 1.00 78.00 718 ASP A N 1
ATOM 5756 C CA . ASP A 1 718 ? -52.124 3.464 71.304 1.00 78.00 718 ASP A CA 1
ATOM 5757 C C . ASP A 1 718 ? -51.766 4.966 71.286 1.00 78.00 718 ASP A C 1
ATOM 5759 O O . ASP A 1 718 ? -50.808 5.361 70.627 1.00 78.00 718 ASP A O 1
ATOM 5763 N N . MET A 1 719 ? -52.519 5.814 71.998 1.00 81.62 719 MET A N 1
ATOM 5764 C CA . MET A 1 719 ? -52.333 7.270 72.004 1.00 81.62 719 MET A CA 1
ATOM 5765 C C . MET A 1 719 ? -51.552 7.757 73.231 1.00 81.62 719 MET A C 1
ATOM 5767 O O . MET A 1 719 ? -52.009 7.622 74.369 1.00 81.62 719 MET A O 1
ATOM 5771 N N . ASP A 1 720 ? -50.424 8.432 72.996 1.00 77.81 720 ASP A N 1
ATOM 5772 C CA . ASP A 1 720 ? -49.512 8.906 74.048 1.00 77.81 720 ASP A CA 1
ATOM 5773 C C . ASP A 1 720 ? -50.181 9.816 75.091 1.00 77.81 720 ASP A C 1
ATOM 5775 O O . ASP A 1 720 ? -49.860 9.724 76.278 1.00 77.81 720 ASP A O 1
ATOM 5779 N N . ILE A 1 721 ? -51.158 10.644 74.696 1.00 79.19 721 ILE A N 1
ATOM 5780 C CA . ILE A 1 721 ? -51.884 11.542 75.617 1.00 79.19 721 ILE A CA 1
ATOM 5781 C C . ILE A 1 721 ? -52.652 10.783 76.716 1.00 79.19 721 ILE A C 1
ATOM 5783 O O . ILE A 1 721 ? -52.879 11.326 77.796 1.00 79.19 721 ILE A O 1
ATOM 5787 N N . PHE A 1 722 ? -53.011 9.517 76.476 1.00 83.69 722 PHE A N 1
ATOM 5788 C CA . PHE A 1 722 ? -53.701 8.667 77.449 1.00 83.69 722 PHE A CA 1
ATOM 5789 C C . PHE A 1 722 ? -52.770 7.696 78.186 1.00 83.69 722 PHE A C 1
ATOM 5791 O O . PHE A 1 722 ? -53.223 6.997 79.094 1.00 83.69 722 PHE A O 1
ATOM 5798 N N . SER A 1 723 ? -51.473 7.671 77.854 1.00 81.00 723 SER A N 1
ATOM 5799 C CA . SER A 1 723 ? -50.476 6.850 78.553 1.00 81.00 723 SER A CA 1
ATOM 5800 C C . SER A 1 723 ? -50.377 7.105 80.072 1.00 81.00 723 SER A C 1
ATOM 5802 O O . SER A 1 723 ? -50.133 6.130 80.788 1.00 81.00 723 SER A O 1
ATOM 5804 N N . PRO A 1 724 ? -50.636 8.324 80.611 1.00 82.25 724 PRO A N 1
ATOM 5805 C CA . PRO A 1 724 ? -50.618 8.555 82.059 1.00 82.25 724 PRO A CA 1
ATOM 5806 C C . PRO A 1 724 ? -51.799 7.925 82.815 1.00 82.25 724 PRO A C 1
ATOM 5808 O O . PRO A 1 724 ? -51.720 7.775 84.031 1.00 82.25 724 PRO A O 1
ATOM 5811 N N . PHE A 1 725 ? -52.887 7.552 82.127 1.00 84.12 725 PHE A N 1
ATOM 5812 C CA . PHE A 1 725 ? -54.076 6.978 82.758 1.00 84.12 725 PHE A CA 1
ATOM 5813 C C . PHE A 1 725 ? -53.891 5.463 82.998 1.00 84.12 725 PHE A C 1
ATOM 5815 O O . PHE A 1 725 ? -53.644 4.703 82.046 1.00 84.12 725 PHE A O 1
ATOM 5822 N N . PRO A 1 726 ? -54.069 4.966 84.240 1.00 86.56 726 PRO A N 1
ATOM 5823 C CA . PRO A 1 726 ? -54.111 3.539 84.538 1.00 86.56 726 PRO A CA 1
ATOM 5824 C C . PRO A 1 726 ? -55.101 2.777 83.649 1.00 86.56 726 PRO A C 1
ATOM 5826 O O . PRO A 1 726 ? -56.097 3.321 83.168 1.00 86.56 726 PRO A O 1
ATOM 5829 N N . GLU A 1 727 ? -54.865 1.479 83.447 1.00 83.38 727 GLU A N 1
ATOM 5830 C CA . GLU A 1 727 ? -55.712 0.646 82.579 1.00 83.38 727 GLU A CA 1
ATOM 5831 C C . GLU A 1 727 ? -57.200 0.699 82.977 1.00 83.38 727 GLU A C 1
ATOM 5833 O O . GLU A 1 727 ? -58.065 0.808 82.111 1.00 83.38 727 GLU A O 1
ATOM 5838 N N . ALA A 1 728 ? -57.508 0.728 84.278 1.00 83.31 728 ALA A N 1
ATOM 5839 C CA . ALA A 1 728 ? -58.877 0.852 84.783 1.00 83.31 728 ALA A CA 1
ATOM 5840 C C . ALA A 1 728 ? -59.570 2.164 84.354 1.00 83.31 728 ALA A C 1
ATOM 5842 O O . ALA A 1 728 ? -60.767 2.165 84.057 1.00 83.31 728 ALA A O 1
ATOM 5843 N N . GLU A 1 729 ? -58.823 3.266 84.274 1.00 86.94 729 GLU A N 1
ATOM 5844 C CA . GLU A 1 729 ? -59.328 4.581 83.866 1.00 86.94 729 GLU A CA 1
ATOM 5845 C C . GLU A 1 729 ? -59.510 4.662 82.347 1.00 86.94 729 GLU A C 1
ATOM 5847 O O . GLU A 1 729 ? -60.528 5.159 81.859 1.00 86.94 729 GLU A O 1
ATOM 5852 N N . ARG A 1 730 ? -58.598 4.051 81.581 1.00 87.19 730 ARG A N 1
ATOM 5853 C CA . ARG A 1 730 ? -58.767 3.877 80.129 1.00 87.19 730 ARG A CA 1
ATOM 5854 C C . ARG A 1 730 ? -59.975 2.998 79.801 1.00 87.19 730 ARG A C 1
ATOM 5856 O O . ARG A 1 730 ? -60.760 3.338 78.917 1.00 87.19 730 ARG A O 1
ATOM 5863 N N . VAL A 1 731 ? -60.209 1.923 80.561 1.00 85.69 731 VAL A N 1
ATOM 5864 C CA . VAL A 1 731 ? -61.437 1.112 80.456 1.00 85.69 731 VAL A CA 1
ATOM 5865 C C . VAL A 1 731 ? -62.673 1.957 80.776 1.00 85.69 731 VAL A C 1
ATOM 5867 O O . VAL A 1 731 ? -63.676 1.863 80.064 1.00 85.69 731 VAL A O 1
ATOM 5870 N N . TYR A 1 732 ? -62.613 2.805 81.805 1.00 86.56 732 TYR A N 1
ATOM 5871 C CA . TYR A 1 732 ? -63.707 3.702 82.176 1.00 86.56 732 TYR A CA 1
ATOM 5872 C C . TYR A 1 732 ? -64.066 4.698 81.056 1.00 86.56 732 TYR A C 1
ATOM 5874 O O . TYR A 1 732 ? -65.257 4.859 80.760 1.00 86.56 732 TYR A O 1
ATOM 5882 N N . LEU A 1 733 ? -63.066 5.307 80.404 1.00 87.00 733 LEU A N 1
ATOM 5883 C CA . LEU A 1 733 ? -63.254 6.213 79.263 1.00 87.00 733 LEU A CA 1
ATOM 5884 C C . LEU A 1 733 ? -63.742 5.476 78.014 1.00 87.00 733 LEU A C 1
ATOM 5886 O O . LEU A 1 733 ? -64.676 5.934 77.358 1.00 87.00 733 LEU A O 1
ATOM 5890 N N . SER A 1 734 ? -63.198 4.288 77.729 1.00 87.88 734 SER A N 1
ATOM 5891 C CA . SER A 1 734 ? -63.555 3.499 76.539 1.00 87.88 734 SER A CA 1
ATOM 5892 C C . SER A 1 734 ? -65.050 3.164 76.441 1.00 87.88 734 SER A C 1
ATOM 5894 O O . SER A 1 734 ? -65.571 2.978 75.342 1.00 87.88 734 SER A O 1
ATOM 5896 N N . LYS A 1 735 ? -65.747 3.104 77.587 1.00 85.88 735 LYS A N 1
ATOM 5897 C CA . LYS A 1 735 ? -67.194 2.848 77.684 1.00 85.88 735 LYS A CA 1
ATOM 5898 C C . LYS A 1 735 ? -68.059 4.102 77.503 1.00 85.88 735 LYS A C 1
ATOM 5900 O O . LYS A 1 735 ? -69.271 3.968 77.374 1.00 85.88 735 LYS A O 1
ATOM 5905 N N . ARG A 1 736 ? -67.464 5.298 77.542 1.00 87.25 736 ARG A N 1
ATOM 5906 C CA . ARG A 1 736 ? -68.153 6.603 77.470 1.00 87.25 736 ARG A CA 1
ATOM 5907 C C . ARG A 1 736 ? -67.845 7.392 76.200 1.00 87.25 736 ARG A C 1
ATOM 5909 O O . ARG A 1 736 ? -68.522 8.375 75.928 1.00 87.25 736 ARG A O 1
ATOM 5916 N N . MET A 1 737 ? -66.882 6.930 75.407 1.00 89.44 737 MET A N 1
ATOM 5917 C CA . MET A 1 737 ? -66.602 7.456 74.073 1.00 89.44 737 MET A CA 1
ATOM 5918 C C . MET A 1 737 ? -67.828 7.329 73.165 1.00 89.44 737 MET A C 1
ATOM 5920 O O . MET A 1 737 ? -68.352 6.230 72.967 1.00 89.44 737 MET A O 1
ATOM 5924 N N . ARG A 1 738 ? -68.267 8.446 72.581 1.00 88.75 738 ARG A N 1
ATOM 5925 C CA . ARG A 1 738 ? -69.404 8.478 71.654 1.00 88.75 738 ARG A CA 1
ATOM 5926 C C . ARG A 1 738 ? -68.915 8.487 70.211 1.00 88.75 738 ARG A C 1
ATOM 5928 O O . ARG A 1 738 ? -68.145 9.375 69.860 1.00 88.75 738 ARG A O 1
ATOM 5935 N N . PRO A 1 739 ? -69.332 7.534 69.365 1.00 90.31 739 PRO A N 1
ATOM 5936 C CA . PRO A 1 739 ? -68.960 7.559 67.959 1.00 90.31 739 PRO A CA 1
ATOM 5937 C C . PRO A 1 739 ? -69.701 8.687 67.232 1.00 90.31 739 PRO A C 1
ATOM 5939 O O . PRO A 1 739 ? -70.922 8.801 67.333 1.00 90.31 739 PRO A O 1
ATOM 5942 N N . LEU A 1 740 ? -68.964 9.481 66.461 1.00 91.31 740 LEU A N 1
ATOM 5943 C CA . LEU A 1 740 ? -69.480 10.511 65.567 1.00 91.31 740 LEU A CA 1
ATOM 5944 C C . LEU A 1 740 ? -69.004 10.248 64.137 1.00 91.31 740 LEU A C 1
ATOM 5946 O O . LEU A 1 740 ? -67.888 9.775 63.909 1.00 91.31 740 LEU A O 1
ATOM 5950 N N . HIS A 1 741 ? -69.858 10.566 63.166 1.00 92.44 741 HIS A N 1
ATOM 5951 C CA . HIS A 1 741 ? -69.563 10.412 61.746 1.00 92.44 741 HIS A CA 1
ATOM 5952 C C . HIS A 1 741 ? -69.773 11.737 61.021 1.00 92.44 741 HIS A C 1
ATOM 5954 O O . HIS A 1 741 ? -70.873 12.289 61.051 1.00 92.44 741 HIS A O 1
ATOM 5960 N N . TYR A 1 742 ? -68.732 12.191 60.329 1.00 92.69 742 TYR A N 1
ATOM 5961 C CA . TYR A 1 742 ? -68.761 13.386 59.496 1.00 92.69 742 TYR A CA 1
ATOM 5962 C C . TYR A 1 742 ? -68.442 13.014 58.056 1.00 92.69 742 TYR A C 1
ATOM 5964 O O . TYR A 1 742 ? -67.503 12.266 57.775 1.00 92.69 742 TYR A O 1
ATOM 5972 N N . ARG A 1 743 ? -69.236 13.536 57.126 1.00 92.56 743 ARG A N 1
ATOM 5973 C CA . ARG A 1 743 ? -68.962 13.421 55.696 1.00 92.56 743 ARG A CA 1
ATOM 5974 C C . ARG A 1 743 ? -67.844 14.378 55.306 1.00 92.56 743 ARG A C 1
ATOM 5976 O O . ARG A 1 743 ? -67.609 15.380 55.977 1.00 92.56 743 ARG A O 1
ATOM 5983 N N . LYS A 1 744 ? -67.196 14.079 54.183 1.00 90.62 744 LYS A N 1
ATOM 5984 C CA . LYS A 1 744 ? -66.274 15.010 53.531 1.00 90.62 744 LYS A CA 1
ATOM 5985 C C . LYS A 1 744 ? -66.896 16.418 53.409 1.00 90.62 744 LYS A C 1
ATOM 5987 O O . LYS A 1 744 ? -68.078 16.552 53.102 1.00 90.62 744 LYS A O 1
ATOM 5992 N N . ASP A 1 745 ? -66.060 17.423 53.636 1.00 91.62 745 ASP A N 1
ATOM 5993 C CA . ASP A 1 745 ? -66.319 18.863 53.631 1.00 91.62 745 ASP A CA 1
ATOM 5994 C C . ASP A 1 745 ? -67.250 19.362 54.760 1.00 91.62 745 ASP A C 1
ATOM 5996 O O . ASP A 1 745 ? -67.690 20.508 54.731 1.00 91.62 745 ASP A O 1
ATOM 6000 N N . GLN A 1 746 ? -67.541 18.536 55.777 1.00 93.38 746 GLN A N 1
ATOM 6001 C CA . GLN A 1 746 ? -68.275 18.974 56.972 1.00 93.38 746 GLN A CA 1
ATOM 6002 C C . GLN A 1 746 ? -67.341 19.519 58.056 1.00 93.38 746 GLN A C 1
ATOM 6004 O O . GLN A 1 746 ? -66.333 18.893 58.394 1.00 93.38 746 GLN A O 1
ATOM 6009 N N . ASP A 1 747 ? -67.725 20.648 58.651 1.00 92.19 747 ASP A N 1
ATOM 6010 C CA . ASP A 1 747 ? -67.045 21.212 59.815 1.00 92.19 747 ASP A CA 1
ATOM 6011 C C . ASP A 1 747 ? -67.431 20.442 61.086 1.00 92.19 747 ASP A C 1
ATOM 6013 O O . ASP A 1 747 ? -68.607 20.292 61.421 1.00 92.19 747 ASP A O 1
ATOM 6017 N N . VAL A 1 748 ? -66.419 19.931 61.786 1.00 90.69 748 VAL A N 1
ATOM 6018 C CA . VAL A 1 748 ? -66.548 19.189 63.046 1.00 90.69 748 VAL A CA 1
ATOM 6019 C C . VAL A 1 748 ? -66.614 20.148 64.233 1.00 90.69 748 VAL A C 1
ATOM 6021 O O . VAL A 1 748 ? -67.434 19.975 65.131 1.00 90.69 748 VAL A O 1
ATOM 6024 N N . VAL A 1 749 ? -65.755 21.170 64.233 1.00 90.88 749 VAL A N 1
ATOM 6025 C CA . VAL A 1 749 ? -65.790 22.296 65.177 1.00 90.88 749 VAL A CA 1
ATOM 6026 C C . VAL A 1 749 ? -65.513 23.586 64.416 1.00 90.88 749 VAL A C 1
ATOM 6028 O O . VAL A 1 749 ? -64.733 23.574 63.463 1.00 90.88 749 VAL A O 1
ATOM 6031 N N . ILE A 1 750 ? -66.124 24.692 64.838 1.00 89.88 750 ILE A N 1
ATOM 6032 C CA . ILE A 1 750 ? -65.969 26.005 64.205 1.00 89.88 750 ILE A CA 1
ATOM 6033 C C . ILE A 1 750 ? -65.188 26.926 65.147 1.00 89.88 750 ILE A C 1
ATOM 6035 O O . ILE A 1 750 ? -65.400 26.935 66.360 1.00 89.88 750 ILE A O 1
ATOM 6039 N N . LEU A 1 751 ? -64.260 27.703 64.583 1.00 88.75 751 LEU A N 1
ATOM 6040 C CA . LEU A 1 751 ? -63.509 28.732 65.298 1.00 88.75 751 LEU A CA 1
ATOM 6041 C C . LEU A 1 751 ? -64.445 29.675 66.074 1.00 88.75 751 LEU A C 1
ATOM 6043 O O . LEU A 1 751 ? -65.314 30.314 65.482 1.00 88.75 751 LEU A O 1
ATOM 6047 N N . GLY A 1 752 ? -64.174 29.855 67.366 1.00 84.31 752 GLY A N 1
ATOM 6048 C CA . GLY A 1 752 ? -64.897 30.776 68.245 1.00 84.31 752 GLY A CA 1
ATOM 6049 C C . GLY A 1 752 ? -66.083 30.157 68.984 1.00 84.31 752 GLY A C 1
ATOM 6050 O O . GLY A 1 752 ? -66.576 30.779 69.924 1.00 84.31 752 GLY A O 1
ATOM 6051 N N . ASP A 1 753 ? -66.496 28.937 68.634 1.00 87.12 753 ASP A N 1
ATOM 6052 C CA . ASP A 1 753 ? -67.526 28.220 69.385 1.00 87.12 753 ASP A CA 1
ATOM 6053 C C . ASP A 1 753 ? -67.005 27.820 70.769 1.00 87.12 753 ASP A C 1
ATOM 6055 O O . ASP A 1 753 ? -65.824 27.510 70.949 1.00 87.12 753 ASP A O 1
ATOM 6059 N N . SER A 1 754 ? -67.879 27.785 71.772 1.00 82.00 754 SER A N 1
ATOM 6060 C CA . SER A 1 754 ? -67.557 27.115 73.031 1.00 82.00 754 SER A CA 1
ATOM 6061 C C . SER A 1 754 ? -67.601 25.598 72.826 1.00 82.00 754 SER A C 1
ATOM 6063 O O . SER A 1 754 ? -68.408 25.076 72.058 1.00 82.00 754 SER A O 1
ATOM 6065 N N . GLY A 1 755 ? -66.719 24.859 73.495 1.00 81.00 755 GLY A N 1
ATOM 6066 C CA . GLY A 1 755 ? -66.704 23.406 73.377 1.00 81.00 755 GLY A CA 1
ATOM 6067 C C . GLY A 1 755 ? -66.121 22.737 74.606 1.00 81.00 755 GLY A C 1
ATOM 6068 O O . GLY A 1 755 ? -65.060 23.116 75.082 1.00 81.00 755 GLY A O 1
ATOM 6069 N N . ASP A 1 756 ? -66.809 21.716 75.099 1.00 86.88 756 ASP A N 1
ATOM 6070 C CA . ASP A 1 756 ? -66.446 20.954 76.292 1.00 86.88 756 ASP A CA 1
ATOM 6071 C C . ASP A 1 756 ? -66.091 19.500 75.952 1.00 86.88 756 ASP A C 1
ATOM 6073 O O . ASP A 1 756 ? -66.232 18.620 76.793 1.00 86.88 756 ASP A O 1
ATOM 6077 N N . SER A 1 757 ? -65.648 19.235 74.720 1.00 89.12 757 SER A N 1
ATOM 6078 C CA . SER A 1 757 ? -65.415 17.874 74.225 1.00 89.12 757 SER A CA 1
ATOM 6079 C C . SER A 1 757 ? -64.088 17.731 73.477 1.00 89.12 757 SER A C 1
ATOM 6081 O O . SER A 1 757 ? -63.671 18.645 72.755 1.00 89.12 757 SER A O 1
ATOM 6083 N N . LEU A 1 758 ? -63.447 16.576 73.659 1.00 90.38 758 LEU A N 1
ATOM 6084 C CA . LEU A 1 758 ? -62.257 16.099 72.951 1.00 90.38 758 LEU A CA 1
ATOM 6085 C C . LEU A 1 758 ? -62.677 15.082 71.890 1.00 90.38 758 LEU A C 1
ATOM 6087 O O . LEU A 1 758 ? -63.464 14.181 72.180 1.00 90.38 758 LEU A O 1
ATOM 6091 N N . PHE A 1 759 ? -62.114 15.193 70.692 1.00 91.88 759 PHE A N 1
ATOM 6092 C CA . PHE A 1 759 ? -62.371 14.277 69.587 1.00 91.88 759 PHE A CA 1
ATOM 6093 C C . PHE A 1 759 ? -61.120 13.469 69.259 1.00 91.88 759 PHE A C 1
ATOM 6095 O O . PHE A 1 759 ? -60.032 14.023 69.130 1.00 91.88 759 PHE A O 1
ATOM 6102 N N . ILE A 1 760 ? -61.291 12.161 69.095 1.00 91.31 760 ILE A N 1
ATOM 6103 C CA . ILE A 1 760 ? -60.247 11.211 68.702 1.00 91.31 760 ILE A CA 1
ATOM 6104 C C . ILE A 1 760 ? -60.579 10.681 67.313 1.00 91.31 760 ILE A C 1
ATOM 6106 O O . ILE A 1 760 ? -61.673 10.154 67.099 1.00 91.31 760 ILE A O 1
ATOM 6110 N N . ILE A 1 761 ? -59.646 10.784 66.371 1.00 90.75 761 ILE A N 1
ATOM 6111 C CA . ILE A 1 761 ? -59.848 10.327 64.998 1.00 90.75 761 ILE A CA 1
ATOM 6112 C C . ILE A 1 761 ? -59.566 8.830 64.922 1.00 90.75 761 ILE A C 1
ATOM 6114 O O . ILE A 1 761 ? -58.436 8.385 65.094 1.00 90.75 761 ILE A O 1
ATOM 6118 N N . SER A 1 762 ? -60.592 8.032 64.636 1.00 88.12 762 SER A N 1
ATOM 6119 C CA . SER A 1 762 ? -60.426 6.586 64.435 1.00 88.12 762 SER A CA 1
ATOM 6120 C C . SER A 1 762 ? -60.241 6.198 62.970 1.00 88.12 762 SER A C 1
ATOM 6122 O O . SER A 1 762 ? -59.650 5.162 62.678 1.00 88.12 762 SER A O 1
ATOM 6124 N N . GLU A 1 763 ? -60.766 7.011 62.053 1.00 86.44 763 GLU A N 1
ATOM 6125 C CA . GLU A 1 763 ? -60.702 6.819 60.606 1.00 86.44 763 GLU A CA 1
ATOM 6126 C C . GLU A 1 763 ? -60.983 8.159 59.916 1.00 86.44 763 GLU A C 1
ATOM 6128 O O . GLU A 1 763 ? -61.814 8.929 60.397 1.00 86.44 763 GLU A O 1
ATOM 6133 N N . GLY A 1 764 ? -60.334 8.426 58.783 1.00 86.81 764 GLY A N 1
ATOM 6134 C CA . GLY A 1 764 ? -60.501 9.663 58.018 1.00 86.81 764 GLY A CA 1
ATOM 6135 C C . GLY A 1 764 ? -59.389 10.685 58.249 1.00 86.81 764 GLY A C 1
ATOM 6136 O O . GLY A 1 764 ? -58.367 10.400 58.874 1.00 86.81 764 GLY A O 1
ATOM 6137 N N . THR A 1 765 ? -59.557 11.868 57.668 1.00 91.12 765 THR A N 1
ATOM 6138 C CA . THR A 1 765 ? -58.575 12.954 57.707 1.00 91.12 765 THR A CA 1
ATOM 6139 C C . THR A 1 765 ? -59.303 14.275 57.847 1.00 91.12 765 THR A C 1
ATOM 6141 O O . THR A 1 765 ? -60.235 14.543 57.088 1.00 91.12 765 THR A O 1
ATOM 6144 N N . VAL A 1 766 ? -58.851 15.116 58.770 1.00 92.44 766 VAL A N 1
ATOM 6145 C CA . VAL A 1 766 ? -59.401 16.455 58.997 1.00 92.44 766 VAL A CA 1
ATOM 6146 C C . VAL A 1 766 ? -58.344 17.526 58.736 1.00 92.44 766 VAL A C 1
ATOM 6148 O O . VAL A 1 766 ? -57.153 17.309 58.957 1.00 92.44 766 VAL A O 1
ATOM 6151 N N . SER A 1 767 ? -58.786 18.678 58.245 1.00 92.75 767 SER A N 1
ATOM 6152 C CA . SER A 1 767 ? -57.986 19.884 58.049 1.00 92.75 767 SER A CA 1
ATOM 6153 C C . SER A 1 767 ? -58.156 20.811 59.242 1.00 92.75 767 SER A C 1
ATOM 6155 O O . SER A 1 767 ? -59.285 21.040 59.679 1.00 92.75 767 SER A O 1
ATOM 6157 N N . VAL A 1 768 ? -57.054 21.369 59.740 1.00 92.62 768 VAL A N 1
ATOM 6158 C CA . VAL A 1 768 ? -57.062 22.354 60.825 1.00 92.62 768 VAL A CA 1
ATOM 6159 C C . VAL A 1 768 ? -56.887 23.750 60.244 1.00 92.62 768 VAL A C 1
ATOM 6161 O O . VAL A 1 768 ? -55.791 24.117 59.822 1.00 92.62 768 VAL A O 1
ATOM 6164 N N . ASN A 1 769 ? -57.957 24.544 60.243 1.00 90.12 769 ASN A N 1
ATOM 6165 C CA . ASN A 1 769 ? -57.987 25.892 59.683 1.00 90.12 769 ASN A CA 1
ATOM 6166 C C . ASN A 1 769 ? -58.054 26.950 60.790 1.00 90.12 769 ASN A C 1
ATOM 6168 O O . ASN A 1 769 ? -59.036 27.031 61.526 1.00 90.12 769 ASN A O 1
ATOM 6172 N N . VAL A 1 770 ? -57.046 27.820 60.882 1.00 90.06 770 VAL A N 1
ATOM 6173 C CA . VAL A 1 770 ? -57.030 28.942 61.843 1.00 90.06 770 VAL A CA 1
ATOM 6174 C C . VAL A 1 770 ? -57.161 30.281 61.121 1.00 90.06 770 VAL A C 1
ATOM 6176 O O . VAL A 1 770 ? -56.779 30.416 59.957 1.00 90.06 770 VAL A O 1
ATOM 6179 N N . LYS A 1 771 ? -57.697 31.299 61.803 1.00 85.12 771 LYS A N 1
ATOM 6180 C CA . LYS A 1 771 ? -57.869 32.643 61.235 1.00 85.12 771 LYS A CA 1
ATOM 6181 C C . LYS A 1 771 ? -56.673 33.531 61.578 1.00 85.12 771 LYS A C 1
ATOM 6183 O O . LYS A 1 771 ? -56.591 34.071 62.676 1.00 85.12 771 LYS A O 1
ATOM 6188 N N . ILE A 1 772 ? -55.771 33.732 60.618 1.00 83.25 772 ILE A N 1
ATOM 6189 C CA . ILE A 1 772 ? -54.609 34.628 60.752 1.00 83.25 772 ILE A CA 1
ATOM 6190 C C . ILE A 1 772 ? -54.863 35.871 59.899 1.00 83.25 772 ILE A C 1
ATOM 6192 O O . ILE A 1 772 ? -55.109 35.765 58.700 1.00 83.25 772 ILE A O 1
ATOM 6196 N N . LYS A 1 773 ? -54.825 37.068 60.506 1.00 80.12 773 LYS A N 1
ATOM 6197 C CA . LYS A 1 773 ? -55.039 38.362 59.812 1.00 80.12 773 LYS A CA 1
ATOM 6198 C C . LYS A 1 773 ? -56.325 38.408 58.958 1.00 80.12 773 LYS A C 1
ATOM 6200 O O . LYS A 1 773 ? -56.344 38.984 57.877 1.00 80.12 773 LYS A O 1
ATOM 6205 N N . GLY A 1 774 ? -57.404 37.781 59.432 1.00 76.50 774 GLY A N 1
ATOM 6206 C CA . GLY A 1 774 ? -58.711 37.803 58.764 1.00 76.50 774 GLY A CA 1
ATOM 6207 C C . GLY A 1 774 ? -58.951 36.718 57.704 1.00 76.50 774 GLY A C 1
ATOM 6208 O O . GLY A 1 774 ? -60.093 36.586 57.272 1.00 76.50 774 GLY A O 1
ATOM 6209 N N . LYS A 1 775 ? -57.947 35.905 57.339 1.00 81.62 775 LYS A N 1
ATOM 6210 C CA . LYS A 1 775 ? -58.070 34.801 56.367 1.00 81.62 775 LYS A CA 1
ATOM 6211 C C . LYS A 1 775 ? -57.923 33.440 57.060 1.00 81.62 775 LYS A C 1
ATOM 6213 O O . LYS A 1 775 ? -57.098 33.304 57.961 1.00 81.62 775 LYS A O 1
ATOM 6218 N N . PHE A 1 776 ? -58.724 32.454 56.650 1.00 81.62 776 PHE A N 1
ATOM 6219 C CA . PHE A 1 776 ? -58.555 31.062 57.079 1.00 81.62 776 PHE A CA 1
ATOM 6220 C C . PHE A 1 776 ? -57.362 30.432 56.350 1.00 81.62 776 PHE A C 1
ATOM 6222 O O . PHE A 1 776 ? -57.286 30.503 55.121 1.00 81.62 776 PHE A O 1
ATOM 6229 N N . THR A 1 777 ? -56.449 29.833 57.111 1.00 85.50 777 THR A N 1
ATOM 6230 C CA . THR A 1 777 ? -55.255 29.147 56.604 1.00 85.50 777 THR A CA 1
ATOM 6231 C C . THR A 1 777 ? -55.189 27.746 57.205 1.00 85.50 777 THR A C 1
ATOM 6233 O O . THR A 1 777 ? -55.280 27.604 58.427 1.00 85.50 777 THR A O 1
ATOM 6236 N N . GLU A 1 778 ? -55.007 26.735 56.352 1.00 88.88 778 GLU A N 1
ATOM 6237 C CA . GLU A 1 778 ? -54.742 25.352 56.760 1.00 88.88 778 GLU A CA 1
ATOM 6238 C C . GLU A 1 778 ? -53.354 25.276 57.415 1.00 88.88 778 GLU A C 1
ATOM 6240 O O . GLU A 1 778 ? -52.348 25.621 56.796 1.00 88.88 778 GLU A O 1
ATOM 6245 N N . VAL A 1 779 ? -53.307 24.862 58.681 1.00 87.88 779 VAL A N 1
ATOM 6246 C CA . VAL A 1 779 ? -52.073 24.769 59.479 1.00 87.88 779 VAL A CA 1
ATOM 6247 C C . VAL A 1 779 ? -51.489 23.366 59.418 1.00 87.88 779 VAL A C 1
ATOM 6249 O O . VAL A 1 779 ? -50.278 23.198 59.316 1.00 87.88 779 VAL A O 1
ATOM 6252 N N . THR A 1 780 ? -52.351 22.356 59.507 1.00 89.50 780 THR A N 1
ATOM 6253 C CA . THR A 1 780 ? -51.964 20.946 59.505 1.00 89.50 780 THR A CA 1
ATOM 6254 C C . THR A 1 780 ? -53.159 20.065 59.144 1.00 89.50 780 THR A C 1
ATOM 6256 O O . THR A 1 780 ? -54.299 20.536 59.068 1.00 89.50 780 THR A O 1
ATOM 6259 N N . ARG A 1 781 ? -52.898 18.773 58.944 1.00 92.75 781 ARG A N 1
ATOM 6260 C CA . ARG A 1 781 ? -53.911 17.729 58.788 1.00 92.75 781 ARG A CA 1
ATOM 6261 C C . ARG A 1 781 ? -53.721 16.682 59.864 1.00 92.75 781 ARG A C 1
ATOM 6263 O O . ARG A 1 781 ? -52.591 16.292 60.136 1.00 92.75 781 ARG A O 1
ATOM 6270 N N . PHE A 1 782 ? -54.830 16.207 60.405 1.00 91.50 782 PHE A N 1
ATOM 6271 C CA . PHE A 1 782 ? -54.850 15.114 61.366 1.00 91.50 782 PHE A CA 1
ATOM 6272 C C . PHE A 1 782 ? -55.505 13.882 60.742 1.00 91.50 782 PHE A C 1
ATOM 6274 O O . PHE A 1 782 ? -56.496 13.999 60.015 1.00 91.50 782 PHE A O 1
ATOM 6281 N N . GLY A 1 783 ? -54.924 12.711 60.986 1.00 86.25 783 GLY A N 1
ATOM 6282 C CA . GLY A 1 783 ? -55.371 11.409 60.499 1.00 86.25 783 GLY A CA 1
ATOM 6283 C C . GLY A 1 783 ? -55.785 10.470 61.632 1.00 86.25 783 GLY A C 1
ATOM 6284 O O . GLY A 1 783 ? -55.895 10.867 62.787 1.00 86.25 783 GLY A O 1
ATOM 6285 N N . ALA A 1 784 ? -56.041 9.202 61.305 1.00 84.56 784 ALA A N 1
ATOM 6286 C CA . ALA A 1 784 ? -56.374 8.192 62.310 1.00 84.56 784 ALA A CA 1
ATOM 6287 C C . ALA A 1 784 ? -55.260 8.068 63.368 1.00 84.56 784 ALA A C 1
ATOM 6289 O O . ALA A 1 784 ? -54.096 7.897 63.015 1.00 84.56 784 ALA A O 1
ATOM 6290 N N . GLY A 1 785 ? -55.635 8.128 64.647 1.00 80.69 785 GLY A N 1
ATOM 6291 C CA . GLY A 1 785 ? -54.713 8.157 65.787 1.00 80.69 785 GLY A CA 1
ATOM 6292 C C . GLY A 1 785 ? -54.438 9.558 66.344 1.00 80.69 785 GLY A C 1
ATOM 6293 O O . GLY A 1 785 ? -53.980 9.659 67.478 1.00 80.69 785 GLY A O 1
ATOM 6294 N N . ASP A 1 786 ? -54.772 10.627 65.616 1.00 86.75 786 ASP A N 1
ATOM 6295 C CA . ASP A 1 786 ? -54.673 12.001 66.119 1.00 86.75 786 ASP A CA 1
ATOM 6296 C C . ASP A 1 786 ? -55.928 12.411 66.915 1.00 86.75 786 ASP A C 1
ATOM 6298 O O . ASP A 1 786 ? -56.991 11.781 66.841 1.00 86.75 786 ASP A O 1
ATOM 6302 N N . PHE A 1 787 ? -55.825 13.498 67.681 1.00 89.69 787 PHE A N 1
ATOM 6303 C CA . PHE A 1 787 ? -56.925 14.073 68.458 1.00 89.69 787 PHE A CA 1
ATOM 6304 C C . PHE A 1 787 ? -56.957 15.598 68.345 1.00 89.69 787 PHE A C 1
ATOM 6306 O O . PHE A 1 787 ? -55.964 16.228 67.991 1.00 89.69 787 PHE A O 1
ATOM 6313 N N . PHE A 1 788 ? -58.106 16.195 68.652 1.00 90.81 788 PHE A N 1
ATOM 6314 C CA . PHE A 1 788 ? -58.261 17.647 68.711 1.00 90.81 788 PHE A CA 1
ATOM 6315 C C . PHE A 1 788 ? -59.385 18.065 69.660 1.00 90.81 788 PHE A C 1
ATOM 6317 O O . PHE A 1 788 ? -60.349 17.334 69.899 1.00 90.81 788 PHE A O 1
ATOM 6324 N N . GLY A 1 789 ? -59.291 19.289 70.172 1.00 86.62 789 GLY A N 1
ATOM 6325 C CA . GLY A 1 789 ? -60.291 19.882 71.056 1.00 86.62 789 GLY A CA 1
ATOM 6326 C C . GLY A 1 789 ? -59.949 19.814 72.546 1.00 86.62 789 GLY A C 1
ATOM 6327 O O . GLY A 1 789 ? -60.744 20.256 73.374 1.00 86.62 789 GLY A O 1
ATOM 6328 N N . GLU A 1 790 ? -58.754 19.327 72.865 1.00 86.88 790 GLU A N 1
ATOM 6329 C CA . GLU A 1 790 ? -58.129 19.281 74.182 1.00 86.88 790 GLU A CA 1
ATOM 6330 C C . GLU A 1 790 ? -58.017 20.663 74.835 1.00 86.88 790 GLU A C 1
ATOM 6332 O O . GLU A 1 790 ? -58.282 20.786 76.029 1.00 86.88 790 GLU A O 1
ATOM 6337 N N . MET A 1 791 ? -57.704 21.711 74.061 1.00 83.00 791 MET A N 1
ATOM 6338 C CA . MET A 1 791 ? -57.562 23.070 74.595 1.00 83.00 791 MET A CA 1
ATOM 6339 C C . MET A 1 791 ? -58.878 23.562 75.199 1.00 83.00 791 MET A C 1
ATOM 6341 O O . MET A 1 791 ? -58.932 23.850 76.389 1.00 83.00 791 MET A O 1
ATOM 6345 N N . ALA A 1 792 ? -59.963 23.568 74.419 1.00 84.75 792 ALA A N 1
ATOM 6346 C CA . ALA A 1 792 ? -61.268 24.030 74.897 1.00 84.75 792 ALA A CA 1
ATOM 6347 C C . ALA A 1 792 ? -61.809 23.160 76.052 1.00 84.75 792 ALA A C 1
ATOM 6349 O O . ALA A 1 792 ? -62.393 23.674 77.007 1.00 84.75 792 ALA A O 1
ATOM 6350 N N . LEU A 1 793 ? -61.539 21.848 76.022 1.00 85.25 793 LEU A N 1
ATOM 6351 C CA . LEU A 1 793 ? -61.891 20.919 77.098 1.00 85.25 793 LEU A CA 1
ATOM 6352 C C . LEU A 1 793 ? -61.203 21.285 78.434 1.00 85.25 793 LEU A C 1
ATOM 6354 O O . LEU A 1 793 ? -61.873 21.362 79.475 1.00 85.25 793 LEU A O 1
ATOM 6358 N N . LEU A 1 794 ? -59.882 21.511 78.404 1.00 81.69 794 LEU A N 1
ATOM 6359 C CA .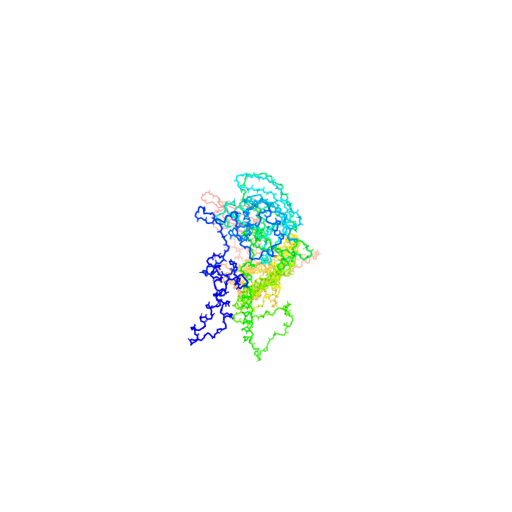 LEU A 1 794 ? -59.042 21.738 79.586 1.00 81.69 794 LEU A CA 1
ATOM 6360 C C . LEU A 1 794 ? -59.086 23.190 80.084 1.00 81.69 794 LEU A C 1
ATOM 6362 O O . LEU A 1 794 ? -59.283 23.405 81.279 1.00 81.69 794 LEU A O 1
ATOM 6366 N N . THR A 1 795 ? -58.943 24.179 79.196 1.00 80.31 795 THR A N 1
ATOM 6367 C CA . THR A 1 795 ? -58.846 25.606 79.565 1.00 80.31 795 THR A CA 1
ATOM 6368 C C . THR A 1 795 ? -60.203 26.304 79.637 1.00 80.31 795 THR A C 1
ATOM 6370 O O . THR A 1 795 ? -60.345 27.297 80.345 1.00 80.31 795 THR A O 1
ATOM 6373 N N . GLY A 1 796 ? -61.223 25.779 78.948 1.00 78.00 796 GLY A N 1
ATOM 6374 C CA . GLY A 1 796 ? -62.538 26.418 78.828 1.00 78.00 796 GLY A CA 1
ATOM 6375 C C . GLY A 1 796 ? -62.582 27.592 77.844 1.00 78.00 796 GLY A C 1
ATOM 6376 O O . GLY A 1 796 ? -63.624 28.234 77.722 1.00 78.00 796 GLY A O 1
ATOM 6377 N N . GLU A 1 797 ? -61.482 27.879 77.145 1.00 84.81 797 GLU A N 1
ATOM 6378 C CA . GLU A 1 797 ? -61.440 28.898 76.095 1.00 84.81 797 GLU A CA 1
ATOM 6379 C C . GLU A 1 797 ? -62.235 28.460 74.843 1.00 84.81 797 GLU A C 1
ATOM 6381 O O . GLU A 1 797 ? -62.388 27.258 74.596 1.00 84.81 797 GLU A O 1
ATOM 6386 N N . PRO A 1 798 ? -62.741 29.407 74.023 1.00 86.75 798 PRO A N 1
ATOM 6387 C CA . PRO A 1 798 ? -63.385 29.083 72.750 1.00 86.75 798 PRO A CA 1
ATOM 6388 C C . PRO A 1 798 ? -62.456 28.317 71.796 1.00 86.75 798 PRO A C 1
ATOM 6390 O O . PRO A 1 798 ? -61.233 28.452 71.848 1.00 86.75 798 PRO A O 1
ATOM 6393 N N . ARG A 1 799 ? -63.033 27.539 70.873 1.00 89.81 799 ARG A N 1
ATOM 6394 C CA . ARG A 1 799 ? -62.297 26.775 69.854 1.00 89.81 799 ARG A CA 1
ATOM 6395 C C . ARG A 1 799 ? -61.371 27.700 69.055 1.00 89.81 799 ARG A C 1
ATOM 6397 O O . ARG A 1 799 ? -61.812 28.680 68.458 1.00 89.81 799 ARG A O 1
ATOM 6404 N N . THR A 1 800 ? -60.087 27.357 69.007 1.00 87.38 800 THR A N 1
ATOM 6405 C CA . THR A 1 800 ? -59.015 28.163 68.394 1.00 87.38 800 THR A CA 1
ATOM 6406 C C . THR A 1 800 ? -58.808 27.888 66.899 1.00 87.38 800 THR A C 1
ATOM 6408 O O . THR A 1 800 ? -58.071 28.620 66.236 1.00 87.38 800 THR A O 1
ATOM 6411 N N . ALA A 1 801 ? -59.489 26.879 66.347 1.00 89.25 801 ALA A N 1
ATOM 6412 C CA . ALA A 1 801 ? -59.451 26.496 64.937 1.00 89.25 801 ALA A CA 1
ATOM 6413 C C . ALA A 1 801 ? -60.809 25.945 64.469 1.00 89.25 801 ALA A C 1
ATOM 6415 O O . ALA A 1 801 ? -61.545 25.356 65.262 1.00 89.25 801 ALA A O 1
ATOM 6416 N N . THR A 1 802 ? -61.102 26.087 63.175 1.00 92.06 802 THR A N 1
ATOM 6417 C CA . THR A 1 802 ? -62.142 25.314 62.484 1.00 92.06 802 THR A CA 1
ATOM 6418 C C . THR A 1 802 ? -61.534 23.997 62.010 1.00 92.06 802 THR A C 1
ATOM 6420 O O . THR A 1 802 ? -60.495 24.002 61.350 1.00 92.06 802 THR A O 1
ATOM 6423 N N . ILE A 1 803 ? -62.168 22.872 62.333 1.00 93.75 803 ILE A N 1
ATOM 6424 C CA . ILE A 1 803 ? -61.734 21.540 61.901 1.00 93.75 803 ILE A CA 1
ATOM 6425 C C . ILE A 1 803 ? -62.715 21.034 60.852 1.00 93.75 803 ILE A C 1
ATOM 6427 O O . ILE A 1 803 ? -63.884 20.837 61.170 1.00 93.75 803 ILE A O 1
ATOM 6431 N N . THR A 1 804 ? -62.246 20.785 59.633 1.00 93.38 804 THR A N 1
ATOM 6432 C CA . THR A 1 804 ? -63.092 20.347 58.510 1.00 93.38 804 THR A CA 1
ATOM 6433 C C . THR A 1 804 ? -62.693 18.947 58.067 1.00 93.38 804 THR A C 1
ATOM 6435 O O . THR A 1 804 ? -61.519 18.681 57.817 1.00 93.38 804 THR A O 1
ATOM 6438 N N . ALA A 1 805 ? -63.649 18.033 57.939 1.00 93.81 805 ALA A N 1
ATOM 6439 C CA . ALA A 1 805 ? -63.393 16.686 57.447 1.00 93.81 805 ALA A CA 1
ATOM 6440 C C . ALA A 1 805 ? -63.000 16.716 55.956 1.00 93.81 805 ALA A C 1
ATOM 6442 O O . ALA A 1 805 ? -63.803 17.077 55.107 1.00 93.81 805 ALA A O 1
ATOM 6443 N N . ILE A 1 806 ? -61.774 16.317 55.606 1.00 92.00 806 ILE A N 1
ATOM 6444 C CA . ILE A 1 806 ? -61.314 16.204 54.205 1.00 92.00 806 ILE A CA 1
ATOM 6445 C C . ILE A 1 806 ? -61.829 14.904 53.570 1.00 92.00 806 ILE A C 1
ATOM 6447 O O . ILE A 1 806 ? -62.069 14.826 52.362 1.00 92.00 806 ILE A O 1
ATOM 6451 N N . THR A 1 807 ? -61.991 13.861 54.381 1.00 90.25 807 THR A N 1
ATOM 6452 C CA . THR A 1 807 ? -62.574 12.571 53.993 1.00 90.25 807 THR A CA 1
ATOM 6453 C C . THR A 1 807 ? -63.711 12.212 54.944 1.00 90.25 807 THR A C 1
ATOM 6455 O O . THR A 1 807 ? -63.896 12.863 55.971 1.00 90.25 807 THR A O 1
ATOM 6458 N N . ASN A 1 808 ? -64.499 11.184 54.618 1.00 90.62 808 ASN A N 1
ATOM 6459 C CA . ASN A 1 808 ? -65.484 10.670 55.571 1.00 90.62 808 ASN A CA 1
ATOM 6460 C C . ASN A 1 808 ? -64.749 10.236 56.844 1.00 90.62 808 ASN A C 1
ATOM 6462 O O . ASN A 1 808 ? -63.887 9.361 56.789 1.00 90.62 808 ASN A O 1
ATOM 6466 N N . THR A 1 809 ? -65.060 10.888 57.959 1.00 91.31 809 THR A N 1
ATOM 6467 C CA . THR A 1 809 ? -64.280 10.797 59.189 1.00 91.31 809 THR A CA 1
ATOM 6468 C C . THR A 1 809 ? -65.127 10.183 60.299 1.00 91.31 809 THR A C 1
ATOM 6470 O O . THR A 1 809 ? -66.223 10.663 60.599 1.00 91.31 809 THR A O 1
ATOM 6473 N N . HIS A 1 810 ? -64.609 9.114 60.909 1.00 91.00 810 HIS A N 1
ATOM 6474 C CA . HIS A 1 810 ? -65.148 8.506 62.123 1.00 91.00 810 HIS A CA 1
ATOM 6475 C C . HIS A 1 810 ? -64.341 8.971 63.327 1.00 91.00 810 HIS A C 1
ATOM 6477 O O . HIS A 1 810 ? -63.161 8.636 63.479 1.00 91.00 810 HIS A O 1
ATOM 6483 N N . LEU A 1 811 ? -65.006 9.698 64.212 1.00 91.75 811 LEU A N 1
ATOM 6484 C CA . LEU A 1 811 ? -64.424 10.261 65.419 1.00 91.75 811 LEU A CA 1
ATOM 6485 C C . LEU A 1 811 ? -65.052 9.607 66.649 1.00 91.75 811 LEU A C 1
ATOM 6487 O O . LEU A 1 811 ? -66.185 9.130 66.597 1.00 91.75 811 LEU A O 1
ATOM 6491 N N . TYR A 1 812 ? -64.347 9.642 67.770 1.00 91.38 812 TYR A N 1
ATOM 6492 C CA . TYR A 1 812 ? -64.930 9.412 69.083 1.00 91.38 812 TYR A CA 1
ATOM 6493 C C . TYR A 1 812 ? -64.865 10.688 69.910 1.00 91.38 812 TYR A C 1
ATOM 6495 O O . TYR A 1 812 ? -63.796 11.267 70.067 1.00 91.38 812 TYR A O 1
ATOM 6503 N N . GLU A 1 813 ? -66.003 11.103 70.448 1.00 91.69 813 GLU A N 1
ATOM 6504 C CA . GLU A 1 813 ? -66.131 12.242 71.349 1.00 91.69 813 GLU A CA 1
ATOM 6505 C C . GLU A 1 813 ? -66.040 11.786 72.811 1.00 91.69 813 GLU A C 1
ATOM 6507 O O . GLU A 1 813 ? -66.684 10.811 73.215 1.00 91.69 813 GLU A O 1
ATOM 6512 N N . ILE A 1 814 ? -65.256 12.513 73.605 1.00 90.94 814 ILE A N 1
ATOM 6513 C CA . ILE A 1 814 ? -65.187 12.411 75.064 1.00 90.94 814 ILE A CA 1
ATOM 6514 C C . ILE A 1 814 ? -65.538 13.782 75.638 1.00 90.94 814 ILE A C 1
ATOM 6516 O O . ILE A 1 814 ? -64.832 14.760 75.386 1.00 90.94 814 ILE A O 1
ATOM 6520 N N . THR A 1 815 ? -66.612 13.861 76.425 1.00 89.75 815 THR A N 1
ATOM 6521 C CA . THR A 1 815 ? -67.056 15.133 77.011 1.00 89.75 815 THR A CA 1
ATOM 6522 C C . THR A 1 815 ? -66.320 15.443 78.315 1.00 89.75 815 THR A C 1
ATOM 6524 O O . THR A 1 815 ? -65.812 14.551 79.003 1.00 89.75 815 THR A O 1
ATOM 6527 N N . LYS A 1 816 ? -66.327 16.713 78.730 1.00 85.19 816 LYS A N 1
ATOM 6528 C CA . LYS A 1 816 ? -65.760 17.172 80.006 1.00 85.19 816 LYS A CA 1
ATOM 6529 C C . LYS A 1 816 ? -66.339 16.412 81.187 1.00 85.19 816 LYS A C 1
ATOM 6531 O O . LYS A 1 816 ? -65.601 16.049 82.093 1.00 85.19 816 LYS A O 1
ATOM 6536 N N . LYS A 1 817 ? -67.637 16.104 81.161 1.00 84.88 817 LYS A N 1
ATOM 6537 C CA . LYS A 1 817 ? -68.311 15.341 82.224 1.00 84.88 817 LYS A CA 1
ATOM 6538 C C . LYS A 1 817 ? -67.781 13.913 82.353 1.00 84.88 817 LYS A C 1
ATOM 6540 O O . LYS A 1 817 ? -67.788 13.371 83.455 1.00 84.88 817 LYS A O 1
ATOM 6545 N N . ASP A 1 818 ? -67.324 13.323 81.251 1.00 87.19 818 ASP A N 1
ATOM 6546 C CA . ASP A 1 818 ? -66.816 11.953 81.228 1.00 87.19 818 ASP A CA 1
ATOM 6547 C C . ASP A 1 818 ? -65.369 11.872 81.722 1.00 87.19 818 ASP A C 1
ATOM 6549 O O . ASP A 1 818 ? -65.023 10.908 82.399 1.00 87.19 818 ASP A O 1
ATOM 6553 N N . ILE A 1 819 ? -64.540 12.883 81.438 1.00 85.31 819 ILE A N 1
ATOM 6554 C CA . ILE A 1 819 ? -63.114 12.889 81.805 1.00 85.31 819 ILE A CA 1
ATOM 6555 C C . ILE A 1 819 ? -62.826 13.566 83.158 1.00 85.31 819 ILE A C 1
ATOM 6557 O O . ILE A 1 819 ? -61.917 13.148 83.867 1.00 85.31 819 ILE A O 1
ATOM 6561 N N . TYR A 1 820 ? -63.626 14.562 83.569 1.00 81.88 820 TYR A N 1
ATOM 6562 C CA . TYR A 1 820 ? -63.438 15.324 84.817 1.00 81.88 820 TYR A CA 1
ATOM 6563 C C . TYR A 1 820 ? -63.340 14.467 86.095 1.00 81.88 820 TYR A C 1
ATOM 6565 O O . TYR A 1 820 ? -62.514 14.789 86.947 1.00 81.88 820 TYR A O 1
ATOM 6573 N N . PRO A 1 821 ? -64.096 13.357 86.253 1.00 82.12 821 PRO A N 1
ATOM 6574 C CA . PRO A 1 821 ? -63.973 12.483 87.421 1.00 82.12 821 PRO A CA 1
ATOM 6575 C C . PRO A 1 821 ? -62.598 11.819 87.599 1.00 82.12 821 PRO A C 1
ATOM 6577 O O . PRO A 1 821 ? -62.341 11.294 88.681 1.00 82.12 821 PRO A O 1
ATOM 6580 N N . LEU A 1 822 ? -61.751 11.820 86.560 1.00 80.75 822 LEU A N 1
ATOM 6581 C CA . LEU A 1 822 ? -60.422 11.200 86.554 1.00 80.75 822 LEU A CA 1
ATOM 6582 C C . LEU A 1 822 ? -59.290 12.180 86.910 1.00 80.75 822 LEU A C 1
ATOM 6584 O O . LEU A 1 822 ? -58.185 11.742 87.192 1.00 80.75 822 LEU A O 1
ATOM 6588 N N . PHE A 1 823 ? -59.547 13.493 86.944 1.00 73.81 823 PHE A N 1
ATOM 6589 C CA . PHE A 1 823 ? -58.549 14.522 87.286 1.00 73.81 823 PHE A CA 1
ATOM 6590 C C . PHE A 1 823 ? -58.449 14.795 88.802 1.00 73.81 823 PHE A C 1
ATOM 6592 O O . PHE A 1 823 ? -58.347 15.950 89.215 1.00 73.81 823 PHE A O 1
ATOM 6599 N N . LYS A 1 824 ? -58.546 13.756 89.639 1.00 58.56 824 LYS A N 1
ATOM 6600 C CA . LYS A 1 824 ? -58.483 13.893 91.105 1.00 58.56 824 LYS A CA 1
ATOM 6601 C C . LYS A 1 824 ? -57.069 13.972 91.658 1.00 58.56 824 LYS A C 1
ATOM 6603 O O . LYS A 1 824 ? -56.209 13.209 91.172 1.00 58.56 824 LYS A O 1
#

Foldseek 3Di:
DDPVVQVVQQVVQLQVVLLVPLPDDPDPVCVVVSVVSSVVLLQVQAAQVSFRQGPQGTFGAHPVRHTDGFDFDFDQDPNDTHGDQKGKAFDRDCLQDFPSVVCVVVVQWDDDPNTIIGIEGEKAKEKDWQAWAAQAQQQQKTKTKIKIKIFHDDDDPPQQKAWPFFPDGDGWDWDDADDPTRMTMTIDIGMGHKPPDPPDFDPQKIWDWTKMFGDPDFRSHYAYDHNCVVVVDPDQVVSLVVCVVSVRYVRYPHPPDPPPDDDDDDDDDDDPPPPPPPDDFKGFDGKDKDKDWDWDAQPPPPSRVNHPPRITITIMIIIITMMGGNDDDPLVVQALVRLVPLLVVLVVLQVVLVVVQVVPDDDDDPDDDDDDPPPDDDDDPPPPDPDDDRDDPCNVVSLVSNLVSVVSNLSSVLSNVSSVCSVPDRVVVVLVSVLVSLLVVLVSVLVSVLVCCCVPPQVVVCVVPVDGDDVVVSVVVSVVSVVVSVLCSVCPSVVHDCPVVCVVVVVVVVVVCVVCVLVVLLQVLLVVCVVVVPDDQQWFKDWAPDAIFGFHDRDSFWTWGQHPVRDIDTHGSNSRSVTDMDTQQPDPQQKDKDKDKAWFAPVDDPVVLQVLLLVLLCPFPQFDPPDPVFHWGKDFPAFAQDPPNPDDGQTTIMMIMTMGHDPSCVVVRVVRSVVSSVVSCVVVVTDGGDPDDPPPDPPPPDPPCPPPPQLLLVLLVLAPVNVVPPSVLSVLQSVQWDKDKDAAFDWPFAFQAQAQKKKAWQAAKKFWWAQDPNDTDTPDMDGHSDMDDVCCNPVVGTDRTTIGTNHTTIMIMDGNVSCVVVPD